Protein AF-F5Y943-F1 (afdb_monomer_lite)

Structure (mmCIF, N/CA/C/O backbone):
data_AF-F5Y943-F1
#
_entry.id   AF-F5Y943-F1
#
loop_
_atom_site.group_PDB
_atom_site.id
_atom_site.type_symbol
_atom_site.label_atom_id
_atom_site.label_alt_id
_atom_site.label_comp_id
_atom_site.label_asym_id
_atom_site.label_entity_id
_atom_site.label_seq_id
_atom_site.pdbx_PDB_ins_code
_atom_site.Cartn_x
_atom_site.Cartn_y
_atom_site.Cartn_z
_atom_site.occupancy
_atom_site.B_iso_or_equiv
_atom_site.auth_seq_id
_atom_site.auth_comp_id
_atom_site.auth_asym_id
_atom_site.auth_atom_id
_atom_site.pdbx_PDB_model_num
ATOM 1 N N . MET A 1 1 ? -18.649 -15.239 0.099 1.00 29.17 1 MET A N 1
ATOM 2 C CA . MET A 1 1 ? -18.707 -14.576 1.428 1.00 29.17 1 MET A CA 1
ATOM 3 C C . MET A 1 1 ? -18.548 -15.539 2.617 1.00 29.17 1 MET A C 1
ATOM 5 O O . MET A 1 1 ? -17.947 -15.122 3.596 1.00 29.17 1 MET A O 1
ATOM 9 N N . GLY A 1 2 ? -18.980 -16.810 2.546 1.00 27.02 2 GLY A N 1
ATOM 10 C CA . GLY A 1 2 ? -18.881 -17.774 3.667 1.00 27.02 2 GLY A CA 1
ATOM 11 C C . GLY A 1 2 ? -17.492 -18.364 3.987 1.00 27.02 2 GLY A C 1
ATOM 12 O O . GLY A 1 2 ? -17.289 -18.863 5.083 1.00 27.02 2 GLY A O 1
ATOM 13 N N . LEU A 1 3 ? -16.507 -18.264 3.085 1.00 25.88 3 LEU A N 1
ATOM 14 C CA . LEU A 1 3 ? -15.134 -18.762 3.313 1.00 25.88 3 LEU A CA 1
ATOM 15 C C . LEU A 1 3 ? -14.258 -17.830 4.175 1.00 25.88 3 LEU A C 1
ATOM 17 O O . LEU A 1 3 ? -13.174 -18.214 4.599 1.00 25.88 3 LEU A O 1
ATOM 21 N N . ILE A 1 4 ? -14.716 -16.604 4.447 1.00 31.97 4 ILE A N 1
ATOM 22 C CA . ILE A 1 4 ? -13.916 -15.537 5.080 1.00 31.97 4 ILE A CA 1
ATOM 23 C C . ILE A 1 4 ? -14.184 -15.441 6.598 1.00 31.97 4 ILE A C 1
ATOM 25 O O . ILE A 1 4 ? -13.473 -14.738 7.312 1.00 31.97 4 ILE A O 1
ATOM 29 N N . SER A 1 5 ? -15.178 -16.166 7.121 1.00 30.28 5 SER A N 1
ATOM 30 C CA . SER A 1 5 ? -15.593 -16.092 8.529 1.00 30.28 5 SER A CA 1
ATOM 31 C C . SER A 1 5 ? -14.891 -17.085 9.463 1.00 30.28 5 SER A C 1
ATOM 33 O O . SER A 1 5 ? -15.075 -16.986 10.673 1.00 30.28 5 SER A O 1
ATOM 35 N N . SER A 1 6 ? -14.066 -18.012 8.953 1.00 31.94 6 SER A N 1
ATOM 36 C CA . SER A 1 6 ? -13.336 -18.973 9.793 1.00 31.94 6 SER A CA 1
ATOM 37 C C . SER A 1 6 ? -11.820 -18.702 9.816 1.00 31.94 6 SER A C 1
ATOM 39 O O . SER A 1 6 ? -11.234 -18.358 8.785 1.00 31.94 6 SER A O 1
ATOM 41 N N . PRO A 1 7 ? -11.135 -18.907 10.960 1.00 41.16 7 PRO A N 1
ATOM 42 C CA . PRO A 1 7 ? -9.675 -18.779 11.066 1.00 41.16 7 PRO A CA 1
ATOM 43 C C . PRO A 1 7 ? -8.911 -19.787 10.186 1.00 41.16 7 PRO A C 1
ATOM 45 O O . PRO A 1 7 ? -7.738 -19.567 9.876 1.00 41.16 7 PRO A O 1
ATOM 48 N N . LYS A 1 8 ? -9.568 -20.872 9.743 1.00 40.97 8 LYS A N 1
ATOM 49 C CA . LYS A 1 8 ? -9.033 -21.777 8.714 1.00 40.97 8 LYS A CA 1
ATOM 50 C C . LYS A 1 8 ? -9.058 -21.120 7.330 1.00 40.97 8 LYS A C 1
ATOM 52 O O . LYS A 1 8 ? -8.059 -21.205 6.628 1.00 40.97 8 LYS A O 1
ATOM 57 N N . GLY A 1 9 ? -10.125 -20.397 6.985 1.00 42.22 9 GLY A N 1
ATOM 58 C CA . GLY A 1 9 ? -10.261 -19.699 5.703 1.00 42.22 9 GLY A CA 1
ATOM 59 C C . GLY A 1 9 ? -9.275 -18.541 5.519 1.00 42.22 9 GLY A C 1
ATOM 60 O O . GLY A 1 9 ? -8.764 -18.336 4.425 1.00 42.22 9 GLY A O 1
ATOM 61 N N . SER A 1 10 ? -8.917 -17.822 6.590 1.00 43.91 10 SER A N 1
ATOM 62 C CA . SER A 1 10 ? -7.944 -16.720 6.507 1.00 43.91 10 SER A CA 1
ATOM 63 C C . SER A 1 10 ? -6.482 -17.186 6.479 1.00 43.91 10 SER A C 1
ATOM 65 O O . SER A 1 10 ? -5.668 -16.586 5.778 1.00 43.91 10 SER A O 1
ATOM 67 N N . ARG A 1 11 ? -6.139 -18.285 7.173 1.00 46.19 11 ARG A N 1
ATOM 68 C CA . ARG A 1 11 ? -4.840 -18.963 6.998 1.00 46.19 11 ARG A CA 1
ATOM 69 C C . ARG A 1 11 ? -4.723 -19.586 5.610 1.00 46.19 11 ARG A C 1
ATOM 71 O O . ARG A 1 11 ? -3.671 -19.456 4.996 1.00 46.19 11 ARG A O 1
ATOM 78 N N . GLN A 1 12 ? -5.795 -20.193 5.102 1.00 46.94 12 GLN A N 1
ATOM 79 C CA . GLN A 1 12 ? -5.858 -20.694 3.730 1.00 46.94 12 GLN A CA 1
ATOM 80 C C . GLN A 1 12 ? -5.760 -19.572 2.700 1.00 46.94 12 GLN A C 1
ATOM 82 O O . GLN A 1 12 ? -5.140 -19.798 1.679 1.00 46.94 12 GLN A O 1
ATOM 87 N N . LEU A 1 13 ? -6.277 -18.367 2.964 1.00 47.16 13 LEU A N 1
ATOM 88 C CA . LEU A 1 13 ? -6.110 -17.220 2.067 1.00 47.16 13 LEU A CA 1
ATOM 89 C C . LEU A 1 13 ? -4.661 -16.718 2.043 1.00 47.16 13 LEU A C 1
ATOM 91 O O . LEU A 1 13 ? -4.139 -16.449 0.973 1.00 47.16 13 LEU A O 1
ATOM 95 N N . CYS A 1 14 ? -3.990 -16.630 3.196 1.00 45.25 14 CYS A N 1
ATOM 96 C CA . CYS A 1 14 ? -2.573 -16.250 3.247 1.00 45.25 14 CYS A CA 1
ATOM 97 C C . CYS A 1 14 ? -1.699 -17.295 2.534 1.00 45.25 14 CYS A C 1
ATOM 99 O O . CYS A 1 14 ? -0.855 -16.943 1.720 1.00 45.25 14 CYS A O 1
ATOM 101 N N . TRP A 1 15 ? -1.966 -18.585 2.768 1.00 49.75 15 TRP A N 1
ATOM 102 C CA . TRP A 1 15 ? -1.325 -19.676 2.035 1.00 49.75 15 TRP A CA 1
ATOM 103 C C . TRP A 1 15 ? -1.690 -19.681 0.553 1.00 49.75 15 TRP A C 1
ATOM 105 O O . TRP A 1 15 ? -0.808 -19.895 -0.257 1.00 49.75 15 TRP A O 1
ATOM 115 N N . ALA A 1 16 ? -2.932 -19.394 0.173 1.00 50.72 16 ALA A N 1
ATOM 116 C CA . ALA A 1 16 ? -3.360 -19.312 -1.220 1.00 50.72 16 ALA A CA 1
ATOM 117 C C . ALA A 1 16 ? -2.745 -18.107 -1.932 1.00 50.72 16 ALA A C 1
ATOM 119 O O . ALA A 1 16 ? -2.427 -18.220 -3.103 1.00 50.72 16 ALA A O 1
ATOM 120 N N . VAL A 1 17 ? -2.521 -16.987 -1.240 1.00 51.75 17 VAL A N 1
ATOM 121 C CA . VAL A 1 17 ? -1.770 -15.842 -1.768 1.00 51.75 17 VAL A CA 1
ATOM 122 C C . VAL A 1 17 ? -0.296 -16.211 -1.911 1.00 51.75 17 VAL A C 1
ATOM 124 O O . VAL A 1 17 ? 0.258 -15.989 -2.976 1.00 51.75 17 VAL A O 1
ATOM 127 N N . CYS A 1 18 ? 0.329 -16.855 -0.921 1.00 51.44 18 CYS A N 1
ATOM 128 C CA . CYS A 1 18 ? 1.705 -17.354 -1.043 1.00 51.44 18 CYS A CA 1
ATOM 129 C C . CYS A 1 18 ? 1.859 -18.414 -2.149 1.00 51.44 18 CYS A C 1
ATOM 131 O O . CYS A 1 18 ? 2.837 -18.390 -2.885 1.00 51.44 18 CYS A O 1
ATOM 133 N N . ILE A 1 19 ? 0.887 -19.315 -2.302 1.00 54.03 19 ILE A N 1
ATOM 134 C CA . ILE A 1 19 ? 0.844 -20.339 -3.353 1.00 54.03 19 ILE A CA 1
ATOM 135 C C . ILE A 1 19 ? 0.552 -19.695 -4.706 1.00 54.03 19 ILE A C 1
ATOM 137 O O . ILE A 1 19 ? 1.149 -20.103 -5.688 1.00 54.03 19 ILE A O 1
ATOM 141 N N . ALA A 1 20 ? -0.299 -18.671 -4.781 1.00 53.81 20 ALA A N 1
ATOM 142 C CA . ALA A 1 20 ? -0.532 -17.913 -6.005 1.00 53.81 20 ALA A CA 1
ATOM 143 C C . ALA A 1 20 ? 0.715 -17.118 -6.408 1.00 53.81 20 ALA A C 1
ATOM 145 O O . ALA A 1 20 ? 1.055 -17.117 -7.580 1.00 53.81 20 ALA A O 1
ATOM 146 N N . ILE A 1 21 ? 1.441 -16.523 -5.453 1.00 54.09 21 ILE A N 1
ATOM 147 C CA . ILE A 1 21 ? 2.755 -15.898 -5.674 1.00 54.09 21 ILE A CA 1
ATOM 148 C C . ILE A 1 21 ? 3.753 -16.937 -6.197 1.00 54.09 21 ILE A C 1
ATOM 150 O O . ILE A 1 21 ? 4.466 -16.673 -7.158 1.00 54.09 21 ILE A O 1
ATOM 154 N N . PHE A 1 22 ? 3.781 -18.131 -5.603 1.00 53.75 22 PHE A N 1
ATOM 155 C CA . PHE A 1 22 ? 4.664 -19.223 -6.013 1.00 53.75 22 PHE A CA 1
ATOM 156 C C . PHE A 1 22 ? 4.273 -19.844 -7.369 1.00 53.75 22 PHE A C 1
ATOM 158 O O . PHE A 1 22 ? 5.131 -20.211 -8.164 1.00 53.75 22 PHE A O 1
ATOM 165 N N . ALA A 1 23 ? 2.983 -19.922 -7.686 1.00 51.12 23 ALA A N 1
ATOM 166 C CA . ALA A 1 23 ? 2.483 -20.388 -8.975 1.00 51.12 23 ALA A CA 1
ATOM 167 C C . ALA A 1 23 ? 2.741 -19.352 -10.076 1.00 51.12 23 ALA A C 1
ATOM 169 O O . ALA A 1 23 ? 3.171 -19.705 -11.166 1.00 51.12 23 ALA A O 1
ATOM 170 N N . LEU A 1 24 ? 2.559 -18.066 -9.773 1.00 50.16 24 LEU A N 1
ATOM 171 C CA . LEU A 1 24 ? 2.921 -16.947 -10.642 1.00 50.16 24 LEU A CA 1
ATOM 172 C C . LEU A 1 24 ? 4.436 -16.912 -10.889 1.00 50.16 24 LEU A C 1
ATOM 174 O O . LEU A 1 24 ? 4.865 -16.670 -12.010 1.00 50.16 24 LEU A O 1
ATOM 178 N N . PHE A 1 25 ? 5.237 -17.240 -9.872 1.00 55.19 25 PHE A N 1
ATOM 179 C CA . PHE A 1 25 ? 6.681 -17.447 -9.981 1.00 55.19 25 PHE A CA 1
ATOM 180 C C . PHE A 1 25 ? 7.032 -18.600 -10.934 1.00 55.19 25 PHE A C 1
ATOM 182 O O . PHE A 1 25 ? 7.876 -18.421 -11.805 1.00 55.19 25 PHE A O 1
ATOM 189 N N . LEU A 1 26 ? 6.359 -19.752 -10.827 1.00 49.47 26 LEU A N 1
ATOM 190 C CA . LEU A 1 26 ? 6.555 -20.883 -11.744 1.00 49.47 26 LEU A CA 1
ATOM 191 C C . LEU A 1 26 ? 6.141 -20.548 -13.183 1.00 49.47 26 LEU A C 1
ATOM 193 O O . LEU A 1 26 ? 6.824 -20.947 -14.121 1.00 49.47 26 LEU A O 1
ATOM 197 N N . VAL A 1 27 ? 5.064 -19.780 -13.361 1.00 49.50 27 VAL A N 1
ATOM 198 C CA . VAL A 1 27 ? 4.620 -19.305 -14.677 1.00 49.50 27 VAL A CA 1
ATOM 199 C C . VAL A 1 27 ? 5.643 -18.334 -15.275 1.00 49.50 27 VAL A C 1
ATOM 201 O O . VAL A 1 27 ? 6.044 -18.512 -16.419 1.00 49.50 27 VAL A O 1
ATOM 204 N N . LEU A 1 28 ? 6.138 -17.360 -14.507 1.00 46.94 28 LEU A N 1
ATOM 205 C CA . LEU A 1 28 ? 7.166 -16.415 -14.965 1.00 46.94 28 LEU A CA 1
ATOM 206 C C . LEU A 1 28 ? 8.510 -17.102 -15.256 1.00 46.94 28 LEU A C 1
ATOM 208 O O . LEU A 1 28 ? 9.172 -16.752 -16.228 1.00 46.94 28 LEU A O 1
ATOM 212 N N . ALA A 1 29 ? 8.889 -18.112 -14.466 1.00 47.97 29 ALA A N 1
ATOM 213 C CA . ALA A 1 29 ? 10.064 -18.941 -14.731 1.00 47.97 29 ALA A CA 1
ATOM 214 C C . ALA A 1 29 ? 9.904 -19.786 -16.009 1.00 47.97 29 ALA A C 1
ATOM 216 O O . ALA A 1 29 ? 10.874 -19.975 -16.738 1.00 47.97 29 ALA A O 1
ATOM 217 N N . ALA A 1 30 ? 8.687 -20.248 -16.317 1.00 42.84 30 ALA A N 1
ATOM 218 C CA . ALA A 1 30 ? 8.380 -20.968 -17.554 1.00 42.84 30 ALA A CA 1
ATOM 219 C C . ALA A 1 30 ? 8.359 -20.057 -18.799 1.00 42.84 30 ALA A C 1
ATOM 221 O O . ALA A 1 30 ? 8.638 -20.528 -19.897 1.00 42.84 30 ALA A O 1
ATOM 222 N N . PHE A 1 31 ? 8.080 -18.758 -18.636 1.00 41.06 31 PHE A N 1
ATOM 223 C CA . PHE A 1 31 ? 8.157 -17.752 -19.706 1.00 41.06 31 PHE A CA 1
ATOM 224 C C . PHE A 1 31 ? 9.573 -17.202 -19.947 1.00 41.06 31 PHE A C 1
ATOM 226 O O . PHE A 1 31 ? 9.738 -16.312 -20.781 1.00 41.06 31 PHE A O 1
ATOM 233 N N . HIS A 1 32 ? 10.602 -17.713 -19.262 1.00 40.06 32 HIS A N 1
ATOM 234 C CA . HIS A 1 32 ? 11.980 -17.269 -19.456 1.00 40.06 32 HIS A CA 1
ATOM 235 C C . HIS A 1 32 ? 12.506 -17.704 -20.834 1.00 40.06 32 HIS A C 1
ATOM 237 O O . HIS A 1 32 ? 13.134 -18.750 -20.974 1.00 40.06 32 HIS A O 1
ATOM 243 N N . VAL A 1 33 ? 12.248 -16.895 -21.863 1.00 38.44 33 VAL A N 1
ATOM 244 C CA . VAL A 1 33 ? 12.831 -17.048 -23.200 1.00 38.44 33 VAL A CA 1
ATOM 245 C C . VAL A 1 33 ? 14.179 -16.311 -23.203 1.00 38.44 33 VAL A C 1
ATOM 247 O O . VAL A 1 33 ? 14.205 -15.084 -23.080 1.00 38.44 33 VAL A O 1
ATOM 250 N N . PRO A 1 34 ? 15.326 -17.011 -23.294 1.00 35.12 34 PRO A N 1
ATOM 251 C CA . PRO A 1 34 ? 16.635 -16.387 -23.093 1.00 35.12 34 PRO A CA 1
ATOM 252 C C . PRO A 1 34 ? 17.104 -15.459 -24.224 1.00 35.12 34 PRO A C 1
ATOM 254 O O . PRO A 1 34 ? 18.104 -14.781 -24.037 1.00 35.12 34 PRO A O 1
ATOM 257 N N . SER A 1 35 ? 16.439 -15.428 -25.383 1.00 34.59 35 SER A N 1
ATOM 258 C CA . SER A 1 35 ? 17.106 -15.117 -26.657 1.00 34.59 35 SER A CA 1
ATOM 259 C C . SER A 1 35 ? 16.835 -13.748 -27.302 1.00 34.59 35 SER A C 1
ATOM 261 O O . SER A 1 35 ? 17.432 -13.469 -28.339 1.00 34.59 35 SER A O 1
ATOM 263 N N . PHE A 1 36 ? 15.971 -12.885 -26.749 1.00 40.84 36 PHE A N 1
ATOM 264 C CA . PHE A 1 36 ? 15.486 -11.690 -27.478 1.00 40.84 36 PHE A CA 1
ATOM 265 C C . PHE A 1 36 ? 15.495 -10.383 -26.661 1.00 40.84 36 PHE A C 1
ATOM 267 O O . PHE A 1 36 ? 14.582 -9.566 -26.742 1.00 40.84 36 PHE A O 1
ATOM 274 N N . ARG A 1 37 ? 16.541 -10.176 -25.852 1.00 42.25 37 ARG A N 1
ATOM 275 C CA . ARG A 1 37 ? 16.596 -9.157 -24.779 1.00 42.25 37 ARG A CA 1
ATOM 276 C C . ARG A 1 37 ? 17.060 -7.744 -25.180 1.00 42.25 37 ARG A C 1
ATOM 278 O O . ARG A 1 37 ? 17.134 -6.880 -24.311 1.00 42.25 37 ARG A O 1
ATOM 285 N N . GLY A 1 38 ? 17.363 -7.485 -26.454 1.00 34.75 38 GLY A N 1
ATOM 286 C CA . GLY A 1 38 ? 17.957 -6.213 -26.903 1.00 34.75 38 GLY A CA 1
ATOM 287 C C . GLY A 1 38 ? 16.982 -5.124 -27.379 1.00 34.75 38 GLY A C 1
ATOM 288 O O . GLY A 1 38 ? 17.395 -3.978 -27.524 1.00 34.75 38 GLY A O 1
ATOM 289 N N . TYR A 1 39 ? 15.709 -5.446 -27.642 1.00 36.25 39 TYR A N 1
ATOM 290 C CA . TYR A 1 39 ? 14.930 -4.654 -28.611 1.00 36.25 39 TYR A CA 1
ATOM 291 C C . TYR A 1 39 ? 14.044 -3.534 -28.101 1.00 36.25 39 TYR A C 1
ATOM 293 O O . TYR A 1 39 ? 13.732 -2.622 -28.861 1.00 36.25 39 TYR A O 1
ATOM 301 N N . THR A 1 40 ? 13.619 -3.582 -26.849 1.00 34.94 40 THR A N 1
ATOM 302 C CA . THR A 1 40 ? 12.491 -2.754 -26.399 1.00 34.94 40 THR A CA 1
ATOM 303 C C . THR A 1 40 ? 12.857 -1.764 -25.302 1.00 34.94 40 THR A C 1
ATOM 305 O O . THR A 1 40 ? 11.998 -1.018 -24.841 1.00 34.94 40 THR A O 1
ATOM 308 N N . TRP A 1 41 ? 14.120 -1.727 -24.869 1.00 32.72 41 TRP A N 1
ATOM 309 C CA . TRP A 1 41 ? 14.466 -1.012 -23.642 1.00 32.72 41 TRP A CA 1
ATOM 310 C C . TRP A 1 41 ? 14.609 0.503 -23.765 1.00 32.72 41 TRP A C 1
ATOM 312 O O . TRP A 1 41 ? 14.616 1.149 -22.724 1.00 32.72 41 TRP A O 1
ATOM 322 N N . ASP A 1 42 ? 14.676 1.100 -24.962 1.00 36.00 42 ASP A N 1
ATOM 323 C CA . ASP A 1 42 ? 14.793 2.567 -25.062 1.00 36.00 42 ASP A CA 1
ATOM 324 C C . ASP A 1 42 ? 14.546 3.135 -26.480 1.00 36.00 42 ASP A C 1
ATOM 326 O O . ASP A 1 42 ? 15.358 3.889 -27.018 1.00 36.00 42 ASP A O 1
ATOM 330 N N . LEU A 1 43 ? 13.409 2.801 -27.106 1.00 30.91 43 LEU A N 1
ATOM 331 C CA . LEU A 1 43 ? 12.888 3.616 -28.222 1.00 30.91 43 LEU A CA 1
ATOM 332 C C . LEU A 1 43 ? 12.132 4.865 -27.737 1.00 30.91 43 LEU A C 1
ATOM 334 O O . LEU A 1 43 ? 11.938 5.806 -28.509 1.00 30.91 43 LEU A O 1
ATOM 338 N N . SER A 1 44 ? 11.817 4.946 -26.440 1.00 30.05 44 SER A N 1
ATOM 339 C CA . SER A 1 44 ? 11.413 6.205 -25.823 1.00 30.05 44 SER A CA 1
ATOM 340 C C . SER A 1 44 ? 12.598 7.178 -25.886 1.00 30.05 44 SER A C 1
ATOM 342 O O . SER A 1 44 ? 13.685 6.826 -25.418 1.00 30.05 44 SER A O 1
ATOM 344 N N . PRO A 1 45 ? 12.423 8.416 -26.385 1.00 28.86 45 PRO A N 1
ATOM 345 C CA . PRO A 1 45 ? 13.455 9.445 -26.364 1.00 28.86 45 PRO A CA 1
ATOM 346 C C . PRO A 1 45 ? 13.710 9.882 -24.914 1.00 28.86 45 PRO A C 1
ATOM 348 O O . PRO A 1 45 ? 13.221 10.897 -24.426 1.00 28.86 45 PRO A O 1
ATOM 351 N N . GLY A 1 46 ? 14.453 9.066 -24.174 1.00 35.28 46 GLY A N 1
ATOM 352 C CA . GLY A 1 46 ? 15.116 9.467 -22.951 1.00 35.28 46 GLY A CA 1
ATOM 353 C C . GLY A 1 46 ? 16.368 10.232 -23.348 1.00 35.28 46 GLY A C 1
ATOM 354 O O . GLY A 1 46 ? 17.258 9.633 -23.954 1.00 35.28 46 GLY A O 1
ATOM 355 N N . TYR A 1 47 ? 16.404 11.508 -22.958 1.00 32.62 47 TYR A N 1
ATOM 356 C CA . TYR A 1 47 ? 17.469 12.506 -23.128 1.00 32.62 47 TYR A CA 1
ATOM 357 C C . TYR A 1 47 ? 17.417 13.320 -24.431 1.00 32.62 47 TYR A C 1
ATOM 359 O O . TYR A 1 47 ? 18.012 12.962 -25.440 1.00 32.62 47 TYR A O 1
ATOM 367 N N . GLY A 1 48 ? 16.759 14.481 -24.367 1.00 34.72 48 GLY A N 1
ATOM 368 C CA . GLY A 1 48 ? 16.844 15.538 -25.382 1.00 34.72 48 GLY A CA 1
ATOM 369 C C . GLY A 1 48 ? 15.481 16.108 -25.780 1.00 34.72 48 GLY A C 1
ATOM 370 O O . GLY A 1 48 ? 14.463 15.507 -25.440 1.00 34.72 48 GLY A O 1
ATOM 371 N N . PRO A 1 49 ? 15.436 17.276 -26.456 1.00 32.81 49 PRO A N 1
ATOM 372 C CA . PRO A 1 49 ? 14.187 17.858 -26.956 1.00 32.81 49 PRO A CA 1
ATOM 373 C C . PRO A 1 49 ? 13.413 16.824 -27.785 1.00 32.81 49 PRO A C 1
ATOM 375 O O . PRO A 1 49 ? 14.017 15.899 -28.320 1.00 32.81 49 PRO A O 1
ATOM 378 N N . GLN A 1 50 ? 12.086 16.968 -27.861 1.00 50.75 50 GLN A N 1
ATOM 379 C CA . GLN A 1 50 ? 11.180 16.090 -28.612 1.00 50.75 50 GLN A CA 1
ATOM 380 C C . GLN A 1 50 ? 11.527 16.083 -30.114 1.00 50.75 50 GLN A C 1
ATOM 382 O O . GLN A 1 50 ? 10.854 16.731 -30.908 1.00 50.75 50 GLN A O 1
ATOM 387 N N . LEU A 1 51 ? 12.589 15.371 -30.500 1.00 53.03 51 LEU A N 1
ATOM 388 C CA . LEU A 1 51 ? 12.948 15.153 -31.893 1.00 53.03 51 LEU A CA 1
ATOM 389 C C . LEU A 1 51 ? 11.841 14.320 -32.528 1.00 53.03 51 LEU A C 1
ATOM 391 O O . LEU A 1 51 ? 11.355 13.348 -31.953 1.00 53.03 51 LEU A O 1
ATOM 395 N N . THR A 1 52 ? 11.424 14.700 -33.719 1.00 58.22 52 THR A N 1
ATOM 396 C CA . THR A 1 52 ? 10.591 13.880 -34.590 1.00 58.22 52 THR A CA 1
ATOM 397 C C . THR A 1 52 ? 11.362 12.624 -35.048 1.00 58.22 52 THR A C 1
ATOM 399 O O . THR A 1 52 ? 12.588 12.633 -35.044 1.00 58.22 52 THR A O 1
ATOM 402 N N . PRO A 1 53 ? 10.689 11.537 -35.477 1.00 58.69 53 PRO A N 1
ATOM 403 C CA . PRO A 1 53 ? 11.315 10.353 -36.066 1.00 58.69 53 PRO A CA 1
ATOM 404 C C . PRO A 1 53 ? 12.295 10.703 -37.177 1.00 58.69 53 PRO A C 1
ATOM 406 O O . PRO A 1 53 ? 13.339 10.077 -37.287 1.00 58.69 53 PRO A O 1
ATOM 409 N N . ALA A 1 54 ? 11.961 11.711 -37.985 1.00 65.25 54 ALA A N 1
ATOM 410 C CA . ALA A 1 54 ? 12.834 12.193 -39.037 1.00 65.25 54 ALA A CA 1
ATOM 411 C C . ALA A 1 54 ? 14.061 12.906 -38.464 1.00 65.25 54 ALA A C 1
ATOM 413 O O . ALA A 1 54 ? 15.172 12.580 -38.845 1.00 65.25 54 ALA A O 1
ATOM 414 N N . GLU A 1 55 ? 13.906 13.816 -37.500 1.00 69.06 55 GLU A N 1
ATOM 415 C CA . GLU A 1 55 ? 15.061 14.452 -36.847 1.00 69.06 55 GLU A CA 1
ATOM 416 C C . GLU A 1 55 ? 15.931 13.435 -36.089 1.00 69.06 55 GLU A C 1
ATOM 418 O O . GLU A 1 55 ? 17.153 13.563 -36.039 1.00 69.06 55 GLU A O 1
ATOM 423 N N . TYR A 1 56 ? 15.316 12.394 -35.528 1.00 68.44 56 TYR A N 1
ATOM 424 C CA . TYR A 1 56 ? 16.002 11.278 -34.891 1.00 68.44 56 TYR A CA 1
ATOM 425 C C . TYR A 1 56 ? 16.769 10.429 -35.913 1.00 68.44 56 TYR A C 1
ATOM 427 O O . TYR A 1 56 ? 17.957 10.175 -35.720 1.00 68.44 56 TYR A O 1
ATOM 435 N N . ALA A 1 57 ? 16.125 10.040 -37.017 1.00 73.00 57 ALA A N 1
ATOM 436 C CA . ALA A 1 57 ? 16.742 9.285 -38.104 1.00 73.00 57 ALA A CA 1
ATOM 437 C C . ALA A 1 57 ? 17.846 10.089 -38.801 1.00 73.00 57 ALA A C 1
ATOM 439 O O . ALA A 1 57 ? 18.890 9.528 -39.098 1.00 73.00 57 ALA A O 1
ATOM 440 N N . GLU A 1 58 ? 17.671 11.396 -38.980 1.00 77.06 58 GLU A N 1
ATOM 441 C CA . GLU A 1 58 ? 18.673 12.295 -39.556 1.00 77.06 58 GLU A CA 1
ATOM 442 C C . GLU A 1 58 ? 19.850 12.525 -38.594 1.00 77.06 58 GLU A C 1
ATOM 444 O O . GLU A 1 58 ? 20.997 12.646 -39.015 1.00 77.06 58 GLU A O 1
ATOM 449 N N . SER A 1 59 ? 19.609 12.531 -37.279 1.00 76.50 59 SER A N 1
ATOM 450 C CA . SER A 1 59 ? 20.682 12.560 -36.275 1.00 76.50 59 SER A CA 1
ATOM 451 C C . SER A 1 59 ? 21.475 11.246 -36.244 1.00 76.50 59 SER A C 1
ATOM 453 O O . SER A 1 59 ? 22.701 11.256 -36.090 1.00 76.50 59 SER A O 1
ATOM 455 N N . ALA A 1 60 ? 20.787 10.111 -36.395 1.00 76.31 60 ALA A N 1
ATOM 456 C CA . ALA A 1 60 ? 21.378 8.776 -36.406 1.00 76.31 60 ALA A CA 1
ATOM 457 C C . ALA A 1 60 ? 22.157 8.506 -37.700 1.00 76.31 60 ALA A C 1
ATOM 459 O O . ALA A 1 60 ? 23.343 8.182 -37.656 1.00 76.31 60 ALA A O 1
ATOM 460 N N . PHE A 1 61 ? 21.501 8.730 -38.836 1.00 84.06 61 PHE A N 1
ATOM 461 C CA . PHE A 1 61 ? 21.949 8.464 -40.198 1.00 84.06 61 PHE A CA 1
ATOM 462 C C . PHE A 1 61 ? 21.825 9.747 -41.040 1.00 84.06 61 PHE A C 1
ATOM 464 O O . PHE A 1 61 ? 20.889 9.895 -41.828 1.00 84.06 61 PHE A O 1
ATOM 471 N N . PRO A 1 62 ? 22.763 10.697 -40.884 1.00 85.25 62 PRO A N 1
ATOM 472 C CA . PRO A 1 62 ? 22.695 11.971 -41.581 1.00 85.25 62 PRO A CA 1
ATOM 473 C C . PRO A 1 62 ? 22.665 11.789 -43.098 1.00 85.25 62 PRO A C 1
ATOM 475 O O . PRO A 1 62 ? 23.557 11.165 -43.669 1.00 85.25 62 PRO A O 1
ATOM 478 N N . GLY A 1 63 ? 21.751 12.480 -43.779 1.00 83.00 63 GLY A N 1
ATOM 479 C CA . GLY A 1 63 ? 21.633 12.521 -45.239 1.00 83.00 63 GLY A CA 1
ATOM 480 C C . GLY A 1 63 ? 20.800 11.379 -45.809 1.00 83.00 63 GLY A C 1
ATOM 481 O O . GLY A 1 63 ? 20.325 11.495 -46.942 1.00 83.00 63 GLY A O 1
ATOM 482 N N . PHE A 1 64 ? 20.548 10.325 -45.022 1.00 84.12 64 PHE A N 1
ATOM 483 C CA . PHE A 1 64 ? 19.788 9.152 -45.446 1.00 84.12 64 PHE A CA 1
ATOM 484 C C . PHE A 1 64 ? 18.357 9.505 -45.857 1.00 84.12 64 PHE A C 1
ATOM 486 O O . PHE A 1 64 ? 17.904 9.060 -46.909 1.00 84.12 64 PHE A O 1
ATOM 493 N N . LEU A 1 65 ? 17.652 10.357 -45.105 1.00 80.00 65 LEU A N 1
ATOM 494 C CA . LEU A 1 65 ? 16.261 10.698 -45.434 1.00 80.00 65 LEU A CA 1
ATOM 495 C C . LEU A 1 65 ? 16.131 11.387 -46.790 1.00 80.00 65 LEU A C 1
ATOM 497 O O . LEU A 1 65 ? 15.145 11.194 -47.494 1.00 80.00 65 LEU A O 1
ATOM 501 N N . SER A 1 66 ? 17.160 12.133 -47.192 1.00 81.56 66 SER A N 1
ATOM 502 C CA . SER A 1 66 ? 17.197 12.797 -48.492 1.00 81.56 66 SER A CA 1
ATOM 503 C C . SER A 1 66 ? 17.288 11.815 -49.672 1.00 81.56 66 SER A C 1
ATOM 505 O O . SER A 1 66 ? 17.008 12.193 -50.808 1.00 81.56 66 SER A O 1
ATOM 507 N N . THR A 1 67 ? 17.665 10.558 -49.418 1.00 82.25 67 THR A N 1
ATOM 508 C CA . THR A 1 67 ? 17.791 9.495 -50.431 1.00 82.25 67 THR A CA 1
ATOM 509 C C . THR A 1 67 ? 16.471 8.783 -50.725 1.00 82.25 67 THR A C 1
ATOM 511 O O . THR A 1 67 ? 16.368 8.086 -51.733 1.00 82.25 67 THR A O 1
ATOM 514 N N . LEU A 1 68 ? 15.452 8.962 -49.882 1.00 79.00 68 LEU A N 1
ATOM 515 C CA . LEU A 1 68 ? 14.146 8.333 -50.053 1.00 79.00 68 LEU A CA 1
ATOM 516 C C . LEU A 1 68 ? 13.349 9.034 -51.164 1.00 79.00 68 LEU A C 1
ATOM 518 O O . LEU A 1 68 ? 13.223 10.258 -51.184 1.00 79.00 68 LEU A O 1
ATOM 522 N N . LYS A 1 69 ? 12.767 8.260 -52.084 1.00 71.38 69 LYS A N 1
ATOM 523 C CA . LYS A 1 69 ? 11.843 8.745 -53.114 1.00 71.38 69 LYS A CA 1
ATOM 524 C C . LYS A 1 69 ? 10.451 8.921 -52.503 1.00 71.38 69 LYS A C 1
ATOM 526 O O . LYS A 1 69 ? 9.738 7.944 -52.288 1.00 71.38 69 LYS A O 1
ATOM 531 N N . GLY A 1 70 ? 10.073 10.163 -52.209 1.00 65.44 70 GLY A N 1
ATOM 532 C CA . GLY A 1 70 ? 8.768 10.529 -51.648 1.00 65.44 70 GLY A CA 1
ATOM 533 C C . GLY A 1 70 ? 8.855 11.750 -50.733 1.00 65.44 70 GLY A C 1
ATOM 534 O O . GLY A 1 70 ? 9.948 12.197 -50.388 1.00 65.44 70 GLY A O 1
ATOM 535 N N . ASP A 1 71 ? 7.703 12.304 -50.353 1.00 54.53 71 ASP A N 1
ATOM 536 C CA . ASP A 1 71 ? 7.631 13.516 -49.530 1.00 54.53 71 ASP A CA 1
ATOM 537 C C . ASP A 1 71 ? 7.736 13.164 -48.034 1.00 54.53 71 ASP A C 1
ATOM 539 O O . ASP A 1 71 ? 6.750 13.106 -47.294 1.00 54.53 71 ASP A O 1
ATOM 543 N N . TYR A 1 72 ? 8.957 12.854 -47.589 1.00 58.12 72 TYR A N 1
ATOM 544 C CA . TYR A 1 72 ? 9.243 12.493 -46.200 1.00 58.12 72 TYR A CA 1
ATOM 545 C C . TYR A 1 72 ? 9.449 13.734 -45.335 1.00 58.12 72 TYR A C 1
ATOM 547 O O . TYR A 1 72 ? 10.533 13.999 -44.817 1.00 58.12 72 TYR A O 1
ATOM 555 N N . SER A 1 73 ? 8.379 14.514 -45.164 1.00 48.91 73 SER A N 1
ATOM 556 C CA . SER A 1 73 ? 8.341 15.552 -44.131 1.00 48.91 73 SER A CA 1
ATOM 557 C C . SER A 1 73 ? 8.505 14.918 -42.744 1.00 48.91 73 SER A C 1
ATOM 559 O O . SER A 1 73 ? 8.183 13.740 -42.542 1.00 48.91 73 SER A O 1
ATOM 561 N N . ALA A 1 74 ? 8.954 15.705 -41.761 1.00 47.41 74 ALA A N 1
ATOM 562 C CA . ALA A 1 74 ? 9.283 15.250 -40.406 1.00 47.41 74 ALA A CA 1
ATOM 563 C C . ALA A 1 74 ? 8.164 14.485 -39.653 1.00 47.41 74 ALA A C 1
ATOM 565 O O . ALA A 1 74 ? 8.392 13.894 -38.595 1.00 47.41 74 ALA A O 1
ATOM 566 N N . GLN A 1 75 ? 6.946 14.482 -40.197 1.00 42.06 75 GLN A N 1
ATOM 567 C CA . GLN A 1 75 ? 5.748 13.872 -39.628 1.00 42.06 75 GLN A CA 1
ATOM 568 C C . GLN A 1 75 ? 5.392 12.495 -40.220 1.00 42.06 75 GLN A C 1
ATOM 570 O O . GLN A 1 75 ? 4.549 11.815 -39.645 1.00 42.06 75 GLN A O 1
ATOM 575 N N . SER A 1 76 ? 6.025 12.069 -41.320 1.00 50.56 76 SER A N 1
ATOM 576 C CA . SER A 1 76 ? 5.608 10.885 -42.098 1.00 50.56 76 SER A CA 1
ATOM 577 C C . SER A 1 76 ? 6.385 9.593 -41.808 1.00 50.56 76 SER A C 1
ATOM 579 O O . SER A 1 76 ? 5.877 8.511 -42.092 1.00 50.56 76 SER A O 1
ATOM 581 N N . LEU A 1 77 ? 7.594 9.674 -41.234 1.00 54.78 77 LEU A N 1
ATOM 582 C CA . LEU A 1 77 ? 8.371 8.485 -40.867 1.00 54.78 77 LEU A CA 1
ATOM 583 C C . LEU A 1 77 ? 7.837 7.875 -39.554 1.00 54.78 77 LEU A C 1
ATOM 585 O O . LEU A 1 77 ? 7.810 8.573 -38.540 1.00 54.78 77 LEU A O 1
ATOM 589 N N . PRO A 1 78 ? 7.489 6.577 -39.512 1.00 55.09 78 PRO A N 1
ATOM 590 C CA . PRO A 1 78 ? 7.332 5.828 -38.266 1.00 55.09 78 PRO A CA 1
ATOM 591 C C . PRO A 1 78 ? 8.579 5.919 -37.378 1.00 55.09 78 PRO A C 1
ATOM 593 O O . PRO A 1 78 ? 9.701 5.898 -37.889 1.00 55.09 78 PRO A O 1
ATOM 596 N N . TRP A 1 79 ? 8.417 5.952 -36.051 1.00 48.41 79 TRP A N 1
ATOM 597 C CA . TRP A 1 79 ? 9.537 5.660 -35.145 1.00 48.41 79 TRP A CA 1
ATOM 598 C C . TRP A 1 79 ? 10.035 4.232 -35.357 1.00 48.41 79 TRP A C 1
ATOM 600 O O . TRP A 1 79 ? 9.229 3.315 -35.491 1.00 48.41 79 TRP A O 1
ATOM 610 N N . GLY A 1 80 ? 11.358 4.048 -35.389 1.00 53.72 80 GLY A N 1
ATOM 611 C CA . GLY A 1 80 ? 11.961 2.733 -35.628 1.00 53.72 80 GLY A CA 1
ATOM 612 C C . GLY A 1 80 ? 11.833 2.238 -37.073 1.00 53.72 80 GLY A C 1
ATOM 613 O O . GLY A 1 80 ? 11.964 1.044 -37.316 1.00 53.72 80 GLY A O 1
ATOM 614 N N . SER A 1 81 ? 11.581 3.133 -38.035 1.00 64.94 81 SER A N 1
ATOM 615 C CA . SER A 1 81 ? 11.571 2.781 -39.457 1.00 64.94 81 SER A CA 1
ATOM 616 C C . SER A 1 81 ? 12.962 2.510 -40.012 1.00 64.94 81 SER A C 1
ATOM 618 O O . SER A 1 81 ? 13.062 1.697 -40.908 1.00 64.94 81 SER A O 1
ATOM 620 N N . VAL A 1 82 ? 14.031 3.125 -39.495 1.00 75.38 82 VAL A N 1
ATOM 621 C CA . VAL A 1 82 ? 15.418 2.835 -39.908 1.00 75.38 82 VAL A CA 1
ATOM 622 C C . VAL A 1 82 ? 16.139 2.138 -38.764 1.00 75.38 82 VAL A C 1
ATOM 624 O O . VAL A 1 82 ? 16.356 2.732 -37.707 1.00 75.38 82 VAL A O 1
ATOM 627 N N . VAL A 1 83 ? 16.481 0.867 -38.957 1.00 78.75 83 VAL A N 1
ATOM 628 C CA . VAL A 1 83 ? 17.028 -0.001 -37.907 1.00 78.75 83 VAL A CA 1
ATOM 629 C C . VAL A 1 83 ? 18.134 -0.898 -38.447 1.00 78.75 83 VAL A C 1
ATOM 631 O O . VAL A 1 83 ? 18.172 -1.225 -39.632 1.00 78.75 83 VAL A O 1
ATOM 634 N N . TYR A 1 84 ? 19.033 -1.321 -37.563 1.00 85.19 84 TYR A N 1
ATOM 635 C CA . TYR A 1 84 ? 19.995 -2.379 -37.865 1.00 85.19 84 TYR A CA 1
ATOM 636 C C . TYR A 1 84 ? 19.269 -3.711 -38.124 1.00 85.19 84 TYR A C 1
ATOM 638 O O . TYR A 1 84 ? 18.175 -3.934 -37.610 1.00 85.19 84 TYR A O 1
ATOM 646 N N . GLU A 1 85 ? 19.858 -4.618 -38.900 1.00 85.00 85 GLU A N 1
ATOM 647 C CA . GLU A 1 85 ? 19.315 -5.961 -39.178 1.00 85.00 85 GLU A CA 1
ATOM 648 C C . GLU A 1 85 ? 19.172 -6.791 -37.904 1.00 85.00 85 GLU A C 1
ATOM 650 O O . GLU A 1 85 ? 18.162 -7.467 -37.695 1.00 85.00 85 GLU A O 1
ATOM 655 N N . THR A 1 86 ? 20.119 -6.602 -36.984 1.00 80.19 86 THR A N 1
ATOM 656 C CA . THR A 1 86 ? 20.074 -7.016 -35.586 1.00 80.19 86 THR A CA 1
ATOM 657 C C . THR A 1 86 ? 19.063 -6.207 -34.803 1.00 80.19 86 THR A C 1
ATOM 659 O O . THR A 1 86 ? 19.300 -5.969 -33.635 1.00 80.19 86 THR A O 1
ATOM 662 N N . ALA A 1 87 ? 18.001 -5.722 -35.440 1.00 75.06 87 ALA A N 1
ATOM 663 C CA . ALA A 1 87 ? 16.770 -5.220 -34.861 1.00 75.06 87 ALA A CA 1
ATOM 664 C C . ALA A 1 87 ? 15.578 -5.466 -35.762 1.00 75.06 87 ALA A C 1
ATOM 666 O O . ALA A 1 87 ? 14.587 -6.042 -35.316 1.00 75.06 87 ALA A O 1
ATOM 667 N N . GLY A 1 88 ? 15.705 -5.146 -37.043 1.00 72.62 88 GLY A N 1
ATOM 668 C CA . GLY A 1 88 ? 14.663 -5.390 -38.028 1.00 72.62 88 GLY A CA 1
ATOM 669 C C . GLY A 1 88 ? 14.265 -6.862 -38.145 1.00 72.62 88 GLY A C 1
ATOM 670 O O . GLY A 1 88 ? 13.072 -7.153 -38.211 1.00 72.62 88 GLY A O 1
ATOM 671 N N . ILE A 1 89 ? 15.219 -7.802 -38.116 1.00 76.25 89 ILE A N 1
ATOM 672 C CA . ILE A 1 89 ? 14.919 -9.230 -38.310 1.00 76.25 89 ILE A CA 1
ATOM 673 C C . ILE A 1 89 ? 14.089 -9.785 -37.138 1.00 76.25 89 ILE A C 1
ATOM 675 O O . ILE A 1 89 ? 13.020 -10.343 -37.395 1.00 76.25 89 ILE A O 1
ATOM 679 N N . PRO A 1 90 ? 14.462 -9.601 -35.856 1.00 69.81 90 PRO A N 1
ATOM 680 C CA . PRO A 1 90 ? 13.606 -10.071 -34.765 1.00 69.81 90 PRO A CA 1
ATOM 681 C C . PRO A 1 90 ? 12.300 -9.296 -34.620 1.00 69.81 90 PRO A C 1
ATOM 683 O O . PRO A 1 90 ? 11.298 -9.878 -34.227 1.00 69.81 90 PRO A O 1
ATOM 686 N N . LEU A 1 91 ? 12.257 -8.013 -34.988 1.00 65.12 91 LEU A N 1
ATOM 687 C CA . LEU A 1 91 ? 10.983 -7.293 -35.069 1.00 65.12 91 LEU A CA 1
ATOM 688 C C . LEU A 1 91 ? 10.063 -7.915 -36.131 1.00 65.12 91 LEU A C 1
ATOM 690 O O . LEU A 1 91 ? 8.860 -8.041 -35.900 1.00 65.12 91 LEU A O 1
ATOM 694 N N . SER A 1 92 ? 10.622 -8.387 -37.251 1.00 64.12 92 SER A N 1
ATOM 695 C CA . SER A 1 92 ? 9.840 -9.011 -38.323 1.00 64.12 92 SER A CA 1
ATOM 696 C C . SER A 1 92 ? 9.195 -10.349 -37.948 1.00 64.12 92 SER A C 1
ATOM 698 O O . SER A 1 92 ? 8.132 -10.693 -38.464 1.00 64.12 92 SER A O 1
ATOM 700 N N . SER A 1 93 ? 9.779 -11.083 -36.994 1.00 62.78 93 SER A N 1
ATOM 701 C CA . SER A 1 93 ? 9.175 -12.310 -36.461 1.00 62.78 93 SER A CA 1
ATOM 702 C C . SER A 1 93 ? 8.067 -12.040 -35.433 1.00 62.78 93 SER A C 1
ATOM 704 O O . SER A 1 93 ? 7.218 -12.905 -35.210 1.00 62.78 93 SER A O 1
ATOM 706 N N . ILE A 1 94 ? 8.042 -10.843 -34.836 1.00 55.00 94 ILE A N 1
ATOM 707 C CA . ILE A 1 94 ? 7.052 -10.420 -33.834 1.00 55.00 94 ILE A CA 1
ATOM 708 C C . ILE A 1 94 ? 5.800 -9.837 -34.506 1.00 55.00 94 ILE A C 1
ATOM 710 O O . ILE A 1 94 ? 4.677 -10.194 -34.141 1.00 55.00 94 ILE A O 1
ATOM 714 N N . TYR A 1 95 ? 5.974 -8.958 -35.495 1.00 57.00 95 TYR A N 1
ATOM 715 C CA . TYR A 1 95 ? 4.866 -8.276 -36.167 1.00 57.00 95 TYR A CA 1
ATOM 716 C C . TYR A 1 95 ? 4.455 -9.027 -37.441 1.00 57.00 95 TYR A C 1
ATOM 718 O O . TYR A 1 95 ? 5.121 -8.950 -38.475 1.00 57.00 95 TYR A O 1
ATOM 726 N N . LYS A 1 96 ? 3.334 -9.761 -37.391 1.00 56.53 96 LYS A N 1
ATOM 727 C CA . LYS A 1 96 ? 2.799 -10.486 -38.559 1.00 56.53 96 LYS A CA 1
ATOM 728 C C . LYS A 1 96 ? 2.526 -9.528 -39.721 1.00 56.53 96 LYS A C 1
ATOM 730 O O . LYS A 1 96 ? 1.727 -8.611 -39.583 1.00 56.53 96 LYS A O 1
ATOM 735 N N . GLY A 1 97 ? 3.146 -9.798 -40.870 1.00 61.78 97 GLY A N 1
ATOM 736 C CA . GLY A 1 97 ? 3.009 -8.980 -42.080 1.00 61.78 97 GLY A CA 1
ATOM 737 C C . GLY A 1 97 ? 4.012 -7.830 -42.183 1.00 61.78 97 GLY A C 1
ATOM 738 O O . GLY A 1 97 ? 4.008 -7.138 -43.195 1.00 61.78 97 GLY A O 1
ATOM 739 N N . SER A 1 98 ? 4.887 -7.649 -41.191 1.00 71.25 98 SER A N 1
ATOM 740 C CA . SER A 1 98 ? 5.976 -6.677 -41.266 1.00 71.25 98 SER A CA 1
ATOM 741 C C . SER A 1 98 ? 7.120 -7.155 -42.164 1.00 71.25 98 SER A C 1
ATOM 743 O O . SER A 1 98 ? 7.305 -8.353 -42.387 1.00 71.25 98 SER A O 1
ATOM 745 N N . VAL A 1 99 ? 7.880 -6.206 -42.712 1.00 75.00 99 VAL A N 1
ATOM 746 C CA . VAL A 1 99 ? 8.993 -6.474 -43.630 1.00 75.00 99 VAL A CA 1
ATOM 747 C C . VAL A 1 99 ? 10.183 -5.602 -43.252 1.00 75.00 99 VAL A C 1
ATOM 749 O O . VAL A 1 99 ? 10.045 -4.389 -43.093 1.00 75.00 99 VAL A O 1
ATOM 752 N N . PHE A 1 100 ? 11.356 -6.225 -43.137 1.00 81.25 100 PHE A N 1
ATOM 753 C CA . PHE A 1 100 ? 12.643 -5.540 -43.063 1.00 81.25 100 PHE A CA 1
ATOM 754 C C . PHE A 1 100 ? 13.319 -5.589 -44.434 1.00 81.25 100 PHE A C 1
ATOM 756 O O . PHE A 1 100 ? 13.479 -6.672 -45.000 1.00 81.25 100 PHE A O 1
ATOM 763 N N . ARG A 1 101 ? 13.719 -4.429 -44.965 1.00 84.75 101 ARG A N 1
ATOM 764 C CA . ARG A 1 101 ? 14.442 -4.317 -46.235 1.00 84.75 101 ARG A CA 1
ATOM 765 C C . ARG A 1 101 ? 15.823 -3.693 -46.002 1.00 84.75 101 ARG A C 1
ATOM 767 O O . ARG A 1 101 ? 15.878 -2.563 -45.523 1.00 84.75 101 ARG A O 1
ATOM 774 N N . PRO A 1 102 ? 16.925 -4.392 -46.319 1.00 87.88 102 PRO A N 1
ATOM 775 C CA . PRO A 1 102 ? 18.273 -3.855 -46.151 1.00 87.88 102 PRO A CA 1
ATOM 776 C C . PRO A 1 102 ? 18.551 -2.738 -47.167 1.00 87.88 102 PRO A C 1
ATOM 778 O O . PRO A 1 102 ? 18.251 -2.903 -48.346 1.00 87.88 102 PRO A O 1
ATOM 781 N N . GLU A 1 103 ? 19.146 -1.627 -46.721 1.00 88.38 103 GLU A N 1
ATOM 782 C CA . GLU A 1 103 ? 19.415 -0.449 -47.567 1.00 88.38 103 GLU A CA 1
ATOM 783 C C . GLU A 1 103 ? 20.891 -0.102 -47.683 1.00 88.38 103 GLU A C 1
ATOM 785 O O . GLU A 1 103 ? 21.351 0.268 -48.759 1.00 88.38 103 GLU A O 1
ATOM 790 N N . PHE A 1 104 ? 21.645 -0.205 -46.590 1.00 91.38 104 PHE A N 1
ATOM 791 C CA . PHE A 1 104 ? 23.071 0.099 -46.585 1.00 91.38 104 PHE A CA 1
ATOM 792 C C . PHE A 1 104 ? 23.814 -0.695 -45.518 1.00 91.38 104 PHE A C 1
ATOM 794 O O . PHE A 1 104 ? 23.222 -1.293 -44.621 1.00 91.38 104 PHE A O 1
ATOM 801 N N . THR A 1 105 ? 25.137 -0.678 -45.603 1.00 92.56 105 THR A N 1
ATOM 802 C CA . THR A 1 105 ? 26.027 -1.250 -44.596 1.00 92.56 105 THR A CA 1
ATOM 803 C C . THR A 1 105 ? 26.729 -0.130 -43.830 1.00 92.56 105 THR A C 1
ATOM 805 O O . THR A 1 105 ? 27.264 0.804 -44.427 1.00 92.56 105 THR A O 1
ATOM 808 N N . ALA A 1 106 ? 26.729 -0.232 -42.502 1.00 92.06 106 ALA A N 1
ATOM 809 C CA . ALA A 1 106 ? 27.481 0.627 -41.597 1.00 92.06 106 ALA A CA 1
ATOM 810 C C . ALA A 1 106 ? 28.600 -0.189 -40.944 1.00 92.06 106 ALA A C 1
ATOM 812 O O . ALA A 1 106 ? 28.337 -1.180 -40.268 1.00 92.06 106 ALA A O 1
ATOM 813 N N . THR A 1 107 ? 29.850 0.224 -41.124 1.00 94.12 107 THR A N 1
ATOM 814 C CA . THR A 1 107 ? 31.020 -0.482 -40.576 1.00 94.12 107 THR A CA 1
ATOM 815 C C . THR A 1 107 ? 31.698 0.374 -39.527 1.00 94.12 107 THR A C 1
ATOM 817 O O . THR A 1 107 ? 31.939 1.557 -39.762 1.00 94.12 107 THR A O 1
ATOM 820 N N . ALA A 1 108 ? 32.012 -0.203 -38.369 1.00 94.38 108 ALA A N 1
ATOM 821 C CA . ALA A 1 108 ? 32.770 0.511 -37.348 1.00 94.38 108 ALA A CA 1
ATOM 822 C C . ALA A 1 108 ? 34.235 0.660 -37.788 1.00 94.38 108 ALA A C 1
ATOM 824 O O . ALA A 1 108 ? 34.891 -0.320 -38.148 1.00 94.38 108 ALA A O 1
ATOM 825 N N . VAL A 1 109 ? 34.745 1.887 -37.766 1.00 95.12 109 VAL A N 1
ATOM 826 C CA . VAL A 1 109 ? 36.078 2.248 -38.264 1.00 95.12 109 VAL A CA 1
ATOM 827 C C . VAL A 1 109 ? 36.727 3.299 -37.371 1.00 95.12 109 VAL A C 1
ATOM 829 O O . VAL A 1 109 ? 36.087 3.897 -36.499 1.00 95.12 109 VAL A O 1
ATOM 832 N N . ILE A 1 110 ? 38.005 3.558 -37.628 1.00 94.50 110 ILE A N 1
ATOM 833 C CA . ILE A 1 110 ? 38.732 4.674 -37.036 1.00 94.50 110 ILE A CA 1
ATOM 834 C C . ILE A 1 110 ? 38.852 5.766 -38.104 1.00 94.50 110 ILE A C 1
ATOM 836 O O . ILE A 1 110 ? 39.490 5.583 -39.139 1.00 94.50 110 ILE A O 1
ATOM 840 N N . ALA A 1 111 ? 38.208 6.905 -37.868 1.00 93.06 111 ALA A N 1
ATOM 841 C CA . ALA A 1 111 ? 38.327 8.091 -38.705 1.00 93.06 111 ALA A CA 1
ATOM 842 C C . ALA A 1 111 ? 39.452 8.980 -38.171 1.00 93.06 111 ALA A C 1
ATOM 844 O O . ALA A 1 111 ? 39.464 9.319 -36.987 1.00 93.06 111 ALA A O 1
ATOM 845 N N . VAL A 1 112 ? 40.379 9.379 -39.039 1.00 92.06 112 VAL A N 1
ATOM 846 C CA . VAL A 1 112 ? 41.551 10.174 -38.661 1.00 92.06 112 VAL A CA 1
ATOM 847 C C . VAL A 1 112 ? 41.590 11.460 -39.473 1.00 92.06 112 VAL A C 1
ATOM 849 O O . VAL A 1 112 ? 41.588 11.422 -40.699 1.00 92.06 112 VAL A O 1
ATOM 852 N N . LYS A 1 113 ? 41.617 12.609 -38.800 1.00 87.38 113 LYS A N 1
ATOM 853 C CA . LYS A 1 113 ? 41.674 13.937 -39.414 1.00 87.38 113 LYS A CA 1
ATOM 854 C C . LYS A 1 113 ? 43.125 14.393 -39.590 1.00 87.38 113 LYS A C 1
ATOM 856 O O . LYS A 1 113 ? 43.936 14.289 -38.672 1.00 87.38 113 LYS A O 1
ATOM 861 N N . GLY A 1 114 ? 43.436 14.973 -40.746 1.00 75.38 114 GLY A N 1
ATOM 862 C CA . GLY A 1 114 ? 44.758 15.516 -41.065 1.00 75.38 114 GLY A CA 1
ATOM 863 C C . GLY A 1 114 ? 45.851 14.444 -41.190 1.00 75.38 114 GLY A C 1
ATOM 864 O O . GLY A 1 114 ? 45.580 13.288 -41.498 1.00 75.38 114 GLY A O 1
ATOM 865 N N . GLY A 1 115 ? 47.109 14.831 -40.953 1.00 65.44 115 GLY A N 1
ATOM 866 C CA . GLY A 1 115 ? 48.285 13.949 -41.048 1.00 65.44 115 GLY A CA 1
ATOM 867 C C . GLY A 1 115 ? 48.478 12.975 -39.877 1.00 65.44 115 GLY A C 1
ATOM 868 O O . GLY A 1 115 ? 49.504 12.306 -39.820 1.00 65.44 115 GLY A O 1
ATOM 869 N N . ALA A 1 116 ? 47.517 12.881 -38.951 1.00 66.06 116 ALA A N 1
ATOM 870 C CA . ALA A 1 116 ? 47.587 12.031 -37.757 1.00 66.06 116 ALA A CA 1
ATOM 871 C C . ALA A 1 116 ? 47.386 10.525 -38.041 1.00 66.06 116 ALA A C 1
ATOM 873 O O . ALA A 1 116 ? 47.348 9.724 -37.113 1.00 66.06 116 ALA A O 1
ATOM 874 N N . ALA A 1 117 ? 47.235 10.130 -39.311 1.00 62.56 117 ALA A N 1
ATOM 875 C CA . ALA A 1 117 ? 47.041 8.736 -39.716 1.00 62.56 117 ALA A CA 1
ATOM 876 C C . ALA A 1 117 ? 48.309 7.875 -39.567 1.00 62.56 117 ALA A C 1
ATOM 878 O O . ALA A 1 117 ? 48.224 6.647 -39.596 1.00 62.56 117 ALA A O 1
ATOM 879 N N . SER A 1 118 ? 49.488 8.489 -39.412 1.00 66.69 118 SER A N 1
ATOM 880 C CA . SER A 1 118 ? 50.749 7.760 -39.284 1.00 66.69 118 SER A CA 1
ATOM 881 C C . SER A 1 118 ? 50.793 6.941 -37.987 1.00 66.69 118 SER A C 1
ATOM 883 O O . SER A 1 118 ? 50.804 7.475 -36.881 1.00 66.69 118 SER A O 1
ATOM 885 N N . GLY A 1 119 ? 50.829 5.613 -38.128 1.00 76.19 119 GLY A N 1
ATOM 886 C CA . GLY A 1 119 ? 50.934 4.671 -37.007 1.00 76.19 119 GLY A CA 1
ATOM 887 C C . GLY A 1 119 ? 49.604 4.176 -36.430 1.00 76.19 119 GLY A C 1
ATOM 888 O O . GLY A 1 119 ? 49.628 3.395 -35.482 1.00 76.19 119 GLY A O 1
ATOM 889 N N . ILE A 1 120 ? 48.457 4.581 -36.992 1.00 88.25 120 ILE A N 1
ATOM 890 C CA . ILE A 1 120 ? 47.139 4.051 -36.611 1.00 88.25 120 ILE A CA 1
ATOM 891 C C . ILE A 1 120 ? 46.754 2.935 -37.583 1.00 88.25 120 ILE A C 1
ATOM 893 O O . ILE A 1 120 ? 46.363 3.209 -38.714 1.00 88.25 120 ILE A O 1
ATOM 897 N N . THR A 1 121 ? 46.860 1.682 -37.143 1.00 89.44 121 THR A N 1
ATOM 898 C CA . THR A 1 121 ? 46.529 0.491 -37.953 1.00 89.44 121 THR A CA 1
ATOM 899 C C . THR A 1 121 ? 45.260 -0.222 -37.483 1.00 89.44 121 THR A C 1
ATOM 901 O O . THR A 1 121 ? 44.639 -0.966 -38.237 1.00 89.44 121 THR A O 1
ATOM 904 N N . GLY A 1 122 ? 44.820 0.030 -36.249 1.00 91.31 122 GLY A N 1
ATOM 905 C CA . GLY A 1 122 ? 43.658 -0.644 -35.683 1.00 91.31 122 GLY A CA 1
ATOM 906 C C . GLY A 1 122 ? 43.417 -0.358 -34.204 1.00 91.31 122 GLY A C 1
ATOM 907 O O . GLY A 1 122 ? 43.937 0.621 -33.659 1.00 91.31 122 GLY A O 1
ATOM 908 N N . TRP A 1 123 ? 42.606 -1.180 -33.540 1.00 93.06 123 TRP A N 1
ATOM 909 C CA . TRP A 1 123 ? 42.109 -0.896 -32.191 1.00 93.06 123 TRP A CA 1
ATOM 910 C C . TRP A 1 123 ? 43.241 -0.767 -31.171 1.00 93.06 123 TRP A C 1
ATOM 912 O O . TRP A 1 123 ? 43.267 0.197 -30.407 1.00 93.06 123 TRP A O 1
ATOM 922 N N . LYS A 1 124 ? 44.214 -1.687 -31.172 1.00 90.69 124 LYS A N 1
ATOM 923 C CA . LYS A 1 124 ? 45.317 -1.689 -30.195 1.00 90.69 124 LYS A CA 1
ATOM 924 C C . LYS A 1 124 ? 46.252 -0.499 -30.389 1.00 90.69 124 LYS A C 1
ATOM 926 O O . LYS A 1 124 ? 46.739 0.053 -29.404 1.00 90.69 124 LYS A O 1
ATOM 931 N N . SER A 1 125 ? 46.447 -0.061 -31.636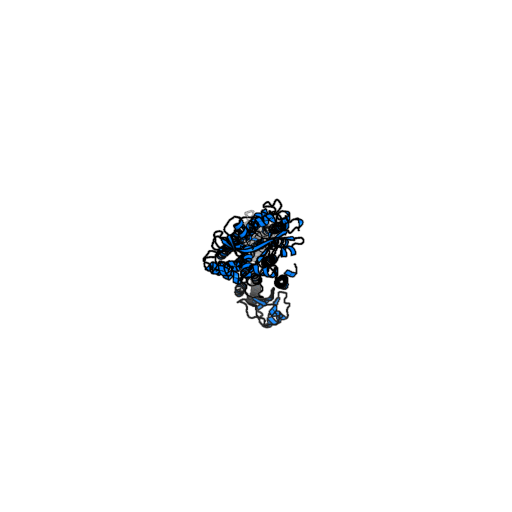 1.00 91.25 125 SER A N 1
ATOM 932 C CA . SER A 1 125 ? 47.299 1.093 -31.969 1.00 91.25 125 SER A CA 1
ATOM 933 C C . SER A 1 125 ? 46.796 2.415 -31.368 1.00 91.25 125 SER A C 1
ATOM 935 O O . SER A 1 125 ? 47.584 3.336 -31.140 1.00 91.25 125 SER A O 1
ATOM 937 N N . LEU A 1 126 ? 45.504 2.493 -31.010 1.00 91.00 126 LEU A N 1
ATOM 938 C CA . LEU A 1 126 ? 44.937 3.651 -30.314 1.00 91.00 126 LEU A CA 1
ATOM 939 C C . LEU A 1 126 ? 45.591 3.881 -28.947 1.00 91.00 126 LEU A C 1
ATOM 941 O O . LEU A 1 126 ? 45.714 5.028 -28.519 1.00 91.00 126 LEU A O 1
ATOM 945 N N . LEU A 1 127 ? 46.052 2.824 -28.269 1.00 89.50 127 LEU A N 1
ATOM 946 C CA . LEU A 1 127 ? 46.690 2.934 -26.954 1.00 89.50 127 LEU A CA 1
ATOM 947 C C . LEU A 1 127 ? 48.090 3.555 -27.028 1.00 89.50 127 LEU A C 1
ATOM 949 O O . LEU A 1 127 ? 48.489 4.228 -26.083 1.00 89.50 127 LEU A O 1
ATOM 953 N N . SER A 1 128 ? 48.812 3.374 -28.138 1.00 84.94 128 SER A N 1
ATOM 954 C CA . SER A 1 128 ? 50.186 3.869 -28.322 1.00 84.94 128 SER A CA 1
ATOM 955 C C . SER A 1 128 ? 50.294 5.316 -28.811 1.00 84.94 128 SER A C 1
ATOM 957 O O . SER A 1 128 ? 51.387 5.873 -28.804 1.00 84.94 128 SER A O 1
ATOM 959 N N . GLY A 1 129 ? 49.196 5.922 -29.265 1.00 81.38 129 GLY A N 1
ATOM 960 C CA . GLY A 1 129 ? 49.196 7.305 -29.750 1.00 81.38 129 GLY A CA 1
ATOM 961 C C . GLY A 1 129 ? 49.297 8.366 -28.647 1.00 81.38 129 GLY A C 1
ATOM 962 O O . GLY A 1 129 ? 48.984 8.092 -27.495 1.00 81.38 129 GLY A O 1
ATOM 963 N N . ASP A 1 130 ? 49.641 9.601 -29.016 1.00 83.62 130 ASP A N 1
ATOM 964 C CA . ASP A 1 130 ? 49.508 10.794 -28.159 1.00 83.62 130 ASP A CA 1
ATOM 965 C C . ASP A 1 130 ? 48.517 11.781 -28.785 1.00 83.62 130 ASP A C 1
ATOM 967 O O . ASP A 1 130 ? 48.836 12.889 -29.210 1.00 83.62 130 ASP A O 1
ATOM 971 N N . TYR A 1 131 ? 47.292 11.303 -28.968 1.00 88.62 131 TYR A N 1
ATOM 972 C CA . TYR A 1 131 ? 46.211 12.081 -29.557 1.00 88.62 131 TYR A CA 1
ATOM 973 C C . TYR A 1 131 ? 44.895 11.832 -28.812 1.00 88.62 131 TYR A C 1
ATOM 975 O O . TYR A 1 131 ? 44.668 10.711 -28.329 1.00 88.62 131 TYR A O 1
ATOM 983 N N . PRO A 1 132 ? 44.008 12.842 -28.724 1.00 90.62 132 PRO A N 1
ATOM 984 C CA . PRO A 1 132 ? 42.643 12.655 -28.255 1.00 90.62 132 PRO A CA 1
ATOM 985 C C . PRO A 1 132 ? 41.859 11.731 -29.191 1.00 90.62 132 PRO A C 1
ATOM 987 O O . PRO A 1 132 ? 41.921 11.864 -30.414 1.00 90.62 132 PRO A O 1
ATOM 990 N N . VAL A 1 133 ? 41.091 10.821 -28.599 1.00 93.44 133 VAL A N 1
ATOM 991 C CA . VAL A 1 133 ? 40.199 9.888 -29.287 1.00 93.44 133 VAL A CA 1
ATOM 992 C C . VAL A 1 133 ? 38.764 10.232 -28.911 1.00 93.44 133 VAL A C 1
ATOM 994 O O . VAL A 1 133 ? 38.411 10.271 -27.728 1.00 93.44 133 VAL A O 1
ATOM 997 N N . SER A 1 134 ? 37.921 10.475 -29.911 1.00 94.12 134 SER A N 1
ATOM 998 C CA . SER A 1 134 ? 36.487 10.617 -29.700 1.00 94.12 134 SER A CA 1
ATOM 999 C C . SER A 1 134 ? 35.746 9.308 -29.945 1.00 94.12 134 SER A C 1
ATOM 1001 O O . SER A 1 134 ? 36.009 8.614 -30.921 1.00 94.12 134 SER A O 1
ATOM 1003 N N . LEU A 1 135 ? 34.795 8.983 -29.075 1.00 93.69 135 LEU A N 1
ATOM 1004 C CA . LEU A 1 135 ? 33.830 7.912 -29.285 1.00 93.69 135 LEU A CA 1
ATOM 1005 C C . LEU A 1 135 ? 32.482 8.520 -29.708 1.00 93.69 135 LEU A C 1
ATOM 1007 O O . LEU A 1 135 ? 31.901 9.324 -28.972 1.00 93.69 135 LEU A O 1
ATOM 1011 N N . ASP A 1 136 ? 31.998 8.162 -30.900 1.00 88.62 136 ASP A N 1
ATOM 1012 C CA . ASP A 1 136 ? 30.772 8.719 -31.488 1.00 88.62 136 ASP A CA 1
ATOM 1013 C C . ASP A 1 136 ? 29.513 7.967 -31.031 1.00 88.62 136 ASP A C 1
ATOM 1015 O O . ASP A 1 136 ? 28.996 7.066 -31.696 1.00 88.62 136 ASP A O 1
ATOM 1019 N N . ILE A 1 137 ? 29.006 8.370 -29.870 1.00 84.56 137 ILE A N 1
ATOM 1020 C CA . ILE A 1 137 ? 27.853 7.771 -29.181 1.00 84.56 137 ILE A CA 1
ATOM 1021 C C . ILE A 1 137 ? 26.630 8.689 -29.174 1.00 84.56 137 ILE A C 1
ATOM 1023 O O . ILE A 1 137 ? 25.755 8.569 -28.318 1.00 84.56 137 ILE A O 1
ATOM 1027 N N . LYS A 1 138 ? 26.564 9.638 -30.116 1.00 75.50 138 LYS A N 1
ATOM 1028 C CA . LYS A 1 138 ? 25.478 10.625 -30.202 1.00 75.50 138 LYS A CA 1
ATOM 1029 C C . LYS A 1 138 ? 24.119 9.952 -30.400 1.00 75.50 138 LYS A C 1
ATOM 1031 O O . LYS A 1 138 ? 23.107 10.430 -29.897 1.00 75.50 138 LYS A O 1
ATOM 1036 N N . PHE A 1 139 ? 24.108 8.836 -31.122 1.00 72.25 139 PHE A N 1
ATOM 1037 C CA . PHE A 1 139 ? 22.945 7.977 -31.288 1.00 72.25 139 PHE A CA 1
ATOM 1038 C C . PHE A 1 139 ? 22.976 6.856 -30.248 1.00 72.25 139 PHE A C 1
ATOM 1040 O O . PHE A 1 139 ? 23.994 6.182 -30.113 1.00 72.25 139 PHE A O 1
ATOM 1047 N N . ARG A 1 140 ? 21.864 6.653 -29.522 1.00 65.56 140 ARG A N 1
ATOM 1048 C CA . ARG A 1 140 ? 21.775 5.727 -28.376 1.00 65.56 140 ARG A CA 1
ATOM 1049 C C . ARG A 1 140 ? 22.462 4.373 -28.639 1.00 65.56 140 ARG A C 1
ATOM 1051 O O . ARG A 1 140 ? 23.393 4.112 -27.891 1.00 65.56 140 ARG A O 1
ATOM 1058 N N . PRO A 1 141 ? 22.129 3.568 -29.668 1.00 73.50 141 PRO A N 1
ATOM 1059 C CA . PRO A 1 141 ? 22.728 2.240 -29.847 1.00 73.50 141 PRO A CA 1
ATOM 1060 C C . PRO A 1 141 ? 24.184 2.256 -30.342 1.00 73.50 141 PRO A C 1
ATOM 1062 O O . PRO A 1 141 ? 24.818 1.205 -30.381 1.00 73.50 141 PRO A O 1
ATOM 1065 N N . ASN A 1 142 ? 24.752 3.407 -30.729 1.00 85.75 142 ASN A N 1
ATOM 1066 C CA . ASN A 1 142 ? 26.124 3.443 -31.246 1.00 85.75 142 ASN A CA 1
ATOM 1067 C C . ASN A 1 142 ? 27.136 2.923 -30.230 1.00 85.75 142 ASN A C 1
ATOM 1069 O O . ASN A 1 142 ? 28.104 2.291 -30.631 1.00 85.75 142 ASN A O 1
ATOM 1073 N N . LEU A 1 143 ? 26.932 3.168 -28.932 1.00 87.62 143 LEU A N 1
ATOM 1074 C CA . LEU A 1 143 ? 27.857 2.682 -27.910 1.00 87.62 143 LEU A CA 1
ATOM 1075 C C . LEU A 1 143 ? 27.946 1.158 -27.951 1.00 87.62 143 LEU A C 1
ATOM 1077 O O . LEU A 1 143 ? 29.035 0.602 -28.034 1.00 87.62 143 LEU A O 1
ATOM 1081 N N . GLU A 1 144 ? 26.796 0.494 -27.917 1.00 86.62 144 GLU A N 1
ATOM 1082 C CA . GLU A 1 144 ? 26.699 -0.954 -27.902 1.00 86.62 144 GLU A CA 1
ATOM 1083 C C . GLU A 1 144 ? 27.304 -1.555 -29.180 1.00 86.62 144 GLU A C 1
ATOM 1085 O O . GLU A 1 144 ? 28.122 -2.468 -29.104 1.00 86.62 144 GLU A O 1
ATOM 1090 N N . TYR A 1 145 ? 26.995 -0.988 -30.347 1.00 89.50 145 TYR A N 1
ATOM 1091 C CA . TYR A 1 145 ? 27.477 -1.489 -31.636 1.00 89.50 145 TYR A CA 1
ATOM 1092 C C . TYR A 1 145 ? 28.973 -1.191 -31.858 1.00 89.50 145 TYR A C 1
ATOM 1094 O O . TYR A 1 145 ? 29.714 -2.043 -32.344 1.00 89.50 145 TYR A O 1
ATOM 1102 N N . LEU A 1 146 ? 29.479 -0.021 -31.463 1.00 92.75 146 LEU A N 1
ATOM 1103 C CA . LEU A 1 146 ? 30.913 0.276 -31.563 1.00 92.75 146 LEU A CA 1
ATOM 1104 C C . LEU A 1 146 ? 31.727 -0.592 -30.596 1.00 92.75 146 LEU A C 1
ATOM 1106 O O . LEU A 1 146 ? 32.761 -1.129 -30.984 1.00 92.75 146 LEU A O 1
ATOM 1110 N N . VAL A 1 147 ? 31.249 -0.801 -29.364 1.00 92.06 147 VAL A N 1
ATOM 1111 C CA . VAL A 1 147 ? 31.914 -1.688 -28.395 1.00 92.06 147 VAL A CA 1
ATOM 1112 C C . VAL A 1 147 ? 31.937 -3.131 -28.890 1.00 92.06 147 VAL A C 1
ATOM 1114 O O . VAL A 1 147 ? 32.970 -3.784 -28.764 1.00 92.06 147 VAL A O 1
ATOM 1117 N N . MET A 1 148 ? 30.848 -3.623 -29.485 1.00 89.44 148 MET A N 1
ATOM 1118 C CA . MET A 1 148 ? 30.823 -4.965 -30.074 1.00 89.44 148 MET A CA 1
ATOM 1119 C C . MET A 1 148 ? 31.788 -5.100 -31.255 1.00 89.44 148 MET A C 1
ATOM 1121 O O . MET A 1 148 ? 32.441 -6.131 -31.383 1.00 89.44 148 MET A O 1
ATOM 1125 N N . ALA A 1 149 ? 31.944 -4.060 -32.078 1.00 91.25 149 ALA A N 1
ATOM 1126 C CA . ALA A 1 149 ? 32.904 -4.081 -33.178 1.00 91.25 149 ALA A CA 1
ATOM 1127 C C . ALA A 1 149 ? 34.361 -4.101 -32.692 1.00 91.25 149 ALA A C 1
ATOM 1129 O O . ALA A 1 149 ? 35.171 -4.868 -33.211 1.00 91.25 149 ALA A O 1
ATOM 1130 N N . ILE A 1 150 ? 34.678 -3.312 -31.659 1.00 92.31 150 ILE A N 1
ATOM 1131 C CA . ILE A 1 150 ? 35.987 -3.354 -30.995 1.00 92.31 150 ILE A CA 1
ATOM 1132 C C . ILE A 1 150 ? 36.208 -4.738 -30.374 1.00 92.31 150 ILE A C 1
ATOM 1134 O O . ILE A 1 150 ? 37.285 -5.310 -30.509 1.00 92.31 150 ILE A O 1
ATOM 1138 N N . ALA A 1 151 ? 35.196 -5.299 -29.707 1.00 89.62 151 ALA A N 1
ATOM 1139 C CA . ALA A 1 151 ? 35.294 -6.611 -29.076 1.00 89.62 151 ALA A CA 1
ATOM 1140 C C . ALA A 1 151 ? 35.570 -7.713 -30.106 1.00 89.62 151 ALA A C 1
ATOM 1142 O O . ALA A 1 151 ? 36.462 -8.526 -29.888 1.00 89.62 151 ALA A O 1
ATOM 1143 N N . ALA A 1 152 ? 34.878 -7.685 -31.248 1.00 86.81 152 ALA A N 1
ATOM 1144 C CA . ALA A 1 152 ? 35.082 -8.636 -32.335 1.00 86.81 152 ALA A CA 1
ATOM 1145 C C . ALA A 1 152 ? 36.495 -8.569 -32.938 1.00 86.81 152 ALA A C 1
ATOM 1147 O O . ALA A 1 152 ? 37.024 -9.603 -33.333 1.00 86.81 152 ALA A O 1
ATOM 1148 N N . GLY A 1 153 ? 37.109 -7.381 -32.998 1.00 86.81 153 GLY A N 1
ATOM 1149 C CA . GLY A 1 153 ? 38.496 -7.223 -33.450 1.00 86.81 153 GLY A CA 1
ATOM 1150 C C . GLY A 1 153 ? 39.546 -7.580 -32.396 1.00 86.81 153 GLY A C 1
ATOM 1151 O O . GLY A 1 153 ? 40.665 -7.956 -32.723 1.00 86.81 153 GLY A O 1
ATOM 1152 N N . LEU A 1 154 ? 39.225 -7.449 -31.108 1.00 85.88 154 LEU A N 1
ATOM 1153 C CA . LEU A 1 154 ? 40.171 -7.734 -30.026 1.00 85.88 154 LEU A CA 1
ATOM 1154 C C . LEU A 1 154 ? 40.143 -9.191 -29.552 1.00 85.88 154 LEU A C 1
ATOM 1156 O O . LEU A 1 154 ? 41.101 -9.611 -28.903 1.00 85.88 154 LEU A O 1
ATOM 1160 N N . ASP A 1 155 ? 39.100 -9.963 -29.868 1.00 72.62 155 ASP A N 1
ATOM 1161 C CA . ASP A 1 155 ? 38.989 -11.357 -29.437 1.00 72.62 155 ASP A CA 1
ATOM 1162 C C . ASP A 1 155 ? 40.056 -12.242 -30.112 1.00 72.62 155 ASP A C 1
ATOM 1164 O O . ASP A 1 155 ? 40.029 -12.510 -31.311 1.00 72.62 155 ASP A O 1
ATOM 1168 N N . THR A 1 156 ? 41.045 -12.677 -29.330 1.00 54.44 156 THR A N 1
ATOM 1169 C CA . THR A 1 156 ? 42.241 -13.387 -29.809 1.00 54.44 156 THR A CA 1
ATOM 1170 C C . THR A 1 156 ? 42.135 -14.912 -29.753 1.00 54.44 156 THR A C 1
ATOM 1172 O O . THR A 1 156 ? 43.129 -15.584 -30.032 1.00 54.44 156 THR A O 1
ATOM 1175 N N . GLN A 1 157 ? 40.979 -15.496 -29.407 1.00 51.06 157 GLN A N 1
ATOM 1176 C CA . GLN A 1 157 ? 40.841 -16.957 -29.343 1.00 51.06 157 GLN A CA 1
ATOM 1177 C C . GLN A 1 157 ? 40.013 -17.541 -30.502 1.00 51.06 157 GLN A C 1
ATOM 1179 O O . GLN A 1 157 ? 38.804 -17.314 -30.568 1.00 51.06 157 GLN A O 1
ATOM 1184 N N . PRO A 1 158 ? 40.610 -18.366 -31.389 1.00 39.69 158 PRO A N 1
ATOM 1185 C CA . PRO A 1 158 ? 39.852 -19.094 -32.402 1.00 39.69 158 PRO A CA 1
ATOM 1186 C C . PRO A 1 158 ? 38.899 -20.086 -31.716 1.00 39.69 158 PRO A C 1
ATOM 1188 O O . PRO A 1 158 ? 39.335 -21.037 -31.072 1.00 39.69 158 PRO A O 1
ATOM 1191 N N . GLY A 1 159 ? 37.590 -19.839 -31.825 1.00 46.78 159 GLY A N 1
ATOM 1192 C CA . GLY A 1 159 ? 36.539 -20.629 -31.169 1.00 46.78 159 GLY A CA 1
ATOM 1193 C C . GLY A 1 159 ? 35.955 -20.011 -29.890 1.00 46.78 159 GLY A C 1
ATOM 1194 O O . GLY A 1 159 ? 35.020 -20.581 -29.324 1.00 46.78 159 GLY A O 1
ATOM 1195 N N . SER A 1 160 ? 36.445 -18.846 -29.451 1.00 45.62 160 SER A N 1
ATOM 1196 C CA . SER A 1 160 ? 35.728 -18.005 -28.487 1.00 45.62 160 SER A CA 1
ATOM 1197 C C . SER A 1 160 ? 34.444 -17.490 -29.137 1.00 45.62 160 SER A C 1
ATOM 1199 O O . SER A 1 160 ? 34.454 -16.971 -30.253 1.00 45.62 160 SER A O 1
ATOM 1201 N N . LYS A 1 161 ? 33.316 -17.709 -28.461 1.00 48.84 161 LYS A N 1
ATOM 1202 C CA . LYS A 1 161 ? 31.998 -17.242 -28.893 1.00 48.84 161 LYS A CA 1
ATOM 1203 C C . LYS A 1 161 ? 31.998 -15.712 -28.836 1.00 48.84 161 LYS A C 1
ATOM 1205 O O . LYS A 1 161 ? 32.007 -15.131 -27.748 1.00 48.84 161 LYS A O 1
ATOM 1210 N N . ALA A 1 162 ? 32.073 -15.089 -30.011 1.00 43.66 162 ALA A N 1
ATOM 1211 C CA . ALA A 1 162 ? 32.385 -13.676 -30.215 1.00 43.66 162 ALA A CA 1
ATOM 1212 C C . ALA A 1 162 ? 31.438 -12.692 -29.499 1.00 43.66 162 ALA A C 1
ATOM 1214 O O . ALA A 1 162 ? 31.772 -11.515 -29.374 1.00 43.66 162 ALA A O 1
ATOM 1215 N N . ALA A 1 163 ? 30.279 -13.128 -28.996 1.00 44.19 163 ALA A N 1
ATOM 1216 C CA . ALA A 1 163 ? 29.363 -12.257 -28.268 1.00 44.19 163 ALA A CA 1
ATOM 1217 C C . ALA A 1 163 ? 29.501 -12.334 -26.734 1.00 44.19 163 ALA A C 1
ATOM 1219 O O . ALA A 1 163 ? 28.773 -11.656 -26.012 1.00 44.19 163 ALA A O 1
ATOM 1220 N N . GLY A 1 164 ? 30.436 -13.123 -26.197 1.00 50.62 164 GLY A N 1
ATOM 1221 C CA . GLY A 1 164 ? 30.521 -13.369 -24.754 1.00 50.62 164 GLY A CA 1
ATOM 1222 C C . GLY A 1 164 ? 31.273 -12.327 -23.916 1.00 50.62 164 GLY A C 1
ATOM 1223 O O . GLY A 1 164 ? 31.002 -12.214 -22.722 1.00 50.62 164 GLY A O 1
ATOM 1224 N N . SER A 1 165 ? 32.232 -11.575 -24.472 1.00 65.31 165 SER A N 1
ATOM 1225 C CA . SER A 1 165 ? 33.125 -10.752 -23.637 1.00 65.31 165 SER A CA 1
ATOM 1226 C C . SER A 1 165 ? 33.536 -9.432 -24.289 1.00 65.31 165 SER A C 1
ATOM 1228 O O . SER A 1 165 ? 34.673 -9.240 -24.714 1.00 65.31 165 SER A O 1
ATOM 1230 N N . TYR A 1 166 ? 32.641 -8.441 -24.232 1.00 83.00 166 TYR A N 1
ATOM 1231 C CA . TYR A 1 166 ? 32.969 -7.026 -24.482 1.00 83.00 166 TYR A CA 1
ATOM 1232 C C . TYR A 1 166 ? 33.994 -6.446 -23.477 1.00 83.00 166 TYR A C 1
ATOM 1234 O O . TYR A 1 166 ? 34.360 -5.273 -23.548 1.00 83.00 166 TYR A O 1
ATOM 1242 N N . THR A 1 167 ? 34.479 -7.254 -22.530 1.00 84.50 167 THR A N 1
ATOM 1243 C CA . THR A 1 167 ? 35.431 -6.887 -21.474 1.00 84.50 167 THR A CA 1
ATOM 1244 C C . THR A 1 167 ? 36.719 -6.284 -22.027 1.00 84.50 167 THR A C 1
ATOM 1246 O O . THR A 1 167 ? 37.212 -5.309 -21.468 1.00 84.50 167 THR A O 1
ATOM 1249 N N . GLN A 1 168 ? 37.256 -6.821 -23.128 1.00 86.75 168 GLN A N 1
ATOM 1250 C CA . GLN A 1 168 ? 38.492 -6.297 -23.723 1.00 86.75 168 GLN A CA 1
ATOM 1251 C C . GLN A 1 168 ? 38.281 -4.919 -24.362 1.00 86.75 168 GLN A C 1
ATOM 1253 O O . GLN A 1 168 ? 39.103 -4.023 -24.176 1.00 86.75 168 GLN A O 1
ATOM 1258 N N . ALA A 1 169 ? 37.147 -4.718 -25.037 1.00 91.31 169 ALA A N 1
ATOM 1259 C CA . ALA A 1 169 ? 36.764 -3.416 -25.574 1.00 91.31 169 ALA A CA 1
ATOM 1260 C C . ALA A 1 169 ? 36.568 -2.382 -24.453 1.00 91.31 169 ALA A C 1
ATOM 1262 O O . ALA A 1 169 ? 37.090 -1.271 -24.531 1.00 91.31 169 ALA A O 1
ATOM 1263 N N . ILE A 1 170 ? 35.890 -2.763 -23.363 1.00 91.56 170 ILE A N 1
ATOM 1264 C CA . ILE A 1 170 ? 35.739 -1.909 -22.176 1.00 91.56 170 ILE A CA 1
ATOM 1265 C C . ILE A 1 170 ? 37.094 -1.601 -21.528 1.00 91.56 170 ILE A C 1
ATOM 1267 O O . ILE A 1 170 ? 37.328 -0.458 -21.144 1.00 91.56 170 ILE A O 1
ATOM 1271 N N . ALA A 1 171 ? 38.004 -2.574 -21.433 1.00 90.56 171 ALA A N 1
ATOM 1272 C CA . ALA A 1 171 ? 39.346 -2.363 -20.894 1.00 90.56 171 ALA A CA 1
ATOM 1273 C C . ALA A 1 171 ? 40.160 -1.377 -21.747 1.00 90.56 171 ALA A C 1
ATOM 1275 O O . ALA A 1 171 ? 40.815 -0.495 -21.192 1.00 90.56 171 ALA A O 1
ATOM 1276 N N . LEU A 1 172 ? 40.064 -1.472 -23.077 1.00 92.81 172 LEU A N 1
ATOM 1277 C CA . LEU A 1 172 ? 40.700 -0.533 -24.000 1.00 92.81 172 LEU A CA 1
ATOM 1278 C C . LEU A 1 172 ? 40.166 0.891 -23.804 1.00 92.81 172 LEU A C 1
ATOM 1280 O O . LEU A 1 172 ? 40.946 1.822 -23.608 1.00 92.81 172 LEU A O 1
ATOM 1284 N N . LEU A 1 173 ? 38.840 1.065 -23.803 1.00 95.00 173 LEU A N 1
ATOM 1285 C CA . LEU A 1 173 ? 38.214 2.375 -23.594 1.00 95.00 173 LEU A CA 1
ATOM 1286 C C . LEU A 1 173 ? 38.548 2.947 -22.209 1.00 95.00 173 LEU A C 1
ATOM 1288 O O . LEU A 1 173 ? 38.814 4.142 -22.075 1.00 95.00 173 LEU A O 1
ATOM 1292 N N . LYS A 1 174 ? 38.594 2.094 -21.181 1.00 93.94 174 LYS A N 1
ATOM 1293 C CA . LYS A 1 174 ? 39.000 2.469 -19.824 1.00 93.94 174 LYS A CA 1
ATOM 1294 C C . LYS A 1 174 ? 40.432 2.988 -19.784 1.00 93.94 174 LYS A C 1
ATOM 1296 O O . LYS A 1 174 ? 40.681 3.999 -19.134 1.00 93.94 174 LYS A O 1
ATOM 1301 N N . GLU A 1 175 ? 41.359 2.331 -20.473 1.00 93.62 175 GLU A N 1
ATOM 1302 C CA . GLU A 1 175 ? 42.753 2.770 -20.513 1.00 93.62 175 GLU A CA 1
ATOM 1303 C C . GLU A 1 175 ? 42.895 4.103 -21.266 1.00 93.62 175 GLU A C 1
ATOM 1305 O O . GLU A 1 175 ? 43.521 5.026 -20.747 1.00 93.62 175 GLU A O 1
ATOM 1310 N N . LEU A 1 176 ? 42.205 4.282 -22.401 1.00 93.38 176 LEU A N 1
ATOM 1311 C CA . LEU A 1 176 ? 42.149 5.578 -23.098 1.00 93.38 176 LEU A CA 1
ATOM 1312 C C . LEU A 1 176 ? 41.578 6.695 -22.210 1.00 93.38 176 LEU A C 1
ATOM 1314 O O . LEU A 1 176 ? 42.058 7.832 -22.240 1.00 93.38 176 LEU A O 1
ATOM 1318 N N . LYS A 1 177 ? 40.556 6.391 -21.400 1.00 94.00 177 LYS A N 1
ATOM 1319 C CA . LYS A 1 177 ? 39.976 7.356 -20.461 1.00 94.00 177 LYS A CA 1
ATOM 1320 C C . LYS A 1 177 ? 40.925 7.683 -19.313 1.00 94.00 177 LYS A C 1
ATOM 1322 O O . LYS A 1 177 ? 41.062 8.854 -18.969 1.00 94.00 177 LYS A O 1
ATOM 1327 N N . LYS A 1 178 ? 41.608 6.680 -18.757 1.00 91.69 178 LYS A N 1
ATOM 1328 C CA . LYS A 1 178 ? 42.619 6.842 -17.701 1.00 91.69 178 LYS A CA 1
ATOM 1329 C C . LYS A 1 178 ? 43.793 7.709 -18.162 1.00 91.69 178 LYS A C 1
ATOM 1331 O O . LYS A 1 178 ? 44.305 8.496 -17.376 1.00 91.69 178 LYS A O 1
ATOM 1336 N N . GLN A 1 179 ? 44.168 7.608 -19.435 1.00 91.69 179 GLN A N 1
ATOM 1337 C CA . GLN A 1 179 ? 45.173 8.467 -20.067 1.00 91.69 179 GLN A CA 1
ATOM 1338 C C . GLN A 1 179 ? 44.664 9.889 -20.373 1.00 91.69 179 GLN A C 1
ATOM 1340 O O . GLN A 1 179 ? 45.412 10.699 -20.906 1.00 91.69 179 GLN A O 1
ATOM 1345 N N . GLY A 1 180 ? 43.398 10.214 -20.077 1.00 90.44 180 GLY A N 1
ATOM 1346 C CA . GLY A 1 180 ? 42.805 11.526 -20.359 1.00 90.44 180 GLY A CA 1
ATOM 1347 C C . GLY A 1 180 ? 42.494 11.777 -21.838 1.00 90.44 180 GLY A C 1
ATOM 1348 O O . GLY A 1 180 ? 42.175 12.901 -22.213 1.00 90.44 180 GLY A O 1
ATOM 1349 N N . ARG A 1 181 ? 42.569 10.742 -22.683 1.00 92.12 181 ARG A N 1
ATOM 1350 C CA . ARG A 1 181 ? 42.481 10.859 -24.146 1.00 92.12 181 ARG A CA 1
ATOM 1351 C C . ARG A 1 181 ? 41.096 10.543 -24.703 1.00 92.12 181 ARG A C 1
ATOM 1353 O O . ARG A 1 181 ? 40.806 10.948 -25.823 1.00 92.12 181 ARG A O 1
ATOM 1360 N N . LEU A 1 182 ? 40.237 9.846 -23.954 1.00 93.81 182 LEU A N 1
ATOM 1361 C CA . LEU A 1 182 ? 38.880 9.506 -24.397 1.00 93.81 182 LEU A CA 1
ATOM 1362 C C . LEU A 1 182 ? 37.868 10.628 -24.112 1.00 93.81 182 LEU A C 1
ATOM 1364 O O . LEU A 1 182 ? 37.647 11.009 -22.956 1.00 93.81 182 LEU A O 1
ATOM 1368 N N . SER A 1 183 ? 37.183 11.076 -25.164 1.00 92.00 183 SER A N 1
ATOM 1369 C CA . SER A 1 183 ? 36.072 12.035 -25.102 1.00 92.00 183 SER A CA 1
ATOM 1370 C C . SER A 1 183 ? 34.848 11.541 -25.878 1.00 92.00 183 SER A C 1
ATOM 1372 O O . SER A 1 183 ? 34.965 10.817 -26.863 1.00 92.00 183 SER A O 1
ATOM 1374 N N . GLU A 1 184 ? 33.653 11.927 -25.447 1.00 90.56 184 GLU A N 1
ATOM 1375 C CA . GLU A 1 184 ? 32.399 11.521 -26.090 1.00 90.56 184 GLU A CA 1
ATOM 1376 C C . GLU A 1 184 ? 31.943 12.601 -27.069 1.00 90.56 184 GLU A C 1
ATOM 1378 O O . GLU A 1 184 ? 31.893 13.773 -26.705 1.00 90.56 184 GLU A O 1
ATOM 1383 N N . ASN A 1 185 ? 31.595 12.213 -28.300 1.00 87.44 185 ASN A N 1
ATOM 1384 C CA . ASN A 1 185 ? 31.005 13.103 -29.313 1.00 87.44 185 ASN A CA 1
ATOM 1385 C C . ASN A 1 185 ? 31.794 14.402 -29.590 1.00 87.44 185 ASN A C 1
ATOM 1387 O O . ASN A 1 185 ? 31.211 15.427 -29.949 1.00 87.44 185 ASN A O 1
ATOM 1391 N N . ASN A 1 186 ? 33.117 14.367 -29.435 1.00 86.38 186 ASN A N 1
ATOM 1392 C CA . ASN A 1 186 ? 33.994 15.503 -29.661 1.00 86.38 186 ASN A CA 1
ATOM 1393 C C . ASN A 1 186 ? 34.404 15.571 -31.136 1.00 86.38 186 ASN A C 1
ATOM 1395 O O . ASN A 1 186 ? 35.311 14.870 -31.585 1.00 86.38 186 ASN A O 1
ATOM 1399 N N . ALA A 1 187 ? 33.749 16.456 -31.886 1.00 80.88 187 ALA A N 1
ATOM 1400 C CA . ALA A 1 187 ? 34.033 16.658 -33.301 1.00 80.88 187 ALA A CA 1
ATOM 1401 C C . ALA A 1 187 ? 35.435 17.236 -33.574 1.00 80.88 187 ALA A C 1
ATOM 1403 O O . ALA A 1 187 ? 35.912 17.116 -34.700 1.00 80.88 187 ALA A O 1
ATOM 1404 N N . GLU A 1 188 ? 36.100 17.850 -32.595 1.00 83.81 188 GLU A N 1
ATOM 1405 C CA . GLU A 1 188 ? 37.432 18.449 -32.763 1.00 83.81 188 GLU A CA 1
ATOM 1406 C C . GLU A 1 188 ? 38.568 17.434 -32.590 1.00 83.81 188 GLU A C 1
ATOM 1408 O O . GLU A 1 188 ? 39.704 17.709 -32.973 1.00 83.81 188 GLU A O 1
ATOM 1413 N N . ALA A 1 189 ? 38.276 16.245 -32.052 1.00 86.81 189 ALA A N 1
ATOM 1414 C CA . ALA A 1 189 ? 39.285 15.214 -31.867 1.00 86.81 189 ALA A CA 1
ATOM 1415 C C . ALA A 1 189 ? 39.886 14.779 -33.223 1.00 86.81 189 ALA A C 1
ATOM 1417 O O . ALA A 1 189 ? 39.141 14.538 -34.182 1.00 86.81 189 ALA A O 1
ATOM 1418 N N . PRO A 1 190 ? 41.223 14.639 -33.317 1.00 89.69 190 PRO A N 1
ATOM 1419 C CA . PRO A 1 190 ? 41.887 14.216 -34.547 1.00 89.69 190 PRO A CA 1
ATOM 1420 C C . PRO A 1 190 ? 41.601 12.751 -34.887 1.00 89.69 190 PRO A C 1
ATOM 1422 O O . PRO A 1 190 ? 41.712 12.371 -36.047 1.00 89.69 190 PRO A O 1
ATOM 1425 N N . VAL A 1 191 ? 41.215 11.930 -33.907 1.00 92.69 191 VAL A N 1
ATOM 1426 C CA . VAL A 1 191 ? 40.867 10.520 -34.099 1.00 92.69 191 VAL A CA 1
ATOM 1427 C C . VAL A 1 191 ? 39.475 10.264 -33.539 1.00 92.69 191 VAL A C 1
ATOM 1429 O O . VAL A 1 191 ? 39.173 10.674 -32.419 1.00 92.69 191 VAL A O 1
ATOM 1432 N N . ALA A 1 192 ? 38.626 9.574 -34.297 1.00 93.06 192 ALA A N 1
ATOM 1433 C CA . ALA A 1 192 ? 37.278 9.213 -33.882 1.00 93.06 192 ALA A CA 1
ATOM 1434 C C . ALA A 1 192 ? 36.968 7.739 -34.174 1.00 93.06 192 ALA A C 1
ATOM 1436 O O . ALA A 1 192 ? 37.136 7.268 -35.296 1.00 93.06 192 ALA A O 1
ATOM 1437 N N . ILE A 1 193 ? 36.462 7.027 -33.170 1.00 95.25 193 ILE A N 1
ATOM 1438 C CA . ILE A 1 193 ? 35.816 5.724 -33.325 1.00 95.25 193 ILE A CA 1
ATOM 1439 C C . ILE A 1 193 ? 34.365 6.001 -33.724 1.00 95.25 193 ILE A C 1
ATOM 1441 O O . ILE A 1 193 ? 33.584 6.532 -32.929 1.00 95.25 193 ILE A O 1
ATOM 1445 N N . THR A 1 194 ? 34.019 5.691 -34.970 1.00 94.00 194 THR A N 1
ATOM 1446 C CA . THR A 1 194 ? 32.718 6.025 -35.566 1.00 94.00 194 THR A CA 1
ATOM 1447 C C . THR A 1 194 ? 32.342 5.007 -36.644 1.00 94.00 194 THR A C 1
ATOM 1449 O O . THR A 1 194 ? 33.067 4.047 -36.899 1.00 94.00 194 THR A O 1
ATOM 1452 N N . PHE A 1 195 ? 31.194 5.208 -37.283 1.00 93.44 195 PHE A N 1
ATOM 1453 C CA . PHE A 1 195 ? 30.800 4.447 -38.457 1.00 93.44 195 PHE A CA 1
ATOM 1454 C C . PHE A 1 195 ? 31.331 5.086 -39.740 1.00 93.44 195 PHE A C 1
ATOM 1456 O O . PHE A 1 195 ? 31.387 6.309 -39.898 1.00 93.44 195 PHE A O 1
ATOM 1463 N N . ASP A 1 196 ? 31.689 4.232 -40.685 1.00 92.31 196 ASP A N 1
ATOM 1464 C CA . ASP A 1 196 ? 32.322 4.573 -41.951 1.00 92.31 196 ASP A CA 1
ATOM 1465 C C . ASP A 1 196 ? 31.537 5.575 -42.805 1.00 92.31 196 ASP A C 1
ATOM 1467 O O . ASP A 1 196 ? 32.153 6.451 -43.411 1.00 92.31 196 ASP A O 1
ATOM 1471 N N . TYR A 1 197 ? 30.203 5.531 -42.798 1.00 90.50 197 TYR A N 1
ATOM 1472 C CA . TYR A 1 197 ? 29.378 6.506 -43.518 1.00 90.50 197 TYR A CA 1
ATOM 1473 C C . TYR A 1 197 ? 29.624 7.953 -43.056 1.00 90.50 197 TYR A C 1
ATOM 1475 O O . TYR A 1 197 ? 29.661 8.865 -43.881 1.00 90.50 197 TYR A O 1
ATOM 1483 N N . ARG A 1 198 ? 29.886 8.192 -41.761 1.00 89.19 198 ARG A N 1
ATOM 1484 C CA . ARG A 1 198 ? 30.206 9.541 -41.253 1.00 89.19 198 ARG A CA 1
ATOM 1485 C C . ARG A 1 198 ? 31.576 10.005 -41.721 1.00 89.19 198 ARG A C 1
ATOM 1487 O O . ARG A 1 198 ? 31.737 11.162 -42.106 1.00 89.19 198 ARG A O 1
ATOM 1494 N N . ALA A 1 199 ? 32.547 9.097 -41.722 1.00 89.00 199 ALA A N 1
ATOM 1495 C CA . ALA A 1 199 ? 33.899 9.387 -42.175 1.00 89.00 199 ALA A CA 1
ATOM 1496 C C . ALA A 1 199 ? 33.950 9.636 -43.694 1.00 89.00 199 ALA A C 1
ATOM 1498 O O . ALA A 1 199 ? 34.577 10.598 -44.135 1.00 89.00 199 ALA A O 1
ATOM 1499 N N . ARG A 1 200 ? 33.223 8.842 -44.495 1.00 90.06 200 ARG A N 1
ATOM 1500 C CA . ARG A 1 200 ? 33.094 9.050 -45.949 1.00 90.06 200 ARG A CA 1
ATOM 1501 C C . ARG A 1 200 ? 32.375 10.345 -46.278 1.00 90.06 200 ARG A C 1
ATOM 1503 O O . ARG A 1 200 ? 32.807 11.050 -47.181 1.00 90.06 200 ARG A O 1
ATOM 1510 N N . ARG A 1 201 ? 31.330 10.698 -45.528 1.00 87.19 201 ARG A N 1
ATOM 1511 C CA . ARG A 1 201 ? 30.637 11.976 -45.710 1.00 87.19 201 ARG A CA 1
ATOM 1512 C C . ARG A 1 201 ? 31.536 13.172 -45.390 1.00 87.19 201 ARG A C 1
ATOM 1514 O O . ARG A 1 201 ? 31.529 14.152 -46.130 1.00 87.19 201 ARG A O 1
ATOM 1521 N N . ALA A 1 202 ? 32.344 13.083 -44.334 1.00 85.12 202 ALA A N 1
ATOM 1522 C CA . ALA A 1 202 ? 33.353 14.094 -44.020 1.00 85.12 202 ALA A CA 1
ATOM 1523 C C . ALA A 1 202 ? 34.392 14.232 -45.150 1.00 85.12 202 ALA A C 1
ATOM 1525 O O . ALA A 1 202 ? 34.665 15.345 -45.601 1.00 85.12 202 ALA A O 1
ATOM 1526 N N . ALA A 1 203 ? 34.901 13.111 -45.670 1.00 84.31 203 ALA A N 1
ATOM 1527 C CA . ALA A 1 203 ? 35.816 13.101 -46.812 1.00 84.31 203 ALA A CA 1
ATOM 1528 C C . ALA A 1 203 ? 35.174 13.681 -48.092 1.00 84.31 203 ALA A C 1
ATOM 1530 O O . ALA A 1 203 ? 35.800 14.473 -48.795 1.00 84.31 203 ALA A O 1
ATOM 1531 N N . ALA A 1 204 ? 33.905 13.357 -48.367 1.00 83.38 204 ALA A N 1
ATOM 1532 C CA . ALA A 1 204 ? 33.143 13.896 -49.498 1.00 83.38 204 ALA A CA 1
ATOM 1533 C C . ALA A 1 204 ? 32.910 15.414 -49.387 1.00 83.38 204 ALA A C 1
ATOM 1535 O O . ALA A 1 204 ? 32.873 16.111 -50.399 1.00 83.38 204 ALA A O 1
ATOM 1536 N N . ALA A 1 205 ? 32.832 15.944 -48.164 1.00 82.19 205 ALA A N 1
ATOM 1537 C CA . ALA A 1 205 ? 32.802 17.378 -47.878 1.00 82.19 205 ALA A CA 1
ATOM 1538 C C . ALA A 1 205 ? 34.193 18.052 -47.953 1.00 82.19 205 ALA A C 1
ATOM 1540 O O . ALA A 1 205 ? 34.376 19.135 -47.401 1.00 82.19 205 ALA A O 1
ATOM 1541 N N . GLN A 1 206 ? 35.171 17.415 -48.613 1.00 79.31 206 GLN A N 1
ATOM 1542 C CA . GLN A 1 206 ? 36.558 17.876 -48.773 1.00 79.31 206 GLN A CA 1
ATOM 1543 C C . GLN A 1 206 ? 37.319 18.071 -47.451 1.00 79.31 206 GLN A C 1
ATOM 1545 O O . GLN A 1 206 ? 38.328 18.777 -47.403 1.00 79.31 206 GLN A O 1
ATOM 1550 N N . GLN A 1 207 ? 36.876 17.433 -46.365 1.00 80.94 207 GLN A N 1
ATOM 1551 C CA . GLN A 1 207 ? 37.660 17.387 -45.136 1.00 80.94 207 GLN A CA 1
ATOM 1552 C C . GLN A 1 207 ? 38.777 16.351 -45.296 1.00 80.94 207 GLN A C 1
ATOM 1554 O O . GLN A 1 207 ? 38.553 15.260 -45.820 1.00 80.94 207 GLN A O 1
ATOM 1559 N N . ALA A 1 208 ? 39.983 16.668 -44.820 1.00 83.88 208 ALA A N 1
ATOM 1560 C CA . ALA A 1 208 ? 41.113 15.742 -44.830 1.00 83.88 208 ALA A CA 1
ATOM 1561 C C . ALA A 1 208 ? 40.899 14.629 -43.789 1.00 83.88 208 ALA A C 1
ATOM 1563 O O . ALA A 1 208 ? 41.422 14.711 -42.680 1.00 83.88 208 ALA A O 1
ATOM 1564 N N . VAL A 1 209 ? 40.084 13.625 -44.121 1.00 87.44 209 VAL A N 1
ATOM 1565 C CA . VAL A 1 209 ? 39.754 12.489 -43.251 1.00 87.44 209 VAL A CA 1
ATOM 1566 C C . VAL A 1 209 ? 40.175 11.187 -43.920 1.00 87.44 209 VAL A C 1
ATOM 1568 O O . VAL A 1 209 ? 39.675 10.841 -44.987 1.00 87.44 209 VAL A O 1
ATOM 1571 N N . ALA A 1 210 ? 41.079 10.455 -43.276 1.00 89.06 210 ALA A N 1
ATOM 1572 C CA . ALA A 1 210 ? 41.441 9.094 -43.637 1.00 89.06 210 ALA A CA 1
ATOM 1573 C C . ALA A 1 210 ? 40.561 8.094 -42.872 1.00 89.06 210 ALA A C 1
ATOM 1575 O O . ALA A 1 210 ? 40.249 8.293 -41.696 1.00 89.06 210 ALA A O 1
ATOM 1576 N N . ILE A 1 211 ? 40.166 7.013 -43.543 1.00 91.00 211 ILE A N 1
ATOM 1577 C CA . ILE A 1 211 ? 39.386 5.922 -42.952 1.00 91.00 211 ILE A CA 1
ATOM 1578 C C . ILE A 1 211 ? 40.320 4.736 -42.754 1.00 91.00 211 ILE A C 1
ATOM 1580 O O . ILE A 1 211 ? 40.832 4.191 -43.729 1.00 91.00 211 ILE A O 1
ATOM 1584 N N . VAL A 1 212 ? 40.519 4.334 -41.503 1.00 92.25 212 VAL A N 1
ATOM 1585 C CA . VAL A 1 212 ? 41.298 3.152 -41.137 1.00 92.25 212 VAL A CA 1
ATOM 1586 C C . VAL A 1 212 ? 40.325 2.042 -40.751 1.00 92.25 212 VAL A C 1
ATOM 1588 O O . VAL A 1 212 ? 39.583 2.159 -39.770 1.00 92.25 212 VAL A O 1
ATOM 1591 N N . VAL A 1 213 ? 40.314 0.968 -41.543 1.00 92.75 213 VAL A N 1
ATOM 1592 C CA . VAL A 1 213 ? 39.649 -0.289 -41.179 1.00 92.75 213 VAL A CA 1
ATOM 1593 C C . VAL A 1 213 ? 40.631 -1.080 -40.307 1.00 92.75 213 VAL A C 1
ATOM 1595 O O . VAL A 1 213 ? 41.729 -1.356 -40.783 1.00 92.75 213 VAL A O 1
ATOM 1598 N N . PRO A 1 214 ? 40.287 -1.411 -39.051 1.00 93.44 214 PRO A N 1
ATOM 1599 C CA . PRO A 1 214 ? 41.220 -2.047 -38.122 1.00 93.44 214 PRO A CA 1
ATOM 1600 C C . PRO A 1 214 ? 41.727 -3.407 -38.606 1.00 93.44 214 PRO A C 1
ATOM 1602 O O . PRO A 1 214 ? 40.926 -4.288 -38.918 1.00 93.44 214 PRO A O 1
ATOM 1605 N N . GLU A 1 215 ? 43.050 -3.589 -38.616 1.00 90.25 215 GLU A N 1
ATOM 1606 C CA . GLU A 1 215 ? 43.702 -4.838 -39.039 1.00 90.25 215 GLU A CA 1
ATOM 1607 C C . GLU A 1 215 ? 43.344 -6.036 -38.153 1.00 90.25 215 GLU A C 1
ATOM 1609 O O . GLU A 1 215 ? 43.317 -7.169 -38.631 1.00 90.25 215 GLU A O 1
ATOM 1614 N N . GLU A 1 216 ? 43.038 -5.807 -36.870 1.00 87.44 216 GLU A N 1
ATOM 1615 C CA . GLU A 1 216 ? 42.627 -6.886 -35.967 1.00 87.44 216 GLU A CA 1
ATOM 1616 C C . GLU A 1 216 ? 41.203 -7.399 -36.261 1.00 87.44 216 GLU A C 1
ATOM 1618 O O . GLU A 1 216 ? 40.819 -8.463 -35.783 1.00 87.44 216 GLU A O 1
ATOM 1623 N N . GLY A 1 217 ? 40.429 -6.671 -37.074 1.00 88.56 217 GLY A N 1
ATOM 1624 C CA . GLY A 1 217 ? 39.053 -6.994 -37.444 1.00 88.56 217 GLY A CA 1
ATOM 1625 C C . GLY A 1 217 ? 38.031 -5.996 -36.894 1.00 88.56 217 GLY A C 1
ATOM 1626 O O . GLY A 1 217 ? 38.270 -5.272 -35.930 1.00 88.56 217 GLY A O 1
ATOM 1627 N N . THR A 1 218 ? 36.858 -5.939 -37.522 1.00 91.88 218 THR A N 1
ATOM 1628 C CA . THR A 1 218 ? 35.727 -5.083 -37.119 1.00 91.88 218 THR A CA 1
ATOM 1629 C C . THR A 1 218 ? 34.401 -5.723 -37.539 1.00 91.88 218 THR A C 1
ATOM 1631 O O . THR A 1 218 ? 34.403 -6.737 -38.241 1.00 91.88 218 THR A O 1
ATOM 1634 N N . LEU A 1 219 ? 33.271 -5.136 -37.137 1.00 90.94 219 LEU A N 1
ATOM 1635 C CA . LEU A 1 219 ? 31.932 -5.557 -37.554 1.00 90.94 219 LEU A CA 1
ATOM 1636 C C . LEU A 1 219 ? 31.323 -4.594 -38.576 1.00 90.94 219 LEU A C 1
ATOM 1638 O O . LEU A 1 219 ? 31.400 -3.366 -38.438 1.00 90.94 219 LEU A O 1
ATOM 1642 N N . SER A 1 220 ? 30.679 -5.186 -39.579 1.00 92.31 220 SER A N 1
ATOM 1643 C CA . SER A 1 220 ? 29.790 -4.514 -40.522 1.00 92.31 220 SER A CA 1
ATOM 1644 C C . SER A 1 220 ? 28.347 -4.876 -40.186 1.00 92.31 220 SER A C 1
ATOM 1646 O O . SER A 1 220 ? 28.007 -6.047 -40.053 1.00 92.31 220 SER A O 1
ATOM 1648 N N . TYR A 1 221 ? 27.502 -3.859 -40.067 1.00 90.81 221 TYR A N 1
ATOM 1649 C CA . TYR A 1 221 ? 26.094 -3.990 -39.723 1.00 90.81 221 TYR A CA 1
ATOM 1650 C C . TYR A 1 221 ? 25.238 -3.612 -40.922 1.00 90.81 221 TYR A C 1
ATOM 1652 O O . TYR A 1 221 ? 25.392 -2.513 -41.465 1.00 90.81 221 TYR A O 1
ATOM 1660 N N . THR A 1 222 ? 24.301 -4.467 -41.321 1.00 90.50 222 THR A N 1
ATOM 1661 C CA . THR A 1 222 ? 23.299 -4.048 -42.305 1.00 90.50 222 THR A CA 1
ATOM 1662 C C . THR A 1 222 ? 22.265 -3.157 -41.623 1.00 90.50 222 THR A C 1
ATOM 1664 O O . THR A 1 222 ? 21.739 -3.495 -40.565 1.00 90.50 222 THR A O 1
ATOM 1667 N N . VAL A 1 223 ? 21.959 -2.014 -42.227 1.00 88.69 223 VAL A N 1
ATOM 1668 C CA . VAL A 1 223 ? 20.905 -1.090 -41.804 1.00 88.69 223 VAL A CA 1
ATOM 1669 C C . VAL A 1 223 ? 19.853 -1.047 -42.896 1.00 88.69 223 VAL A C 1
ATOM 1671 O O . VAL A 1 223 ? 20.163 -1.059 -44.089 1.00 88.69 223 VAL A O 1
ATOM 1674 N N . GLY A 1 224 ? 18.593 -1.031 -42.493 1.00 85.94 224 GLY A N 1
ATOM 1675 C CA . GLY A 1 224 ? 17.483 -1.115 -43.420 1.00 85.94 224 GLY A CA 1
ATOM 1676 C C . GLY A 1 224 ? 16.238 -0.415 -42.924 1.00 85.94 224 GLY A C 1
ATOM 1677 O O . GLY A 1 224 ? 16.186 0.080 -41.794 1.00 85.94 224 GLY A O 1
ATOM 1678 N N . ILE A 1 225 ? 15.227 -0.401 -43.789 1.00 79.81 225 ILE A N 1
ATOM 1679 C CA . ILE A 1 225 ? 13.912 0.124 -43.455 1.00 79.81 225 ILE A CA 1
ATOM 1680 C C . ILE A 1 225 ? 13.025 -1.019 -42.955 1.00 79.81 225 ILE A C 1
ATOM 1682 O O . ILE A 1 225 ? 12.848 -2.034 -43.630 1.00 79.81 225 ILE A O 1
ATOM 1686 N N . PHE A 1 226 ? 12.457 -0.852 -41.766 1.00 76.06 226 PHE A N 1
ATOM 1687 C CA . PHE A 1 226 ? 11.447 -1.723 -41.184 1.00 76.06 226 PHE A CA 1
ATOM 1688 C C . PHE A 1 226 ? 10.053 -1.111 -41.367 1.00 76.06 226 PHE A C 1
ATOM 1690 O O . PHE A 1 226 ? 9.802 0.026 -40.966 1.00 76.06 226 PHE A O 1
ATOM 1697 N N . SER A 1 227 ? 9.136 -1.878 -41.959 1.00 71.56 227 SER A N 1
ATOM 1698 C CA . SER A 1 227 ? 7.723 -1.514 -42.100 1.00 71.56 227 SER A CA 1
ATOM 1699 C C . SER A 1 227 ? 6.844 -2.506 -41.337 1.00 71.56 227 SER A C 1
ATOM 1701 O O . SER A 1 227 ? 6.826 -3.685 -41.703 1.00 71.56 227 SER A O 1
ATOM 1703 N N . PRO A 1 228 ? 6.067 -2.062 -40.330 1.00 62.09 228 PRO A N 1
ATOM 1704 C CA . PRO A 1 228 ? 5.109 -2.922 -39.639 1.00 62.09 228 PRO A CA 1
ATOM 1705 C C . PRO A 1 228 ? 3.908 -3.304 -40.525 1.00 62.09 228 PRO A C 1
ATOM 1707 O O . PRO A 1 228 ? 3.296 -4.343 -40.303 1.00 62.09 228 PRO A O 1
ATOM 1710 N N . SER A 1 229 ? 3.607 -2.501 -41.553 1.00 60.84 229 SER A N 1
ATOM 1711 C CA . SER A 1 229 ? 2.413 -2.612 -42.411 1.00 60.84 229 SER A CA 1
ATOM 1712 C C . SER A 1 229 ? 2.656 -3.371 -43.726 1.00 60.84 229 SER A C 1
ATOM 1714 O O . SER A 1 229 ? 1.795 -3.379 -44.606 1.00 60.84 229 SER A O 1
ATOM 1716 N N . GLY A 1 230 ? 3.835 -3.980 -43.885 1.00 63.09 230 GLY A N 1
ATOM 1717 C CA . GLY A 1 230 ? 4.228 -4.751 -45.069 1.00 63.09 230 GLY A CA 1
ATOM 1718 C C . GLY A 1 230 ? 5.008 -3.971 -46.129 1.00 63.09 230 GLY A C 1
ATOM 1719 O O . GLY A 1 230 ? 5.264 -2.771 -46.000 1.00 63.09 230 GLY A O 1
ATOM 1720 N N . ALA A 1 231 ? 5.425 -4.683 -47.184 1.00 58.56 231 ALA A N 1
ATOM 1721 C CA . ALA A 1 231 ? 6.368 -4.189 -48.195 1.00 58.56 231 ALA A CA 1
ATOM 1722 C C . ALA A 1 231 ? 5.844 -3.007 -49.031 1.00 58.56 231 ALA A C 1
ATOM 1724 O O . ALA A 1 231 ? 6.632 -2.168 -49.454 1.00 58.56 231 ALA A O 1
ATOM 1725 N N . ALA A 1 232 ? 4.527 -2.914 -49.245 1.00 52.53 232 ALA A N 1
ATOM 1726 C CA . ALA A 1 232 ? 3.910 -1.867 -50.067 1.00 52.53 232 ALA A CA 1
ATOM 1727 C C . ALA A 1 232 ? 4.023 -0.452 -49.463 1.00 52.53 232 ALA A C 1
ATOM 1729 O O . ALA A 1 232 ? 3.835 0.530 -50.172 1.00 52.53 232 ALA A O 1
ATOM 1730 N N . ALA A 1 233 ? 4.337 -0.344 -48.167 1.00 57.59 233 ALA A N 1
ATOM 1731 C CA . ALA A 1 233 ? 4.523 0.928 -47.470 1.00 57.59 233 ALA A CA 1
ATOM 1732 C C . ALA A 1 233 ? 5.986 1.422 -47.467 1.00 57.59 233 ALA A C 1
ATOM 1734 O O . ALA A 1 233 ? 6.265 2.493 -46.929 1.00 57.59 233 ALA A O 1
ATOM 1735 N N . LEU A 1 234 ? 6.928 0.656 -48.036 1.00 64.62 234 LEU A N 1
ATOM 1736 C CA . LEU A 1 234 ? 8.347 1.013 -48.053 1.00 64.62 234 LEU A CA 1
ATOM 1737 C C . LEU A 1 234 ? 8.668 1.951 -49.222 1.00 64.62 234 LEU A C 1
ATOM 1739 O O . LEU A 1 234 ? 8.596 1.562 -50.386 1.00 64.62 234 LEU A O 1
ATOM 1743 N N . SER A 1 235 ? 9.107 3.163 -48.897 1.00 66.88 235 SER A N 1
ATOM 1744 C CA . SER A 1 235 ? 9.697 4.152 -49.810 1.00 66.88 235 SER A CA 1
ATOM 1745 C C . SER A 1 235 ? 10.782 3.536 -50.680 1.00 66.88 235 SER A C 1
ATOM 1747 O O . SER A 1 235 ? 11.600 2.793 -50.155 1.00 66.88 235 SER A O 1
ATOM 1749 N N . GLU A 1 236 ? 10.891 3.854 -51.966 1.00 74.38 236 GLU A N 1
ATOM 1750 C CA . GLU A 1 236 ? 12.105 3.481 -52.709 1.00 74.38 236 GLU A CA 1
ATOM 1751 C C . GLU A 1 236 ? 13.300 4.336 -52.259 1.00 74.38 236 GLU A C 1
ATOM 1753 O O . GLU A 1 236 ? 13.144 5.531 -52.029 1.00 74.38 236 GLU A O 1
ATOM 1758 N N . VAL A 1 237 ? 14.497 3.752 -52.167 1.00 80.69 237 VAL A N 1
ATOM 1759 C CA . VAL A 1 237 ? 15.750 4.484 -51.908 1.00 80.69 237 VAL A CA 1
ATOM 1760 C C . VAL A 1 237 ? 16.492 4.702 -53.227 1.00 80.69 237 VAL A C 1
ATOM 1762 O O . VAL A 1 237 ? 16.675 3.774 -54.016 1.00 80.69 237 VAL A O 1
ATOM 1765 N N . ASP A 1 238 ? 16.939 5.931 -53.484 1.00 85.19 238 ASP A N 1
ATOM 1766 C CA . ASP A 1 238 ? 17.856 6.237 -54.578 1.00 85.19 238 ASP A CA 1
ATOM 1767 C C . ASP A 1 238 ? 19.279 5.799 -54.203 1.00 85.19 238 ASP A C 1
ATOM 1769 O O . ASP A 1 238 ? 20.013 6.508 -53.510 1.00 85.19 238 ASP A O 1
ATOM 1773 N N . GLN A 1 239 ? 19.674 4.623 -54.696 1.00 84.31 239 GLN A N 1
ATOM 1774 C CA . GLN A 1 239 ? 20.997 4.042 -54.457 1.00 84.31 239 GLN A CA 1
ATOM 1775 C C . GLN A 1 239 ? 22.148 4.950 -54.920 1.00 84.31 239 GLN A C 1
ATOM 1777 O O . GLN A 1 239 ? 23.206 4.965 -54.294 1.00 84.31 239 GLN A O 1
ATOM 1782 N N . SER A 1 240 ? 21.959 5.740 -55.983 1.00 85.25 240 SER A N 1
ATOM 1783 C CA . SER A 1 240 ? 23.001 6.644 -56.486 1.00 85.25 240 SER A CA 1
ATOM 1784 C C . SER A 1 240 ? 23.242 7.809 -55.525 1.00 85.25 240 SER A C 1
ATOM 1786 O O . SER A 1 240 ? 24.385 8.177 -55.239 1.00 85.25 240 SER A O 1
ATOM 1788 N N . ARG A 1 241 ? 22.158 8.341 -54.949 1.00 85.25 241 ARG A N 1
ATOM 1789 C CA . ARG A 1 241 ? 22.211 9.388 -53.928 1.00 85.25 241 ARG A CA 1
ATOM 1790 C C . ARG A 1 241 ? 22.723 8.852 -52.594 1.00 85.25 241 ARG A C 1
ATOM 1792 O O . ARG A 1 241 ? 23.487 9.540 -51.927 1.00 85.25 241 ARG A O 1
ATOM 1799 N N . LEU A 1 242 ? 22.368 7.619 -52.246 1.00 86.94 242 LEU A N 1
ATOM 1800 C CA . LEU A 1 242 ? 22.847 6.925 -51.051 1.00 86.94 242 LEU A CA 1
ATOM 1801 C C . LEU A 1 242 ? 24.378 6.795 -51.043 1.00 86.94 242 LEU A C 1
ATOM 1803 O O . LEU A 1 242 ? 25.026 7.183 -50.071 1.00 86.94 242 LEU A O 1
ATOM 1807 N N . VAL A 1 243 ? 24.969 6.356 -52.159 1.00 87.81 243 VAL A N 1
ATOM 1808 C CA . VAL A 1 243 ? 26.433 6.293 -52.316 1.00 87.81 243 VAL A CA 1
ATOM 1809 C C . VAL A 1 243 ? 27.059 7.691 -52.259 1.00 87.81 243 VAL A C 1
ATOM 1811 O O . VAL A 1 243 ? 28.100 7.873 -51.626 1.00 87.81 243 VAL A O 1
ATOM 1814 N N . LYS A 1 244 ? 26.414 8.705 -52.854 1.00 86.38 244 LYS A N 1
ATOM 1815 C CA . LYS A 1 244 ? 26.880 10.102 -52.804 1.00 86.38 244 LYS A CA 1
ATOM 1816 C C . LYS A 1 244 ? 26.917 10.672 -51.379 1.00 86.38 244 LYS A C 1
ATOM 1818 O O . LYS A 1 244 ? 27.814 11.450 -51.068 1.00 86.38 244 LYS A O 1
ATOM 1823 N N . GLU A 1 245 ? 25.987 10.269 -50.515 1.00 86.50 245 GLU A N 1
ATOM 1824 C CA . GLU A 1 245 ? 25.963 10.644 -49.092 1.00 86.50 245 GLU A CA 1
ATOM 1825 C C . GLU A 1 245 ? 26.984 9.860 -48.235 1.00 86.50 245 GLU A C 1
ATOM 1827 O O . GLU A 1 245 ? 27.125 10.130 -47.043 1.00 86.50 245 GLU A O 1
ATOM 1832 N N . GLY A 1 246 ? 27.747 8.931 -48.831 1.00 86.38 246 GLY A N 1
ATOM 1833 C CA . GLY A 1 246 ? 28.858 8.222 -48.182 1.00 86.38 246 GLY A CA 1
ATOM 1834 C C . GLY A 1 246 ? 28.521 6.828 -47.642 1.00 86.38 246 GLY A C 1
ATOM 1835 O O . GLY A 1 246 ? 29.354 6.223 -46.960 1.00 86.38 246 GLY A O 1
ATOM 1836 N N . TYR A 1 247 ? 27.335 6.299 -47.939 1.00 90.81 247 TYR A N 1
ATOM 1837 C CA . TYR A 1 247 ? 26.902 4.968 -47.508 1.00 90.81 247 TYR A CA 1
ATOM 1838 C C . TYR A 1 247 ? 27.398 3.858 -48.445 1.00 90.81 247 TYR A C 1
ATOM 1840 O O . TYR A 1 247 ? 27.519 4.056 -49.654 1.00 90.81 247 TYR A O 1
ATOM 1848 N N . LEU A 1 248 ? 27.657 2.671 -47.887 1.00 90.31 248 LEU A N 1
ATOM 1849 C CA . LEU A 1 248 ? 27.946 1.463 -48.665 1.00 90.31 248 LEU A CA 1
ATOM 1850 C C . LEU A 1 248 ? 26.666 0.697 -48.975 1.00 90.31 248 LEU A C 1
ATOM 1852 O O . LEU A 1 248 ? 25.778 0.607 -48.129 1.00 90.31 248 LEU A O 1
ATOM 1856 N N . LEU A 1 249 ? 26.597 0.105 -50.166 1.00 89.00 249 LEU A N 1
ATOM 1857 C CA . LEU A 1 249 ? 25.461 -0.731 -50.546 1.00 89.00 249 LEU A CA 1
ATOM 1858 C C . LEU A 1 249 ? 25.472 -2.059 -49.769 1.00 89.00 249 LEU A C 1
ATOM 1860 O O . LEU A 1 249 ? 26.548 -2.534 -49.388 1.00 89.00 249 LEU A O 1
ATOM 1864 N N . PRO A 1 250 ? 24.305 -2.697 -49.562 1.00 82.88 250 PRO A N 1
ATOM 1865 C CA . PRO A 1 250 ? 24.226 -3.982 -48.879 1.00 82.88 250 PRO A CA 1
ATOM 1866 C C . PRO A 1 250 ? 25.151 -5.016 -49.533 1.00 82.88 250 PRO A C 1
ATOM 1868 O O . PRO A 1 250 ? 25.181 -5.154 -50.756 1.00 82.88 250 PRO A O 1
ATOM 1871 N N . GLY A 1 251 ? 25.921 -5.734 -48.713 1.00 77.94 251 GLY A N 1
ATOM 1872 C CA . GLY A 1 251 ? 26.902 -6.730 -49.165 1.00 77.94 251 GLY A CA 1
ATOM 1873 C C . GLY A 1 251 ? 28.319 -6.185 -49.378 1.00 77.94 251 GLY A C 1
ATOM 1874 O O . GLY A 1 251 ? 29.263 -6.968 -49.449 1.00 77.94 251 GLY A O 1
ATOM 1875 N N . GLN A 1 252 ? 28.512 -4.862 -49.399 1.00 85.88 252 GLN A N 1
ATOM 1876 C CA . GLN A 1 252 ? 29.840 -4.254 -49.286 1.00 85.88 252 GLN A CA 1
ATOM 1877 C C . GLN A 1 252 ? 30.213 -4.156 -47.802 1.00 85.88 252 GLN A C 1
ATOM 1879 O O . GLN A 1 252 ? 29.956 -3.146 -47.151 1.00 85.88 252 GLN A O 1
ATOM 1884 N N . MET A 1 253 ? 30.793 -5.229 -47.259 1.00 81.00 253 MET A N 1
ATOM 1885 C CA . MET A 1 253 ? 31.134 -5.359 -45.838 1.00 81.00 253 MET A CA 1
ATOM 1886 C C . MET A 1 253 ? 32.659 -5.398 -45.641 1.00 81.00 253 MET A C 1
ATOM 1888 O O . MET A 1 253 ? 33.262 -6.462 -45.759 1.00 81.00 253 MET A O 1
ATOM 1892 N N . PRO A 1 254 ? 33.314 -4.251 -45.365 1.00 83.62 254 PRO A N 1
ATOM 1893 C CA . PRO A 1 254 ? 34.733 -4.216 -45.002 1.00 83.62 254 PRO A CA 1
ATOM 1894 C C . PRO A 1 254 ? 35.060 -4.959 -43.696 1.00 83.62 254 PRO A C 1
ATOM 1896 O O . PRO A 1 254 ? 36.213 -5.311 -43.472 1.00 83.62 254 PRO A O 1
ATOM 1899 N N . GLY A 1 255 ? 34.067 -5.155 -42.824 1.00 83.56 255 GLY A N 1
ATOM 1900 C CA . GLY A 1 255 ? 34.156 -5.931 -41.591 1.00 83.56 255 GLY A CA 1
ATOM 1901 C C . GLY A 1 255 ? 33.392 -7.253 -41.668 1.00 83.56 255 GLY A C 1
ATOM 1902 O O . GLY A 1 255 ? 32.748 -7.577 -42.665 1.00 83.56 255 GLY A O 1
ATOM 1903 N N . LYS A 1 256 ? 33.439 -8.022 -40.579 1.00 86.75 256 LYS A N 1
ATOM 1904 C CA . LYS A 1 256 ? 32.715 -9.288 -40.450 1.00 86.75 256 LYS A CA 1
ATOM 1905 C C . LYS A 1 256 ? 31.213 -9.029 -40.264 1.00 86.75 256 LYS A C 1
ATOM 1907 O O . LYS A 1 256 ? 30.829 -8.138 -39.505 1.00 86.75 256 LYS A O 1
ATOM 1912 N N . ALA A 1 257 ? 30.381 -9.819 -40.939 1.00 85.25 257 ALA A N 1
ATOM 1913 C CA . ALA A 1 257 ? 28.939 -9.847 -40.715 1.00 85.25 257 ALA A CA 1
ATOM 1914 C C . ALA A 1 257 ? 28.592 -10.510 -39.370 1.00 85.25 257 ALA A C 1
ATOM 1916 O O . ALA A 1 257 ? 29.426 -11.159 -38.732 1.00 85.25 257 ALA A O 1
ATOM 1917 N N . ILE A 1 258 ? 27.343 -10.364 -38.939 1.00 84.12 258 ILE A N 1
ATOM 1918 C CA . ILE A 1 258 ? 26.863 -10.964 -37.694 1.00 84.12 258 ILE A CA 1
ATOM 1919 C C . ILE A 1 258 ? 26.327 -12.362 -37.982 1.00 84.12 258 ILE A C 1
ATOM 1921 O O . ILE A 1 258 ? 25.260 -12.514 -38.570 1.00 84.12 258 ILE A O 1
ATOM 1925 N N . ASP A 1 259 ? 27.074 -13.374 -37.537 1.00 76.69 259 ASP A N 1
ATOM 1926 C CA . ASP A 1 259 ? 26.734 -14.783 -37.764 1.00 76.69 259 ASP A CA 1
ATOM 1927 C C . ASP A 1 259 ? 25.526 -15.234 -36.918 1.00 76.69 259 ASP A C 1
ATOM 1929 O O . ASP A 1 259 ? 24.643 -15.934 -37.412 1.00 76.69 259 ASP A O 1
ATOM 1933 N N . ASP A 1 260 ? 25.469 -14.819 -35.644 1.00 80.81 260 ASP A N 1
ATOM 1934 C CA . ASP A 1 260 ? 24.394 -15.160 -34.703 1.00 80.81 260 ASP A CA 1
ATOM 1935 C C . ASP A 1 260 ? 23.801 -13.895 -34.063 1.00 80.81 260 ASP A C 1
ATOM 1937 O O . ASP A 1 260 ? 24.353 -13.288 -33.138 1.00 80.81 260 ASP A O 1
ATOM 1941 N N . ILE A 1 261 ? 22.624 -13.507 -34.560 1.00 78.50 261 ILE A N 1
ATOM 1942 C CA . ILE A 1 261 ? 21.862 -12.357 -34.063 1.00 78.50 261 ILE A CA 1
ATOM 1943 C C . ILE A 1 261 ? 21.422 -12.568 -32.605 1.00 78.50 261 ILE A C 1
ATOM 1945 O O . ILE A 1 261 ? 21.346 -11.599 -31.848 1.00 78.50 261 ILE A O 1
ATOM 1949 N N . SER A 1 262 ? 21.111 -13.796 -32.179 1.00 71.38 262 SER A N 1
ATOM 1950 C CA . SER A 1 262 ? 20.692 -14.052 -30.797 1.00 71.38 262 SER A CA 1
ATOM 1951 C C . SER A 1 262 ? 21.855 -13.856 -29.832 1.00 71.38 262 SER A C 1
ATOM 1953 O O . SER A 1 262 ? 21.688 -13.192 -28.807 1.00 71.38 262 SER A O 1
ATOM 1955 N N . GLU A 1 263 ? 23.034 -14.373 -30.176 1.00 73.75 263 GLU A N 1
ATOM 1956 C CA . GLU A 1 263 ? 24.248 -14.195 -29.378 1.00 73.75 263 GLU A CA 1
ATOM 1957 C C . GLU A 1 263 ? 24.605 -12.709 -29.252 1.00 73.75 263 GLU A C 1
ATOM 1959 O O . GLU A 1 263 ? 24.773 -12.207 -28.139 1.00 73.75 263 GLU A O 1
ATOM 1964 N N . PHE A 1 264 ? 24.611 -11.983 -30.378 1.00 77.81 264 PHE A N 1
ATOM 1965 C CA . PHE A 1 264 ? 24.870 -10.543 -30.416 1.00 77.81 264 PHE A CA 1
ATOM 1966 C C . PHE A 1 264 ? 23.927 -9.766 -29.488 1.00 77.81 264 PHE A C 1
ATOM 1968 O O . PHE A 1 264 ? 24.372 -8.979 -28.654 1.00 77.81 264 PHE A O 1
ATOM 1975 N N . ASN A 1 265 ? 22.620 -10.029 -29.570 1.00 74.06 265 ASN A N 1
ATOM 1976 C CA . ASN A 1 265 ? 21.626 -9.331 -28.752 1.00 74.06 265 ASN A CA 1
ATOM 1977 C C . ASN A 1 265 ? 21.697 -9.667 -27.264 1.00 74.06 265 ASN A C 1
ATOM 1979 O O . ASN A 1 265 ? 21.328 -8.833 -26.436 1.00 74.06 265 ASN A O 1
ATOM 1983 N N . ASN A 1 266 ? 22.171 -10.860 -26.906 1.00 70.94 266 ASN A N 1
ATOM 1984 C CA . ASN A 1 266 ? 22.372 -11.234 -25.509 1.00 70.94 266 ASN A CA 1
ATOM 1985 C C . ASN A 1 266 ? 23.527 -10.453 -24.859 1.00 70.94 266 ASN A C 1
ATOM 1987 O O . ASN A 1 266 ? 23.524 -10.277 -23.640 1.00 70.94 266 ASN A O 1
ATOM 1991 N N . ALA A 1 267 ? 24.471 -9.946 -25.657 1.00 73.00 267 ALA A N 1
ATOM 1992 C CA . ALA A 1 267 ? 25.627 -9.187 -25.188 1.00 73.00 267 ALA A CA 1
ATOM 1993 C C . ALA A 1 267 ? 25.321 -7.703 -24.899 1.00 73.00 267 ALA A C 1
ATOM 1995 O O . ALA A 1 267 ? 25.893 -7.122 -23.974 1.00 73.00 267 ALA A O 1
ATOM 1996 N N . LEU A 1 268 ? 24.405 -7.083 -25.658 1.00 75.62 268 LEU A N 1
ATOM 1997 C CA . LEU A 1 268 ? 24.167 -5.629 -25.629 1.00 75.62 268 LEU A CA 1
ATOM 1998 C C . LEU A 1 268 ? 23.771 -5.056 -24.250 1.00 75.62 268 LEU A C 1
ATOM 2000 O O . LEU A 1 268 ? 24.344 -4.032 -23.864 1.00 75.62 268 LEU A O 1
ATOM 2004 N N . PRO A 1 269 ? 22.851 -5.667 -23.465 1.00 68.56 269 PRO A N 1
ATOM 2005 C CA . PRO A 1 269 ? 22.323 -5.045 -22.243 1.00 68.56 269 PRO A CA 1
ATOM 2006 C C . PRO A 1 269 ? 23.376 -4.740 -21.164 1.00 68.56 269 PRO A C 1
ATOM 2008 O O . PRO A 1 269 ? 23.152 -3.886 -20.308 1.00 68.56 269 PRO A O 1
ATOM 2011 N N . GLY A 1 270 ? 24.521 -5.434 -21.177 1.00 71.00 270 GLY A N 1
ATOM 2012 C CA . GLY A 1 270 ? 25.594 -5.250 -20.196 1.00 71.00 270 GLY A CA 1
ATOM 2013 C C . GLY A 1 270 ? 26.607 -4.151 -20.545 1.00 71.00 270 GLY A C 1
ATOM 2014 O O . GLY A 1 270 ? 27.308 -3.660 -19.656 1.00 71.00 270 GLY A O 1
ATOM 2015 N N . ILE A 1 271 ? 26.673 -3.732 -21.814 1.00 79.06 271 ILE A N 1
ATOM 2016 C CA . ILE A 1 271 ? 27.735 -2.855 -22.329 1.00 79.06 271 ILE A CA 1
ATOM 2017 C C . ILE A 1 271 ? 27.655 -1.458 -21.725 1.00 79.06 271 ILE A C 1
ATOM 2019 O O . ILE A 1 271 ? 28.645 -0.960 -21.191 1.00 79.06 271 ILE A O 1
ATOM 2023 N N . ARG A 1 272 ? 26.479 -0.824 -21.769 1.00 81.00 272 ARG A N 1
ATOM 2024 C CA . ARG A 1 272 ? 26.304 0.552 -21.283 1.00 81.00 272 ARG A CA 1
ATOM 2025 C C . ARG A 1 272 ? 26.613 0.679 -19.795 1.00 81.00 272 ARG A C 1
ATOM 2027 O O . ARG A 1 272 ? 27.334 1.587 -19.392 1.00 81.00 272 ARG A O 1
ATOM 2034 N N . GLY A 1 273 ? 26.133 -0.270 -18.990 1.00 72.56 273 GLY A N 1
ATOM 2035 C CA . GLY A 1 273 ? 26.439 -0.323 -17.560 1.00 72.56 273 GLY A CA 1
ATOM 2036 C C . GLY A 1 273 ? 27.935 -0.511 -17.291 1.00 72.56 273 GLY A C 1
ATOM 2037 O O . GLY A 1 273 ? 28.488 0.153 -16.414 1.00 72.56 273 GLY A O 1
ATOM 2038 N N . ALA A 1 274 ? 28.607 -1.372 -18.062 1.00 80.06 274 ALA A N 1
ATOM 2039 C CA . ALA A 1 274 ? 30.051 -1.560 -17.960 1.00 80.06 274 ALA A CA 1
ATOM 2040 C C . ALA A 1 274 ? 30.831 -0.307 -18.384 1.00 80.06 274 ALA A C 1
ATOM 2042 O O . ALA A 1 274 ? 31.770 0.076 -17.694 1.00 80.06 274 ALA A O 1
ATOM 2043 N N . TYR A 1 275 ? 30.418 0.367 -19.455 1.00 85.38 275 TYR A N 1
ATOM 2044 C CA . TYR A 1 275 ? 31.034 1.603 -19.922 1.00 85.38 275 TYR A CA 1
ATOM 2045 C C . TYR A 1 275 ? 30.900 2.733 -18.886 1.00 85.38 275 TYR A C 1
ATOM 2047 O O . TYR A 1 275 ? 31.916 3.253 -18.427 1.00 85.38 275 TYR A O 1
ATOM 2055 N N . SER A 1 276 ? 29.689 3.043 -18.408 1.00 82.25 276 SER A N 1
ATOM 2056 C CA . SER A 1 276 ? 29.493 4.084 -17.384 1.00 82.25 276 SER A CA 1
ATOM 2057 C C . SER A 1 276 ? 30.270 3.789 -16.094 1.00 82.25 276 SER A C 1
ATOM 2059 O O . SER A 1 276 ? 30.994 4.651 -15.598 1.00 82.25 276 SER A O 1
ATOM 2061 N N . ARG A 1 277 ? 30.197 2.554 -15.569 1.00 79.12 277 ARG A N 1
ATOM 2062 C CA . ARG A 1 277 ? 30.841 2.192 -14.291 1.00 79.12 277 ARG A CA 1
ATOM 2063 C C . ARG A 1 277 ? 32.362 2.056 -14.404 1.00 79.12 277 ARG A C 1
ATOM 2065 O O . ARG A 1 277 ? 33.078 2.483 -13.503 1.00 79.12 277 ARG A O 1
ATOM 2072 N N . GLN A 1 278 ? 32.865 1.415 -15.462 1.00 86.19 278 GLN A N 1
ATOM 2073 C CA . GLN A 1 278 ? 34.282 1.047 -15.568 1.00 86.19 278 GLN A CA 1
ATOM 2074 C C . GLN A 1 278 ? 35.119 2.056 -16.354 1.00 86.19 278 GLN A C 1
ATOM 2076 O O . GLN A 1 278 ? 36.293 2.213 -16.021 1.00 86.19 278 GLN A O 1
ATOM 2081 N N . VAL A 1 279 ? 34.547 2.703 -17.377 1.00 88.06 279 VAL A N 1
ATOM 2082 C CA . VAL A 1 279 ? 35.246 3.688 -18.219 1.00 88.06 279 VAL A CA 1
ATOM 2083 C C . VAL A 1 279 ? 35.058 5.087 -17.647 1.00 88.06 279 VAL A C 1
ATOM 2085 O O . VAL A 1 279 ? 36.046 5.730 -17.312 1.00 88.06 279 VAL A O 1
ATOM 2088 N N . LEU A 1 280 ? 33.812 5.548 -17.488 1.00 85.75 280 LEU A N 1
ATOM 2089 C CA . LEU A 1 280 ? 33.539 6.911 -17.010 1.00 85.75 280 LEU A CA 1
ATOM 2090 C C . LEU A 1 280 ? 33.701 7.069 -15.490 1.00 85.75 280 LEU A C 1
ATOM 2092 O O . LEU A 1 280 ? 33.934 8.177 -15.015 1.00 85.75 280 LEU A O 1
ATOM 2096 N N . GLY A 1 281 ? 33.599 5.974 -14.731 1.00 79.50 281 GLY A N 1
ATOM 2097 C CA . GLY A 1 281 ? 33.621 6.008 -13.266 1.00 79.50 281 GLY A CA 1
ATOM 2098 C C . GLY A 1 281 ? 32.327 6.551 -12.650 1.00 79.50 281 GLY A C 1
ATOM 2099 O O . GLY A 1 281 ? 32.312 6.936 -11.481 1.00 79.50 281 GLY A O 1
ATOM 2100 N N . GLU A 1 282 ? 31.236 6.587 -13.415 1.00 74.50 282 GLU A N 1
ATOM 2101 C CA . GLU A 1 282 ? 29.933 7.056 -12.955 1.00 74.50 282 GLU A CA 1
ATOM 2102 C C . GLU A 1 282 ? 29.255 5.990 -12.084 1.00 74.50 282 GLU A C 1
ATOM 2104 O O . GLU A 1 282 ? 29.021 4.853 -12.508 1.00 74.50 282 GLU A O 1
ATOM 2109 N N . GLN A 1 283 ? 28.896 6.358 -10.852 1.00 57.38 283 GLN A N 1
ATOM 2110 C CA . GLN A 1 283 ? 28.059 5.522 -9.996 1.00 57.38 283 GLN A CA 1
ATOM 2111 C C . GLN A 1 283 ? 26.583 5.818 -10.271 1.00 57.38 283 GLN A C 1
ATOM 2113 O O . GLN A 1 283 ? 26.031 6.815 -9.809 1.00 57.38 283 GLN A O 1
ATOM 2118 N N . LEU A 1 284 ? 25.928 4.937 -11.026 1.00 54.78 284 LEU A N 1
ATOM 2119 C CA . LEU A 1 284 ? 24.473 4.962 -11.174 1.00 54.78 284 LEU A CA 1
ATOM 2120 C C . LEU A 1 284 ? 23.827 4.437 -9.881 1.00 54.78 284 LEU A C 1
ATOM 2122 O O . LEU A 1 284 ? 24.096 3.315 -9.461 1.00 54.78 284 LEU A O 1
ATOM 2126 N N . PHE A 1 285 ? 22.963 5.247 -9.262 1.00 50.19 285 PHE A N 1
ATOM 2127 C CA . PHE A 1 285 ? 22.242 4.910 -8.023 1.00 50.19 285 PHE A CA 1
ATOM 2128 C C . PHE A 1 285 ? 21.040 3.963 -8.232 1.00 50.19 285 PHE A C 1
ATOM 2130 O O . PHE A 1 285 ? 20.338 3.648 -7.271 1.00 50.19 285 PHE A O 1
ATOM 2137 N N . SER A 1 286 ? 20.776 3.514 -9.463 1.00 53.03 286 SER A N 1
ATOM 2138 C CA . SER A 1 286 ? 19.703 2.565 -9.785 1.00 53.03 286 SER A CA 1
ATOM 2139 C C . SER A 1 286 ? 20.244 1.234 -10.289 1.00 53.03 286 SER A C 1
ATOM 2141 O O . SER A 1 286 ? 21.385 1.119 -10.741 1.00 53.03 286 SER A O 1
ATOM 2143 N N . THR A 1 287 ? 19.362 0.236 -10.282 1.00 54.16 287 THR A N 1
ATOM 2144 C CA . THR A 1 287 ? 19.506 -0.949 -11.125 1.00 54.16 287 THR A CA 1
ATOM 2145 C C . THR A 1 287 ? 19.666 -0.485 -12.574 1.00 54.16 287 THR A C 1
ATOM 2147 O O . THR A 1 287 ? 18.846 0.289 -13.064 1.00 54.16 287 THR A O 1
ATOM 2150 N N . ALA A 1 288 ? 20.759 -0.872 -13.220 1.00 49.53 288 ALA A N 1
ATOM 2151 C CA . ALA A 1 288 ? 21.091 -0.478 -14.589 1.00 49.53 288 ALA A CA 1
ATOM 2152 C C . ALA A 1 288 ? 20.961 -1.656 -15.560 1.00 49.53 288 ALA A C 1
ATOM 2154 O O . ALA A 1 288 ? 20.811 -1.456 -16.761 1.00 49.53 288 ALA A O 1
ATOM 2155 N N . THR A 1 289 ? 21.019 -2.888 -15.045 1.00 56.66 289 THR A N 1
ATOM 2156 C CA . THR A 1 289 ? 20.858 -4.100 -15.848 1.00 56.66 289 THR A CA 1
ATOM 2157 C C . THR A 1 289 ? 19.513 -4.764 -15.574 1.00 56.66 289 THR A C 1
ATOM 2159 O O . THR A 1 289 ? 18.988 -4.741 -14.461 1.00 56.66 289 THR A O 1
ATOM 2162 N N . TYR A 1 290 ? 18.957 -5.416 -16.592 1.00 61.28 290 TYR A N 1
ATOM 2163 C CA . TYR A 1 290 ? 17.714 -6.188 -16.493 1.00 61.28 290 TYR A CA 1
ATOM 2164 C C . TYR A 1 290 ? 17.711 -7.185 -15.312 1.00 61.28 290 TYR A C 1
ATOM 2166 O O . TYR A 1 290 ? 16.719 -7.301 -14.590 1.00 61.28 290 TYR A O 1
ATOM 2174 N N . GLN A 1 291 ? 18.845 -7.850 -15.054 1.00 62.38 291 GLN A N 1
ATOM 2175 C CA . GLN A 1 291 ? 18.993 -8.778 -13.927 1.00 62.38 291 GLN A CA 1
ATOM 2176 C C . GLN A 1 291 ? 18.884 -8.066 -12.572 1.00 62.38 291 GLN A C 1
ATOM 2178 O O . GLN A 1 291 ? 18.221 -8.570 -11.665 1.00 62.38 291 GLN A O 1
ATOM 2183 N N . GLU A 1 292 ? 19.484 -6.879 -12.440 1.00 67.50 292 GLU A N 1
ATOM 2184 C CA . GLU A 1 292 ? 19.394 -6.059 -11.228 1.00 67.50 292 GLU A CA 1
ATOM 2185 C C . GLU A 1 292 ? 17.938 -5.620 -10.958 1.00 67.50 292 GLU A C 1
ATOM 2187 O O . GLU A 1 292 ? 17.489 -5.653 -9.806 1.00 67.50 292 GLU A O 1
ATOM 2192 N N . HIS A 1 293 ? 17.173 -5.281 -12.007 1.00 71.19 293 HIS A N 1
ATOM 2193 C CA . HIS A 1 293 ? 15.748 -4.935 -11.896 1.00 71.19 293 HIS A CA 1
ATOM 2194 C C . HIS A 1 293 ? 14.915 -6.119 -11.393 1.00 71.19 293 HIS A C 1
ATOM 2196 O O . HIS A 1 293 ? 14.185 -5.983 -10.409 1.00 71.19 293 HIS A O 1
ATOM 2202 N N . LEU A 1 294 ? 15.058 -7.296 -12.013 1.00 74.06 294 LEU A N 1
ATOM 2203 C CA . LEU A 1 294 ? 14.352 -8.504 -11.578 1.00 74.06 294 LEU A CA 1
ATOM 2204 C C . LEU A 1 294 ? 14.704 -8.887 -10.141 1.00 74.06 294 LEU A C 1
ATOM 2206 O O . LEU A 1 294 ? 13.801 -9.144 -9.345 1.00 74.06 294 LEU A O 1
ATOM 2210 N N . PHE A 1 295 ? 15.992 -8.877 -9.786 1.00 78.56 295 PHE A N 1
ATOM 2211 C CA . PHE A 1 295 ? 16.427 -9.157 -8.419 1.00 78.56 295 PHE A CA 1
ATOM 2212 C C . PHE A 1 295 ? 15.783 -8.195 -7.415 1.00 78.56 295 PHE A C 1
ATOM 2214 O O . PHE A 1 295 ? 15.288 -8.629 -6.375 1.00 78.56 295 PHE A O 1
ATOM 2221 N N . SER A 1 296 ? 15.715 -6.903 -7.743 1.00 82.00 296 SER A N 1
ATOM 2222 C CA . SER A 1 296 ? 15.082 -5.899 -6.883 1.00 82.00 296 SER A CA 1
ATOM 2223 C C . SER A 1 296 ? 13.585 -6.147 -6.698 1.00 82.00 296 SER A C 1
ATOM 2225 O O . SER A 1 296 ? 13.083 -6.037 -5.577 1.00 82.00 296 SER A O 1
ATOM 2227 N N . TYR A 1 297 ? 12.866 -6.552 -7.751 1.00 84.44 297 TYR A N 1
ATOM 2228 C CA . TYR A 1 297 ? 11.458 -6.935 -7.626 1.00 84.44 297 TYR A CA 1
ATOM 2229 C C . TYR A 1 297 ? 11.277 -8.209 -6.793 1.00 84.44 297 TYR A C 1
ATOM 2231 O O . TYR A 1 297 ? 10.394 -8.248 -5.937 1.00 84.44 297 TYR A O 1
ATOM 2239 N N . PHE A 1 298 ? 12.131 -9.223 -6.969 1.00 83.31 298 PHE A N 1
ATOM 2240 C CA . PHE A 1 298 ? 12.092 -10.441 -6.153 1.00 83.31 298 PHE A CA 1
ATOM 2241 C C . PHE A 1 298 ? 12.365 -10.157 -4.676 1.00 83.31 298 PHE A C 1
ATOM 2243 O O . PHE A 1 298 ? 11.607 -10.601 -3.809 1.00 83.31 298 PHE A O 1
ATOM 2250 N N . ALA A 1 299 ? 13.406 -9.376 -4.382 1.00 86.88 299 ALA A N 1
ATOM 2251 C CA . ALA A 1 299 ? 13.728 -8.948 -3.028 1.00 86.88 299 ALA A CA 1
ATOM 2252 C C . ALA A 1 299 ? 12.553 -8.178 -2.404 1.00 86.88 299 ALA A C 1
ATOM 2254 O O . ALA A 1 299 ? 12.166 -8.445 -1.262 1.00 86.88 299 ALA A O 1
ATOM 2255 N N . PHE A 1 300 ? 11.926 -7.282 -3.173 1.00 89.75 300 PHE A N 1
ATOM 2256 C CA . PHE A 1 300 ? 10.745 -6.552 -2.731 1.00 89.75 300 PHE A CA 1
ATOM 2257 C C . PHE A 1 300 ? 9.555 -7.477 -2.441 1.00 89.75 300 PHE A C 1
ATOM 2259 O O . PHE A 1 300 ? 8.912 -7.315 -1.408 1.00 89.75 300 PHE A O 1
ATOM 2266 N N . ILE A 1 301 ? 9.267 -8.469 -3.291 1.00 87.25 301 ILE A N 1
ATOM 2267 C CA . ILE A 1 301 ? 8.174 -9.434 -3.074 1.00 87.25 301 ILE A CA 1
ATOM 2268 C C . ILE A 1 301 ? 8.407 -10.257 -1.801 1.00 87.25 301 ILE A C 1
ATOM 2270 O O . ILE A 1 301 ? 7.478 -10.439 -1.007 1.00 87.25 301 ILE A O 1
ATOM 2274 N N . LEU A 1 302 ? 9.637 -10.724 -1.565 1.00 86.38 302 LEU A N 1
ATOM 2275 C CA . LEU A 1 302 ? 9.988 -11.467 -0.352 1.00 86.38 302 LEU A CA 1
ATOM 2276 C C . LEU A 1 302 ? 9.803 -10.598 0.900 1.00 86.38 302 LEU A C 1
ATOM 2278 O O . LEU A 1 302 ? 9.152 -11.016 1.862 1.00 86.38 302 LEU A O 1
ATOM 2282 N N . MET A 1 303 ? 10.294 -9.358 0.854 1.00 91.62 303 MET A N 1
ATOM 2283 C CA . MET A 1 303 ? 10.101 -8.379 1.921 1.00 91.62 303 MET A CA 1
ATOM 2284 C C . MET A 1 303 ? 8.613 -8.073 2.151 1.00 91.62 303 MET A C 1
ATOM 2286 O O . MET A 1 303 ? 8.156 -8.105 3.292 1.00 91.62 303 MET A O 1
ATOM 2290 N N . LEU A 1 304 ? 7.836 -7.819 1.093 1.00 90.38 304 LEU A N 1
ATOM 2291 C CA . LEU A 1 304 ? 6.399 -7.535 1.158 1.00 90.38 304 LEU A CA 1
ATOM 2292 C C . LEU A 1 304 ? 5.625 -8.709 1.765 1.00 90.38 304 LEU A C 1
ATOM 2294 O O . LEU A 1 304 ? 4.699 -8.500 2.552 1.00 90.38 304 LEU A O 1
ATOM 2298 N N . THR A 1 305 ? 6.011 -9.941 1.436 1.00 84.81 305 THR A N 1
ATOM 2299 C CA . THR A 1 305 ? 5.399 -11.159 1.979 1.00 84.81 305 THR A CA 1
ATOM 2300 C C . THR A 1 305 ? 5.693 -11.292 3.471 1.00 84.81 305 THR A C 1
ATOM 2302 O O . THR A 1 305 ? 4.769 -11.454 4.272 1.00 84.81 305 THR A O 1
ATOM 2305 N N . ALA A 1 306 ? 6.958 -11.140 3.876 1.00 84.81 306 ALA A N 1
ATOM 2306 C CA . ALA A 1 306 ? 7.353 -11.149 5.283 1.00 84.81 306 ALA A CA 1
ATOM 2307 C C . ALA A 1 306 ? 6.650 -10.035 6.077 1.00 84.81 306 ALA A C 1
ATOM 2309 O O . ALA A 1 306 ? 6.109 -10.274 7.163 1.00 84.81 306 ALA A O 1
ATOM 2310 N N . TRP A 1 307 ? 6.585 -8.831 5.504 1.00 89.94 307 TRP A N 1
ATOM 2311 C CA . TRP A 1 307 ? 5.893 -7.687 6.082 1.00 89.94 307 TRP A CA 1
ATOM 2312 C C . TRP A 1 307 ? 4.388 -7.945 6.227 1.00 89.94 307 TRP A C 1
ATOM 2314 O O . TRP A 1 307 ? 3.841 -7.707 7.303 1.00 89.94 307 TRP A O 1
ATOM 2324 N N . SER A 1 308 ? 3.733 -8.515 5.211 1.00 86.81 308 SER A N 1
ATOM 2325 C CA . SER A 1 308 ? 2.297 -8.838 5.230 1.00 86.81 308 SER A CA 1
ATOM 2326 C C . SER A 1 308 ? 1.960 -9.921 6.261 1.00 86.81 308 SER A C 1
ATOM 2328 O O . SER A 1 308 ? 0.966 -9.807 6.980 1.00 86.81 308 SER A O 1
ATOM 2330 N N . CYS A 1 309 ? 2.814 -10.938 6.405 1.00 82.12 309 CYS A N 1
ATOM 2331 C CA . CYS A 1 309 ? 2.695 -11.949 7.458 1.00 82.12 309 CYS A CA 1
ATOM 2332 C C . CYS A 1 309 ? 2.845 -11.327 8.850 1.00 82.12 309 CYS A C 1
ATOM 2334 O O . CYS A 1 309 ? 1.990 -11.525 9.713 1.00 82.12 309 CYS A O 1
ATOM 2336 N N . SER A 1 310 ? 3.897 -10.532 9.064 1.00 83.69 310 SER A N 1
ATOM 2337 C CA . SER A 1 310 ? 4.107 -9.794 10.315 1.00 83.69 310 SER A CA 1
ATOM 2338 C C . SER A 1 310 ? 2.904 -8.906 10.641 1.00 83.69 310 SER A C 1
ATOM 2340 O O . SER A 1 310 ? 2.399 -8.893 11.762 1.00 83.69 310 SER A O 1
ATOM 2342 N N . PHE A 1 311 ? 2.389 -8.193 9.644 1.00 82.38 311 PHE A N 1
ATOM 2343 C CA . PHE A 1 311 ? 1.224 -7.333 9.762 1.00 82.38 311 PHE A CA 1
ATOM 2344 C C . PHE A 1 311 ? -0.038 -8.095 10.193 1.00 82.38 311 PHE A C 1
ATOM 2346 O O . PHE A 1 311 ? -0.741 -7.667 11.110 1.00 82.38 311 PHE A O 1
ATOM 2353 N N . TYR A 1 312 ? -0.300 -9.251 9.575 1.00 81.19 312 TYR A N 1
ATOM 2354 C CA . TYR A 1 312 ? -1.467 -10.085 9.866 1.00 81.19 312 TYR A CA 1
ATOM 2355 C C . TYR A 1 312 ? -1.563 -10.475 11.349 1.00 81.19 312 TYR A C 1
ATOM 2357 O O . TYR A 1 312 ? -2.664 -10.527 11.898 1.00 81.19 312 TYR A O 1
ATOM 2365 N N . TYR A 1 313 ? -0.424 -10.712 12.007 1.00 74.75 313 TYR A N 1
ATOM 2366 C CA . TYR A 1 313 ? -0.371 -11.019 13.439 1.00 74.75 313 TYR A CA 1
ATOM 2367 C C . TYR A 1 313 ? -0.410 -9.773 14.334 1.00 74.75 313 TYR A C 1
ATOM 2369 O O . TYR A 1 313 ? -0.843 -9.853 15.485 1.00 74.75 313 TYR A O 1
ATOM 2377 N N . ARG A 1 314 ? 0.022 -8.612 13.825 1.00 78.94 314 ARG A N 1
ATOM 2378 C CA . ARG A 1 314 ? 0.048 -7.351 14.579 1.00 78.94 314 ARG A CA 1
ATOM 2379 C C . ARG A 1 314 ? -1.337 -6.714 14.738 1.00 78.94 314 ARG A C 1
ATOM 2381 O O . ARG A 1 314 ? -1.538 -6.023 15.736 1.00 78.94 314 ARG A O 1
ATOM 2388 N N . ILE A 1 315 ? -2.284 -6.951 13.826 1.00 75.69 315 ILE A N 1
ATOM 2389 C CA . ILE A 1 315 ? -3.639 -6.369 13.880 1.00 75.69 315 ILE A CA 1
ATOM 2390 C C . ILE A 1 315 ? -4.710 -7.404 14.225 1.00 75.69 315 ILE A C 1
ATOM 2392 O O . ILE A 1 315 ? -4.911 -8.379 13.503 1.00 75.69 315 ILE A O 1
ATOM 2396 N N . GLY A 1 316 ? -5.463 -7.134 15.296 1.00 65.38 316 GLY A N 1
ATOM 2397 C CA . GLY A 1 316 ? -6.608 -7.955 15.707 1.00 65.38 316 GLY A CA 1
ATOM 2398 C C . GLY A 1 316 ? -7.915 -7.648 14.969 1.00 65.38 316 GLY A C 1
ATOM 2399 O O . GLY A 1 316 ? -8.731 -8.545 14.775 1.00 65.38 316 GLY A O 1
ATOM 2400 N N . GLU A 1 317 ? -8.126 -6.403 14.538 1.00 72.31 317 GLU A N 1
ATOM 2401 C CA . GLU A 1 317 ? -9.384 -5.981 13.919 1.00 72.31 317 GLU A CA 1
ATOM 2402 C C . GLU A 1 317 ? -9.551 -6.536 12.495 1.00 72.31 317 GLU A C 1
ATOM 2404 O O . GLU A 1 317 ? -8.752 -6.274 11.591 1.00 72.31 317 GLU A O 1
ATOM 2409 N N . GLY A 1 318 ? -10.630 -7.292 12.275 1.00 74.12 318 GLY A N 1
ATOM 2410 C CA . GLY A 1 318 ? -10.857 -8.010 11.022 1.00 74.12 318 GLY A CA 1
ATOM 2411 C C . GLY A 1 318 ? -11.093 -7.120 9.796 1.00 74.12 318 GLY A C 1
ATOM 2412 O O . GLY A 1 318 ? -10.713 -7.507 8.691 1.00 74.12 318 GLY A O 1
ATOM 2413 N N . GLU A 1 319 ? -11.716 -5.945 9.942 1.00 76.88 319 GLU A N 1
ATOM 2414 C CA . GLU A 1 319 ? -11.954 -5.039 8.808 1.00 76.88 319 GLU A CA 1
ATOM 2415 C C . GLU A 1 319 ? -10.668 -4.358 8.344 1.00 76.88 319 GLU A C 1
ATOM 2417 O O . GLU A 1 319 ? -10.298 -4.509 7.178 1.00 76.88 319 GLU A O 1
ATOM 2422 N N . THR A 1 320 ? -9.963 -3.703 9.261 1.00 78.69 320 THR A N 1
ATOM 2423 C CA . THR A 1 320 ? -8.660 -3.075 9.028 1.00 78.69 320 THR A CA 1
ATOM 2424 C C . THR A 1 320 ? -7.690 -4.079 8.404 1.00 78.69 320 THR A C 1
ATOM 2426 O O . THR A 1 320 ? -7.151 -3.841 7.324 1.00 78.69 320 THR A O 1
ATOM 2429 N N . ARG A 1 321 ? -7.583 -5.289 8.971 1.00 82.44 321 ARG A N 1
ATOM 2430 C CA . ARG A 1 321 ? -6.747 -6.368 8.421 1.00 82.44 321 ARG A CA 1
ATOM 2431 C C . ARG A 1 321 ? -7.078 -6.726 6.965 1.00 82.44 321 ARG A C 1
ATOM 2433 O O . ARG A 1 321 ? -6.160 -6.949 6.181 1.00 82.44 321 ARG A O 1
ATOM 2440 N N . ARG A 1 322 ? -8.359 -6.773 6.575 1.00 82.81 322 ARG A N 1
ATOM 2441 C CA . ARG A 1 322 ? -8.761 -7.052 5.179 1.00 82.81 322 ARG A CA 1
ATOM 2442 C C . ARG A 1 322 ? -8.329 -5.945 4.220 1.00 82.81 322 ARG A C 1
ATOM 2444 O O . ARG A 1 322 ? -7.894 -6.254 3.116 1.00 82.81 322 ARG A O 1
ATOM 2451 N N . GLN A 1 323 ? -8.439 -4.683 4.629 1.00 84.88 323 GLN A N 1
ATOM 2452 C CA . GLN A 1 323 ? -8.029 -3.544 3.801 1.00 84.88 323 GLN A CA 1
ATOM 2453 C C . GLN A 1 323 ? -6.518 -3.566 3.546 1.00 84.88 323 GLN A C 1
ATOM 2455 O O . GLN A 1 323 ? -6.083 -3.369 2.417 1.00 84.88 323 GLN A O 1
ATOM 2460 N N . PHE A 1 324 ? -5.724 -3.901 4.561 1.00 84.75 324 PHE A N 1
ATOM 2461 C CA . PHE A 1 324 ? -4.280 -4.049 4.405 1.00 84.75 324 PHE A CA 1
ATOM 2462 C C . PHE A 1 324 ? -3.874 -5.215 3.518 1.00 84.75 324 PHE A C 1
ATOM 2464 O O . PHE A 1 324 ? -3.016 -5.045 2.660 1.00 84.75 324 PHE A O 1
ATOM 2471 N N . LEU A 1 325 ? -4.523 -6.373 3.662 1.00 86.12 325 LEU A N 1
ATOM 2472 C CA . LEU A 1 325 ? -4.303 -7.487 2.739 1.00 86.12 325 LEU A CA 1
ATOM 2473 C C . LEU A 1 325 ? -4.651 -7.099 1.294 1.00 86.12 325 LEU A C 1
ATOM 2475 O O . LEU A 1 325 ? -3.952 -7.518 0.377 1.00 86.12 325 LEU A O 1
ATOM 2479 N N . ALA A 1 326 ? -5.677 -6.266 1.086 1.00 88.69 326 ALA A N 1
ATOM 2480 C CA . ALA A 1 326 ? -5.989 -5.722 -0.234 1.00 88.69 326 ALA A CA 1
ATOM 2481 C C . ALA A 1 326 ? -4.888 -4.774 -0.750 1.00 88.69 326 ALA A C 1
ATOM 2483 O O . ALA A 1 326 ? -4.522 -4.870 -1.917 1.00 88.69 326 ALA A O 1
ATOM 2484 N N . VAL A 1 327 ? -4.307 -3.918 0.102 1.00 91.56 327 VAL A N 1
ATOM 2485 C CA . VAL A 1 327 ? -3.144 -3.088 -0.271 1.00 91.56 327 VAL A CA 1
ATOM 2486 C C . VAL A 1 327 ? -1.943 -3.963 -0.637 1.00 91.56 327 VAL A C 1
ATOM 2488 O O . VAL A 1 327 ? -1.356 -3.759 -1.696 1.00 91.56 327 VAL A O 1
ATOM 2491 N N . SER A 1 328 ? -1.607 -4.973 0.172 1.00 90.12 328 SER A N 1
ATOM 2492 C CA . SER A 1 328 ? -0.520 -5.914 -0.135 1.00 90.12 328 SER A CA 1
ATOM 2493 C C . SER A 1 328 ? -0.751 -6.649 -1.457 1.00 90.12 328 SER A C 1
ATOM 2495 O O . SER A 1 328 ? 0.176 -6.783 -2.251 1.00 90.12 328 SER A O 1
ATOM 2497 N N . ALA A 1 329 ? -1.986 -7.090 -1.722 1.00 87.94 329 ALA A N 1
ATOM 2498 C CA . ALA A 1 329 ? -2.345 -7.736 -2.981 1.00 87.94 329 ALA A CA 1
ATOM 2499 C C . ALA A 1 329 ? -2.197 -6.787 -4.181 1.00 87.94 329 ALA A C 1
ATOM 2501 O O . ALA A 1 329 ? -1.682 -7.204 -5.213 1.00 87.94 329 ALA A O 1
ATOM 2502 N N . LEU A 1 330 ? -2.587 -5.514 -4.045 1.00 92.81 330 LEU A N 1
ATOM 2503 C CA . LEU A 1 330 ? -2.407 -4.505 -5.094 1.00 92.81 330 LEU A CA 1
ATOM 2504 C C . LEU A 1 330 ? -0.929 -4.190 -5.355 1.00 92.81 330 LEU A C 1
ATOM 2506 O O . LEU A 1 330 ? -0.539 -4.070 -6.512 1.00 92.81 330 LEU A O 1
ATOM 2510 N N . LEU A 1 331 ? -0.104 -4.082 -4.309 1.00 92.25 331 LEU A N 1
ATOM 2511 C CA . LEU A 1 331 ? 1.342 -3.871 -4.445 1.00 92.25 331 LEU A CA 1
ATOM 2512 C C . LEU A 1 331 ? 2.015 -5.049 -5.155 1.00 92.25 331 LEU A C 1
ATOM 2514 O O . LEU A 1 331 ? 2.784 -4.853 -6.092 1.00 92.25 331 LEU A O 1
ATOM 2518 N N . LEU A 1 332 ? 1.681 -6.274 -4.747 1.00 90.12 332 LEU A N 1
ATOM 2519 C CA . LEU A 1 332 ? 2.163 -7.490 -5.395 1.00 90.12 332 LEU A CA 1
ATOM 2520 C C . LEU A 1 332 ? 1.727 -7.553 -6.863 1.00 90.12 332 LEU A C 1
ATOM 2522 O O . LEU A 1 332 ? 2.546 -7.831 -7.738 1.00 90.12 332 LEU A O 1
ATOM 2526 N N . PHE A 1 333 ? 0.447 -7.288 -7.129 1.00 87.69 333 PHE A N 1
ATOM 2527 C CA . PHE A 1 333 ? -0.098 -7.230 -8.479 1.00 87.69 333 PHE A CA 1
ATOM 2528 C C . PHE A 1 333 ? 0.678 -6.226 -9.331 1.00 87.69 333 PHE A C 1
ATOM 2530 O O . PHE A 1 333 ? 1.111 -6.564 -10.427 1.00 87.69 333 PHE A O 1
ATOM 2537 N N . TRP A 1 334 ? 0.942 -5.028 -8.806 1.00 92.12 334 TRP A N 1
ATOM 2538 C CA . TRP A 1 334 ? 1.678 -4.000 -9.533 1.00 92.12 334 TRP A CA 1
ATOM 2539 C C . TRP A 1 334 ? 3.107 -4.422 -9.877 1.00 92.12 334 TRP A C 1
ATOM 2541 O O . TRP A 1 334 ? 3.516 -4.327 -11.033 1.00 92.12 334 TRP A O 1
ATOM 2551 N N . VAL A 1 335 ? 3.856 -4.925 -8.894 1.00 88.31 335 VAL A N 1
ATOM 2552 C CA . VAL A 1 335 ? 5.233 -5.388 -9.111 1.00 88.31 335 VAL A CA 1
ATOM 2553 C C . VAL A 1 335 ? 5.259 -6.545 -10.108 1.00 88.31 335 VAL A C 1
ATOM 2555 O O . VAL A 1 335 ? 6.108 -6.564 -10.995 1.00 88.31 335 VAL A O 1
ATOM 2558 N N . THR A 1 336 ? 4.277 -7.447 -10.049 1.00 83.94 336 THR A N 1
ATOM 2559 C CA . THR A 1 336 ? 4.135 -8.525 -11.036 1.00 83.94 336 THR A CA 1
ATOM 2560 C C . THR A 1 336 ? 3.880 -7.970 -12.435 1.00 83.94 336 THR A C 1
ATOM 2562 O O . THR A 1 336 ? 4.571 -8.353 -13.372 1.00 83.94 336 THR A O 1
ATOM 2565 N N . LEU A 1 337 ? 2.922 -7.051 -12.604 1.00 85.44 337 LEU A N 1
ATOM 2566 C CA . LEU A 1 337 ? 2.666 -6.437 -13.908 1.00 85.44 337 LEU A CA 1
ATOM 2567 C C . LEU A 1 337 ? 3.912 -5.737 -14.448 1.00 85.44 337 LEU A C 1
ATOM 2569 O O . LEU A 1 337 ? 4.149 -5.754 -15.653 1.00 85.44 337 LEU A O 1
ATOM 2573 N N . ARG A 1 338 ? 4.714 -5.121 -13.571 1.00 84.38 338 ARG A N 1
ATOM 2574 C CA . ARG A 1 338 ? 5.976 -4.497 -13.961 1.00 84.38 338 ARG A CA 1
ATOM 2575 C C . ARG A 1 338 ? 6.975 -5.538 -14.454 1.00 84.38 338 ARG A C 1
ATOM 2577 O O . ARG A 1 338 ? 7.542 -5.321 -15.517 1.00 84.38 338 ARG A O 1
ATOM 2584 N N . MET A 1 339 ? 7.125 -6.663 -13.757 1.00 78.75 339 MET A N 1
ATOM 2585 C CA . MET A 1 339 ? 7.946 -7.785 -14.223 1.00 78.75 339 MET A CA 1
ATOM 2586 C C . MET A 1 339 ? 7.455 -8.329 -15.571 1.00 78.75 339 MET A C 1
ATOM 2588 O O . MET A 1 339 ? 8.255 -8.490 -16.479 1.00 78.75 339 MET A O 1
ATOM 2592 N N . ILE A 1 340 ? 6.144 -8.522 -15.754 1.00 78.50 340 ILE A N 1
ATOM 2593 C CA . ILE A 1 340 ? 5.580 -8.984 -17.035 1.00 78.50 340 ILE A CA 1
ATOM 2594 C C . ILE A 1 340 ? 5.830 -7.958 -18.146 1.00 78.50 340 ILE A C 1
ATOM 2596 O O . ILE A 1 340 ? 6.197 -8.336 -19.249 1.00 78.50 340 ILE A O 1
ATOM 2600 N N . LYS A 1 341 ? 5.665 -6.656 -17.871 1.00 75.44 341 LYS A N 1
ATOM 2601 C CA . LYS A 1 341 ? 5.905 -5.583 -18.852 1.00 75.44 341 LYS A CA 1
ATOM 2602 C C . LYS A 1 341 ? 7.358 -5.556 -19.325 1.00 75.44 341 LYS A C 1
ATOM 2604 O O . LYS A 1 341 ? 7.603 -5.240 -20.479 1.00 75.44 341 LYS A O 1
ATOM 2609 N N . ILE A 1 342 ? 8.292 -5.868 -18.434 1.00 69.88 342 ILE A N 1
ATOM 2610 C CA . ILE A 1 342 ? 9.728 -5.963 -18.725 1.00 69.88 342 ILE A CA 1
ATOM 2611 C C . ILE A 1 342 ? 10.019 -7.127 -19.686 1.00 69.88 342 ILE A C 1
ATOM 2613 O O . ILE A 1 342 ? 10.897 -6.998 -20.531 1.00 69.88 342 ILE A O 1
ATOM 2617 N N . GLU A 1 343 ? 9.250 -8.214 -19.603 1.00 62.09 343 GLU A N 1
ATOM 2618 C CA . GLU A 1 343 ? 9.320 -9.356 -20.530 1.00 62.09 343 GLU A CA 1
ATOM 2619 C C . GLU A 1 343 ? 8.432 -9.200 -21.778 1.00 62.09 343 GLU A C 1
ATOM 2621 O O . GLU A 1 343 ? 8.446 -10.055 -22.658 1.00 62.09 343 GLU A O 1
ATOM 2626 N N . ALA A 1 344 ? 7.584 -8.172 -21.857 1.00 61.22 344 ALA A N 1
ATOM 2627 C CA . ALA A 1 344 ? 6.580 -8.077 -22.911 1.00 61.22 344 ALA A CA 1
ATOM 2628 C C . ALA A 1 344 ? 7.194 -7.572 -24.228 1.00 61.22 344 ALA A C 1
ATOM 2630 O O . ALA A 1 344 ? 7.784 -6.496 -24.285 1.00 61.22 344 ALA A O 1
ATOM 2631 N N . PHE A 1 345 ? 6.991 -8.336 -25.306 1.00 51.72 345 PHE A N 1
ATOM 2632 C CA . PHE A 1 345 ? 7.534 -8.045 -26.644 1.00 51.72 345 PHE A CA 1
ATOM 2633 C C . PHE A 1 345 ? 6.535 -7.365 -27.593 1.00 51.72 345 PHE A C 1
ATOM 2635 O O . PHE A 1 345 ? 6.923 -6.832 -28.627 1.00 51.72 345 PHE A O 1
ATOM 2642 N N . ASN A 1 346 ? 5.242 -7.396 -27.261 1.00 56.19 346 ASN A N 1
ATOM 2643 C CA . ASN A 1 346 ? 4.174 -6.819 -28.076 1.00 56.19 346 ASN A CA 1
ATOM 2644 C C . ASN A 1 346 ? 3.833 -5.405 -27.569 1.00 56.19 346 ASN A C 1
ATOM 2646 O O . ASN A 1 346 ? 3.479 -5.247 -26.399 1.00 56.19 346 ASN A O 1
ATOM 2650 N N . GLY A 1 347 ? 3.902 -4.398 -28.447 1.00 59.81 347 GLY A N 1
ATOM 2651 C CA . GLY A 1 347 ? 3.612 -2.999 -28.112 1.00 59.81 347 GLY A CA 1
ATOM 2652 C C . GLY A 1 347 ? 2.218 -2.769 -27.515 1.00 59.81 347 GLY A C 1
ATOM 2653 O O . GLY A 1 347 ? 2.088 -2.059 -26.517 1.00 59.81 347 GLY A O 1
ATOM 2654 N N . ASP A 1 348 ? 1.186 -3.440 -28.029 1.00 69.12 348 ASP A N 1
ATOM 2655 C CA . ASP A 1 348 ? -0.173 -3.365 -27.479 1.00 69.12 348 ASP A CA 1
ATOM 2656 C C . ASP A 1 348 ? -0.242 -3.972 -26.077 1.00 69.12 348 ASP A C 1
ATOM 2658 O O . ASP A 1 348 ? -0.842 -3.399 -25.167 1.00 69.12 348 ASP A O 1
ATOM 2662 N N . LEU A 1 349 ? 0.429 -5.109 -25.864 1.00 72.31 349 LEU A N 1
ATOM 2663 C CA . LEU A 1 349 ? 0.517 -5.726 -24.542 1.00 72.31 349 LEU A CA 1
ATOM 2664 C C . LEU A 1 349 ? 1.237 -4.798 -23.553 1.00 72.31 349 LEU A C 1
ATOM 2666 O O . LEU A 1 349 ? 0.768 -4.620 -22.431 1.00 72.31 349 LEU A O 1
ATOM 2670 N N . VAL A 1 350 ? 2.338 -4.165 -23.964 1.00 72.38 350 VAL A N 1
ATOM 2671 C CA . VAL A 1 350 ? 3.079 -3.182 -23.156 1.00 72.38 350 VAL A CA 1
ATOM 2672 C C . VAL A 1 350 ? 2.192 -1.983 -22.794 1.00 72.38 350 VAL A C 1
ATOM 2674 O O . VAL A 1 350 ? 2.215 -1.539 -21.637 1.00 72.38 350 VAL A O 1
ATOM 2677 N N . ARG A 1 351 ? 1.384 -1.487 -23.742 1.00 80.06 351 ARG A N 1
ATOM 2678 C CA . ARG A 1 351 ? 0.416 -0.396 -23.540 1.00 80.06 351 ARG A CA 1
ATOM 2679 C C . ARG A 1 351 ? -0.693 -0.793 -22.563 1.00 80.06 351 ARG A C 1
ATOM 2681 O O . ARG A 1 351 ? -0.924 -0.082 -21.586 1.00 80.06 351 ARG A O 1
ATOM 2688 N N . TYR A 1 352 ? -1.324 -1.954 -22.737 1.00 85.50 352 TYR A N 1
ATOM 2689 C CA . TYR A 1 352 ? -2.374 -2.416 -21.822 1.00 85.50 352 TYR A CA 1
ATOM 2690 C C . TYR A 1 352 ? -1.840 -2.748 -20.424 1.00 85.50 352 TYR A C 1
ATOM 2692 O O . TYR A 1 352 ? -2.471 -2.397 -19.426 1.00 85.50 352 TYR A O 1
ATOM 2700 N N . LEU A 1 353 ? -0.643 -3.335 -20.313 1.00 84.12 353 LEU A N 1
ATOM 2701 C CA . LEU A 1 353 ? 0.033 -3.522 -19.024 1.00 84.12 353 LEU A CA 1
ATOM 2702 C C . LEU A 1 353 ? 0.303 -2.182 -18.332 1.00 84.12 353 LEU A C 1
ATOM 2704 O O . LEU A 1 353 ? 0.151 -2.077 -17.116 1.00 84.12 353 LEU A O 1
ATOM 2708 N N . TRP A 1 354 ? 0.658 -1.143 -19.092 1.00 86.44 354 TRP A N 1
ATOM 2709 C CA . TRP A 1 354 ? 0.810 0.205 -18.551 1.00 86.44 354 TRP A CA 1
ATOM 2710 C C . TRP A 1 354 ? -0.513 0.781 -18.032 1.00 86.44 354 TRP A C 1
ATOM 2712 O O . TRP A 1 354 ? -0.526 1.349 -16.941 1.00 86.44 354 TRP A O 1
ATOM 2722 N N . TYR A 1 355 ? -1.634 0.577 -18.727 1.00 92.75 355 TYR A N 1
ATOM 2723 C CA . TYR A 1 355 ? -2.955 0.976 -18.224 1.00 92.75 355 TYR A CA 1
ATOM 2724 C C . TYR A 1 355 ? -3.328 0.246 -16.934 1.00 92.75 355 TYR A C 1
ATOM 2726 O O . TYR A 1 355 ? -3.844 0.858 -15.998 1.00 92.75 355 TYR A O 1
ATOM 2734 N N . LEU A 1 356 ? -2.995 -1.041 -16.827 1.00 92.69 356 LEU A N 1
ATOM 2735 C CA . LEU A 1 356 ? -3.229 -1.821 -15.613 1.00 92.69 356 LEU A CA 1
ATOM 2736 C C . LEU A 1 356 ? -2.458 -1.289 -14.390 1.00 92.69 356 LEU A C 1
ATOM 2738 O O . LEU A 1 356 ? -2.909 -1.505 -13.263 1.00 92.69 356 LEU A O 1
ATOM 2742 N N . PHE A 1 357 ? -1.362 -0.535 -14.569 1.00 91.88 357 PHE A N 1
ATOM 2743 C CA . PHE A 1 357 ? -0.661 0.131 -13.457 1.00 91.88 357 PHE A CA 1
ATOM 2744 C C . PHE A 1 357 ? -1.543 1.166 -12.742 1.00 91.88 357 PHE A C 1
ATOM 2746 O O . PHE A 1 357 ? -1.300 1.477 -11.576 1.00 91.88 357 PHE A O 1
ATOM 2753 N N . TYR A 1 358 ? -2.600 1.666 -13.387 1.00 93.25 358 TYR A N 1
ATOM 2754 C CA . TYR A 1 358 ? -3.518 2.614 -12.761 1.00 93.25 358 TYR A CA 1
ATOM 2755 C C . TYR A 1 358 ? -4.458 1.965 -11.743 1.00 93.25 358 TYR A C 1
ATOM 2757 O O . TYR A 1 358 ? -4.939 2.667 -10.856 1.00 93.25 358 TYR A O 1
ATOM 2765 N N . ILE A 1 359 ? -4.664 0.640 -11.783 1.00 95.44 359 ILE A N 1
ATOM 2766 C CA . ILE A 1 359 ? -5.410 -0.075 -10.733 1.00 95.44 359 ILE A CA 1
ATOM 2767 C C . ILE A 1 359 ? -4.763 0.189 -9.356 1.00 95.44 359 ILE A C 1
ATOM 2769 O O . ILE A 1 359 ? -5.411 0.791 -8.495 1.00 95.44 359 ILE A O 1
ATOM 2773 N N . PRO A 1 360 ? -3.501 -0.207 -9.102 1.00 94.31 360 PRO A N 1
ATOM 2774 C CA . PRO A 1 360 ? -2.871 0.021 -7.808 1.00 94.31 360 PRO A CA 1
ATOM 2775 C C . PRO A 1 360 ? -2.659 1.513 -7.513 1.00 94.31 360 PRO A C 1
ATOM 2777 O O . PRO A 1 360 ? -2.920 1.923 -6.382 1.00 94.31 360 PRO A O 1
ATOM 2780 N N . MET A 1 361 ? -2.283 2.343 -8.498 1.00 91.62 361 MET A N 1
ATOM 2781 C CA . MET A 1 361 ? -2.098 3.790 -8.283 1.00 91.62 361 MET A CA 1
ATOM 2782 C C . MET A 1 361 ? -3.370 4.495 -7.790 1.00 91.62 361 MET A C 1
ATOM 2784 O O . MET A 1 361 ? -3.280 5.412 -6.977 1.00 91.62 361 MET A O 1
ATOM 2788 N N . ILE A 1 362 ? -4.552 4.078 -8.258 1.00 94.12 362 ILE A N 1
ATOM 2789 C CA . ILE A 1 362 ? -5.837 4.665 -7.859 1.00 94.12 362 ILE A CA 1
ATOM 2790 C C . ILE A 1 362 ? -6.344 4.044 -6.548 1.00 94.12 362 ILE A C 1
ATOM 2792 O O . ILE A 1 362 ? -6.781 4.759 -5.641 1.00 94.12 362 ILE A O 1
ATOM 2796 N N . PHE A 1 363 ? -6.304 2.712 -6.424 1.00 95.31 363 PHE A N 1
ATOM 2797 C CA . PHE A 1 363 ? -6.955 2.017 -5.311 1.00 95.31 363 PHE A CA 1
ATOM 2798 C C . PHE A 1 363 ? -6.122 1.960 -4.025 1.00 95.31 363 PHE A C 1
ATOM 2800 O O . PHE A 1 363 ? -6.720 1.925 -2.949 1.00 95.31 363 PHE A O 1
ATOM 2807 N N . ILE A 1 364 ? -4.783 1.995 -4.080 1.00 93.81 364 ILE A N 1
ATOM 2808 C CA . ILE A 1 364 ? -3.950 2.003 -2.862 1.00 93.81 364 ILE A CA 1
ATOM 2809 C C . ILE A 1 364 ? -4.215 3.264 -2.017 1.00 93.81 364 ILE A C 1
ATOM 2811 O O . ILE A 1 364 ? -4.571 3.106 -0.846 1.00 93.81 364 ILE A O 1
ATOM 2815 N N . PRO A 1 365 ? -4.146 4.501 -2.557 1.00 92.50 365 PRO A N 1
ATOM 2816 C CA . PRO A 1 365 ? -4.475 5.709 -1.794 1.00 92.50 365 PRO A CA 1
ATOM 2817 C C . PRO A 1 365 ? -5.908 5.714 -1.263 1.00 92.50 365 PRO A C 1
ATOM 2819 O O . PRO A 1 365 ? -6.142 6.113 -0.124 1.00 92.50 365 PRO A O 1
ATOM 2822 N N . LEU A 1 366 ? -6.873 5.223 -2.048 1.00 94.00 366 LEU A N 1
ATOM 2823 C CA . LEU A 1 366 ? -8.268 5.117 -1.616 1.00 94.00 366 LEU A CA 1
ATOM 2824 C C . LEU A 1 366 ? -8.434 4.151 -0.427 1.00 94.00 366 LEU A C 1
ATOM 2826 O O . LEU A 1 366 ? -9.213 4.421 0.491 1.00 94.00 366 LEU A O 1
ATOM 2830 N N . LEU A 1 367 ? -7.714 3.025 -0.427 1.00 92.12 367 LEU A N 1
ATOM 2831 C CA . LEU A 1 367 ? -7.693 2.089 0.699 1.00 92.12 367 LEU A CA 1
ATOM 2832 C C . LEU A 1 367 ? -6.996 2.696 1.919 1.00 92.12 367 LEU A C 1
ATOM 2834 O O . LEU A 1 367 ? -7.524 2.565 3.020 1.00 92.12 367 LEU A O 1
ATOM 2838 N N . LEU A 1 368 ? -5.880 3.411 1.739 1.00 88.69 368 LEU A N 1
ATOM 2839 C CA . LEU A 1 368 ? -5.220 4.151 2.821 1.00 88.69 368 LEU A CA 1
ATOM 2840 C C . LEU A 1 368 ? -6.160 5.189 3.442 1.00 88.69 368 LEU A C 1
ATOM 2842 O O . LEU A 1 368 ? -6.282 5.256 4.662 1.00 88.69 368 LEU A O 1
ATOM 2846 N N . PHE A 1 369 ? -6.906 5.935 2.627 1.00 88.81 369 PHE A N 1
ATOM 2847 C CA . PHE A 1 369 ? -7.930 6.858 3.112 1.00 88.81 369 PHE A CA 1
ATOM 2848 C C . PHE A 1 369 ? -9.009 6.143 3.943 1.00 88.81 369 PHE A C 1
ATOM 2850 O O . PHE A 1 369 ? -9.357 6.604 5.031 1.00 88.81 369 PHE A O 1
ATOM 2857 N N . ARG A 1 370 ? -9.500 4.980 3.488 1.00 87.81 370 ARG A N 1
ATOM 2858 C CA . ARG A 1 370 ? -10.467 4.167 4.248 1.00 87.81 370 ARG A CA 1
ATOM 2859 C C . ARG A 1 370 ? -9.903 3.680 5.582 1.00 87.81 370 ARG A C 1
ATOM 2861 O O . ARG A 1 370 ? -10.612 3.727 6.585 1.00 87.81 370 ARG A O 1
ATOM 2868 N N . ILE A 1 371 ? -8.643 3.249 5.591 1.00 83.69 371 ILE A N 1
ATOM 2869 C CA . ILE A 1 371 ? -7.920 2.867 6.807 1.00 83.69 371 ILE A CA 1
ATOM 2870 C C . ILE A 1 371 ? -7.865 4.068 7.762 1.00 83.69 371 ILE A C 1
ATOM 2872 O O . ILE A 1 371 ? -8.224 3.933 8.929 1.00 83.69 371 ILE A O 1
ATOM 2876 N N . GLY A 1 372 ? -7.515 5.259 7.266 1.00 81.88 372 GLY A N 1
ATOM 2877 C CA . GLY A 1 372 ? -7.551 6.502 8.041 1.00 81.88 372 GLY A CA 1
ATOM 2878 C C . GLY A 1 372 ? -8.911 6.746 8.701 1.00 81.88 372 GLY A C 1
ATOM 2879 O O . GLY A 1 372 ? -8.977 6.968 9.908 1.00 81.88 372 GLY A O 1
ATOM 2880 N N . LEU A 1 373 ? -10.004 6.618 7.941 1.00 80.38 373 LEU A N 1
ATOM 2881 C CA . LEU A 1 373 ? -11.369 6.762 8.465 1.00 80.38 373 LEU A CA 1
ATOM 2882 C C . LEU A 1 373 ? -11.730 5.721 9.535 1.00 80.38 373 LEU A C 1
ATOM 2884 O O . LEU A 1 373 ? -12.532 6.025 10.410 1.00 80.38 373 LEU A O 1
ATOM 2888 N N . SER A 1 374 ? -11.180 4.504 9.467 1.00 74.06 374 SER A N 1
ATOM 2889 C CA . SER A 1 374 ? -11.395 3.477 10.501 1.00 74.06 374 SER A CA 1
ATOM 2890 C C . SER A 1 374 ? -10.642 3.758 11.805 1.00 74.06 374 SER A C 1
ATOM 2892 O O . SER A 1 374 ? -11.097 3.350 12.868 1.00 74.06 374 SER A O 1
ATOM 2894 N N . ILE A 1 375 ? -9.518 4.477 11.719 1.00 68.00 375 ILE A N 1
ATOM 2895 C CA . I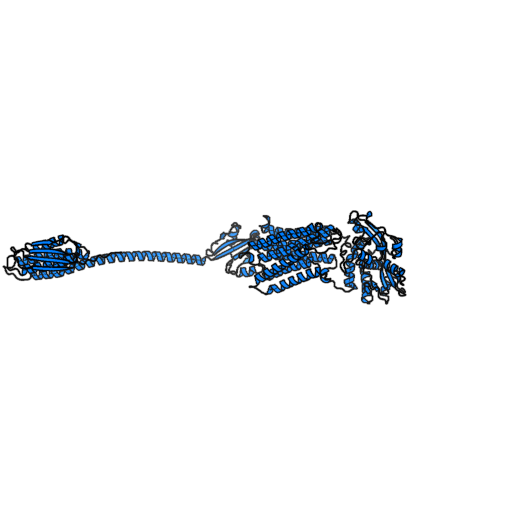LE A 1 375 ? -8.645 4.815 12.848 1.00 68.00 375 ILE A CA 1
ATOM 2896 C C . ILE A 1 375 ? -9.152 6.035 13.614 1.00 68.00 375 ILE A C 1
ATOM 2898 O O . ILE A 1 375 ? -9.188 6.027 14.842 1.00 68.00 375 ILE A O 1
ATOM 2902 N N . GLY A 1 376 ? -9.478 7.113 12.899 1.00 62.62 376 GLY A N 1
ATOM 2903 C CA . GLY A 1 376 ? -10.008 8.310 13.530 1.00 62.62 376 GLY A CA 1
ATOM 2904 C C . GLY A 1 376 ? -11.432 8.042 13.984 1.00 62.62 376 GLY A C 1
ATOM 2905 O O . GLY A 1 376 ? -12.252 7.608 13.183 1.00 62.62 376 GLY A O 1
ATOM 2906 N N . ASP A 1 377 ? -11.763 8.348 15.236 1.00 57.81 377 ASP A N 1
ATOM 2907 C CA . ASP A 1 377 ? -13.095 8.200 15.854 1.00 57.81 377 ASP A CA 1
ATOM 2908 C C . ASP A 1 377 ? -14.284 8.845 15.078 1.00 57.81 377 ASP A C 1
ATOM 2910 O O . ASP A 1 377 ? -15.433 8.785 15.522 1.00 57.81 377 ASP A O 1
ATOM 2914 N N . LEU A 1 378 ? -14.048 9.415 13.889 1.00 49.53 378 LEU A N 1
ATOM 2915 C CA . LEU A 1 378 ? -15.011 9.893 12.889 1.00 49.53 378 LEU A CA 1
ATOM 2916 C C . LEU A 1 378 ? -16.173 8.918 12.609 1.00 49.53 378 LEU A C 1
ATOM 2918 O O . LEU A 1 378 ? -17.274 9.359 12.273 1.00 49.53 378 LEU A O 1
ATOM 2922 N N . LEU A 1 379 ? -15.948 7.603 12.727 1.00 46.66 379 LEU A N 1
ATOM 2923 C CA . LEU A 1 379 ? -16.980 6.577 12.523 1.00 46.66 379 LEU A CA 1
ATOM 2924 C C . LEU A 1 379 ? -17.712 6.157 13.812 1.00 46.66 379 LEU A C 1
ATOM 2926 O O . LEU A 1 379 ? -18.769 5.536 13.708 1.00 46.66 379 LEU A O 1
ATOM 2930 N N . ASN A 1 380 ? -17.208 6.493 15.002 1.00 51.12 380 ASN A N 1
ATOM 2931 C CA . ASN A 1 380 ? -17.836 6.124 16.280 1.00 51.12 380 ASN A CA 1
ATOM 2932 C C . ASN A 1 380 ? -18.670 7.260 16.898 1.00 51.12 380 ASN A C 1
ATOM 2934 O O . ASN A 1 380 ? -19.563 6.989 17.695 1.00 51.12 380 ASN A O 1
ATOM 2938 N N . GLY A 1 381 ? -18.466 8.517 16.487 1.00 55.06 381 GLY A N 1
ATOM 2939 C CA . GLY A 1 381 ? -19.241 9.665 16.965 1.00 55.06 381 GLY A CA 1
ATOM 2940 C C . GLY A 1 381 ? -19.993 10.389 15.846 1.00 55.06 381 GLY A C 1
ATOM 2941 O O . GLY A 1 381 ? -19.418 11.187 15.117 1.00 55.06 381 GLY A O 1
ATOM 2942 N N . LYS A 1 382 ? -21.306 10.161 15.739 1.00 55.44 382 LYS A N 1
ATOM 2943 C CA . LYS A 1 382 ? -22.301 10.983 15.008 1.00 55.44 382 LYS A CA 1
ATOM 2944 C C . LYS A 1 382 ? -22.282 10.994 13.459 1.00 55.44 382 LYS A C 1
ATOM 2946 O O . LYS A 1 382 ? -23.368 10.999 12.893 1.00 55.44 382 LYS A O 1
ATOM 2951 N N . ASN A 1 383 ? -2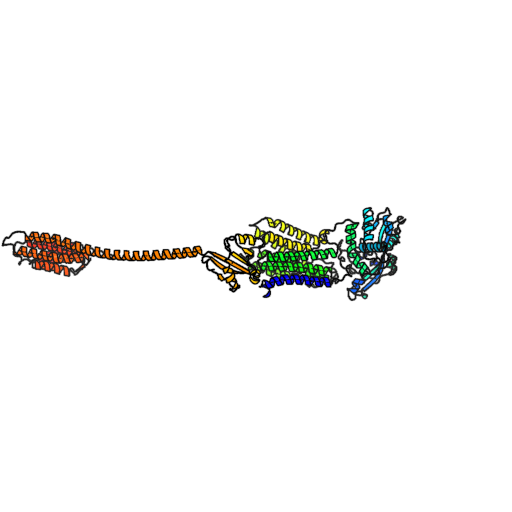1.145 10.884 12.753 1.00 67.62 383 ASN A N 1
ATOM 2952 C CA . ASN A 1 383 ? -21.081 11.087 11.279 1.00 67.62 383 ASN A CA 1
ATOM 2953 C C . ASN A 1 383 ? -20.706 9.854 10.423 1.00 67.62 383 ASN A C 1
ATOM 2955 O O . ASN A 1 383 ? -20.359 9.983 9.244 1.00 67.62 383 ASN A O 1
ATOM 2959 N N . LYS A 1 384 ? -20.828 8.638 10.972 1.00 73.19 384 LYS A N 1
ATOM 2960 C CA . LYS A 1 384 ? -20.450 7.376 10.302 1.00 73.19 384 LYS A CA 1
ATOM 2961 C C . LYS A 1 384 ? -21.049 7.203 8.901 1.00 73.19 384 LYS A C 1
ATOM 2963 O O . LYS A 1 384 ? -20.347 6.824 7.965 1.00 73.19 384 LYS A O 1
ATOM 2968 N N . LYS A 1 385 ? -22.352 7.476 8.754 1.00 78.88 385 LYS A N 1
ATOM 2969 C CA . LYS A 1 385 ? -23.089 7.291 7.491 1.00 78.88 385 LYS A CA 1
ATOM 2970 C C . LYS A 1 385 ? -22.590 8.232 6.392 1.00 78.88 385 LYS A C 1
ATOM 2972 O O . LYS A 1 385 ? -22.412 7.788 5.261 1.00 78.88 385 LYS A O 1
ATOM 2977 N N . THR A 1 386 ? -22.302 9.489 6.729 1.00 82.62 386 THR A N 1
ATOM 2978 C CA . THR A 1 386 ? -21.798 10.496 5.785 1.00 82.62 386 THR A CA 1
ATOM 2979 C C . THR A 1 386 ? -20.439 10.094 5.228 1.00 82.62 386 THR A C 1
ATOM 2981 O O . THR A 1 386 ? -20.271 10.023 4.016 1.00 82.62 386 THR A O 1
ATOM 2984 N N . TRP A 1 387 ? -19.489 9.731 6.094 1.00 83.00 387 TRP A N 1
ATOM 2985 C CA . TRP A 1 387 ? -18.146 9.326 5.663 1.00 83.00 387 TRP A CA 1
ATOM 2986 C C . TRP A 1 387 ? -18.135 8.006 4.887 1.00 83.00 387 TRP A C 1
ATOM 2988 O O . TRP A 1 387 ? -17.380 7.862 3.926 1.00 83.00 387 TRP A O 1
ATOM 2998 N N . GLN A 1 388 ? -19.025 7.066 5.225 1.00 83.81 388 GLN A N 1
ATOM 2999 C CA . GLN A 1 388 ? -19.253 5.882 4.392 1.00 83.81 388 GLN A CA 1
ATOM 3000 C C . GLN A 1 388 ? -19.821 6.247 3.013 1.00 83.81 388 GLN A C 1
ATOM 3002 O O . GLN A 1 388 ? -19.413 5.648 2.019 1.00 83.81 388 GLN A O 1
ATOM 3007 N N . GLY A 1 389 ? -20.720 7.232 2.933 1.00 87.38 389 GLY A N 1
ATOM 3008 C CA . GLY A 1 389 ? -21.217 7.790 1.674 1.00 87.38 389 GLY A CA 1
ATOM 3009 C C . GLY A 1 389 ? -20.104 8.419 0.833 1.00 87.38 389 GLY A C 1
ATOM 3010 O O . GLY A 1 389 ? -19.956 8.063 -0.333 1.00 87.38 389 GLY A O 1
ATOM 3011 N N . VAL A 1 390 ? -19.259 9.261 1.441 1.00 89.62 390 VAL A N 1
ATOM 3012 C CA . VAL A 1 390 ? -18.091 9.889 0.791 1.00 89.62 390 VAL A CA 1
ATOM 3013 C C . VAL A 1 390 ? -17.124 8.839 0.250 1.00 89.62 390 VAL A C 1
ATOM 3015 O O . VAL A 1 390 ? -16.666 8.951 -0.889 1.00 89.62 390 VAL A O 1
ATOM 3018 N N . TYR A 1 391 ? -16.836 7.793 1.031 1.00 90.81 391 TYR A N 1
ATOM 3019 C CA . TYR A 1 391 ? -15.997 6.688 0.575 1.00 90.81 391 TYR A CA 1
ATOM 3020 C C . TYR A 1 391 ? -16.638 5.927 -0.592 1.00 90.81 391 TYR A C 1
ATOM 3022 O O . TYR A 1 391 ? -15.965 5.678 -1.586 1.00 90.81 391 TYR A O 1
ATOM 3030 N N . ARG A 1 392 ? -17.932 5.580 -0.512 1.00 91.94 392 ARG A N 1
ATOM 3031 C CA . ARG A 1 392 ? -18.644 4.871 -1.594 1.00 91.94 392 ARG A CA 1
ATOM 3032 C C . ARG A 1 392 ? -18.671 5.684 -2.884 1.00 91.94 392 ARG A C 1
ATOM 3034 O O . ARG A 1 392 ? -18.366 5.143 -3.940 1.00 91.94 392 ARG A O 1
ATOM 3041 N N . PHE A 1 393 ? -18.985 6.974 -2.793 1.00 94.62 393 PHE A N 1
ATOM 3042 C CA . PHE A 1 393 ? -18.916 7.894 -3.925 1.00 94.62 393 PHE A CA 1
ATOM 3043 C C . PHE A 1 393 ? -17.500 7.937 -4.508 1.00 94.62 393 PHE A C 1
ATOM 3045 O O . PHE A 1 393 ? -17.305 7.752 -5.705 1.00 94.62 393 PHE A O 1
ATOM 3052 N N . SER A 1 394 ? -16.495 8.091 -3.643 1.00 94.50 394 SER A N 1
ATOM 3053 C CA . SER A 1 394 ? -15.090 8.106 -4.047 1.00 94.50 394 SER A CA 1
ATOM 3054 C C . SER A 1 394 ? -14.638 6.803 -4.699 1.00 94.50 394 SER A C 1
ATOM 3056 O O . SER A 1 394 ? -13.836 6.850 -5.629 1.00 94.50 394 SER A O 1
ATOM 3058 N N . PHE A 1 395 ? -15.147 5.659 -4.244 1.00 95.31 395 PHE A N 1
ATOM 3059 C CA . PHE A 1 395 ? -14.891 4.351 -4.834 1.00 95.31 395 PHE A CA 1
ATOM 3060 C C . PHE A 1 395 ? -15.469 4.259 -6.244 1.00 95.31 395 PHE A C 1
ATOM 3062 O O . PHE A 1 395 ? -14.727 3.960 -7.174 1.00 95.31 395 PHE A O 1
ATOM 3069 N N . TRP A 1 396 ? -16.746 4.596 -6.433 1.00 96.81 396 TRP A N 1
ATOM 3070 C CA . TRP A 1 396 ? -17.372 4.564 -7.758 1.00 96.81 396 TRP A CA 1
ATOM 3071 C C . TRP A 1 396 ? -16.749 5.560 -8.733 1.00 96.81 396 TRP A C 1
ATOM 3073 O O . TRP A 1 396 ? -16.515 5.218 -9.887 1.00 96.81 396 TRP A O 1
ATOM 3083 N N . LEU A 1 397 ? -16.384 6.752 -8.263 1.00 96.50 397 LEU A N 1
ATOM 3084 C CA . LEU A 1 397 ? -15.641 7.712 -9.074 1.00 96.50 397 LEU A CA 1
ATOM 3085 C C . LEU A 1 397 ? -14.247 7.187 -9.456 1.00 96.50 397 LEU A C 1
ATOM 3087 O O . LEU A 1 397 ? -13.778 7.431 -10.560 1.00 96.50 397 LEU A O 1
ATOM 3091 N N . SER A 1 398 ? -13.592 6.432 -8.573 1.00 95.94 398 SER A N 1
ATOM 3092 C CA . SER A 1 398 ? -12.307 5.786 -8.877 1.00 95.94 398 SER A CA 1
ATOM 3093 C C . SER A 1 398 ? -12.458 4.671 -9.915 1.00 95.94 398 SER A C 1
ATOM 3095 O O . SER A 1 398 ? -11.616 4.551 -10.798 1.00 95.94 398 SER A O 1
ATOM 3097 N N . VAL A 1 399 ? -13.553 3.903 -9.856 1.00 97.00 399 VAL A N 1
ATOM 3098 C CA . VAL A 1 399 ? -13.912 2.919 -10.891 1.00 97.00 399 VAL A CA 1
ATOM 3099 C C . VAL A 1 399 ? -14.150 3.614 -12.233 1.00 97.00 399 VAL A C 1
ATOM 3101 O O . VAL A 1 399 ? -13.602 3.176 -13.237 1.00 97.00 399 VAL A O 1
ATOM 3104 N N . LEU A 1 400 ? -14.896 4.723 -12.256 1.00 96.81 400 LEU A N 1
ATOM 3105 C CA . LEU A 1 400 ? -15.131 5.502 -13.475 1.00 96.81 400 LEU A CA 1
ATOM 3106 C C . LEU A 1 400 ? -13.823 6.035 -14.077 1.00 96.81 400 LEU A C 1
ATOM 3108 O O . LEU A 1 400 ? -13.607 5.911 -15.277 1.00 96.81 400 LEU A O 1
ATOM 3112 N N . LEU A 1 401 ? -12.935 6.597 -13.252 1.00 96.19 401 LEU A N 1
ATOM 3113 C CA . LEU A 1 401 ? -11.634 7.085 -13.716 1.00 96.19 401 LEU A CA 1
ATOM 3114 C C . LEU A 1 401 ? -10.754 5.950 -14.242 1.00 96.19 401 LEU A C 1
ATOM 3116 O O . LEU A 1 401 ? -10.091 6.133 -15.254 1.00 96.19 401 LEU A O 1
ATOM 3120 N N . LEU A 1 402 ? -10.771 4.775 -13.607 1.00 97.19 402 LEU A N 1
ATOM 3121 C CA . LEU A 1 402 ? -10.062 3.608 -14.129 1.00 97.19 402 LEU A CA 1
ATOM 3122 C C . LEU A 1 402 ? -10.625 3.164 -15.486 1.00 97.19 402 LEU A C 1
ATOM 3124 O O . LEU A 1 402 ? -9.851 2.851 -16.385 1.00 97.19 402 LEU A O 1
ATOM 3128 N N . LEU A 1 403 ? -11.951 3.170 -15.653 1.00 96.62 403 LEU A N 1
ATOM 3129 C CA . LEU A 1 403 ? -12.573 2.873 -16.944 1.00 96.62 403 LEU A CA 1
ATOM 3130 C C . LEU A 1 403 ? -12.109 3.864 -18.015 1.00 96.62 403 LEU A C 1
ATOM 3132 O O . LEU A 1 403 ? -11.732 3.414 -19.086 1.00 96.62 403 LEU A O 1
ATOM 3136 N N . MET A 1 404 ? -12.017 5.162 -17.697 1.00 96.00 404 MET A N 1
ATOM 3137 C CA . MET A 1 404 ? -11.447 6.171 -18.606 1.00 96.00 404 MET A CA 1
ATOM 3138 C C . MET A 1 404 ? -9.984 5.883 -18.978 1.00 96.00 404 MET A C 1
ATOM 3140 O O . MET A 1 404 ? -9.563 6.185 -20.087 1.00 96.00 404 MET A O 1
ATOM 3144 N N . VAL A 1 405 ? -9.187 5.284 -18.085 1.00 96.38 405 VAL A N 1
ATOM 3145 C CA . VAL A 1 405 ? -7.829 4.833 -18.441 1.00 96.38 405 VAL A CA 1
ATOM 3146 C C . VAL A 1 405 ? -7.895 3.669 -19.431 1.00 96.38 405 VAL A C 1
ATOM 3148 O O . VAL A 1 405 ? -7.189 3.679 -20.433 1.00 96.38 405 VAL A O 1
ATOM 3151 N N . PHE A 1 406 ? -8.750 2.675 -19.183 1.00 95.00 406 PHE A N 1
ATOM 3152 C CA . PHE A 1 406 ? -8.868 1.494 -20.047 1.00 95.00 406 PHE A CA 1
ATOM 3153 C C . PHE A 1 406 ? -9.472 1.802 -21.414 1.00 95.00 406 PHE A C 1
ATOM 3155 O O . PHE A 1 406 ? -9.104 1.169 -22.398 1.00 95.00 406 PHE A O 1
ATOM 3162 N N . THR A 1 407 ? -10.363 2.787 -21.492 1.00 94.94 407 THR A N 1
ATOM 3163 C CA . THR A 1 407 ? -10.959 3.252 -22.746 1.00 94.94 407 THR A CA 1
ATOM 3164 C C . THR A 1 407 ? -10.156 4.363 -23.410 1.00 94.94 407 THR A C 1
ATOM 3166 O O . THR A 1 407 ? -10.652 4.967 -24.359 1.00 94.94 407 THR A O 1
ATOM 3169 N N . ASN A 1 408 ? -8.937 4.659 -22.940 1.00 93.38 408 ASN A N 1
ATOM 3170 C CA . ASN A 1 408 ? -8.186 5.813 -23.423 1.00 93.38 408 ASN A CA 1
ATOM 3171 C C . ASN A 1 408 ? -7.927 5.776 -24.935 1.00 93.38 408 ASN A C 1
ATOM 3173 O O . ASN A 1 408 ? -7.944 6.834 -25.555 1.00 93.38 408 ASN A O 1
ATOM 3177 N N . ASP A 1 409 ? -7.779 4.599 -25.546 1.00 89.50 409 ASP A N 1
ATOM 3178 C CA . ASP A 1 409 ? -7.622 4.461 -27.003 1.00 89.50 409 ASP A CA 1
ATOM 3179 C C . ASP A 1 409 ? -8.807 5.075 -27.788 1.00 89.50 409 ASP A C 1
ATOM 3181 O O . ASP A 1 409 ? -8.624 5.523 -28.917 1.00 89.50 409 ASP A O 1
ATOM 3185 N N . LEU A 1 410 ? -10.004 5.170 -27.184 1.00 88.94 410 LEU A N 1
ATOM 3186 C CA . LEU A 1 410 ? -11.208 5.734 -27.812 1.00 88.94 410 LEU A CA 1
ATOM 3187 C C . LEU A 1 410 ? -11.276 7.266 -27.763 1.00 88.94 410 LEU A C 1
ATOM 3189 O O . LEU A 1 410 ? -11.855 7.875 -28.656 1.00 88.94 410 LEU A O 1
ATOM 3193 N N . HIS A 1 411 ? -10.756 7.891 -26.703 1.00 91.56 411 HIS A N 1
ATOM 3194 C CA . HIS A 1 411 ? -10.985 9.321 -26.439 1.00 91.56 411 HIS A CA 1
ATOM 3195 C C . HIS A 1 411 ? -9.708 10.138 -26.207 1.00 91.56 411 HIS A C 1
ATOM 3197 O O . HIS A 1 411 ? -9.742 11.356 -26.336 1.00 91.56 411 HIS A O 1
ATOM 3203 N N . GLN A 1 412 ? -8.596 9.500 -25.834 1.00 89.19 412 GLN A N 1
ATOM 3204 C CA . GLN A 1 412 ? -7.278 10.113 -25.621 1.00 89.19 412 GLN A CA 1
ATOM 3205 C C . GLN A 1 412 ? -7.255 11.294 -24.626 1.00 89.19 412 GLN A C 1
ATOM 3207 O O . GLN A 1 412 ? -6.445 12.215 -24.713 1.00 89.19 412 GLN A O 1
ATOM 3212 N N . LEU A 1 413 ? -8.155 11.263 -23.637 1.00 90.00 413 LEU A N 1
ATOM 3213 C CA . LEU A 1 413 ? -8.314 12.319 -22.618 1.00 90.00 413 LEU A CA 1
ATOM 3214 C C . LEU A 1 413 ? -7.525 12.037 -21.328 1.00 90.00 413 LEU A C 1
ATOM 3216 O O . LEU A 1 413 ? -7.404 12.927 -20.480 1.00 90.00 413 LEU A O 1
ATOM 3220 N N . VAL A 1 414 ? -7.010 10.814 -21.152 1.00 89.12 414 VAL A N 1
ATOM 3221 C CA . VAL A 1 414 ? -6.040 10.481 -20.094 1.00 89.12 414 VAL A CA 1
ATOM 3222 C C . VAL A 1 414 ? -4.626 10.622 -20.652 1.00 89.12 414 VAL A C 1
ATOM 3224 O O . VAL A 1 414 ? -3.818 11.349 -20.076 1.00 89.12 414 VAL A O 1
ATOM 3227 N N . PHE A 1 415 ? -4.354 9.996 -21.799 1.00 85.75 415 PHE A N 1
ATOM 3228 C CA . PHE A 1 415 ? -3.117 10.151 -22.560 1.00 85.75 415 PHE A CA 1
ATOM 3229 C C . PHE A 1 415 ? -3.436 10.545 -23.991 1.00 85.75 415 PHE A C 1
ATOM 3231 O O . PHE A 1 415 ? -4.201 9.851 -24.662 1.00 85.75 415 PHE A O 1
ATOM 3238 N N . SER A 1 416 ? -2.813 11.631 -24.440 1.00 78.12 416 SER A N 1
ATOM 3239 C CA . SER A 1 416 ? -2.895 12.093 -25.822 1.00 78.12 416 SER A CA 1
ATOM 3240 C C . SER A 1 416 ? -1.786 11.447 -26.639 1.00 78.12 416 SER A C 1
ATOM 3242 O O . SER A 1 416 ? -0.607 11.660 -26.341 1.00 78.12 416 SER A O 1
ATOM 3244 N N . PHE A 1 417 ? -2.149 10.668 -27.656 1.00 73.94 417 PHE A N 1
ATOM 3245 C CA . PHE A 1 417 ? -1.199 10.024 -28.556 1.00 73.94 417 PHE A CA 1
ATOM 3246 C C . PHE A 1 417 ? -1.039 10.874 -29.812 1.00 73.94 417 PHE A C 1
ATOM 3248 O O . PHE A 1 417 ? -1.699 10.648 -30.823 1.00 73.94 417 PHE A O 1
ATOM 3255 N N . HIS A 1 418 ? -0.134 11.853 -29.753 1.00 59.75 418 HIS A N 1
ATOM 3256 C CA . HIS A 1 418 ? 0.081 12.848 -30.815 1.00 59.75 418 HIS A CA 1
ATOM 3257 C C . HIS A 1 418 ? 0.366 12.247 -32.201 1.00 59.75 418 HIS A C 1
ATOM 3259 O O . HIS A 1 418 ? 0.224 12.940 -33.203 1.00 59.75 418 HIS A O 1
ATOM 3265 N N . LYS A 1 419 ? 0.795 10.980 -32.260 1.00 51.16 419 LYS A N 1
ATOM 3266 C CA . LYS A 1 419 ? 1.125 10.260 -33.497 1.00 51.16 419 LYS A CA 1
ATOM 3267 C C . LYS A 1 419 ? 0.254 9.027 -33.747 1.00 51.16 419 LYS A C 1
ATOM 3269 O O . LYS A 1 419 ? 0.557 8.252 -34.642 1.00 51.16 419 LYS A O 1
ATOM 3274 N N . GLY A 1 420 ? -0.827 8.854 -32.988 1.00 57.44 420 GLY A N 1
ATOM 3275 C CA . GLY A 1 420 ? -1.680 7.667 -33.043 1.00 57.44 420 GLY A CA 1
ATOM 3276 C C . GLY A 1 420 ? -1.269 6.576 -32.049 1.00 57.44 420 GLY A C 1
ATOM 3277 O O . GLY A 1 420 ? -0.189 6.611 -31.460 1.00 57.44 420 GLY A O 1
ATOM 3278 N N . VAL A 1 421 ? -2.175 5.617 -31.844 1.00 62.59 421 VAL A N 1
ATOM 3279 C CA . VAL A 1 421 ? -2.099 4.578 -30.796 1.00 62.59 421 VAL A CA 1
ATOM 3280 C C . VAL A 1 421 ? -0.891 3.644 -30.972 1.00 62.59 421 VAL A C 1
ATOM 3282 O O . VAL A 1 421 ? -0.326 3.173 -29.982 1.00 62.59 421 VAL A O 1
ATOM 3285 N N . ASP A 1 422 ? -0.440 3.449 -32.211 1.00 52.12 422 ASP A N 1
ATOM 3286 C CA . ASP A 1 422 ? 0.727 2.622 -32.541 1.00 52.12 422 ASP A CA 1
ATOM 3287 C C . ASP A 1 422 ? 2.049 3.226 -32.028 1.00 52.12 422 ASP A C 1
ATOM 3289 O O . ASP A 1 422 ? 3.015 2.504 -31.800 1.00 52.12 422 ASP A O 1
ATOM 3293 N N . TYR A 1 423 ? 2.082 4.537 -31.754 1.00 53.50 423 TYR A N 1
ATOM 3294 C CA . TYR A 1 423 ? 3.246 5.261 -31.220 1.00 53.50 423 TYR A CA 1
ATOM 3295 C C . TYR A 1 423 ? 2.998 5.757 -29.791 1.00 53.50 423 TYR A C 1
ATOM 3297 O O . TYR A 1 423 ? 3.345 6.886 -29.431 1.00 53.50 423 TYR A O 1
ATOM 3305 N N . PHE A 1 424 ? 2.386 4.905 -28.966 1.00 60.34 424 PHE A N 1
ATOM 3306 C CA . PHE A 1 424 ? 1.962 5.237 -27.602 1.00 60.34 424 PHE A CA 1
ATOM 3307 C C . PHE A 1 424 ? 3.090 5.712 -26.672 1.00 60.34 424 PHE A C 1
ATOM 3309 O O . PHE A 1 424 ? 2.808 6.335 -25.650 1.00 60.34 424 PHE A O 1
ATOM 3316 N N . GLU A 1 425 ? 4.354 5.425 -26.993 1.00 55.62 425 GLU A N 1
ATOM 3317 C CA . GLU A 1 425 ? 5.518 5.877 -26.218 1.00 55.62 425 GLU A CA 1
ATOM 3318 C C . GLU A 1 425 ? 5.667 7.404 -26.216 1.00 55.62 425 GLU A C 1
ATOM 3320 O O . GLU A 1 425 ? 6.232 7.973 -25.281 1.00 55.62 425 GLU A O 1
ATOM 3325 N N . ILE A 1 426 ? 5.103 8.082 -27.220 1.00 57.56 426 ILE A N 1
ATOM 3326 C CA . ILE A 1 426 ? 5.126 9.539 -27.344 1.00 57.56 426 ILE A CA 1
ATOM 3327 C C . ILE A 1 426 ? 3.740 10.066 -27.037 1.00 57.56 426 ILE A C 1
ATOM 3329 O O . ILE A 1 426 ? 2.876 10.230 -27.902 1.00 57.56 426 ILE A O 1
ATOM 3333 N N . TYR A 1 427 ? 3.547 10.339 -25.755 1.00 69.62 427 TYR A N 1
ATOM 3334 C CA . TYR A 1 427 ? 2.269 10.753 -25.217 1.00 69.62 427 TYR A CA 1
ATOM 3335 C C . TYR A 1 427 ? 2.368 12.081 -24.470 1.00 69.62 427 TYR A C 1
ATOM 3337 O O . TYR A 1 427 ? 3.399 12.447 -23.906 1.00 69.62 427 TYR A O 1
ATOM 3345 N N . GLY A 1 428 ? 1.253 12.803 -24.465 1.00 70.31 428 GLY A N 1
ATOM 3346 C CA . GLY A 1 428 ? 0.995 13.901 -23.541 1.00 70.31 428 GLY A CA 1
ATOM 3347 C C . GLY A 1 428 ? 0.064 13.460 -22.422 1.00 70.31 428 GLY A C 1
ATOM 3348 O O . GLY A 1 428 ? -0.685 12.491 -22.560 1.00 70.31 428 GLY A O 1
ATOM 3349 N N . TYR A 1 429 ? 0.074 14.202 -21.320 1.00 82.06 429 TYR A N 1
ATOM 3350 C CA . TYR A 1 429 ? -0.873 14.006 -20.229 1.00 82.06 429 TYR A CA 1
ATOM 3351 C C . TYR A 1 429 ? -2.151 14.811 -20.487 1.00 82.06 429 TYR A C 1
ATOM 3353 O O . TYR A 1 429 ? -2.098 16.027 -20.665 1.00 82.06 429 TYR A O 1
ATOM 3361 N N . GLY A 1 430 ? -3.298 14.132 -20.516 1.00 84.19 430 GLY A N 1
ATOM 3362 C CA . GLY A 1 430 ? -4.613 14.750 -20.680 1.00 84.19 430 GLY A CA 1
ATOM 3363 C C . GLY A 1 430 ? -5.255 15.170 -19.353 1.00 84.19 430 GLY A C 1
ATOM 3364 O O . GLY A 1 430 ? -4.728 14.924 -18.266 1.00 84.19 430 GLY A O 1
ATOM 3365 N N . VAL A 1 431 ? -6.438 15.790 -19.419 1.00 89.50 431 VAL A N 1
ATOM 3366 C CA . VAL A 1 431 ? -7.135 16.336 -18.238 1.00 89.50 431 VAL A CA 1
ATOM 3367 C C . VAL A 1 431 ? -7.436 15.273 -17.175 1.00 89.50 431 VAL A C 1
ATOM 3369 O O . VAL A 1 431 ? -7.234 15.515 -15.983 1.00 89.50 431 VAL A O 1
ATOM 3372 N N . PHE A 1 432 ? -7.861 14.069 -17.576 1.00 90.56 432 PHE A N 1
ATOM 3373 C CA . PHE A 1 432 ? -8.211 13.018 -16.616 1.00 90.56 432 PHE A CA 1
ATOM 3374 C C . PHE A 1 432 ? -6.988 12.454 -15.892 1.00 90.56 432 PHE A C 1
ATOM 3376 O O . PHE A 1 432 ? -7.119 12.044 -14.739 1.00 90.56 432 PHE A O 1
ATOM 3383 N N . TYR A 1 433 ? -5.796 12.502 -16.498 1.00 89.38 433 TYR A N 1
ATOM 3384 C CA . TYR A 1 433 ? -4.557 12.162 -15.798 1.00 89.38 433 TYR A CA 1
ATOM 3385 C C . TYR A 1 433 ? -4.313 13.111 -14.619 1.00 89.38 433 TYR A C 1
ATOM 3387 O O . TYR A 1 433 ? -4.065 12.658 -13.502 1.00 89.38 433 TYR A O 1
ATOM 3395 N N . TYR A 1 434 ? -4.459 14.423 -14.829 1.00 88.00 434 TYR A N 1
ATOM 3396 C CA . TYR A 1 434 ? -4.292 15.405 -13.754 1.00 88.00 434 TYR A CA 1
ATOM 3397 C C . TYR A 1 434 ? -5.357 15.256 -12.662 1.00 88.00 434 TYR A C 1
ATOM 3399 O O . TYR A 1 434 ? -5.036 15.390 -11.482 1.00 88.00 434 TYR A O 1
ATOM 3407 N N . ILE A 1 435 ? -6.596 14.900 -13.022 1.00 92.12 435 ILE A N 1
ATOM 3408 C CA . ILE A 1 435 ? -7.650 14.574 -12.047 1.00 92.12 435 ILE A CA 1
ATOM 3409 C C . ILE A 1 435 ? -7.253 13.353 -11.204 1.00 92.12 435 ILE A C 1
ATOM 3411 O O . ILE A 1 435 ? -7.408 13.380 -9.980 1.00 92.12 435 ILE A O 1
ATOM 3415 N N . ILE A 1 436 ? -6.724 12.293 -11.826 1.00 91.62 436 ILE A N 1
ATOM 3416 C CA . ILE A 1 436 ? -6.231 11.103 -11.118 1.00 91.62 436 ILE A CA 1
ATOM 3417 C C . ILE A 1 436 ? -5.093 11.490 -10.167 1.00 91.62 436 ILE A C 1
ATOM 3419 O O . ILE A 1 436 ? -5.173 11.190 -8.975 1.00 91.62 436 ILE A O 1
ATOM 3423 N N . ALA A 1 437 ? -4.075 12.196 -10.664 1.00 87.62 437 ALA A N 1
ATOM 3424 C CA . ALA A 1 437 ? -2.925 12.623 -9.872 1.00 87.62 437 ALA A CA 1
ATOM 3425 C C . ALA A 1 437 ? -3.355 13.478 -8.669 1.00 87.62 437 ALA A C 1
ATOM 3427 O O . ALA A 1 437 ? -2.989 13.181 -7.531 1.00 87.62 437 ALA A O 1
ATOM 3428 N N . PHE A 1 438 ? -4.204 14.484 -8.895 1.00 89.75 438 PHE A N 1
ATOM 3429 C CA . PHE A 1 438 ? -4.753 15.333 -7.838 1.00 89.75 438 PHE A CA 1
ATOM 3430 C C . PHE A 1 438 ? -5.473 14.510 -6.763 1.00 89.75 438 PHE A C 1
ATOM 3432 O O . PHE A 1 438 ? -5.211 14.679 -5.573 1.00 89.75 438 PHE A O 1
ATOM 3439 N N . ARG A 1 439 ? -6.322 13.553 -7.160 1.00 91.12 439 ARG A N 1
ATOM 3440 C CA . ARG A 1 439 ? -7.041 12.684 -6.214 1.00 91.12 439 ARG A CA 1
ATOM 3441 C C . ARG A 1 439 ? -6.112 11.801 -5.391 1.00 91.12 439 ARG A C 1
ATOM 3443 O O . ARG A 1 439 ? -6.352 11.643 -4.194 1.00 91.12 439 ARG A O 1
ATOM 3450 N N . VAL A 1 440 ? -5.073 11.236 -6.005 1.00 89.06 440 VAL A N 1
ATOM 3451 C CA . VAL A 1 440 ? -4.053 10.452 -5.293 1.00 89.06 440 VAL A CA 1
ATOM 3452 C C . VAL A 1 440 ? -3.437 11.298 -4.179 1.00 89.06 440 VAL A C 1
ATOM 3454 O O . VAL A 1 440 ? -3.427 10.863 -3.026 1.00 89.06 440 VAL A O 1
ATOM 3457 N N . PHE A 1 441 ? -3.026 12.534 -4.480 1.00 87.44 441 PHE A N 1
ATOM 3458 C CA . PHE A 1 441 ? -2.506 13.450 -3.463 1.00 87.44 441 PHE A CA 1
ATOM 3459 C C . PHE A 1 441 ? -3.550 13.787 -2.396 1.00 87.44 441 PHE A C 1
ATOM 3461 O O . PHE A 1 441 ? -3.236 13.706 -1.210 1.00 87.44 441 PHE A O 1
ATOM 3468 N N . CYS A 1 442 ? -4.800 14.082 -2.771 1.00 90.06 442 CYS A N 1
ATOM 3469 C CA . CYS A 1 442 ? -5.869 14.354 -1.808 1.00 90.06 442 CYS A CA 1
ATOM 3470 C C . CYS A 1 442 ? -6.094 13.198 -0.828 1.00 90.06 442 CYS A C 1
ATOM 3472 O O . CYS A 1 442 ? -6.268 13.449 0.361 1.00 90.06 442 CYS A O 1
ATOM 3474 N N . PHE A 1 443 ? -6.081 11.942 -1.286 1.00 90.94 443 PHE A N 1
ATOM 3475 C CA . PHE A 1 443 ? -6.272 10.794 -0.396 1.00 90.94 443 PHE A CA 1
ATOM 3476 C C . PHE A 1 443 ? -5.103 10.587 0.560 1.00 90.94 443 PHE A C 1
ATOM 3478 O O . PHE A 1 443 ? -5.333 10.307 1.737 1.00 90.94 443 PHE A O 1
ATOM 3485 N N . VAL A 1 444 ? -3.867 10.761 0.088 1.00 83.31 444 VAL A N 1
ATOM 3486 C CA . VAL A 1 444 ? -2.687 10.670 0.955 1.00 83.31 444 VAL A CA 1
ATOM 3487 C C . VAL A 1 444 ? -2.690 11.811 1.979 1.00 83.31 444 VAL A C 1
ATOM 3489 O O . VAL A 1 444 ? -2.502 11.558 3.166 1.00 83.31 444 VAL A O 1
ATOM 3492 N N . ILE A 1 445 ? -3.001 13.044 1.564 1.00 84.44 445 ILE A N 1
ATOM 3493 C CA . ILE A 1 445 ? -3.154 14.193 2.471 1.00 84.44 445 ILE A CA 1
ATOM 3494 C C . ILE A 1 445 ? -4.260 13.926 3.492 1.00 84.44 445 ILE A C 1
ATOM 3496 O O . ILE A 1 445 ? -4.047 14.115 4.685 1.00 84.44 445 ILE A O 1
ATOM 3500 N N . ALA A 1 446 ? -5.428 13.457 3.053 1.00 85.75 446 ALA A N 1
ATOM 3501 C CA . ALA A 1 446 ? -6.541 13.153 3.943 1.00 85.75 446 ALA A CA 1
ATOM 3502 C C . ALA A 1 446 ? -6.161 12.074 4.964 1.00 85.75 446 ALA A C 1
ATOM 3504 O O . ALA A 1 446 ? -6.456 12.228 6.146 1.00 85.75 446 ALA A O 1
ATOM 3505 N N . PHE A 1 447 ? -5.456 11.022 4.539 1.00 82.06 447 PHE A N 1
ATOM 3506 C CA . PHE A 1 447 ? -4.914 10.011 5.444 1.00 82.06 447 PHE A CA 1
ATOM 3507 C C . PHE A 1 447 ? -3.975 10.630 6.490 1.00 82.06 447 PHE A C 1
ATOM 3509 O O . PHE A 1 447 ? -4.156 10.391 7.684 1.00 82.06 447 PHE A O 1
ATOM 3516 N N . VAL A 1 448 ? -3.031 11.477 6.061 1.00 77.69 448 VAL A N 1
ATOM 3517 C CA . VAL A 1 448 ? -2.099 12.178 6.957 1.00 77.69 448 VAL A CA 1
ATOM 3518 C C . VAL A 1 448 ? -2.849 13.084 7.936 1.00 77.69 448 VAL A C 1
ATOM 3520 O O . VAL A 1 448 ? -2.599 13.001 9.135 1.00 77.69 448 VAL A O 1
ATOM 3523 N N . ILE A 1 449 ? -3.802 13.899 7.471 1.00 79.12 449 ILE A N 1
ATOM 3524 C CA . ILE A 1 449 ? -4.605 14.800 8.314 1.00 79.12 449 ILE A CA 1
ATOM 3525 C C . ILE A 1 449 ? -5.417 14.011 9.338 1.00 79.12 449 ILE A C 1
ATOM 3527 O O . ILE A 1 449 ? -5.382 14.338 10.523 1.00 79.12 449 ILE A O 1
ATOM 3531 N N . ILE A 1 450 ? -6.134 12.968 8.910 1.00 77.38 450 ILE A N 1
ATOM 3532 C CA . ILE A 1 450 ? -6.928 12.135 9.821 1.00 77.38 450 ILE A CA 1
ATOM 3533 C C . ILE A 1 450 ? -6.016 11.522 10.883 1.00 77.38 450 ILE A C 1
ATOM 3535 O O . ILE A 1 450 ? -6.355 11.533 12.068 1.00 77.38 450 ILE A O 1
ATOM 3539 N N . ALA A 1 451 ? -4.832 11.058 10.488 1.00 70.88 451 ALA A N 1
ATOM 3540 C CA . ALA A 1 451 ? -3.841 10.554 11.419 1.00 70.88 451 ALA A CA 1
ATOM 3541 C C . ALA A 1 451 ? -3.366 11.636 12.416 1.00 70.88 451 ALA A C 1
ATOM 3543 O O . ALA A 1 451 ? -3.349 11.382 13.623 1.00 70.88 451 ALA A O 1
ATOM 3544 N N . VAL A 1 452 ? -3.066 12.857 11.954 1.00 69.88 452 VAL A N 1
ATOM 3545 C CA . VAL A 1 452 ? -2.683 13.996 12.815 1.00 69.88 452 VAL A CA 1
ATOM 3546 C C . VAL A 1 452 ? -3.775 14.308 13.835 1.00 69.88 452 VAL A C 1
ATOM 3548 O O . VAL A 1 452 ? -3.523 14.329 15.039 1.00 69.88 452 VAL A O 1
ATOM 3551 N N . VAL A 1 453 ? -5.003 14.527 13.363 1.00 71.38 453 VAL A N 1
ATOM 3552 C CA . VAL A 1 453 ? -6.137 14.938 14.200 1.00 71.38 453 VAL A CA 1
ATOM 3553 C C . VAL A 1 453 ? -6.443 13.876 15.256 1.00 71.38 453 VAL A C 1
ATOM 3555 O O . VAL A 1 453 ? -6.687 14.210 16.415 1.00 71.38 453 VAL A O 1
ATOM 3558 N N . SER A 1 454 ? -6.337 12.595 14.894 1.00 65.81 454 SER A N 1
ATOM 3559 C CA . SER A 1 454 ? -6.589 11.468 15.803 1.00 65.81 454 SER A CA 1
ATOM 3560 C C . SER A 1 454 ? -5.534 11.324 16.908 1.00 65.81 454 SER A C 1
ATOM 3562 O O . SER A 1 454 ? -5.802 10.720 17.945 1.00 65.81 454 SER A O 1
ATOM 3564 N N . THR A 1 455 ? -4.337 11.895 16.729 1.00 61.25 455 THR A N 1
ATOM 3565 C CA . THR A 1 455 ? -3.227 11.811 17.700 1.00 61.25 455 THR A CA 1
ATOM 3566 C C . THR A 1 455 ? -2.900 13.118 18.403 1.00 61.25 455 THR A C 1
ATOM 3568 O O . THR A 1 455 ? -2.105 13.112 19.349 1.00 61.25 455 THR A O 1
ATOM 3571 N N . TRP A 1 456 ? -3.556 14.220 18.031 1.00 57.12 456 TRP A N 1
ATOM 3572 C CA . TRP A 1 456 ? -3.164 15.567 18.450 1.00 57.12 456 TRP A CA 1
ATOM 3573 C C . TRP A 1 456 ? -3.189 15.783 19.971 1.00 57.12 456 TRP A C 1
ATOM 3575 O O . TRP A 1 456 ? -2.427 16.589 20.499 1.00 57.12 456 TRP A O 1
ATOM 3585 N N . LYS A 1 457 ? -4.014 15.009 20.691 1.00 55.69 457 LYS A N 1
ATOM 3586 C CA . LYS A 1 457 ? -4.105 15.037 22.161 1.00 55.69 457 LYS A CA 1
ATOM 3587 C C . LYS A 1 457 ? -3.232 14.001 22.880 1.00 55.69 457 LYS A C 1
ATOM 3589 O O . LYS A 1 457 ? -3.171 14.045 24.104 1.00 55.69 457 LYS A O 1
ATOM 3594 N N . LYS A 1 458 ? -2.604 13.046 22.175 1.00 56.53 458 LYS A N 1
ATOM 3595 C CA . LYS A 1 458 ? -1.997 11.859 22.809 1.00 56.53 458 LYS A CA 1
ATOM 3596 C C . LYS A 1 458 ? -0.500 11.638 22.560 1.00 56.53 458 LYS A C 1
ATOM 3598 O O . LYS A 1 458 ? 0.097 11.106 23.480 1.00 56.53 458 LYS A O 1
ATOM 3603 N N . ILE A 1 459 ? 0.128 12.046 21.443 1.00 53.09 459 ILE A N 1
ATOM 3604 C CA . ILE A 1 459 ? 1.603 11.996 21.215 1.00 53.09 459 ILE A CA 1
ATOM 3605 C C . ILE A 1 459 ? 1.971 12.868 19.978 1.00 53.09 459 ILE A C 1
ATOM 3607 O O . ILE A 1 459 ? 1.385 12.677 18.919 1.00 53.09 459 ILE A O 1
ATOM 3611 N N . ARG A 1 460 ? 2.972 13.775 20.062 1.00 53.03 460 ARG A N 1
ATOM 3612 C CA . ARG A 1 460 ? 3.428 14.653 18.939 1.00 53.03 460 ARG A CA 1
ATOM 3613 C C . ARG A 1 460 ? 4.490 14.047 17.994 1.00 53.03 460 ARG A C 1
ATOM 3615 O O . ARG A 1 460 ? 4.702 14.561 16.902 1.00 53.03 460 ARG A O 1
ATOM 3622 N N . VAL A 1 461 ? 5.167 12.973 18.402 1.00 56.88 461 VAL A N 1
ATOM 3623 C CA . VAL A 1 461 ? 6.386 12.439 17.750 1.00 56.88 461 VAL A CA 1
ATOM 3624 C C . VAL A 1 461 ? 6.202 11.794 16.350 1.00 56.88 461 VAL A C 1
ATOM 3626 O O . VAL A 1 461 ? 7.129 11.889 15.550 1.00 56.88 461 VAL A O 1
ATOM 3629 N N . PRO A 1 462 ? 5.064 11.178 15.967 1.00 64.38 462 PRO A N 1
ATOM 3630 C CA . PRO A 1 462 ? 4.988 10.426 14.710 1.00 64.38 462 PRO A CA 1
ATOM 3631 C C . PRO A 1 462 ? 4.711 11.250 13.448 1.00 64.38 462 PRO A C 1
ATOM 3633 O O . PRO A 1 462 ? 4.743 10.709 12.343 1.00 64.38 462 PRO A O 1
ATOM 3636 N N . LEU A 1 463 ? 4.436 12.550 13.583 1.00 70.25 463 LEU A N 1
ATOM 3637 C CA . LEU A 1 463 ? 4.053 13.387 12.447 1.00 70.25 463 LEU A CA 1
ATOM 3638 C C . LEU A 1 463 ? 5.233 13.713 11.525 1.00 70.25 463 LEU A C 1
ATOM 3640 O O . LEU A 1 463 ? 5.078 13.724 10.308 1.00 70.25 463 LEU A O 1
ATOM 3644 N N . ILE A 1 464 ? 6.414 13.939 12.102 1.00 78.38 464 ILE A N 1
ATOM 3645 C CA . ILE A 1 464 ? 7.632 14.283 11.359 1.00 78.38 464 ILE A CA 1
ATOM 3646 C C . ILE A 1 464 ? 8.011 13.186 10.351 1.00 78.38 464 ILE A C 1
ATOM 3648 O O . ILE A 1 464 ? 8.106 13.506 9.168 1.00 78.38 464 ILE A O 1
ATOM 3652 N N . PRO A 1 465 ? 8.170 11.899 10.733 1.00 84.62 465 PRO A N 1
ATOM 3653 C CA . PRO A 1 465 ? 8.532 10.866 9.762 1.00 84.62 465 PRO A CA 1
ATOM 3654 C C . PRO A 1 465 ? 7.458 10.678 8.684 1.00 84.62 465 PRO A C 1
ATOM 3656 O O . PRO A 1 465 ? 7.788 10.449 7.525 1.00 84.62 465 PRO A O 1
ATOM 3659 N N . MET A 1 466 ? 6.177 10.835 9.026 1.00 81.38 466 MET A N 1
ATOM 3660 C CA . MET A 1 466 ? 5.089 10.720 8.055 1.00 81.38 466 MET A CA 1
ATOM 3661 C C . MET A 1 466 ? 5.079 11.883 7.050 1.00 81.38 466 MET A C 1
ATOM 3663 O O . MET A 1 466 ? 4.889 11.661 5.855 1.00 81.38 466 MET A O 1
ATOM 3667 N N . ALA A 1 467 ? 5.343 13.108 7.513 1.00 82.69 467 ALA A N 1
ATOM 3668 C CA . ALA A 1 467 ? 5.508 14.276 6.654 1.00 82.69 467 ALA A CA 1
ATOM 3669 C C . ALA A 1 467 ? 6.750 14.153 5.757 1.00 82.69 467 ALA A C 1
ATOM 3671 O O . ALA A 1 467 ? 6.673 14.482 4.579 1.00 82.69 467 ALA A O 1
ATOM 3672 N N . LEU A 1 468 ? 7.865 13.617 6.268 1.00 88.06 468 LEU A N 1
ATOM 3673 C CA . LEU A 1 468 ? 9.070 13.368 5.468 1.00 88.06 468 LEU A CA 1
ATOM 3674 C C . LEU A 1 468 ? 8.808 12.372 4.333 1.00 88.06 468 LEU A C 1
ATOM 3676 O O . LEU A 1 468 ? 9.160 12.654 3.189 1.00 88.06 468 LEU A O 1
ATOM 3680 N N . VAL A 1 469 ? 8.136 11.249 4.617 1.00 90.12 469 VAL A N 1
ATOM 3681 C CA . VAL A 1 469 ? 7.749 10.277 3.578 1.00 90.12 469 VAL A CA 1
ATOM 3682 C C . VAL A 1 469 ? 6.790 10.908 2.565 1.00 90.12 469 VAL A C 1
ATOM 3684 O O . VAL A 1 469 ? 6.912 10.650 1.370 1.00 90.12 469 VAL A O 1
ATOM 3687 N N . PHE A 1 470 ? 5.874 11.773 3.008 1.00 86.19 470 PHE A N 1
ATOM 3688 C CA . PHE A 1 470 ? 4.969 12.499 2.117 1.00 86.19 470 PHE A CA 1
ATOM 3689 C C . PHE A 1 470 ? 5.688 13.490 1.198 1.00 86.19 470 PHE A C 1
ATOM 3691 O O . PHE A 1 470 ? 5.461 13.477 -0.011 1.00 86.19 470 PHE A O 1
ATOM 3698 N N . CYS A 1 471 ? 6.587 14.310 1.744 1.00 89.00 471 CYS A N 1
ATOM 3699 C CA . CYS A 1 471 ? 7.399 15.236 0.960 1.00 89.00 471 CYS A CA 1
ATOM 3700 C C . CYS A 1 471 ? 8.282 14.485 -0.040 1.00 89.00 471 CYS A C 1
ATOM 3702 O O . CYS A 1 471 ? 8.357 14.885 -1.198 1.00 89.00 471 CYS A O 1
ATOM 3704 N N . PHE A 1 472 ? 8.887 13.369 0.376 1.00 90.00 472 PHE A N 1
ATOM 3705 C CA . PHE A 1 472 ? 9.653 12.499 -0.514 1.00 90.00 472 PHE A CA 1
ATOM 3706 C C . PHE A 1 472 ? 8.780 11.930 -1.642 1.00 90.00 472 PHE A C 1
ATOM 3708 O O . PHE A 1 472 ? 9.152 12.002 -2.810 1.00 90.00 472 PHE A O 1
ATOM 3715 N N . PHE A 1 473 ? 7.580 11.443 -1.318 1.00 88.06 473 PHE A N 1
ATOM 3716 C CA . PHE A 1 473 ? 6.626 10.944 -2.307 1.00 88.06 473 PHE A CA 1
ATOM 3717 C C . PHE A 1 473 ? 6.234 12.020 -3.334 1.00 88.06 473 PHE A C 1
ATOM 3719 O O . PHE A 1 473 ? 6.234 11.745 -4.536 1.00 88.06 473 PHE A O 1
ATOM 3726 N N . ILE A 1 474 ? 5.944 13.252 -2.894 1.00 86.50 474 ILE A N 1
ATOM 3727 C CA . ILE A 1 474 ? 5.675 14.382 -3.799 1.00 86.50 474 ILE A CA 1
ATOM 3728 C C . ILE A 1 474 ? 6.898 14.676 -4.661 1.00 86.50 474 ILE A C 1
ATOM 3730 O O . ILE A 1 474 ? 6.767 14.771 -5.879 1.00 86.50 474 ILE A O 1
ATOM 3734 N N . PHE A 1 475 ? 8.075 14.797 -4.046 1.00 87.69 475 PHE A N 1
ATOM 3735 C CA . PHE A 1 475 ? 9.320 15.116 -4.736 1.00 87.69 475 PHE A CA 1
ATOM 3736 C C . PHE A 1 475 ? 9.609 14.121 -5.866 1.00 87.69 475 PHE A C 1
ATOM 3738 O O . PHE A 1 475 ? 9.872 14.535 -6.994 1.00 87.69 475 PHE A O 1
ATOM 3745 N N . CYS A 1 476 ? 9.459 12.818 -5.607 1.00 85.25 476 CYS A N 1
ATOM 3746 C CA . CYS A 1 476 ? 9.624 11.786 -6.626 1.00 85.25 476 CYS A CA 1
ATOM 3747 C C . CYS A 1 476 ? 8.582 11.890 -7.750 1.00 85.25 476 CYS A C 1
ATOM 3749 O O . CYS A 1 476 ? 8.948 11.800 -8.916 1.00 85.25 476 CYS A O 1
ATOM 3751 N N . ASN A 1 477 ? 7.297 12.106 -7.447 1.00 81.56 477 ASN A N 1
ATOM 3752 C CA . ASN A 1 477 ? 6.261 12.189 -8.487 1.00 81.56 477 ASN A CA 1
ATOM 3753 C C . ASN A 1 477 ? 6.387 13.464 -9.338 1.00 81.56 477 ASN A C 1
ATOM 3755 O O . ASN A 1 477 ? 6.316 13.398 -10.564 1.00 81.56 477 ASN A O 1
ATOM 3759 N N . VAL A 1 478 ? 6.612 14.621 -8.709 1.00 82.38 478 VAL A N 1
ATOM 3760 C CA . VAL A 1 478 ? 6.805 15.898 -9.413 1.00 82.38 478 VAL A CA 1
ATOM 3761 C C . VAL A 1 478 ? 8.085 15.856 -10.243 1.00 82.38 478 VAL A C 1
ATOM 3763 O O . VAL A 1 478 ? 8.062 16.203 -11.420 1.00 82.38 478 VAL A O 1
ATOM 3766 N N . GLY A 1 479 ? 9.186 15.363 -9.674 1.00 78.00 479 GLY A N 1
ATOM 3767 C CA . GLY A 1 479 ? 10.448 15.227 -10.395 1.00 78.00 479 GLY A CA 1
ATOM 3768 C C . GLY A 1 479 ? 10.384 14.249 -11.569 1.00 78.00 479 GLY A C 1
ATOM 3769 O O . GLY A 1 479 ? 11.040 14.475 -12.585 1.00 78.00 479 GLY A O 1
ATOM 3770 N N . TYR A 1 480 ? 9.545 13.211 -11.478 1.00 75.31 480 TYR A N 1
ATOM 3771 C CA . TYR A 1 480 ? 9.284 12.291 -12.588 1.00 75.31 480 TYR A CA 1
ATOM 3772 C C . TYR A 1 480 ? 8.569 12.989 -13.757 1.00 75.31 480 TYR A C 1
ATOM 3774 O O . TYR A 1 480 ? 8.934 12.777 -14.915 1.00 75.31 480 TYR A O 1
ATOM 3782 N N . VAL A 1 481 ? 7.590 13.856 -13.461 1.00 73.19 481 VAL A N 1
ATOM 3783 C CA . VAL A 1 481 ? 6.858 14.660 -14.462 1.00 73.19 481 VAL A CA 1
ATOM 3784 C C . VAL A 1 481 ? 7.733 15.767 -15.060 1.00 73.19 481 VAL A C 1
ATOM 3786 O O . VAL A 1 481 ? 7.646 16.021 -16.256 1.00 73.19 481 VAL A O 1
ATOM 3789 N N . LEU A 1 482 ? 8.602 16.394 -14.260 1.00 72.88 482 LEU A N 1
ATOM 3790 C CA . LEU A 1 482 ? 9.538 17.441 -14.697 1.00 72.88 482 LEU A CA 1
ATOM 3791 C C . LEU A 1 482 ? 10.795 16.904 -15.406 1.00 72.88 482 LEU A C 1
ATOM 3793 O O . LEU A 1 482 ? 11.701 17.678 -15.699 1.00 72.88 482 LEU A O 1
ATOM 3797 N N . TYR A 1 483 ? 10.867 15.600 -15.686 1.00 66.75 483 TYR A N 1
ATOM 3798 C CA . TYR A 1 483 ? 11.999 14.963 -16.371 1.00 66.75 483 TYR A CA 1
ATOM 3799 C C . TYR A 1 483 ? 13.355 15.141 -15.660 1.00 66.75 483 TYR A C 1
ATOM 3801 O O . TYR A 1 483 ? 14.398 15.200 -16.308 1.00 66.75 483 TYR A O 1
ATOM 3809 N N . ILE A 1 484 ? 13.372 15.173 -14.321 1.00 69.56 484 ILE A N 1
ATOM 3810 C CA . ILE A 1 484 ? 14.626 15.235 -13.553 1.00 69.56 484 ILE A CA 1
ATOM 3811 C C . ILE A 1 484 ? 15.407 13.918 -13.754 1.00 69.56 484 ILE A C 1
ATOM 3813 O O . ILE A 1 484 ? 14.885 12.860 -13.378 1.00 69.56 484 ILE A O 1
ATOM 3817 N N . PRO A 1 485 ? 16.654 13.946 -14.279 1.00 60.81 485 PRO A N 1
ATOM 3818 C CA . PRO A 1 485 ? 17.382 12.741 -14.694 1.00 60.81 485 PRO A CA 1
ATOM 3819 C C . PRO A 1 485 ? 17.497 11.664 -13.608 1.00 60.81 485 PRO A C 1
ATOM 3821 O O . PRO A 1 485 ? 17.132 10.516 -13.837 1.00 60.81 485 PRO A O 1
ATOM 3824 N N . VAL A 1 486 ? 17.911 12.039 -12.392 1.00 65.50 486 VAL A N 1
ATOM 3825 C CA . VAL A 1 486 ? 18.106 11.098 -11.269 1.00 65.50 486 VAL A CA 1
ATOM 3826 C C . VAL A 1 486 ? 16.805 10.381 -10.877 1.00 65.50 486 VAL A C 1
ATOM 3828 O O . VAL A 1 486 ? 16.815 9.200 -10.541 1.00 65.50 486 VAL A O 1
ATOM 3831 N N . ILE A 1 487 ? 15.666 11.074 -10.947 1.00 69.94 487 ILE A N 1
ATOM 3832 C CA . ILE A 1 487 ? 14.360 10.526 -10.556 1.00 69.94 487 ILE A CA 1
ATOM 3833 C C . ILE A 1 487 ? 13.780 9.653 -11.671 1.00 69.94 487 ILE A C 1
ATOM 3835 O O . ILE A 1 487 ? 13.154 8.635 -11.386 1.00 69.94 487 ILE A O 1
ATOM 3839 N N . ARG A 1 488 ? 14.012 10.004 -12.938 1.00 65.06 488 ARG A N 1
ATOM 3840 C CA . ARG A 1 488 ? 13.579 9.192 -14.084 1.00 65.06 488 ARG A CA 1
ATOM 3841 C C . ARG A 1 488 ? 14.319 7.863 -14.192 1.00 65.06 488 ARG A C 1
ATOM 3843 O O . ARG A 1 488 ? 13.711 6.889 -14.622 1.00 65.06 488 ARG A O 1
ATOM 3850 N N . ILE A 1 489 ? 15.579 7.835 -13.764 1.00 61.97 489 ILE A N 1
ATOM 3851 C CA . ILE A 1 489 ? 16.380 6.613 -13.642 1.00 61.97 489 ILE A CA 1
ATOM 3852 C C . ILE A 1 489 ? 15.861 5.718 -12.492 1.00 61.97 489 ILE A C 1
ATOM 3854 O O . ILE A 1 489 ? 16.048 4.503 -12.504 1.00 61.97 489 ILE A O 1
ATOM 3858 N N . SER A 1 490 ? 15.177 6.292 -11.495 1.00 67.25 490 SER A N 1
ATOM 3859 C CA . SER A 1 490 ? 14.625 5.521 -10.377 1.00 67.25 490 SER A CA 1
ATOM 3860 C C . SER A 1 490 ? 13.401 4.687 -10.777 1.00 67.25 490 SER A C 1
ATOM 3862 O O . SER A 1 490 ? 12.543 5.107 -11.558 1.00 67.25 490 SER A O 1
ATOM 3864 N N . GLU A 1 491 ? 13.275 3.502 -10.178 1.00 75.94 491 GLU A N 1
ATOM 3865 C CA . GLU A 1 491 ? 12.126 2.622 -10.388 1.00 75.94 491 GLU A CA 1
ATOM 3866 C C . GLU A 1 491 ? 10.890 3.122 -9.629 1.00 75.94 491 GLU A C 1
ATOM 3868 O O . GLU A 1 491 ? 10.644 2.767 -8.473 1.00 75.94 491 GLU A O 1
ATOM 3873 N N . ILE A 1 492 ? 10.074 3.934 -10.309 1.00 78.06 492 ILE A N 1
ATOM 3874 C CA . ILE A 1 492 ? 8.899 4.604 -9.730 1.00 78.06 492 ILE A CA 1
ATOM 3875 C C . ILE A 1 492 ? 7.907 3.635 -9.064 1.00 78.06 492 ILE A C 1
ATOM 3877 O O . ILE A 1 492 ? 7.313 3.976 -8.041 1.00 78.06 492 ILE A O 1
ATOM 3881 N N . THR A 1 493 ? 7.771 2.408 -9.586 1.00 85.69 493 THR A N 1
ATOM 3882 C CA . THR A 1 493 ? 6.912 1.355 -9.008 1.00 85.69 493 THR A CA 1
ATOM 3883 C C . THR A 1 493 ? 7.383 0.968 -7.606 1.00 85.69 493 THR A C 1
ATOM 3885 O O . THR A 1 493 ? 6.575 0.875 -6.679 1.00 85.69 493 THR A O 1
ATOM 3888 N N . LEU A 1 494 ? 8.694 0.774 -7.430 1.00 87.50 494 LEU A N 1
ATOM 3889 C CA . LEU A 1 494 ? 9.282 0.451 -6.132 1.00 87.50 494 LEU A CA 1
ATOM 3890 C C . LEU A 1 494 ? 9.210 1.657 -5.202 1.00 87.50 494 LEU A C 1
ATOM 3892 O O . LEU A 1 494 ? 8.769 1.500 -4.068 1.00 87.50 494 LEU A O 1
ATOM 3896 N N . THR A 1 495 ? 9.546 2.856 -5.683 1.00 86.00 495 THR A N 1
ATOM 3897 C CA . THR A 1 495 ? 9.451 4.098 -4.899 1.00 86.00 495 THR A CA 1
ATOM 3898 C C . THR A 1 495 ? 8.050 4.283 -4.317 1.00 86.00 495 THR A C 1
ATOM 3900 O O . THR A 1 495 ? 7.902 4.450 -3.107 1.00 86.00 495 THR A O 1
ATOM 3903 N N . TYR A 1 496 ? 7.007 4.157 -5.144 1.00 87.88 496 TYR A N 1
ATOM 3904 C CA . TYR A 1 496 ? 5.615 4.251 -4.701 1.00 87.88 496 TYR A CA 1
ATOM 3905 C C . TYR A 1 496 ? 5.280 3.176 -3.659 1.00 87.88 496 TYR A C 1
ATOM 3907 O O . TYR A 1 496 ? 4.679 3.460 -2.620 1.00 87.88 496 TYR A O 1
ATOM 3915 N N . SER A 1 497 ? 5.696 1.938 -3.924 1.00 90.56 497 SER A N 1
ATOM 3916 C CA . SER A 1 497 ? 5.418 0.790 -3.062 1.00 90.56 497 SER A CA 1
ATOM 3917 C C . SER A 1 497 ? 6.091 0.918 -1.691 1.00 90.56 497 SER A C 1
ATOM 3919 O O . SER A 1 497 ? 5.452 0.687 -0.664 1.00 90.56 497 SER A O 1
ATOM 3921 N N . PHE A 1 498 ? 7.352 1.355 -1.653 1.00 91.31 498 PHE A N 1
ATOM 3922 C CA . PHE A 1 498 ? 8.081 1.640 -0.420 1.00 91.31 498 PHE A CA 1
ATOM 3923 C C . PHE A 1 498 ? 7.464 2.804 0.352 1.00 91.31 498 PHE A C 1
ATOM 3925 O O . PHE A 1 498 ? 7.293 2.685 1.563 1.00 91.31 498 PHE A O 1
ATOM 3932 N N . SER A 1 499 ? 7.076 3.896 -0.318 1.00 89.75 499 SER A N 1
ATOM 3933 C CA . SER A 1 499 ? 6.376 5.002 0.345 1.00 89.75 499 SER A CA 1
ATOM 3934 C C . SER A 1 499 ? 5.071 4.529 0.985 1.00 89.75 499 SER A C 1
ATOM 3936 O O . SER A 1 499 ? 4.821 4.842 2.147 1.00 89.75 499 SER A O 1
ATOM 3938 N N . ALA A 1 500 ? 4.267 3.724 0.280 1.00 88.44 500 ALA A N 1
ATOM 3939 C CA . ALA A 1 500 ? 3.028 3.168 0.820 1.00 88.44 500 ALA A CA 1
ATOM 3940 C C . ALA A 1 500 ? 3.279 2.284 2.056 1.00 88.44 500 ALA A C 1
ATOM 3942 O O . ALA A 1 500 ? 2.625 2.468 3.082 1.00 88.44 500 ALA A O 1
ATOM 3943 N N . LEU A 1 501 ? 4.256 1.371 2.000 1.00 91.69 501 LEU A N 1
ATOM 3944 C CA . LEU A 1 501 ? 4.637 0.543 3.152 1.00 91.69 501 LEU A CA 1
ATOM 3945 C C . LEU A 1 501 ? 5.149 1.385 4.326 1.00 91.69 501 LEU A C 1
ATOM 3947 O O . LEU A 1 501 ? 4.766 1.131 5.467 1.00 91.69 501 LEU A O 1
ATOM 3951 N N . ALA A 1 502 ? 5.964 2.406 4.055 1.00 89.69 502 ALA A N 1
ATOM 3952 C CA . ALA A 1 502 ? 6.489 3.310 5.070 1.00 89.69 502 ALA A CA 1
ATOM 3953 C C . ALA A 1 502 ? 5.365 4.091 5.763 1.00 89.69 502 ALA A C 1
ATOM 3955 O O . ALA A 1 502 ? 5.335 4.128 6.990 1.00 89.69 502 ALA A O 1
ATOM 3956 N N . PHE A 1 503 ? 4.398 4.638 5.015 1.00 86.06 503 PHE A N 1
ATOM 3957 C CA . PHE A 1 503 ? 3.217 5.293 5.593 1.00 86.06 503 PHE A CA 1
ATOM 3958 C C . PHE A 1 503 ? 2.483 4.386 6.580 1.00 86.06 503 PHE A C 1
ATOM 3960 O O . PHE A 1 503 ? 2.140 4.807 7.686 1.00 86.06 503 PHE A O 1
ATOM 3967 N N . ILE A 1 504 ? 2.265 3.129 6.196 1.00 85.19 504 ILE A N 1
ATOM 3968 C CA . ILE A 1 504 ? 1.556 2.158 7.027 1.00 85.19 504 ILE A CA 1
ATOM 3969 C C . ILE A 1 504 ? 2.383 1.776 8.256 1.00 85.19 504 ILE A C 1
ATOM 3971 O O . ILE A 1 504 ? 1.860 1.751 9.369 1.00 85.19 504 ILE A O 1
ATOM 3975 N N . GLU A 1 505 ? 3.662 1.458 8.074 1.00 88.69 505 GLU A N 1
ATOM 3976 C CA . GLU A 1 505 ? 4.535 1.018 9.161 1.00 88.69 505 GLU A CA 1
ATOM 3977 C C . GLU A 1 505 ? 4.755 2.142 10.178 1.00 88.69 505 GLU A C 1
ATOM 3979 O O . GLU A 1 505 ? 4.640 1.906 11.382 1.00 88.69 505 GLU A O 1
ATOM 3984 N N . ILE A 1 506 ? 4.951 3.379 9.708 1.00 84.75 506 ILE A N 1
ATOM 3985 C CA . ILE A 1 506 ? 4.966 4.562 10.569 1.00 84.75 506 ILE A CA 1
ATOM 3986 C C . ILE A 1 506 ? 3.635 4.641 11.316 1.00 84.75 506 ILE A C 1
ATOM 3988 O O . ILE A 1 506 ? 3.652 4.724 12.541 1.00 84.75 506 ILE A O 1
ATOM 3992 N N . ALA A 1 507 ? 2.483 4.521 10.648 1.00 79.44 507 ALA A N 1
ATOM 3993 C CA . ALA A 1 507 ? 1.185 4.554 11.321 1.00 79.44 507 ALA A CA 1
ATOM 3994 C C . ALA A 1 507 ? 1.021 3.459 12.402 1.00 79.44 507 ALA A C 1
ATOM 3996 O O . ALA A 1 507 ? 0.483 3.729 13.481 1.00 79.44 507 ALA A O 1
ATOM 3997 N N . LEU A 1 508 ? 1.538 2.245 12.185 1.00 78.94 508 LEU A N 1
ATOM 3998 C CA . LEU A 1 508 ? 1.531 1.173 13.190 1.00 78.94 508 LEU A CA 1
ATOM 3999 C C . LEU A 1 508 ? 2.422 1.493 14.390 1.00 78.94 508 LEU A C 1
ATOM 4001 O O . LEU A 1 508 ? 1.986 1.352 15.533 1.00 78.94 508 LEU A O 1
ATOM 4005 N N . GLN A 1 509 ? 3.673 1.893 14.153 1.00 79.25 509 GLN A N 1
ATOM 4006 C CA . GLN A 1 509 ? 4.645 2.161 15.222 1.00 79.25 509 GLN A CA 1
ATOM 4007 C C . GLN A 1 509 ? 4.226 3.358 16.076 1.00 79.25 509 GLN A C 1
ATOM 4009 O O . GLN A 1 509 ? 4.376 3.358 17.300 1.00 79.25 509 GLN A O 1
ATOM 4014 N N . SER A 1 510 ? 3.594 4.325 15.421 1.00 72.44 510 SER A N 1
ATOM 4015 C CA . SER A 1 510 ? 3.014 5.529 16.008 1.00 72.44 510 SER A CA 1
ATOM 4016 C C . SER A 1 510 ? 1.757 5.269 16.837 1.00 72.44 510 SER A C 1
ATOM 4018 O O . SER A 1 510 ? 1.260 6.184 17.489 1.00 72.44 510 SER A O 1
ATOM 4020 N N . ARG A 1 511 ? 1.241 4.029 16.829 1.00 70.75 511 ARG A N 1
ATOM 4021 C CA . ARG A 1 511 ? -0.034 3.618 17.442 1.00 70.75 511 ARG A CA 1
ATOM 4022 C C . ARG A 1 511 ? -1.246 4.389 16.918 1.00 70.75 511 ARG A C 1
ATOM 4024 O O . ARG A 1 511 ? -2.253 4.469 17.616 1.00 70.75 511 ARG A O 1
ATOM 4031 N N . LEU A 1 512 ? -1.151 4.927 15.700 1.00 69.38 512 LEU A N 1
ATOM 4032 C CA . LEU A 1 512 ? -2.318 5.421 14.974 1.00 69.38 512 LEU A CA 1
ATOM 4033 C C . LEU A 1 512 ? -3.240 4.241 14.703 1.00 69.38 512 LEU A C 1
ATOM 4035 O O . LEU A 1 512 ? -4.402 4.252 15.075 1.00 69.38 512 LEU A O 1
ATOM 4039 N N . ILE A 1 513 ? -2.672 3.170 14.158 1.00 71.06 513 ILE A N 1
ATOM 4040 C CA . ILE A 1 513 ? -3.359 1.892 14.051 1.00 71.06 513 ILE A CA 1
ATOM 4041 C C . ILE A 1 513 ? -3.109 1.108 15.345 1.00 71.06 513 ILE A C 1
ATOM 4043 O O . ILE A 1 513 ? -1.943 0.839 15.668 1.00 71.06 513 ILE A O 1
ATOM 4047 N N . PRO A 1 514 ? -4.157 0.715 16.092 1.00 66.06 514 PRO A N 1
ATOM 4048 C CA . PRO A 1 514 ? -3.997 -0.152 17.250 1.00 66.06 514 PRO A CA 1
ATOM 4049 C C . PRO A 1 514 ? -3.279 -1.445 16.850 1.00 66.06 514 PRO A C 1
ATOM 4051 O O . PRO A 1 514 ? -3.716 -2.162 15.950 1.00 66.06 514 PRO A O 1
ATOM 4054 N N . ASN A 1 515 ? -2.166 -1.747 17.519 1.00 68.62 515 ASN A N 1
ATOM 4055 C CA . ASN A 1 515 ? -1.409 -2.974 17.297 1.00 68.62 515 ASN A CA 1
ATOM 4056 C C . ASN A 1 515 ? -1.334 -3.817 18.579 1.00 68.62 515 ASN A C 1
ATOM 4058 O O . ASN A 1 515 ? -1.307 -3.302 19.699 1.00 68.62 515 ASN A O 1
ATOM 4062 N N . ASN A 1 516 ? -1.284 -5.136 18.413 1.00 66.38 516 ASN A N 1
ATOM 4063 C CA . ASN A 1 516 ? -1.318 -6.102 19.511 1.00 66.38 516 ASN A CA 1
ATOM 4064 C C . ASN A 1 516 ? 0.067 -6.393 20.118 1.00 66.38 516 ASN A C 1
ATOM 4066 O O . ASN A 1 516 ? 0.189 -7.241 20.999 1.00 66.38 516 ASN A O 1
ATOM 4070 N N . ILE A 1 517 ? 1.120 -5.673 19.710 1.00 65.38 517 ILE A N 1
ATOM 4071 C CA . ILE A 1 517 ? 2.516 -5.984 20.075 1.00 65.38 517 ILE A CA 1
ATOM 4072 C C . ILE A 1 517 ? 2.744 -5.925 21.596 1.00 65.38 517 ILE A C 1
ATOM 4074 O O . ILE A 1 517 ? 3.512 -6.707 22.153 1.00 65.38 517 ILE A O 1
ATOM 4078 N N . LYS A 1 518 ? 2.072 -5.003 22.298 1.00 64.25 518 LYS A N 1
ATOM 4079 C CA . LYS A 1 518 ? 2.215 -4.827 23.758 1.00 64.25 518 LYS A CA 1
ATOM 4080 C C . LYS A 1 518 ? 1.031 -5.357 24.567 1.00 64.25 518 LYS A C 1
ATOM 4082 O O . LYS A 1 518 ? 1.073 -5.273 25.795 1.00 64.25 518 LYS A O 1
ATOM 4087 N N . TYR A 1 519 ? 0.024 -5.947 23.920 1.00 70.44 519 TYR A N 1
ATOM 4088 C CA . TYR A 1 519 ? -1.178 -6.429 24.605 1.00 70.44 519 TYR A CA 1
ATOM 4089 C C . TYR A 1 519 ? -0.857 -7.497 25.651 1.00 70.44 519 TYR A C 1
ATOM 4091 O O . TYR A 1 519 ? -1.426 -7.469 26.731 1.00 70.44 519 TYR A O 1
ATOM 4099 N N . GLY A 1 520 ? 0.136 -8.359 25.408 1.00 73.00 520 GLY A N 1
ATOM 4100 C CA . GLY A 1 520 ? 0.568 -9.348 26.401 1.00 73.00 520 GLY A CA 1
ATOM 4101 C C . GLY A 1 520 ? 1.104 -8.734 27.704 1.00 73.00 520 GLY A C 1
ATOM 4102 O O . GLY A 1 520 ? 0.923 -9.314 28.770 1.00 73.00 520 GLY A O 1
ATOM 4103 N N . ARG A 1 521 ? 1.734 -7.546 27.656 1.00 77.69 521 ARG A N 1
ATOM 4104 C CA . ARG A 1 521 ? 2.157 -6.824 28.873 1.00 77.69 521 ARG A CA 1
ATOM 4105 C C . ARG A 1 521 ? 0.960 -6.241 29.619 1.00 77.69 521 ARG A C 1
ATOM 4107 O O . ARG A 1 521 ? 0.879 -6.430 30.825 1.00 77.69 521 ARG A O 1
ATOM 4114 N N . LEU A 1 522 ? 0.038 -5.603 28.898 1.00 78.50 522 LEU A N 1
ATOM 4115 C CA . LEU A 1 522 ? -1.194 -5.057 29.473 1.00 78.50 522 LEU A CA 1
ATOM 4116 C C . LEU A 1 522 ? -2.064 -6.161 30.097 1.00 78.50 522 LEU A C 1
ATOM 4118 O O . LEU A 1 522 ? -2.542 -6.017 31.218 1.00 78.50 522 LEU A O 1
ATOM 4122 N N . PHE A 1 523 ? -2.212 -7.283 29.391 1.00 84.38 523 PHE A N 1
ATOM 4123 C CA . PHE A 1 523 ? -2.948 -8.454 29.853 1.00 84.38 523 PHE A CA 1
ATOM 4124 C C . PHE A 1 523 ? -2.323 -9.030 31.125 1.00 84.38 523 PHE A C 1
ATOM 4126 O O . PHE A 1 523 ? -3.031 -9.270 32.094 1.00 84.38 523 PHE A O 1
ATOM 4133 N N . ARG A 1 524 ? -0.988 -9.157 31.185 1.00 86.25 524 ARG A N 1
ATOM 4134 C CA . ARG A 1 524 ? -0.289 -9.592 32.407 1.00 86.25 524 ARG A CA 1
ATOM 4135 C C . ARG A 1 524 ? -0.598 -8.718 33.626 1.00 86.25 524 ARG A C 1
ATOM 4137 O O . ARG A 1 524 ? -0.723 -9.261 34.715 1.00 86.25 524 ARG A O 1
ATOM 4144 N N . SER A 1 525 ? -0.742 -7.405 33.450 1.00 85.56 525 SER A N 1
ATOM 4145 C CA . SER A 1 525 ? -1.060 -6.461 34.533 1.00 85.56 525 SER A CA 1
ATOM 4146 C C . SER A 1 525 ? -2.551 -6.344 34.875 1.00 85.56 525 SER A C 1
ATOM 4148 O O . SER A 1 525 ? -2.898 -5.572 35.765 1.00 85.56 525 SER A O 1
ATOM 4150 N N . ALA A 1 526 ? -3.445 -7.045 34.172 1.00 85.50 526 ALA A N 1
ATOM 4151 C CA . ALA A 1 526 ? -4.876 -6.931 34.429 1.00 85.50 526 ALA A CA 1
ATOM 4152 C C . ALA A 1 526 ? -5.230 -7.458 35.840 1.00 85.50 526 ALA A C 1
ATOM 4154 O O . ALA A 1 526 ? -4.736 -8.522 36.223 1.00 85.50 526 ALA A O 1
ATOM 4155 N N . PRO A 1 527 ? -6.109 -6.771 36.601 1.00 84.50 527 PRO A N 1
ATOM 4156 C CA . PRO A 1 527 ? -6.466 -7.142 37.977 1.00 84.50 527 PRO A CA 1
ATOM 4157 C C . PRO A 1 527 ? -7.420 -8.350 38.064 1.00 84.50 527 PRO A C 1
ATOM 4159 O O . PRO A 1 527 ? -8.033 -8.588 39.099 1.00 84.50 527 PRO A O 1
ATOM 4162 N N . CYS A 1 528 ? -7.583 -9.107 36.979 1.00 85.94 528 CYS A N 1
ATOM 4163 C CA . CYS A 1 528 ? -8.448 -10.279 36.898 1.00 85.94 528 CYS A CA 1
ATOM 4164 C C . CYS A 1 528 ? -7.616 -11.557 36.773 1.00 85.94 528 CYS A C 1
ATOM 4166 O O . CYS A 1 528 ? -6.540 -11.547 36.182 1.00 85.94 528 CYS A O 1
ATOM 4168 N N . SER A 1 529 ? -8.108 -12.675 37.305 1.00 89.38 529 SER A N 1
ATOM 4169 C CA . SER A 1 529 ? -7.483 -13.995 37.152 1.00 89.38 529 SER A CA 1
ATOM 4170 C C . SER A 1 529 ? -7.939 -14.612 35.830 1.00 89.38 529 SER A C 1
ATOM 4172 O O . SER A 1 529 ? -9.037 -15.156 35.756 1.00 89.38 529 SER A O 1
ATOM 4174 N N . VAL A 1 530 ? -7.132 -14.490 34.768 1.00 90.38 530 VAL A N 1
ATOM 4175 C CA . VAL A 1 530 ? -7.445 -15.048 33.442 1.00 90.38 530 VAL A CA 1
ATOM 4176 C C . VAL A 1 530 ? -6.234 -15.779 32.861 1.00 90.38 530 VAL A C 1
ATOM 4178 O O . VAL A 1 530 ? -5.099 -15.299 32.915 1.00 90.38 530 VAL A O 1
ATOM 4181 N N . GLN A 1 531 ? -6.474 -16.953 32.284 1.00 90.12 531 GLN A N 1
ATOM 4182 C CA . GLN A 1 531 ? -5.476 -17.774 31.597 1.00 90.12 531 GLN A CA 1
ATOM 4183 C C . GLN A 1 531 ? -5.990 -18.173 30.218 1.00 90.12 531 GLN A C 1
ATOM 4185 O O . GLN A 1 531 ? -7.148 -18.544 30.076 1.00 90.12 531 GLN A O 1
ATOM 4190 N N . ILE A 1 532 ? -5.141 -18.092 29.198 1.00 88.12 532 ILE A N 1
ATOM 4191 C CA . ILE A 1 532 ? -5.494 -18.423 27.816 1.00 88.12 532 ILE A CA 1
ATOM 4192 C C . ILE A 1 532 ? -4.701 -19.648 27.380 1.00 88.12 532 ILE A C 1
ATOM 4194 O O . ILE A 1 532 ? -3.470 -19.667 27.454 1.00 88.12 532 ILE A O 1
ATOM 4198 N N . PHE A 1 533 ? -5.419 -20.648 26.884 1.00 85.12 533 PHE A N 1
ATOM 4199 C CA . PHE A 1 533 ? -4.877 -21.906 26.391 1.00 85.12 533 PHE A CA 1
ATOM 4200 C C . PHE A 1 533 ? -5.110 -22.026 24.894 1.00 85.12 533 PHE A C 1
ATOM 4202 O O . PHE A 1 533 ? -6.203 -21.746 24.405 1.00 85.12 533 PHE A O 1
ATOM 4209 N N . SER A 1 534 ? -4.094 -22.489 24.171 1.00 79.38 534 SER A N 1
ATOM 4210 C CA . SER A 1 534 ? -4.206 -22.763 22.742 1.00 79.38 534 SER A CA 1
ATOM 4211 C C . SER A 1 534 ? -5.011 -24.029 22.480 1.00 79.38 534 SER A C 1
ATOM 4213 O O . SER A 1 534 ? -4.757 -25.087 23.060 1.00 79.38 534 SER A O 1
ATOM 4215 N N . GLY A 1 535 ? -5.952 -23.938 21.541 1.00 70.06 535 GLY A N 1
ATOM 4216 C CA . GLY A 1 535 ? -6.772 -25.063 21.096 1.00 70.06 535 GLY A CA 1
ATOM 4217 C C . GLY A 1 535 ? -5.943 -26.174 20.451 1.00 70.06 535 GLY A C 1
ATOM 4218 O O . GLY A 1 535 ? -6.346 -27.331 20.466 1.00 70.06 535 GLY A O 1
ATOM 4219 N N . PHE A 1 536 ? -4.752 -25.851 19.936 1.00 57.44 536 PHE A N 1
ATOM 4220 C CA . PHE A 1 536 ? -3.834 -26.841 19.375 1.00 57.44 536 PHE A CA 1
ATOM 4221 C C . PHE A 1 536 ? -3.149 -27.674 20.466 1.00 57.44 536 PHE A C 1
ATOM 4223 O O . PHE A 1 536 ? -3.014 -28.887 20.324 1.00 57.44 536 PHE A O 1
ATOM 4230 N N . ALA A 1 537 ? -2.762 -27.038 21.577 1.00 62.56 537 ALA A N 1
ATOM 4231 C CA . ALA A 1 537 ? -2.186 -27.729 22.730 1.00 62.56 537 ALA A CA 1
ATOM 4232 C C . ALA A 1 537 ? -3.218 -28.642 23.413 1.00 62.56 537 ALA A C 1
ATOM 4234 O O . ALA A 1 537 ? -2.887 -29.771 23.774 1.00 62.56 537 ALA A O 1
ATOM 4235 N N . LEU A 1 538 ? -4.473 -28.181 23.505 1.00 65.00 538 LEU A N 1
ATOM 4236 C CA . LEU A 1 538 ? -5.609 -28.963 24.006 1.00 65.00 538 LEU A CA 1
ATOM 4237 C C . LEU A 1 538 ? -5.917 -30.181 23.115 1.00 65.00 538 LEU A C 1
ATOM 4239 O O . LEU A 1 538 ? -6.104 -31.277 23.634 1.00 65.00 538 LEU A O 1
ATOM 4243 N N . ALA A 1 539 ? -5.907 -30.017 21.787 1.00 59.44 539 ALA A N 1
ATOM 4244 C CA . ALA A 1 539 ? -6.219 -31.091 20.838 1.00 59.44 539 ALA A CA 1
ATOM 4245 C C . ALA A 1 539 ? -5.133 -32.181 20.728 1.00 59.44 539 ALA A C 1
ATOM 4247 O O . ALA A 1 539 ? -5.445 -33.313 20.377 1.00 59.44 539 ALA A O 1
ATOM 4248 N N . GLN A 1 540 ? -3.865 -31.860 21.009 1.00 57.31 540 GLN A N 1
ATOM 4249 C CA . GLN A 1 540 ? -2.743 -32.804 20.886 1.00 57.31 540 GLN A CA 1
ATOM 4250 C C . GLN A 1 540 ? -2.367 -33.522 22.192 1.00 57.31 540 GLN A C 1
ATOM 4252 O O . GLN A 1 540 ? -1.374 -34.245 22.215 1.00 57.31 540 GLN A O 1
ATOM 4257 N N . GLY A 1 541 ? -3.097 -33.303 23.293 1.00 56.34 541 GLY A N 1
ATOM 4258 C CA . GLY A 1 541 ? -2.791 -33.940 24.583 1.00 56.34 541 GLY A CA 1
ATOM 4259 C C . GLY A 1 541 ? -1.416 -33.574 25.164 1.00 56.34 541 GLY A C 1
ATOM 4260 O O . GLY A 1 541 ? -0.912 -34.277 26.037 1.00 56.34 541 GLY A O 1
ATOM 4261 N N . ARG A 1 542 ? -0.793 -32.486 24.687 1.00 57.56 542 ARG A N 1
ATOM 4262 C CA . ARG A 1 542 ? 0.482 -31.977 25.215 1.00 57.56 542 ARG A CA 1
ATOM 4263 C C . ARG A 1 542 ? 0.280 -31.370 26.604 1.00 57.56 542 ARG A C 1
ATOM 4265 O O . ARG A 1 542 ? -0.837 -31.014 26.972 1.00 57.56 542 ARG A O 1
ATOM 4272 N N . ALA A 1 543 ? 1.372 -31.210 27.358 1.00 57.97 543 ALA A N 1
ATOM 4273 C CA . ALA A 1 543 ? 1.358 -30.527 28.652 1.00 57.97 543 ALA A CA 1
ATOM 4274 C C . ALA A 1 543 ? 0.632 -29.174 28.534 1.00 57.97 543 ALA A C 1
ATOM 4276 O O . ALA A 1 543 ? 1.092 -28.273 27.828 1.00 57.97 543 ALA A O 1
ATOM 4277 N N . ILE A 1 544 ? -0.524 -29.063 29.194 1.00 68.44 544 ILE A N 1
ATOM 4278 C CA . ILE A 1 544 ? -1.436 -27.927 29.065 1.00 68.44 544 ILE A CA 1
ATOM 4279 C C . ILE A 1 544 ? -0.833 -26.748 29.832 1.00 68.44 544 ILE A C 1
ATOM 4281 O O . ILE A 1 544 ? -1.046 -26.582 31.031 1.00 68.44 544 ILE A O 1
ATOM 4285 N N . LYS A 1 545 ? -0.021 -25.947 29.142 1.00 75.06 545 LYS A N 1
ATOM 4286 C CA . LYS A 1 545 ? 0.536 -24.699 29.672 1.00 75.06 545 LYS A CA 1
ATOM 4287 C C . LYS A 1 545 ? -0.229 -23.503 29.097 1.00 75.06 545 LYS A C 1
ATOM 4289 O O . LYS A 1 545 ? -0.554 -23.519 27.908 1.00 75.06 545 LYS A O 1
ATOM 4294 N N . PRO A 1 546 ? -0.515 -22.471 29.909 1.00 80.62 546 PRO A N 1
ATOM 4295 C CA . PRO A 1 546 ? -1.136 -21.253 29.408 1.00 80.62 546 PRO A CA 1
ATOM 4296 C C . PRO A 1 546 ? -0.158 -20.505 28.490 1.00 80.62 546 PRO A C 1
ATOM 4298 O O . PRO A 1 546 ? 1.000 -20.304 28.856 1.00 80.62 546 PRO A O 1
ATOM 4301 N N . GLU A 1 547 ? -0.619 -20.073 27.313 1.00 81.50 547 GLU A N 1
ATOM 4302 C CA . GLU A 1 547 ? 0.162 -19.196 26.422 1.00 81.50 547 GLU A CA 1
ATOM 4303 C C . GLU A 1 547 ? 0.207 -17.765 26.970 1.00 81.50 547 GLU A C 1
ATOM 4305 O O . GLU A 1 547 ? 1.239 -17.095 26.915 1.00 81.50 547 GLU A O 1
ATOM 4310 N N . TYR A 1 548 ? -0.907 -17.314 27.553 1.00 84.06 548 TYR A N 1
ATOM 4311 C CA . TYR A 1 548 ? -1.001 -16.036 28.249 1.00 84.06 548 TYR A CA 1
ATOM 4312 C C . TYR A 1 548 ? -1.663 -16.217 29.611 1.00 84.06 548 TYR A C 1
ATOM 4314 O O . TYR A 1 548 ? -2.618 -16.976 29.762 1.00 84.06 548 TYR A O 1
ATOM 4322 N N . LYS A 1 549 ? -1.161 -15.488 30.606 1.00 88.38 549 LYS A N 1
ATOM 4323 C CA . LYS A 1 549 ? -1.621 -15.541 31.992 1.00 88.38 549 LYS A CA 1
ATOM 4324 C C . LYS A 1 549 ? -1.544 -14.146 32.613 1.00 88.38 549 LYS A C 1
ATOM 4326 O O . LYS A 1 549 ? -0.562 -13.438 32.385 1.00 88.38 549 LYS A O 1
ATOM 4331 N N . THR A 1 550 ? -2.559 -13.754 33.377 1.00 90.00 550 THR A N 1
ATOM 4332 C CA . THR A 1 550 ? -2.520 -12.536 34.200 1.00 90.00 550 THR A CA 1
ATOM 4333 C C . THR A 1 550 ? -1.719 -12.764 35.487 1.00 90.00 550 THR A C 1
ATOM 4335 O O . THR A 1 550 ? -1.617 -13.891 35.971 1.00 90.00 550 THR A O 1
ATOM 4338 N N . ALA A 1 551 ? -1.143 -11.711 36.071 1.00 87.19 551 ALA A N 1
ATOM 4339 C CA . ALA A 1 551 ? -0.399 -11.822 37.329 1.00 87.19 551 ALA A CA 1
ATOM 4340 C C . ALA A 1 551 ? -1.287 -12.295 38.494 1.00 87.19 551 ALA A C 1
ATOM 4342 O O . ALA A 1 551 ? -0.826 -13.038 39.353 1.00 87.19 551 ALA A O 1
ATOM 4343 N N . ALA A 1 552 ? -2.571 -11.921 38.478 1.00 83.56 552 ALA A N 1
ATOM 4344 C CA . ALA A 1 552 ? -3.559 -12.338 39.471 1.00 83.56 552 ALA A CA 1
ATOM 4345 C C . ALA A 1 552 ? -4.039 -13.793 39.299 1.00 83.56 552 ALA A C 1
ATOM 4347 O O . ALA A 1 552 ? -4.781 -14.297 40.140 1.00 83.56 552 ALA A O 1
ATOM 4348 N N . ALA A 1 553 ? -3.664 -14.480 38.215 1.00 84.88 553 ALA A N 1
ATOM 4349 C CA . ALA A 1 553 ? -4.097 -15.851 37.997 1.00 84.88 553 ALA A CA 1
ATOM 4350 C C . ALA A 1 553 ? -3.297 -16.858 38.840 1.00 84.88 553 ALA A C 1
ATOM 4352 O O . ALA A 1 553 ? -2.065 -16.885 38.827 1.00 84.88 553 ALA A O 1
ATOM 4353 N N . GLY A 1 554 ? -4.007 -17.747 39.533 1.00 79.69 554 GLY A N 1
ATOM 4354 C CA . GLY A 1 554 ? -3.420 -18.854 40.292 1.00 79.69 554 GLY A CA 1
ATOM 4355 C C . GLY A 1 554 ? -2.923 -20.009 39.413 1.00 79.69 554 GLY A C 1
ATOM 4356 O O . GLY A 1 554 ? -2.900 -19.929 38.181 1.00 79.69 554 GLY A O 1
ATOM 4357 N N . ILE A 1 555 ? -2.495 -21.097 40.048 1.00 81.25 555 ILE A N 1
ATOM 4358 C CA . ILE A 1 555 ? -2.270 -22.386 39.376 1.00 81.25 555 ILE A CA 1
ATOM 4359 C C . ILE A 1 555 ? -3.634 -23.074 39.247 1.00 81.25 555 ILE A C 1
ATOM 4361 O O . ILE A 1 555 ? -4.410 -23.070 40.200 1.00 81.25 555 ILE A O 1
ATOM 4365 N N . LEU A 1 556 ? -3.950 -23.621 38.070 1.00 83.25 556 LEU A N 1
ATOM 4366 C CA . LEU A 1 556 ? -5.187 -24.384 37.885 1.00 83.25 556 LEU A CA 1
ATOM 4367 C C . LEU A 1 556 ? -5.025 -25.800 38.465 1.00 83.25 556 LEU A C 1
ATOM 4369 O O . LEU A 1 556 ? -4.005 -26.436 38.182 1.00 83.25 556 LEU A O 1
ATOM 4373 N N . PRO A 1 557 ? -6.006 -26.312 39.233 1.00 82.44 557 PRO A N 1
ATOM 4374 C CA . PRO A 1 557 ? -5.980 -27.681 39.747 1.00 82.44 557 PRO A CA 1
ATOM 4375 C C . PRO A 1 557 ? -5.947 -28.729 38.626 1.00 82.44 557 PRO A C 1
ATOM 4377 O O . PRO A 1 557 ? -6.551 -28.537 37.573 1.00 82.44 557 PRO A O 1
ATOM 4380 N N . ALA A 1 558 ? -5.316 -29.885 38.852 1.00 80.06 558 ALA A N 1
ATOM 4381 C CA . ALA A 1 558 ? -5.273 -30.963 37.854 1.00 80.06 558 ALA A CA 1
ATOM 4382 C C . ALA A 1 558 ? -6.680 -31.470 37.468 1.00 80.06 558 ALA A C 1
ATOM 4384 O O . ALA A 1 558 ? -6.962 -31.682 36.288 1.00 80.06 558 ALA A O 1
ATOM 4385 N N . ALA A 1 559 ? -7.587 -31.557 38.448 1.00 79.25 559 ALA A N 1
ATOM 4386 C CA . ALA A 1 559 ? -8.978 -31.968 38.252 1.00 79.25 559 ALA A CA 1
ATOM 4387 C C . ALA A 1 559 ? -9.775 -31.025 37.325 1.00 79.25 559 ALA A C 1
ATOM 4389 O O . ALA A 1 559 ? -10.685 -31.480 36.631 1.00 79.25 559 ALA A O 1
ATOM 4390 N N . PHE A 1 560 ? -9.397 -29.741 37.231 1.00 83.56 560 PHE A N 1
ATOM 4391 C CA . PHE A 1 560 ? -9.986 -28.813 36.259 1.00 83.56 560 PHE A CA 1
ATOM 4392 C C . PHE A 1 560 ? -9.755 -29.301 34.824 1.00 83.56 560 PHE A C 1
ATOM 4394 O O . PHE A 1 560 ? -10.676 -29.319 34.011 1.00 83.56 560 PHE A O 1
ATOM 4401 N N . PHE A 1 561 ? -8.533 -29.741 34.507 1.00 79.62 561 PHE A N 1
ATOM 4402 C CA . PHE A 1 561 ? -8.195 -30.213 33.164 1.00 79.62 561 PHE A CA 1
ATOM 4403 C C . PHE A 1 561 ? -8.873 -31.542 32.818 1.00 79.62 561 PHE A C 1
ATOM 4405 O O . PHE A 1 561 ? -9.161 -31.787 31.646 1.00 79.62 561 PHE A O 1
ATOM 4412 N N . GLU A 1 562 ? -9.160 -32.392 33.807 1.00 78.00 562 GLU A N 1
ATOM 4413 C CA . GLU A 1 562 ? -9.949 -33.608 33.585 1.00 78.00 562 GLU A CA 1
ATOM 4414 C C . GLU A 1 562 ? -11.407 -33.300 33.245 1.00 78.00 562 GLU A C 1
ATOM 4416 O O . GLU A 1 562 ? -11.965 -33.905 32.330 1.00 78.00 562 GLU A O 1
ATOM 4421 N N . GLN A 1 563 ? -12.014 -32.340 33.944 1.00 78.12 563 GLN A N 1
ATOM 4422 C CA . GLN A 1 563 ? -13.371 -31.881 33.648 1.00 78.12 563 GLN A CA 1
ATOM 4423 C C . GLN A 1 563 ? -13.439 -31.161 32.296 1.00 78.12 563 GLN A C 1
ATOM 4425 O O . GLN A 1 563 ? -14.341 -31.437 31.509 1.00 78.12 563 GLN A O 1
ATOM 4430 N N . LEU A 1 564 ? -12.433 -30.345 31.965 1.00 79.38 564 LEU A N 1
ATOM 4431 C CA . LEU A 1 564 ? -12.329 -29.659 30.674 1.00 79.38 564 LEU A CA 1
ATOM 4432 C C . LEU A 1 564 ? -12.293 -30.639 29.486 1.00 79.38 564 LEU A C 1
ATOM 4434 O O . LEU A 1 564 ? -12.886 -30.362 28.449 1.00 79.38 564 LEU A O 1
ATOM 4438 N N . LYS A 1 565 ? -11.634 -31.802 29.628 1.00 76.56 565 LYS A N 1
ATOM 4439 C CA . LYS A 1 565 ? -11.597 -32.850 28.585 1.00 76.56 565 LYS A CA 1
ATOM 4440 C C . LYS A 1 565 ? -12.951 -33.525 28.346 1.00 76.56 565 LYS A C 1
ATOM 4442 O O . LYS A 1 565 ? -13.162 -34.070 27.267 1.00 76.56 565 LYS A O 1
ATOM 4447 N N . LYS A 1 566 ? -13.833 -33.535 29.348 1.00 72.00 566 LYS A N 1
ATOM 4448 C CA . LYS A 1 566 ? -15.152 -34.189 29.296 1.00 72.00 566 LYS A CA 1
ATOM 4449 C C . LYS A 1 566 ? -16.260 -33.261 28.781 1.00 72.00 566 LYS A C 1
ATOM 4451 O O . LYS A 1 566 ? -17.377 -33.725 28.581 1.00 72.00 566 LYS A O 1
ATOM 4456 N N . MET A 1 567 ? -15.972 -31.975 28.586 1.00 67.31 567 MET A N 1
ATOM 4457 C CA . MET A 1 567 ? -16.959 -30.948 28.238 1.00 67.31 567 MET A CA 1
ATOM 4458 C C . MET A 1 567 ? -16.894 -30.533 26.765 1.00 67.31 567 MET A C 1
ATOM 4460 O O . MET A 1 567 ? -15.860 -30.646 26.104 1.00 67.31 567 MET A O 1
ATOM 4464 N N . ASP A 1 568 ? -18.012 -30.008 26.255 1.00 64.75 568 ASP A N 1
ATOM 4465 C CA . ASP A 1 568 ? -18.077 -29.432 24.912 1.00 64.75 568 ASP A CA 1
ATOM 4466 C C . ASP A 1 568 ? -17.373 -28.065 24.876 1.00 64.75 568 ASP A C 1
ATOM 4468 O O . ASP A 1 568 ? -17.793 -27.091 25.499 1.00 64.75 568 ASP A O 1
ATOM 4472 N N . SER A 1 569 ? -16.298 -27.985 24.092 1.00 65.50 569 SER A N 1
ATOM 4473 C CA . SER A 1 569 ? -15.424 -26.814 23.967 1.00 65.50 569 SER A CA 1
ATOM 4474 C C . SER A 1 569 ? -16.072 -25.608 23.257 1.00 65.50 569 SER A C 1
ATOM 4476 O O . SER A 1 569 ? -15.379 -24.619 23.005 1.00 65.50 569 SER A O 1
ATOM 4478 N N . LYS A 1 570 ? -17.351 -25.670 22.865 1.00 67.44 570 LYS A N 1
ATOM 4479 C CA . LYS A 1 570 ? -18.004 -24.647 22.026 1.00 67.44 570 LYS A CA 1
ATOM 4480 C C . LYS A 1 570 ? -18.867 -23.632 22.773 1.00 67.44 570 LYS A C 1
ATOM 4482 O O . LYS A 1 570 ? -19.176 -22.593 22.192 1.00 67.44 570 LYS A O 1
ATOM 4487 N N . SER A 1 571 ? -19.233 -23.891 24.025 1.00 72.69 571 SER A N 1
ATOM 4488 C CA . SER A 1 571 ? -20.080 -22.997 24.830 1.00 72.69 571 SER A CA 1
ATOM 4489 C C . SER A 1 571 ? -19.340 -22.470 26.060 1.00 72.69 571 SER A C 1
ATOM 4491 O O . SER A 1 571 ? -18.517 -23.203 26.606 1.00 72.69 571 SER A O 1
ATOM 4493 N N . PRO A 1 572 ? -19.641 -21.248 26.536 1.00 81.62 572 PRO A N 1
ATOM 4494 C CA . PRO A 1 572 ? -19.158 -20.790 27.832 1.00 81.62 572 PRO A CA 1
ATOM 4495 C C . PRO A 1 572 ? -19.711 -21.675 28.955 1.00 81.62 572 PRO A C 1
ATOM 4497 O O . PRO A 1 572 ? -20.912 -21.945 28.970 1.00 81.62 572 PRO A O 1
ATOM 4500 N N . GLN A 1 573 ? -18.863 -22.121 29.882 1.00 80.50 573 GLN A N 1
ATOM 4501 C CA . GLN A 1 573 ? -19.277 -22.993 30.990 1.00 80.50 573 GLN A CA 1
ATOM 4502 C C . GLN A 1 573 ? -18.524 -22.681 32.282 1.00 80.50 573 GLN A C 1
ATOM 4504 O O . GLN A 1 573 ? -17.341 -22.343 32.246 1.00 80.50 573 GLN A O 1
ATOM 4509 N N . SER A 1 574 ? -19.202 -22.844 33.417 1.00 83.38 574 SER A N 1
ATOM 4510 C CA . SER A 1 574 ? -18.643 -22.662 34.758 1.00 83.38 574 SER A CA 1
ATOM 4511 C C . SER A 1 574 ? -18.285 -24.004 35.388 1.00 83.38 574 SER A C 1
ATOM 4513 O O . SER A 1 574 ? -19.110 -24.913 35.440 1.00 83.38 574 SER A O 1
ATOM 4515 N N . ILE A 1 575 ? -17.066 -24.106 35.906 1.00 82.62 575 ILE A N 1
ATOM 4516 C CA . ILE A 1 575 ? -16.512 -25.308 36.520 1.00 82.62 575 ILE A CA 1
ATOM 4517 C C . ILE A 1 575 ? -16.170 -24.996 37.978 1.00 82.62 575 ILE A C 1
ATOM 4519 O O . ILE A 1 575 ? -15.374 -24.098 38.259 1.00 82.62 575 ILE A O 1
ATOM 4523 N N . VAL A 1 576 ? -16.758 -25.748 38.908 1.00 80.00 576 VAL A N 1
ATOM 4524 C CA . VAL A 1 576 ? -16.375 -25.743 40.326 1.00 80.00 576 VAL A CA 1
ATOM 4525 C C . VAL A 1 576 ? -15.678 -27.066 40.609 1.00 80.00 576 VAL A C 1
ATOM 4527 O O . VAL A 1 576 ? -16.244 -28.137 40.387 1.00 80.00 576 VAL A O 1
ATOM 4530 N N . VAL A 1 577 ? -14.424 -26.990 41.046 1.00 80.62 577 VAL A N 1
ATOM 4531 C CA . VAL A 1 577 ? -13.605 -28.173 41.320 1.00 80.62 577 VAL A CA 1
ATOM 4532 C C . VAL A 1 577 ? -13.750 -28.550 42.801 1.00 80.62 577 VAL A C 1
ATOM 4534 O O . VAL A 1 577 ? -13.634 -27.664 43.654 1.00 80.62 577 VAL A O 1
ATOM 4537 N N . PRO A 1 578 ? -13.971 -29.837 43.134 1.00 69.44 578 PRO A N 1
ATOM 4538 C CA . PRO A 1 578 ? -13.997 -30.300 44.522 1.00 69.44 578 PRO A CA 1
ATOM 4539 C C . PRO A 1 578 ? -12.699 -29.938 45.260 1.00 69.44 578 PRO A C 1
ATOM 4541 O O . PRO A 1 578 ? -11.607 -30.160 44.739 1.00 69.44 578 PRO A O 1
ATOM 4544 N N . GLY A 1 579 ? -12.812 -29.364 46.462 1.00 66.31 579 GLY A N 1
ATOM 4545 C CA . GLY A 1 579 ? -11.672 -28.881 47.257 1.00 66.31 579 GLY A CA 1
ATOM 4546 C C . GLY A 1 579 ? -11.287 -27.412 47.023 1.00 66.31 579 GLY A C 1
ATOM 4547 O O . GLY A 1 579 ? -10.499 -26.865 47.789 1.00 66.31 579 GLY A O 1
ATOM 4548 N N . THR A 1 580 ? -11.869 -26.742 46.022 1.00 67.62 580 THR A N 1
ATOM 4549 C CA . THR A 1 580 ? -11.747 -25.286 45.817 1.00 67.62 580 THR A CA 1
ATOM 4550 C C . THR A 1 580 ? -13.123 -24.648 45.630 1.00 67.62 580 THR A C 1
ATOM 4552 O O . THR A 1 580 ? -13.352 -23.930 44.660 1.00 67.62 580 THR A O 1
ATOM 4555 N N . GLU A 1 581 ? -14.060 -24.914 46.542 1.00 72.12 581 GLU A N 1
ATOM 4556 C CA . GLU A 1 581 ? -15.451 -24.429 46.440 1.00 72.12 581 GLU A CA 1
ATOM 4557 C C . GLU A 1 581 ? -15.552 -22.895 46.405 1.00 72.12 581 GLU A C 1
ATOM 4559 O O . GLU A 1 581 ? -16.462 -22.332 45.799 1.00 72.12 581 GLU A O 1
ATOM 4564 N N . ASN A 1 582 ? -14.550 -22.208 46.956 1.00 77.75 582 ASN A N 1
ATOM 4565 C CA . ASN A 1 582 ? -14.466 -20.751 46.967 1.00 77.75 582 ASN A CA 1
ATOM 4566 C C . ASN A 1 582 ? -14.003 -20.142 45.631 1.00 77.75 582 ASN A C 1
ATOM 4568 O O . ASN A 1 582 ? -13.958 -18.918 45.505 1.00 77.75 582 ASN A O 1
ATOM 4572 N N . ILE A 1 583 ? -13.627 -20.948 44.631 1.00 83.44 583 ILE A N 1
ATOM 4573 C CA . ILE A 1 583 ? -13.188 -20.455 43.319 1.00 83.44 583 ILE A CA 1
ATOM 4574 C C . ILE A 1 583 ? -13.988 -21.141 42.214 1.00 83.44 583 ILE A C 1
ATOM 4576 O O . ILE A 1 583 ? -13.917 -22.354 42.025 1.00 83.44 583 ILE A O 1
ATOM 4580 N N . ARG A 1 584 ? -14.694 -20.336 41.418 1.00 87.00 584 ARG A N 1
ATOM 4581 C CA . ARG A 1 584 ? -15.374 -20.788 40.202 1.00 87.00 584 ARG A CA 1
ATOM 4582 C C . ARG A 1 584 ? -14.523 -20.474 38.980 1.00 87.00 584 ARG A C 1
ATOM 4584 O O . ARG A 1 584 ? -14.099 -19.334 38.802 1.00 87.00 584 ARG A O 1
ATOM 4591 N N . TYR A 1 585 ? -14.292 -21.461 38.123 1.00 88.62 585 TYR A N 1
ATOM 4592 C CA . TYR A 1 585 ? -13.562 -21.285 36.872 1.00 88.62 585 TYR A CA 1
ATOM 4593 C C 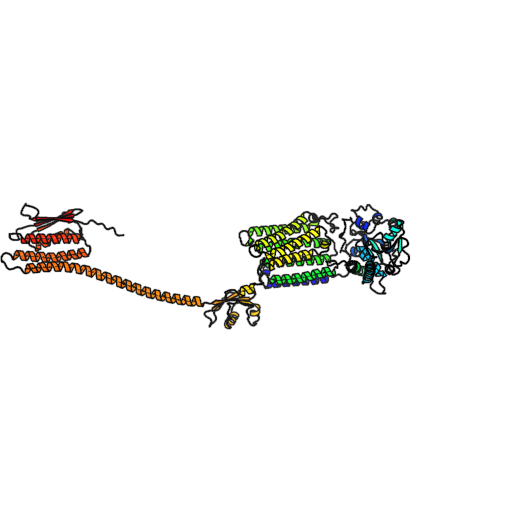. TYR A 1 585 ? -14.532 -21.206 35.696 1.00 88.62 585 TYR A C 1
ATOM 4595 O O . TYR A 1 585 ? -15.114 -22.209 35.294 1.00 88.62 585 TYR A O 1
ATOM 4603 N N . ASP A 1 586 ? -14.681 -20.022 35.118 1.00 88.56 586 ASP A N 1
ATOM 4604 C CA . ASP A 1 586 ? -15.506 -19.810 33.934 1.00 88.56 586 ASP A CA 1
ATOM 4605 C C . ASP A 1 586 ? -14.649 -19.967 32.674 1.00 88.56 586 ASP A C 1
ATOM 4607 O O . ASP A 1 586 ? -13.607 -19.329 32.517 1.00 88.56 586 ASP A O 1
ATOM 4611 N N . THR A 1 587 ? -15.080 -20.829 31.765 1.00 87.94 587 THR A N 1
ATOM 4612 C CA . THR A 1 587 ? -14.421 -21.101 30.489 1.00 87.94 587 THR A CA 1
ATOM 4613 C C . THR A 1 587 ? -15.138 -20.359 29.372 1.00 87.94 587 THR A C 1
ATOM 4615 O O . THR A 1 587 ? -16.363 -20.369 29.284 1.00 87.94 587 THR A O 1
ATOM 4618 N N . TYR A 1 588 ? -14.367 -19.705 28.510 1.00 88.06 588 TYR A N 1
ATOM 4619 C CA . TYR A 1 588 ? -14.852 -18.932 27.377 1.00 88.06 588 TYR A CA 1
ATOM 4620 C C . TYR A 1 588 ? -14.145 -19.415 26.109 1.00 88.06 588 TYR A C 1
ATOM 4622 O O . TYR A 1 588 ? -12.919 -19.277 26.005 1.00 88.06 588 TYR A O 1
ATOM 4630 N N . PRO A 1 589 ? -14.869 -19.974 25.128 1.00 82.69 589 PRO A N 1
ATOM 4631 C CA . PRO A 1 589 ? -14.270 -20.343 23.856 1.00 82.69 589 PRO A CA 1
ATOM 4632 C C . PRO A 1 589 ? -13.830 -19.084 23.105 1.00 82.69 589 PRO A C 1
ATOM 4634 O O . PRO A 1 589 ? -14.597 -18.134 22.943 1.00 82.69 589 PRO A O 1
ATOM 4637 N N . ILE A 1 590 ? -12.586 -19.073 22.629 1.00 81.12 590 ILE A N 1
ATOM 4638 C CA . ILE A 1 590 ? -12.029 -17.972 21.838 1.00 81.12 590 ILE A CA 1
ATOM 4639 C C . ILE A 1 590 ? -11.497 -18.484 20.501 1.00 81.12 590 ILE A C 1
ATOM 4641 O O . ILE A 1 590 ? -11.221 -19.669 20.308 1.00 81.12 590 ILE A O 1
ATOM 4645 N N . THR A 1 591 ? -11.312 -17.569 19.550 1.00 67.88 591 THR A N 1
ATOM 4646 C CA . THR A 1 591 ? -10.749 -17.917 18.240 1.00 67.88 591 THR A CA 1
ATOM 4647 C C . THR A 1 591 ? -9.311 -18.416 18.413 1.00 67.88 591 THR A C 1
ATOM 4649 O O . THR A 1 591 ? -8.393 -17.619 18.581 1.00 67.88 591 THR A O 1
ATOM 4652 N N . GLY A 1 592 ? -9.119 -19.737 18.360 1.00 70.19 592 GLY A N 1
ATOM 4653 C CA . GLY A 1 592 ? -7.812 -20.383 18.518 1.00 70.19 592 GLY A CA 1
ATOM 4654 C C . GLY A 1 592 ? -7.573 -21.062 19.868 1.00 70.19 592 GLY A C 1
ATOM 4655 O O . GLY A 1 592 ? -6.482 -21.593 20.058 1.00 70.19 592 GLY A O 1
ATOM 4656 N N . GLY A 1 593 ? -8.554 -21.102 20.777 1.00 82.88 593 GLY A N 1
ATOM 4657 C CA . GLY A 1 593 ? -8.383 -21.749 22.077 1.00 82.88 593 GLY A CA 1
ATOM 4658 C C . GLY A 1 593 ? -9.498 -21.479 23.084 1.00 82.88 593 GLY A C 1
ATOM 4659 O O . GLY A 1 593 ? -10.645 -21.261 22.705 1.00 82.88 593 GLY A O 1
ATOM 4660 N N . ILE A 1 594 ? -9.152 -21.490 24.371 1.00 86.31 594 ILE A N 1
ATOM 4661 C CA . ILE A 1 594 ? -10.080 -21.253 25.486 1.00 86.31 594 ILE A CA 1
ATOM 4662 C C . ILE A 1 594 ? -9.448 -20.241 26.446 1.00 86.31 594 ILE A C 1
ATOM 4664 O O . ILE A 1 594 ? -8.266 -20.347 26.777 1.00 86.31 594 ILE A O 1
ATOM 4668 N N . ALA A 1 595 ? -10.233 -19.267 26.900 1.00 89.00 595 ALA A N 1
ATOM 4669 C CA . ALA A 1 595 ? -9.892 -18.402 28.022 1.00 89.00 595 ALA A CA 1
ATOM 4670 C C . ALA A 1 595 ? -10.579 -18.916 29.294 1.00 89.00 595 ALA A C 1
ATOM 4672 O O . ALA A 1 595 ? -11.759 -19.242 29.276 1.00 89.00 595 ALA A O 1
ATOM 4673 N N . VAL A 1 596 ? -9.846 -18.990 30.398 1.00 89.75 596 VAL A N 1
ATOM 4674 C CA . VAL A 1 596 ? -10.320 -19.472 31.698 1.00 89.75 596 VAL A CA 1
ATOM 4675 C C . VAL A 1 596 ? -10.213 -18.329 32.694 1.00 89.75 596 VAL A C 1
ATOM 4677 O O . VAL A 1 596 ? -9.110 -17.838 32.936 1.00 89.75 596 VAL A O 1
ATOM 4680 N N . ALA A 1 597 ? -11.337 -17.904 33.260 1.00 91.06 597 ALA A N 1
ATOM 4681 C CA . ALA A 1 597 ? -11.417 -16.869 34.279 1.00 91.06 597 ALA A CA 1
ATOM 4682 C C . ALA A 1 597 ? -11.677 -17.498 35.653 1.00 91.06 597 ALA A C 1
ATOM 4684 O O . ALA A 1 597 ? -12.670 -18.192 35.837 1.00 91.06 597 ALA A O 1
ATOM 4685 N N . GLY A 1 598 ? -10.792 -17.261 36.622 1.00 89.50 598 GLY A N 1
ATOM 4686 C CA . GLY A 1 598 ? -10.996 -17.681 38.009 1.00 89.50 598 GLY A CA 1
ATOM 4687 C C . GLY A 1 598 ? -11.703 -16.588 38.805 1.00 89.50 598 GLY A C 1
ATOM 4688 O O . GLY A 1 598 ? -11.147 -15.507 38.988 1.00 89.50 598 GLY A O 1
ATOM 4689 N N . ILE A 1 599 ? -12.905 -16.868 39.295 1.00 87.75 599 ILE A N 1
ATOM 4690 C CA . ILE A 1 599 ? -13.702 -15.957 40.117 1.00 87.75 599 ILE A CA 1
ATOM 4691 C C . ILE A 1 599 ? -13.642 -16.442 41.560 1.00 87.75 599 ILE A C 1
ATOM 4693 O O . ILE A 1 599 ? -14.082 -17.546 41.867 1.00 87.75 599 ILE A O 1
ATOM 4697 N N . ASN A 1 600 ? -13.103 -15.605 42.442 1.00 84.25 600 ASN A N 1
ATOM 4698 C CA . ASN A 1 600 ? -13.127 -15.853 43.877 1.00 84.25 600 ASN A CA 1
ATOM 4699 C C . ASN A 1 600 ? -14.519 -15.487 44.436 1.00 84.25 600 ASN A C 1
ATOM 4701 O O . ASN A 1 600 ? -15.000 -14.369 44.235 1.00 84.25 600 ASN A O 1
ATOM 4705 N N . LEU A 1 601 ? -15.150 -16.444 45.114 1.00 84.88 601 LEU A N 1
ATOM 4706 C CA . LEU A 1 601 ? -16.482 -16.353 45.707 1.00 84.88 601 LEU A CA 1
ATOM 4707 C C . LEU A 1 601 ? -16.456 -16.067 47.218 1.00 84.88 601 LEU A C 1
ATOM 4709 O O . LEU A 1 601 ? -17.530 -15.925 47.797 1.00 84.88 601 LEU A O 1
ATOM 4713 N N . ASP A 1 602 ? -15.287 -15.916 47.855 1.00 85.12 602 ASP A N 1
ATOM 4714 C CA . ASP A 1 602 ? -15.147 -15.723 49.310 1.00 85.12 602 ASP A CA 1
ATOM 4715 C C . ASP A 1 602 ? -16.045 -14.590 49.814 1.00 85.12 602 ASP A C 1
ATOM 4717 O O . ASP A 1 602 ? -16.793 -14.759 50.770 1.00 85.12 602 ASP A O 1
ATOM 4721 N N . LYS A 1 603 ? -16.031 -13.442 49.125 1.00 83.94 603 LYS A N 1
ATOM 4722 C CA . LYS A 1 603 ? -16.855 -12.276 49.488 1.00 83.94 603 LYS A CA 1
ATOM 4723 C C . LYS A 1 603 ? -18.356 -12.538 49.383 1.00 83.94 603 LYS A C 1
ATOM 4725 O O . LYS A 1 603 ? -19.132 -11.952 50.127 1.00 83.94 603 LYS A O 1
ATOM 4730 N N . ILE A 1 604 ? -18.769 -13.367 48.427 1.00 84.31 604 ILE A N 1
ATOM 4731 C CA . ILE A 1 604 ? -20.181 -13.706 48.224 1.00 84.31 604 ILE A CA 1
ATOM 4732 C C . ILE A 1 604 ? -20.620 -14.682 49.313 1.00 84.31 604 ILE A C 1
ATOM 4734 O O . ILE A 1 604 ? -21.679 -14.495 49.909 1.00 84.31 604 ILE A O 1
ATOM 4738 N N . VAL A 1 605 ? -19.793 -15.686 49.607 1.00 84.94 605 VAL A N 1
ATOM 4739 C CA . VAL A 1 605 ? -20.048 -16.665 50.668 1.00 84.94 605 VAL A CA 1
ATOM 4740 C C . VAL A 1 605 ? -20.140 -15.970 52.028 1.00 84.94 605 VAL A C 1
ATOM 4742 O O . VAL A 1 605 ? -21.120 -16.176 52.744 1.00 84.94 605 VAL A O 1
ATOM 4745 N N . THR A 1 606 ? -19.190 -15.090 52.365 1.00 87.19 606 THR A N 1
ATOM 4746 C CA . THR A 1 606 ? -19.218 -14.344 53.634 1.00 87.19 606 THR A CA 1
ATOM 4747 C C . THR A 1 606 ? -20.427 -13.423 53.729 1.00 87.19 606 THR A C 1
ATOM 4749 O O . THR A 1 606 ? -21.130 -13.464 54.732 1.00 87.19 606 THR A O 1
ATOM 4752 N N . LEU A 1 607 ? -20.735 -12.658 52.677 1.00 89.75 607 LEU A N 1
ATOM 4753 C CA . LEU A 1 607 ? -21.904 -11.777 52.665 1.00 89.75 607 LEU A CA 1
ATOM 4754 C C . LEU A 1 607 ? -23.213 -12.558 52.834 1.00 89.75 607 LEU A C 1
ATOM 4756 O O . LEU A 1 607 ? -24.090 -12.135 53.581 1.00 89.75 607 LEU A O 1
ATOM 4760 N N . THR A 1 608 ? -23.336 -13.712 52.176 1.00 89.25 608 THR A N 1
ATOM 4761 C CA . THR A 1 608 ? -24.519 -14.577 52.302 1.00 89.25 608 THR A CA 1
ATOM 4762 C C . THR A 1 608 ? -24.665 -15.098 53.733 1.00 89.25 608 THR A C 1
ATOM 4764 O O . THR A 1 608 ? -25.773 -15.114 54.270 1.00 89.25 608 THR A O 1
ATOM 4767 N N . ALA A 1 609 ? -23.556 -15.468 54.381 1.00 88.75 609 ALA A N 1
ATOM 4768 C CA . ALA A 1 609 ? -23.558 -15.867 55.785 1.00 88.75 609 ALA A CA 1
ATOM 4769 C C . ALA A 1 609 ? -23.965 -14.707 56.712 1.00 88.75 609 ALA A C 1
ATOM 4771 O O . ALA A 1 609 ? -24.816 -14.891 57.579 1.00 88.75 609 ALA A O 1
ATOM 4772 N N . THR A 1 610 ? -23.433 -13.500 56.492 1.00 92.50 610 THR A N 1
ATOM 4773 C CA . THR A 1 610 ? -23.791 -12.302 57.269 1.00 92.50 610 THR A CA 1
ATOM 4774 C C . THR A 1 610 ? -25.264 -11.926 57.108 1.00 92.50 610 THR A C 1
ATOM 4776 O O . THR A 1 610 ? -25.929 -11.627 58.095 1.00 92.50 610 THR A O 1
ATOM 4779 N N . LEU A 1 611 ? -25.807 -11.979 55.888 1.00 93.00 611 LEU A N 1
ATOM 4780 C CA . LEU A 1 611 ? -27.228 -11.714 55.640 1.00 93.00 611 LEU A CA 1
ATOM 4781 C C . LEU A 1 611 ? -28.129 -12.720 56.357 1.00 93.00 611 LEU A C 1
ATOM 4783 O O . LEU A 1 611 ? -29.156 -12.341 56.915 1.00 93.00 611 LEU A O 1
ATOM 4787 N N . LYS A 1 612 ? -27.737 -13.998 56.374 1.00 93.75 612 LYS A N 1
ATOM 4788 C CA . LYS A 1 612 ? -28.476 -15.039 57.092 1.00 93.75 612 LYS A CA 1
ATOM 4789 C C . LYS A 1 612 ? -28.504 -14.774 58.599 1.00 93.75 612 LYS A C 1
ATOM 4791 O O . LYS A 1 612 ? -29.551 -14.940 59.218 1.00 93.75 612 LYS A O 1
ATOM 4796 N N . GLU A 1 613 ? -27.384 -14.330 59.164 1.00 94.38 613 GLU A N 1
ATOM 4797 C CA . GLU A 1 613 ? -27.291 -13.962 60.578 1.00 94.38 613 GLU A CA 1
ATOM 4798 C C . GLU A 1 613 ? -28.154 -12.735 60.910 1.00 94.38 613 GLU A C 1
ATOM 4800 O O . GLU A 1 613 ? -28.933 -12.769 61.860 1.00 94.38 613 GLU A O 1
ATOM 4805 N N . TYR A 1 614 ? -28.107 -11.677 60.092 1.00 92.56 614 TYR A N 1
ATOM 4806 C CA . TYR A 1 614 ? -28.954 -10.500 60.311 1.00 92.56 614 TYR A CA 1
ATOM 4807 C C . TYR A 1 614 ? -30.447 -10.801 60.197 1.00 92.56 614 TYR A C 1
ATOM 4809 O O . TYR A 1 614 ? -31.224 -10.308 61.011 1.00 92.56 614 TYR A O 1
ATOM 4817 N N . ASN A 1 615 ? -30.855 -11.634 59.236 1.00 93.12 615 ASN A N 1
ATOM 4818 C CA . ASN A 1 615 ? -32.253 -12.049 59.123 1.00 93.12 615 ASN A CA 1
ATOM 4819 C C . ASN A 1 615 ? -32.727 -12.776 60.386 1.00 93.12 615 ASN A C 1
ATOM 4821 O O . ASN A 1 615 ? -33.815 -12.489 60.878 1.00 93.12 615 ASN A O 1
ATOM 4825 N N . LYS A 1 616 ? -31.889 -13.651 60.954 1.00 94.19 616 LYS A N 1
ATOM 4826 C CA . LYS A 1 616 ? -32.197 -14.340 62.210 1.00 94.19 616 LYS A CA 1
ATOM 4827 C C . LYS A 1 616 ? -32.349 -13.357 63.379 1.00 94.19 616 LYS A C 1
ATOM 4829 O O . LYS A 1 616 ? -33.303 -13.450 64.144 1.00 94.19 616 LYS A O 1
ATOM 4834 N N . GLN A 1 617 ? -31.449 -12.380 63.494 1.00 92.62 617 GLN A N 1
ATOM 4835 C CA . GLN A 1 617 ? -31.522 -11.361 64.548 1.00 92.62 617 GLN A CA 1
ATOM 4836 C C . GLN A 1 617 ? -32.770 -10.477 64.427 1.00 92.62 617 GLN A C 1
ATOM 4838 O O . GLN A 1 617 ? -33.391 -10.151 65.440 1.00 92.62 617 GLN A O 1
ATOM 4843 N N . LEU A 1 618 ? -33.156 -10.104 63.203 1.00 92.62 618 LEU A N 1
ATOM 4844 C CA . LEU A 1 618 ? -34.383 -9.346 62.942 1.00 92.62 618 LEU A CA 1
ATOM 4845 C C . LEU A 1 618 ? -35.631 -10.132 63.351 1.00 92.62 618 LEU A C 1
ATOM 4847 O O . LEU A 1 618 ? -36.530 -9.568 63.971 1.00 92.62 618 LEU A O 1
ATOM 4851 N N . GLU A 1 619 ? -35.673 -11.431 63.058 1.00 93.69 619 GLU A N 1
ATOM 4852 C CA . GLU A 1 619 ? -36.781 -12.305 63.450 1.00 93.69 619 GLU A CA 1
ATOM 4853 C C . GLU A 1 619 ? -36.918 -12.385 64.983 1.00 93.69 619 GLU A C 1
ATOM 4855 O O . GLU A 1 619 ? -38.003 -12.169 65.528 1.00 93.69 619 GLU A O 1
ATOM 4860 N N . GLU A 1 620 ? -35.805 -12.556 65.703 1.00 93.12 620 GLU A N 1
ATOM 4861 C CA . GLU A 1 620 ? -35.774 -12.540 67.174 1.00 93.12 620 GLU A CA 1
ATOM 4862 C C . GLU A 1 620 ? -36.166 -11.177 67.778 1.00 93.12 620 GLU A C 1
ATOM 4864 O O . GLU A 1 620 ? -36.755 -11.107 68.862 1.00 93.12 620 GLU A O 1
ATOM 4869 N N . GLN A 1 621 ? -35.817 -10.066 67.124 1.00 90.38 621 GLN A N 1
ATOM 4870 C CA . GLN A 1 621 ? -36.242 -8.730 67.551 1.00 90.38 621 GLN A CA 1
ATOM 4871 C C . GLN A 1 621 ? -37.740 -8.520 67.339 1.00 90.38 621 GLN A C 1
ATOM 4873 O O . GLN A 1 621 ? -38.402 -7.981 68.226 1.00 90.38 621 GLN A O 1
ATOM 4878 N N . ASN A 1 622 ? -38.282 -8.983 66.214 1.00 90.12 622 ASN A N 1
ATOM 4879 C CA . ASN A 1 622 ? -39.696 -8.825 65.903 1.00 90.12 622 ASN A CA 1
ATOM 4880 C C . ASN A 1 622 ? -40.581 -9.590 66.903 1.00 90.12 622 ASN A C 1
ATOM 4882 O O . ASN A 1 622 ? -41.554 -9.046 67.422 1.00 90.12 622 ASN A O 1
ATOM 4886 N N . ILE A 1 623 ? -40.182 -10.813 67.278 1.00 93.56 623 ILE A N 1
ATOM 4887 C CA . ILE A 1 623 ? -40.860 -11.598 68.325 1.00 93.56 623 ILE A CA 1
ATOM 4888 C C . ILE A 1 623 ? -40.878 -10.838 69.662 1.00 93.56 623 ILE A C 1
ATOM 4890 O O . ILE A 1 623 ? -41.921 -10.738 70.311 1.00 93.56 623 ILE A O 1
ATOM 4894 N N . ARG A 1 624 ? -39.739 -10.264 70.074 1.00 91.25 624 ARG A N 1
ATOM 4895 C CA . ARG A 1 624 ? -39.647 -9.480 71.319 1.00 91.25 624 ARG A CA 1
ATOM 4896 C C . ARG A 1 624 ? -40.514 -8.224 71.284 1.00 91.25 624 ARG A C 1
ATOM 4898 O O . ARG A 1 624 ? -41.130 -7.889 72.293 1.00 91.25 624 ARG A O 1
ATOM 4905 N N . LEU A 1 625 ? -40.568 -7.545 70.141 1.00 90.81 625 LEU A N 1
ATOM 4906 C CA . LEU A 1 625 ? -41.364 -6.335 69.967 1.00 90.81 625 LEU A CA 1
ATOM 4907 C C . LEU A 1 625 ? -42.865 -6.629 70.083 1.00 90.81 625 LEU A C 1
ATOM 4909 O O . LEU A 1 625 ? -43.557 -5.936 70.826 1.00 90.81 625 LEU A O 1
ATOM 4913 N N . HIS A 1 626 ? -43.344 -7.702 69.449 1.00 87.75 626 HIS A N 1
ATOM 4914 C CA . HIS A 1 626 ? -44.735 -8.140 69.586 1.00 87.75 626 HIS A CA 1
ATOM 4915 C C . HIS A 1 626 ? -45.097 -8.518 71.030 1.00 87.75 626 HIS A C 1
ATOM 4917 O O . HIS A 1 626 ? -46.163 -8.139 71.516 1.00 87.75 626 HIS A O 1
ATOM 4923 N N . ALA A 1 627 ? -44.201 -9.199 71.753 1.00 87.50 627 ALA A N 1
ATOM 4924 C CA . ALA A 1 627 ? -44.421 -9.517 73.165 1.00 87.50 627 ALA A CA 1
ATOM 4925 C C . ALA A 1 627 ? -44.503 -8.252 74.044 1.00 87.50 627 ALA A C 1
ATOM 4927 O O . ALA A 1 627 ? -45.377 -8.145 74.904 1.00 87.50 627 ALA A O 1
ATOM 4928 N N . ALA A 1 628 ? -43.626 -7.270 73.810 1.00 87.31 628 ALA A N 1
ATOM 4929 C CA . ALA A 1 628 ? -43.636 -6.005 74.544 1.00 87.31 628 ALA A CA 1
ATOM 4930 C C . ALA A 1 628 ? -44.905 -5.177 74.271 1.00 87.31 628 ALA A C 1
ATOM 4932 O O . ALA A 1 628 ? -45.456 -4.572 75.193 1.00 87.31 628 ALA A O 1
ATOM 4933 N N . GLU A 1 629 ? -45.390 -5.164 73.026 1.00 88.38 629 GLU A N 1
ATOM 4934 C CA . GLU A 1 629 ? -46.639 -4.489 72.664 1.00 88.38 629 GLU A CA 1
ATOM 4935 C C . GLU A 1 629 ? -47.844 -5.099 73.397 1.00 88.38 629 GLU A C 1
ATOM 4937 O O . GLU A 1 629 ? -48.659 -4.362 73.956 1.00 88.38 629 GLU A O 1
ATOM 4942 N N . HIS A 1 630 ? -47.925 -6.431 73.453 1.00 87.12 630 HIS A N 1
ATOM 4943 C CA . HIS A 1 630 ? -49.002 -7.143 74.142 1.00 87.12 630 HIS A CA 1
ATOM 4944 C C . HIS A 1 630 ? -49.078 -6.772 75.630 1.00 87.12 630 HIS A C 1
ATOM 4946 O O . HIS A 1 630 ? -50.126 -6.351 76.119 1.00 87.12 630 HIS A O 1
ATOM 4952 N N . ILE A 1 631 ? -47.942 -6.832 76.335 1.00 85.56 631 ILE A N 1
ATOM 4953 C CA . ILE A 1 631 ? -47.853 -6.480 77.763 1.00 85.56 631 ILE A CA 1
ATOM 4954 C C . ILE A 1 631 ? -48.271 -5.019 77.999 1.00 85.56 631 ILE A C 1
ATOM 4956 O O . ILE A 1 631 ? -48.947 -4.692 78.981 1.00 85.56 631 ILE A O 1
ATOM 4960 N N . LYS A 1 632 ? -47.898 -4.109 77.091 1.00 85.69 632 LYS A N 1
ATOM 4961 C CA . LYS A 1 632 ? -48.263 -2.692 77.199 1.00 85.69 632 LYS A CA 1
ATOM 4962 C C . LYS A 1 632 ? -49.777 -2.471 77.099 1.00 85.69 632 LYS A C 1
ATOM 4964 O O . LYS A 1 632 ? -50.295 -1.598 77.791 1.00 85.69 632 LYS A O 1
ATOM 4969 N N . ARG A 1 633 ? -50.489 -3.245 76.272 1.00 79.44 633 ARG A N 1
ATOM 4970 C CA . ARG A 1 633 ? -51.954 -3.140 76.144 1.00 79.44 633 ARG A CA 1
ATOM 4971 C C . ARG A 1 633 ? -52.670 -3.611 77.409 1.00 79.44 633 ARG A C 1
ATOM 4973 O O . ARG A 1 633 ? -53.485 -2.865 77.941 1.00 79.44 633 ARG A O 1
ATOM 4980 N N . GLU A 1 634 ? -52.309 -4.780 77.937 1.00 82.56 634 GLU A N 1
ATOM 4981 C CA . GLU A 1 634 ? -52.940 -5.320 79.154 1.00 82.56 634 GLU A CA 1
ATOM 4982 C C . GLU A 1 634 ? -52.746 -4.400 80.368 1.00 82.56 634 GLU A C 1
ATOM 4984 O O . GLU A 1 634 ? -53.682 -4.121 81.118 1.00 82.56 634 GLU A O 1
ATOM 4989 N N . THR A 1 635 ? -51.536 -3.864 80.547 1.00 79.69 635 THR A N 1
ATOM 4990 C CA . THR A 1 635 ? -51.242 -2.963 81.675 1.00 79.69 635 THR A CA 1
ATOM 4991 C C . THR A 1 635 ? -52.009 -1.641 81.609 1.00 79.69 635 THR A C 1
ATOM 4993 O O . THR A 1 635 ? -52.341 -1.079 82.656 1.00 79.69 635 THR A O 1
ATOM 4996 N N . ALA A 1 636 ? -52.313 -1.138 80.410 1.00 77.44 636 ALA A N 1
ATOM 4997 C CA . ALA A 1 636 ? -53.129 0.060 80.237 1.00 77.44 636 ALA A CA 1
ATOM 4998 C C . ALA A 1 636 ? -54.596 -0.185 80.634 1.00 77.44 636 ALA A C 1
ATOM 5000 O O . ALA A 1 636 ? -55.186 0.644 81.327 1.00 77.44 636 ALA A O 1
ATOM 5001 N N . GLU A 1 637 ? -55.158 -1.340 80.269 1.00 78.62 637 GLU A N 1
ATOM 5002 C CA . GLU A 1 637 ? -56.547 -1.695 80.588 1.00 78.62 637 GLU A CA 1
ATOM 5003 C C . GLU A 1 637 ? -56.771 -1.837 82.104 1.00 78.62 637 GLU A C 1
ATOM 5005 O O . GLU A 1 637 ? -57.741 -1.314 82.659 1.00 78.62 637 GLU A O 1
ATOM 5010 N N . VAL A 1 638 ? -55.831 -2.483 82.802 1.00 77.38 638 VAL A N 1
ATOM 5011 C CA . VAL A 1 638 ? -55.895 -2.666 84.261 1.00 77.38 638 VAL A CA 1
ATOM 5012 C C . VAL A 1 638 ? -55.819 -1.327 85.003 1.00 77.38 638 VAL A C 1
ATOM 5014 O O . VAL A 1 638 ? -56.567 -1.107 85.958 1.00 77.38 638 VAL A O 1
ATOM 5017 N N . LYS A 1 639 ? -54.955 -0.403 84.559 1.00 76.12 639 LYS A N 1
ATOM 5018 C CA . LYS A 1 639 ? -54.838 0.933 85.170 1.00 76.12 639 LYS A CA 1
ATOM 5019 C C . LYS A 1 639 ? -56.132 1.739 85.067 1.00 76.12 639 LYS A C 1
ATOM 5021 O O . LYS A 1 639 ? -56.477 2.433 86.020 1.00 76.12 639 LYS A O 1
ATOM 5026 N N . HIS A 1 640 ? -56.845 1.633 83.948 1.00 73.06 640 HIS A N 1
ATOM 5027 C CA . HIS A 1 640 ? -58.096 2.359 83.743 1.00 73.06 640 HIS A CA 1
ATOM 5028 C C . HIS A 1 640 ? -59.194 1.887 84.710 1.00 73.06 640 HIS A C 1
ATOM 5030 O O . HIS A 1 640 ? -59.788 2.707 85.407 1.00 73.06 640 HIS A O 1
ATOM 5036 N N . LYS A 1 641 ? -59.383 0.567 84.858 1.00 73.62 641 LYS A N 1
ATOM 5037 C CA . LYS A 1 641 ? -60.356 -0.007 85.810 1.00 73.62 641 LYS A CA 1
ATOM 5038 C C . LYS A 1 641 ? -60.069 0.414 87.256 1.00 73.62 641 LYS A C 1
ATOM 5040 O O . LYS A 1 641 ? -60.989 0.773 87.985 1.00 73.62 641 LYS A O 1
ATOM 5045 N N . HIS A 1 642 ? -58.799 0.423 87.666 1.00 74.00 642 HIS A N 1
ATOM 5046 C CA . HIS A 1 642 ? -58.416 0.832 89.021 1.00 74.00 642 HIS A CA 1
ATOM 5047 C C . HIS A 1 642 ? -58.719 2.304 89.337 1.00 74.00 642 HIS A C 1
ATOM 5049 O O . HIS A 1 642 ? -59.100 2.606 90.467 1.00 74.00 642 HIS A O 1
ATOM 5055 N N . ALA A 1 643 ? -58.570 3.212 88.368 1.00 71.19 643 ALA A N 1
ATOM 5056 C CA . ALA A 1 643 ? -58.855 4.633 88.573 1.00 71.19 643 ALA A CA 1
ATOM 5057 C C . ALA A 1 643 ? -60.348 4.892 88.848 1.00 71.19 643 ALA A C 1
ATOM 5059 O O . ALA A 1 643 ? -60.681 5.673 89.737 1.00 71.19 643 ALA A O 1
ATOM 5060 N N . VAL A 1 644 ? -61.237 4.183 88.142 1.00 68.94 644 VAL A N 1
ATOM 5061 C CA . VAL A 1 644 ? -62.697 4.299 88.309 1.00 68.94 644 VAL A CA 1
ATOM 5062 C C . VAL A 1 644 ? -63.145 3.824 89.694 1.00 68.94 644 VAL A C 1
ATOM 5064 O O . VAL A 1 644 ? -63.896 4.522 90.373 1.00 68.94 644 VAL A O 1
ATOM 5067 N N . TYR A 1 645 ? -62.645 2.675 90.160 1.00 70.06 645 TYR A N 1
ATOM 5068 C CA . TYR A 1 645 ? -62.999 2.155 91.487 1.00 70.06 645 TYR A CA 1
ATOM 5069 C C . TYR A 1 645 ? -62.532 3.063 92.634 1.00 70.06 645 TYR A C 1
ATOM 5071 O O . TYR A 1 645 ? -63.261 3.237 93.609 1.00 70.06 645 TYR A O 1
ATOM 5079 N N . ALA A 1 646 ? -61.358 3.691 92.510 1.00 71.12 646 ALA A N 1
ATOM 5080 C CA . ALA A 1 646 ? -60.830 4.579 93.546 1.00 71.12 646 ALA A CA 1
ATOM 5081 C C . ALA A 1 646 ? -61.694 5.840 93.762 1.00 71.12 646 ALA A C 1
ATOM 5083 O O . ALA A 1 646 ? -61.842 6.293 94.897 1.00 71.12 646 ALA A O 1
ATOM 5084 N N . ALA A 1 647 ? -62.296 6.386 92.698 1.00 66.75 647 ALA A N 1
ATOM 5085 C CA . ALA A 1 647 ? -63.172 7.557 92.787 1.00 66.75 647 ALA A CA 1
ATOM 5086 C C . ALA A 1 647 ? -64.486 7.256 93.537 1.00 66.75 647 ALA A C 1
ATOM 5088 O O . ALA A 1 647 ? -64.959 8.080 94.320 1.00 66.75 647 ALA A O 1
ATOM 5089 N N . ILE A 1 648 ? -65.048 6.056 93.348 1.00 68.94 648 ILE A N 1
ATOM 5090 C CA . ILE A 1 648 ? -66.282 5.608 94.020 1.00 68.94 648 ILE A CA 1
ATOM 5091 C C . ILE A 1 648 ? -66.056 5.441 95.530 1.00 68.94 648 ILE A C 1
ATOM 5093 O O . ILE A 1 648 ? -66.874 5.897 96.334 1.00 68.94 648 ILE A O 1
ATOM 5097 N N . ASP A 1 649 ? -64.932 4.834 95.922 1.00 69.69 649 ASP A N 1
ATOM 5098 C CA . ASP A 1 649 ? -64.593 4.593 97.330 1.00 69.69 649 ASP A CA 1
ATOM 5099 C C . ASP A 1 649 ? -64.443 5.894 98.129 1.00 69.69 649 ASP A C 1
ATOM 5101 O O . ASP A 1 649 ? -64.843 5.964 99.295 1.00 69.69 649 ASP A O 1
ATOM 5105 N N . GLN A 1 650 ? -63.894 6.946 97.516 1.00 70.12 650 GLN A N 1
ATOM 5106 C CA . GLN A 1 650 ? -63.692 8.228 98.187 1.00 70.12 650 GLN A CA 1
ATOM 5107 C C . GLN A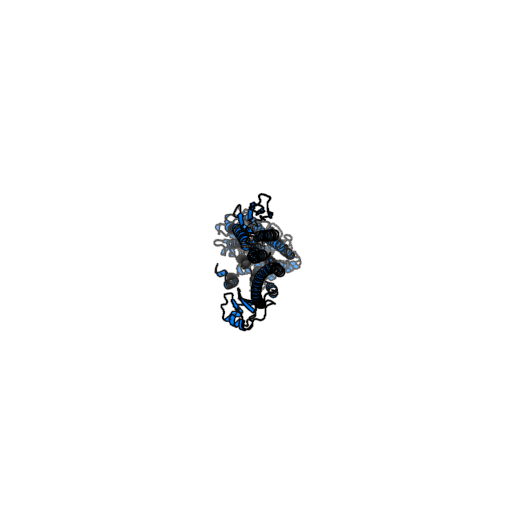 1 650 ? -65.024 8.917 98.531 1.00 70.12 650 GLN A C 1
ATOM 5109 O O . GLN A 1 650 ? -65.193 9.374 99.662 1.00 70.12 650 GLN A O 1
ATOM 5114 N N . ILE A 1 651 ? -65.990 8.901 97.604 1.00 66.19 651 ILE A N 1
ATOM 5115 C CA . ILE A 1 651 ? -67.332 9.484 97.789 1.00 66.19 651 ILE A CA 1
ATOM 5116 C C . ILE A 1 651 ? -68.107 8.744 98.893 1.00 66.19 651 ILE A C 1
ATOM 5118 O O . ILE A 1 651 ? -68.738 9.366 99.750 1.00 66.19 651 ILE A O 1
ATOM 5122 N N . LEU A 1 652 ? -68.028 7.409 98.922 1.00 67.38 652 LEU A N 1
ATOM 5123 C CA . LEU A 1 652 ? -68.705 6.587 99.935 1.00 67.38 652 LEU A CA 1
ATOM 5124 C C . LEU A 1 652 ? -68.135 6.798 101.346 1.00 67.38 652 LEU A C 1
ATOM 5126 O O . LEU A 1 652 ? -68.878 6.801 102.333 1.00 67.38 652 LEU A O 1
ATOM 5130 N N . LYS A 1 653 ? -66.818 6.994 101.460 1.00 72.44 653 LYS A N 1
ATOM 5131 C CA . LYS A 1 653 ? -66.134 7.122 102.752 1.00 72.44 653 LYS A CA 1
ATOM 5132 C C . LYS A 1 653 ? -66.518 8.407 103.486 1.00 72.44 653 LYS A C 1
ATOM 5134 O O . LYS A 1 653 ? -66.796 8.353 104.685 1.00 72.44 653 LYS A O 1
ATOM 5139 N N . GLU A 1 654 ? -66.588 9.525 102.767 1.00 68.00 654 GLU A N 1
ATOM 5140 C CA . GLU A 1 654 ? -66.878 10.857 103.317 1.00 68.00 654 GLU A CA 1
ATOM 5141 C C . GLU A 1 654 ? -68.290 10.931 103.929 1.00 68.00 654 GLU A C 1
ATOM 5143 O O . GLU A 1 654 ? -68.480 11.441 105.035 1.00 68.00 654 GLU A O 1
ATOM 5148 N N . LYS A 1 655 ? -69.273 10.299 103.277 1.00 64.75 655 LYS A N 1
ATOM 5149 C CA . LYS A 1 655 ? -70.682 10.315 103.703 1.00 64.75 655 LYS A CA 1
ATOM 5150 C C . LYS A 1 655 ? -71.033 9.240 104.730 1.00 64.75 655 LYS A C 1
ATOM 5152 O O . LYS A 1 655 ? -71.894 9.478 105.576 1.00 64.75 655 LYS A O 1
ATOM 5157 N N . SER A 1 656 ? -70.319 8.108 104.749 1.00 65.25 656 SER A N 1
ATOM 5158 C CA . SER A 1 656 ? -70.456 7.119 105.834 1.00 65.25 656 SER A CA 1
ATOM 5159 C C . SER A 1 656 ? -70.073 7.700 107.203 1.00 65.25 656 SER A C 1
ATOM 5161 O O . SER A 1 656 ? -70.715 7.394 108.209 1.00 65.25 656 SER A O 1
ATOM 5163 N N . HIS A 1 657 ? -69.083 8.602 107.234 1.00 67.38 657 HIS A N 1
ATOM 5164 C CA . HIS A 1 657 ? -68.636 9.264 108.457 1.00 67.38 657 HIS A CA 1
ATOM 5165 C C . HIS A 1 657 ? -69.678 10.266 108.987 1.00 67.38 657 HIS A C 1
ATOM 5167 O O . HIS A 1 657 ? -69.896 10.354 110.195 1.00 67.38 657 HIS A O 1
ATOM 5173 N N . GLU A 1 658 ? -70.387 10.972 108.097 1.00 64.75 658 GLU A N 1
ATOM 5174 C CA . GLU A 1 658 ? -71.534 11.816 108.472 1.00 64.75 658 GLU A CA 1
ATOM 5175 C C . GLU A 1 658 ? -72.710 10.993 109.027 1.00 64.75 658 GLU A C 1
ATOM 5177 O O . GLU A 1 658 ? -73.381 11.440 109.958 1.00 64.75 658 GLU A O 1
ATOM 5182 N N . LEU A 1 659 ? -72.934 9.789 108.488 1.00 64.94 659 LEU A N 1
ATOM 5183 C CA . LEU A 1 659 ? -74.026 8.888 108.878 1.00 64.94 659 LEU A CA 1
ATOM 5184 C C . LEU A 1 659 ? -73.806 8.345 110.299 1.00 64.94 659 LEU A C 1
ATOM 5186 O O . LEU A 1 659 ? -74.726 8.352 111.114 1.00 64.94 659 LEU A O 1
ATOM 5190 N N . GLN A 1 660 ? -72.563 7.972 110.628 1.00 62.84 660 GLN A N 1
ATOM 5191 C CA . GLN A 1 660 ? -72.158 7.612 111.994 1.00 62.84 660 GLN A CA 1
ATOM 5192 C C . GLN A 1 660 ? -72.365 8.763 112.986 1.00 62.84 660 GLN A C 1
ATOM 5194 O O . GLN A 1 660 ? -72.917 8.560 114.061 1.00 62.84 660 GLN A O 1
ATOM 5199 N N . LYS A 1 661 ? -72.020 9.996 112.602 1.00 66.44 661 LYS A N 1
ATOM 5200 C CA . LYS A 1 661 ? -72.181 11.182 113.461 1.00 66.44 661 LYS A CA 1
ATOM 5201 C C . LYS A 1 661 ? -73.642 11.492 113.816 1.00 66.44 661 LYS A C 1
ATOM 5203 O O . LYS A 1 661 ? -73.911 12.047 114.878 1.00 66.44 661 LYS A O 1
ATOM 5208 N N . LEU A 1 662 ? -74.576 11.156 112.926 1.00 62.91 662 LEU A N 1
ATOM 5209 C CA . LEU A 1 662 ? -76.023 11.307 113.123 1.00 62.91 662 LEU A CA 1
ATOM 5210 C C . LEU A 1 662 ? -76.621 10.208 114.016 1.00 62.91 662 LEU A C 1
ATOM 5212 O O . LEU A 1 662 ? -77.620 10.457 114.691 1.00 62.91 662 LEU A O 1
ATOM 5216 N N . LEU A 1 663 ? -76.005 9.023 114.040 1.00 61.59 663 LEU A N 1
ATOM 5217 C CA . LEU A 1 663 ? -76.390 7.903 114.905 1.00 61.59 663 LEU A CA 1
ATOM 5218 C C . LEU A 1 663 ? -75.969 8.115 116.375 1.00 61.59 663 LEU A C 1
ATOM 5220 O O . LEU A 1 663 ? -76.635 7.589 117.262 1.00 61.59 663 LEU A O 1
ATOM 5224 N N . ASP A 1 664 ? -74.937 8.927 116.639 1.00 62.50 664 ASP A N 1
ATOM 5225 C CA . ASP A 1 664 ? -74.338 9.104 117.977 1.00 62.50 664 ASP A CA 1
ATOM 5226 C C . ASP A 1 664 ? -74.953 10.236 118.850 1.00 62.50 664 ASP A C 1
ATOM 5228 O O . ASP A 1 664 ? -74.539 10.424 119.995 1.00 62.50 664 ASP A O 1
ATOM 5232 N N . LEU A 1 665 ? -75.948 11.006 118.374 1.00 55.22 665 LEU A N 1
ATOM 5233 C CA . LEU A 1 665 ? -76.596 12.095 119.147 1.00 55.22 665 LEU A CA 1
ATOM 5234 C C . LEU A 1 665 ? -77.867 11.625 119.900 1.00 55.22 665 LEU A C 1
ATOM 5236 O O . LEU A 1 665 ? -78.750 10.996 119.317 1.00 55.22 665 LEU A O 1
ATOM 5240 N N . SER A 1 666 ? -77.974 11.991 121.187 1.00 48.50 666 SER A N 1
ATOM 5241 C CA . SER A 1 666 ? -78.808 11.409 122.267 1.00 48.50 666 SER A CA 1
ATOM 5242 C C . SER A 1 666 ? -80.344 11.414 122.118 1.00 48.50 666 SER A C 1
ATOM 5244 O O . SER A 1 666 ? -80.923 12.181 121.346 1.00 48.50 666 SER A O 1
ATOM 5246 N N . GLU A 1 667 ? -80.982 10.537 122.909 1.00 55.22 667 GLU A N 1
ATOM 5247 C CA . GLU A 1 667 ? -82.420 10.247 123.033 1.00 55.22 667 GLU A CA 1
ATOM 5248 C C . GLU A 1 667 ? -83.219 11.401 123.674 1.00 55.22 667 GLU A C 1
ATOM 5250 O O . GLU A 1 667 ? -83.185 11.598 124.886 1.00 55.22 667 GLU A O 1
ATOM 5255 N N . ASP A 1 668 ? -83.980 12.132 122.856 1.00 51.06 668 ASP A N 1
ATOM 5256 C CA . ASP A 1 668 ? -85.098 12.972 123.300 1.00 51.06 668 ASP A CA 1
ATOM 5257 C C . ASP A 1 668 ? -86.377 12.436 122.614 1.00 51.06 668 ASP A C 1
ATOM 5259 O O . ASP A 1 668 ? -86.418 12.357 121.378 1.00 51.06 668 ASP A O 1
ATOM 5263 N N . PRO A 1 669 ? -87.407 11.982 123.355 1.00 49.28 669 PRO A N 1
ATOM 5264 C CA . PRO A 1 669 ? -88.556 11.244 122.808 1.00 49.28 669 PRO A CA 1
ATOM 5265 C C . PRO A 1 669 ? -89.445 12.022 121.815 1.00 49.28 669 PRO A C 1
ATOM 5267 O O . PRO A 1 669 ? -90.340 11.429 121.215 1.00 49.28 669 PRO A O 1
ATOM 5270 N N . GLY A 1 670 ? -89.201 13.317 121.591 1.00 52.03 670 GLY A N 1
ATOM 5271 C CA . GLY A 1 670 ? -89.891 14.123 120.575 1.00 52.03 670 GLY A CA 1
ATOM 5272 C C . GLY A 1 670 ? -89.300 14.072 119.153 1.00 52.03 670 GLY A C 1
ATOM 5273 O O . GLY A 1 670 ? -89.938 14.587 118.237 1.00 52.03 670 GLY A O 1
ATOM 5274 N N . ASP A 1 671 ? -88.116 13.472 118.948 1.00 55.38 671 ASP A N 1
ATOM 5275 C CA . ASP A 1 671 ? -87.285 13.676 117.736 1.00 55.38 671 ASP A CA 1
ATOM 5276 C C . ASP A 1 671 ? -87.007 12.398 116.896 1.00 55.38 671 ASP A C 1
ATOM 5278 O O . ASP A 1 671 ? -86.290 12.420 115.893 1.00 55.38 671 ASP A O 1
ATOM 5282 N N . GLY A 1 672 ? -87.589 11.251 117.270 1.00 62.72 672 GLY A N 1
ATOM 5283 C CA . GLY A 1 672 ? -87.311 9.950 116.631 1.00 62.72 672 GLY A CA 1
ATOM 5284 C C . GLY A 1 672 ? -87.739 9.840 115.158 1.00 62.72 672 GLY A C 1
ATOM 5285 O O . GLY A 1 672 ? -87.047 9.220 114.347 1.00 62.72 672 GLY A O 1
ATOM 5286 N N . GLU A 1 673 ? -88.848 10.478 114.780 1.00 66.06 673 GLU A N 1
ATOM 5287 C CA . GLU A 1 673 ? -89.372 10.440 113.406 1.00 66.06 673 GLU A CA 1
ATOM 5288 C C . GLU A 1 673 ? -88.492 11.251 112.435 1.00 66.06 673 GLU A C 1
ATOM 5290 O O . GLU A 1 673 ? -88.233 10.817 111.310 1.00 66.06 673 GLU A O 1
ATOM 5295 N N . LYS A 1 674 ? -87.926 12.371 112.907 1.00 67.62 674 LYS A N 1
ATOM 5296 C CA . LYS A 1 674 ? -87.004 13.221 112.140 1.00 67.62 674 LYS A CA 1
ATOM 5297 C C . LYS A 1 674 ? -85.652 12.551 111.897 1.00 67.62 674 LYS A C 1
ATOM 5299 O O . LYS A 1 674 ? -85.167 12.549 110.767 1.00 67.62 674 LYS A O 1
ATOM 5304 N N . LYS A 1 675 ? -85.061 11.918 112.917 1.00 70.88 675 LYS A N 1
ATOM 5305 C CA . LYS A 1 675 ? -83.803 11.159 112.757 1.00 70.88 675 LYS A CA 1
ATOM 5306 C C . LYS A 1 675 ? -83.955 9.997 111.775 1.00 70.88 675 LYS A C 1
ATOM 5308 O O . LYS A 1 675 ? -83.085 9.775 110.936 1.00 70.88 675 LYS A O 1
ATOM 5313 N N . SER A 1 676 ? -85.081 9.287 111.840 1.00 71.94 676 SER A N 1
ATOM 5314 C CA . SER A 1 676 ? -85.385 8.181 110.928 1.00 71.94 676 SER A CA 1
ATOM 5315 C C . SER A 1 676 ? -85.477 8.638 109.463 1.00 71.94 676 SER A C 1
ATOM 5317 O O . SER A 1 676 ? -84.939 7.973 108.577 1.00 71.94 676 SER A O 1
ATOM 5319 N N . ALA A 1 677 ? -86.094 9.798 109.212 1.00 71.88 677 ALA A N 1
ATOM 5320 C CA . ALA A 1 677 ? -86.150 10.418 107.888 1.00 71.88 677 ALA A CA 1
ATOM 5321 C C . ALA A 1 677 ? -84.760 10.815 107.356 1.00 71.88 677 ALA A C 1
ATOM 5323 O O . ALA A 1 677 ? -84.444 10.535 106.200 1.00 71.88 677 ALA A O 1
ATOM 5324 N N . LEU A 1 678 ? -83.905 11.397 108.204 1.00 74.62 678 LEU A N 1
ATOM 5325 C CA . LEU A 1 678 ? -82.537 11.778 107.833 1.00 74.62 678 LEU A CA 1
ATOM 5326 C C . LEU A 1 678 ? -81.663 10.566 107.478 1.00 74.62 678 LEU A C 1
ATOM 5328 O O . LEU A 1 678 ? -80.933 10.605 106.491 1.00 74.62 678 LEU A O 1
ATOM 5332 N N . ILE A 1 679 ? -81.766 9.468 108.234 1.00 75.62 679 ILE A N 1
ATOM 5333 C CA . ILE A 1 679 ? -81.016 8.234 107.945 1.00 75.62 679 ILE A CA 1
ATOM 5334 C C . ILE A 1 679 ? -81.449 7.632 106.601 1.00 75.62 679 ILE A C 1
ATOM 5336 O O . ILE A 1 679 ? -80.591 7.257 105.799 1.00 75.62 679 ILE A O 1
ATOM 5340 N N . ARG A 1 680 ? -82.760 7.564 106.321 1.00 78.38 680 ARG A N 1
ATOM 5341 C CA . ARG A 1 680 ? -83.269 7.058 105.032 1.00 78.38 680 ARG A CA 1
ATOM 5342 C C . ARG A 1 680 ? -82.795 7.905 103.855 1.00 78.38 680 ARG A C 1
ATOM 5344 O O . ARG A 1 680 ? -82.324 7.346 102.865 1.00 78.38 680 ARG A O 1
ATOM 5351 N N . LEU A 1 681 ? -82.841 9.231 103.993 1.00 80.00 681 LEU A N 1
ATOM 5352 C CA . LEU A 1 681 ? -82.345 10.157 102.976 1.00 80.00 681 LEU A CA 1
ATOM 5353 C C . LEU A 1 681 ? -80.852 9.933 102.685 1.00 80.00 681 LEU A C 1
ATOM 5355 O O . LEU A 1 681 ? -80.468 9.828 101.525 1.00 80.00 681 LEU A O 1
ATOM 5359 N N . MET A 1 682 ? -80.020 9.766 103.717 1.00 75.94 682 MET A N 1
ATOM 5360 C CA . MET A 1 682 ? -78.583 9.528 103.538 1.00 75.94 682 MET A CA 1
ATOM 5361 C C . MET A 1 682 ? -78.262 8.183 102.874 1.00 75.94 682 MET A C 1
ATOM 5363 O O . MET A 1 682 ? -77.362 8.103 102.038 1.00 75.94 682 MET A O 1
ATOM 5367 N N . VAL A 1 683 ? -78.988 7.114 103.219 1.00 79.12 683 VAL A N 1
ATOM 5368 C CA . VAL A 1 683 ? -78.812 5.803 102.570 1.00 79.12 683 VAL A CA 1
ATOM 5369 C C . VAL A 1 683 ? -79.221 5.872 101.096 1.00 79.12 683 VAL A C 1
ATOM 5371 O O . VAL A 1 683 ? -78.508 5.347 100.236 1.00 79.12 683 VAL A O 1
ATOM 5374 N N . ASN A 1 684 ? -80.333 6.549 100.792 1.00 83.25 684 ASN A N 1
ATOM 5375 C CA . ASN A 1 684 ? -80.771 6.784 99.418 1.00 83.25 684 ASN A CA 1
ATOM 5376 C C . ASN A 1 684 ? -79.729 7.598 98.634 1.00 83.25 684 ASN A C 1
ATOM 5378 O O . ASN A 1 684 ? -79.335 7.197 97.535 1.00 83.25 684 ASN A O 1
ATOM 5382 N N . TYR A 1 685 ? -79.201 8.654 99.255 1.00 83.69 685 TYR A N 1
ATOM 5383 C CA . TYR A 1 685 ? -78.157 9.495 98.690 1.00 83.69 685 TYR A CA 1
ATOM 5384 C C . TYR A 1 685 ? -76.905 8.699 98.317 1.00 83.69 685 TYR A C 1
ATOM 5386 O O . TYR A 1 685 ? -76.489 8.739 97.162 1.00 83.69 685 TYR A O 1
ATOM 5394 N N . CYS A 1 686 ? -76.347 7.901 99.235 1.00 78.88 686 CYS A N 1
ATOM 5395 C CA . CYS A 1 686 ? -75.177 7.067 98.939 1.00 78.88 686 CYS A CA 1
ATOM 5396 C C . CYS A 1 686 ? -75.433 6.130 97.749 1.00 78.88 686 CYS A C 1
ATOM 5398 O O . CYS A 1 686 ? -74.602 6.020 96.850 1.00 78.88 686 CYS A O 1
ATOM 5400 N N . LYS A 1 687 ? -76.608 5.493 97.696 1.00 80.94 687 LYS A N 1
ATOM 5401 C CA . LYS A 1 687 ? -76.968 4.573 96.611 1.00 80.94 687 LYS A CA 1
ATOM 5402 C C . LYS A 1 687 ? -77.048 5.281 95.256 1.00 80.94 687 LYS A C 1
ATOM 5404 O O . LYS A 1 687 ? -76.483 4.798 94.274 1.00 80.94 687 LYS A O 1
ATOM 5409 N N . ARG A 1 688 ? -77.760 6.408 95.180 1.00 85.19 688 ARG A N 1
ATOM 5410 C CA . ARG A 1 688 ? -78.006 7.116 93.915 1.00 85.19 688 ARG A CA 1
ATOM 5411 C C . ARG A 1 688 ? -76.798 7.925 93.460 1.00 85.19 688 ARG A C 1
ATOM 5413 O O . ARG A 1 688 ? -76.474 7.905 92.274 1.00 85.19 688 ARG A O 1
ATOM 5420 N N . ARG A 1 689 ? -76.049 8.516 94.390 1.00 83.50 689 ARG A N 1
ATOM 5421 C CA . ARG A 1 689 ? -74.818 9.248 94.086 1.00 83.50 689 ARG A CA 1
ATOM 5422 C C . ARG A 1 689 ? -73.684 8.344 93.597 1.00 83.50 689 ARG A C 1
ATOM 5424 O O . ARG A 1 689 ? -72.961 8.757 92.693 1.00 83.50 689 ARG A O 1
ATOM 5431 N N . SER A 1 690 ? -73.556 7.112 94.110 1.00 78.56 690 SER A N 1
ATOM 5432 C CA . SER A 1 690 ? -72.613 6.116 93.566 1.00 78.56 690 SER A CA 1
ATOM 5433 C C . SER A 1 690 ? -72.976 5.680 92.147 1.00 78.56 690 SER A C 1
ATOM 5435 O O . SER A 1 690 ? -72.084 5.521 91.319 1.00 78.56 690 SER A O 1
ATOM 5437 N N . GLY A 1 691 ? -74.272 5.539 91.843 1.00 80.62 691 GLY A N 1
ATOM 5438 C CA . GLY A 1 691 ? -74.737 5.295 90.475 1.00 80.62 691 GLY A CA 1
ATOM 5439 C C . GLY A 1 691 ? -74.354 6.435 89.527 1.00 80.62 691 GLY A C 1
ATOM 5440 O O . GLY A 1 691 ? -73.778 6.187 88.472 1.00 80.62 691 GLY A O 1
ATOM 5441 N N . LEU A 1 692 ? -74.579 7.685 89.945 1.00 81.50 692 LEU A N 1
ATOM 5442 C CA . LEU A 1 692 ? -74.180 8.866 89.173 1.00 81.50 692 LEU A CA 1
ATOM 5443 C C . LEU A 1 692 ? -72.651 8.981 89.025 1.00 81.50 692 LEU A C 1
ATOM 5445 O O . LEU A 1 692 ? -72.182 9.353 87.960 1.00 81.50 692 LEU A O 1
ATOM 5449 N N . ALA A 1 693 ? -71.857 8.597 90.031 1.00 78.12 693 ALA A N 1
ATOM 5450 C CA . ALA A 1 693 ? -70.391 8.604 89.944 1.00 78.12 693 ALA A CA 1
ATOM 5451 C C . ALA A 1 693 ? -69.831 7.589 88.927 1.00 78.12 693 ALA A C 1
ATOM 5453 O O . ALA A 1 693 ? -68.840 7.879 88.257 1.00 78.12 693 ALA A O 1
ATOM 5454 N N . ILE A 1 694 ? -70.467 6.419 88.784 1.00 78.50 694 ILE A N 1
ATOM 5455 C CA . ILE A 1 694 ? -70.121 5.442 87.737 1.00 78.50 694 ILE A CA 1
ATOM 5456 C C . ILE A 1 694 ? -70.426 6.028 86.356 1.00 78.50 694 ILE A C 1
ATOM 5458 O O . ILE A 1 694 ? -69.581 5.948 85.467 1.00 78.50 694 ILE A O 1
ATOM 5462 N N . ALA A 1 695 ? -71.585 6.673 86.206 1.00 78.31 695 ALA A N 1
ATOM 5463 C CA . ALA A 1 695 ? -71.952 7.363 84.974 1.00 78.31 695 ALA A CA 1
ATOM 5464 C C . ALA A 1 695 ? -70.964 8.504 84.640 1.00 78.31 695 ALA A C 1
ATOM 5466 O O . ALA A 1 695 ? -70.535 8.608 83.493 1.00 78.31 695 ALA A O 1
ATOM 5467 N N . CYS A 1 696 ? -70.500 9.288 85.629 1.00 76.75 696 CYS A N 1
ATOM 5468 C CA . CYS A 1 696 ? -69.435 10.288 85.430 1.00 76.75 696 CYS A CA 1
ATOM 5469 C C . CYS A 1 696 ? -68.143 9.645 84.910 1.00 76.75 696 CYS A C 1
ATOM 5471 O O . CYS A 1 696 ? -67.554 10.122 83.946 1.00 76.75 696 CYS A O 1
ATOM 5473 N N . ALA A 1 697 ? -67.711 8.537 85.519 1.00 70.25 697 ALA A N 1
ATOM 5474 C CA . ALA A 1 697 ? -66.490 7.842 85.116 1.00 70.25 697 ALA A CA 1
ATOM 5475 C C . ALA A 1 697 ? -66.587 7.205 83.716 1.00 70.25 697 ALA A C 1
ATOM 5477 O O . ALA A 1 697 ? -65.568 7.056 83.042 1.00 70.25 697 ALA A O 1
ATOM 5478 N N . GLY A 1 698 ? -67.797 6.839 83.285 1.00 68.06 698 GLY A N 1
ATOM 5479 C CA . GLY A 1 698 ? -68.094 6.366 81.933 1.00 68.06 698 GLY A CA 1
ATOM 5480 C C . GLY A 1 698 ? -68.283 7.478 80.894 1.00 68.06 698 GLY A C 1
ATOM 5481 O O . GLY A 1 698 ? -68.450 7.161 79.718 1.00 68.06 698 GLY A O 1
ATOM 5482 N N . GLY A 1 699 ? -68.266 8.759 81.295 1.00 71.69 699 GLY A N 1
ATOM 5483 C CA . GLY A 1 699 ? -68.611 9.887 80.418 1.00 71.69 699 GLY A CA 1
ATOM 5484 C C . GLY A 1 699 ? -70.064 9.839 79.929 1.00 71.69 699 GLY A C 1
ATOM 5485 O O . GLY A 1 699 ? -70.380 10.329 78.846 1.00 71.69 699 GLY A O 1
ATOM 5486 N N . GLU A 1 700 ? -70.937 9.179 80.687 1.00 78.12 700 GLU A N 1
ATOM 5487 C CA . GLU A 1 700 ? -72.327 8.959 80.315 1.00 78.12 700 GLU A CA 1
ATOM 5488 C C . GLU A 1 700 ? -73.171 10.214 80.565 1.00 78.12 700 GLU A C 1
ATOM 5490 O O . GLU A 1 700 ? -72.882 11.041 81.438 1.00 78.12 700 GLU A O 1
ATOM 5495 N N . LYS A 1 701 ? -74.261 10.338 79.805 1.00 81.69 701 LYS A N 1
ATOM 5496 C CA . LYS A 1 701 ? -75.244 11.409 79.968 1.00 81.69 701 LYS A CA 1
ATOM 5497 C C . LYS A 1 701 ? -76.519 10.863 80.608 1.00 81.69 701 LYS A C 1
ATOM 5499 O O . LYS A 1 701 ? -77.013 9.812 80.211 1.00 81.69 701 LYS A O 1
ATOM 5504 N N . VAL A 1 702 ? -77.056 11.586 81.584 1.00 81.94 702 VAL A N 1
ATOM 5505 C CA . VAL A 1 702 ? -78.229 11.227 82.387 1.00 81.94 702 VAL A CA 1
ATOM 5506 C C . VAL A 1 702 ? -79.442 12.002 81.889 1.00 81.94 702 VAL A C 1
ATOM 5508 O O . VAL A 1 702 ? -79.392 13.225 81.757 1.00 81.94 702 VAL A O 1
ATOM 5511 N N . HIS A 1 703 ? -80.554 11.317 81.629 1.00 84.38 703 HIS A N 1
ATOM 5512 C CA . HIS A 1 703 ? -81.801 11.993 81.277 1.00 84.38 703 HIS A CA 1
ATOM 5513 C C . HIS A 1 703 ? -82.352 12.778 82.474 1.00 84.38 703 HIS A C 1
ATOM 5515 O O . HIS A 1 703 ? -82.425 12.263 83.591 1.00 84.38 703 HIS A O 1
ATOM 5521 N N . ILE A 1 704 ? -82.812 14.012 82.244 1.00 82.56 704 ILE A N 1
ATOM 5522 C CA . ILE A 1 704 ? -83.469 14.827 83.281 1.00 82.56 704 ILE A CA 1
ATOM 5523 C C . ILE A 1 704 ? -84.708 14.118 83.855 1.00 82.56 704 ILE A C 1
ATOM 5525 O O . ILE A 1 704 ? -85.021 14.283 85.034 1.00 82.56 704 ILE A O 1
ATOM 5529 N N . ALA A 1 705 ? -85.382 13.285 83.052 1.00 82.69 705 ALA A N 1
ATOM 5530 C CA . ALA A 1 705 ? -86.477 12.434 83.505 1.00 82.69 705 ALA A CA 1
ATOM 5531 C C . ALA A 1 705 ? -86.012 11.425 84.572 1.00 82.69 705 ALA A C 1
ATOM 5533 O O . ALA A 1 705 ? -86.642 11.321 85.623 1.00 82.69 705 ALA A O 1
ATOM 5534 N N . ASP A 1 706 ? -84.872 10.763 84.370 1.00 84.38 706 ASP A N 1
ATOM 5535 C CA . ASP A 1 706 ? -84.303 9.833 85.352 1.00 84.38 706 ASP A CA 1
ATOM 5536 C C . ASP A 1 706 ? -83.838 10.568 86.612 1.00 84.38 706 ASP A C 1
ATOM 5538 O O . ASP A 1 706 ? -84.085 10.109 87.729 1.00 84.38 706 ASP A O 1
ATOM 5542 N N . LEU A 1 707 ? -83.240 11.756 86.456 1.00 85.19 707 LEU A N 1
ATOM 5543 C CA . 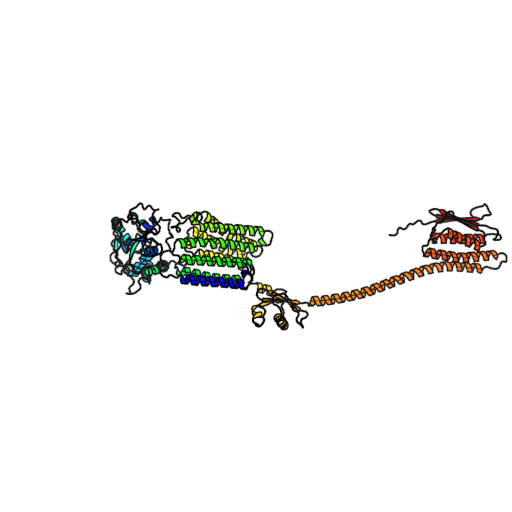LEU A 1 707 ? -82.891 12.608 87.593 1.00 85.19 707 LEU A CA 1
ATOM 5544 C C . LEU A 1 707 ? -84.143 13.021 88.380 1.00 85.19 707 LEU A C 1
ATOM 5546 O O . LEU A 1 707 ? -84.126 12.993 89.606 1.00 85.19 707 LEU A O 1
ATOM 5550 N N . SER A 1 708 ? -85.253 13.336 87.707 1.00 83.62 708 SER A N 1
ATOM 5551 C CA . SER A 1 708 ? -86.516 13.667 88.377 1.00 83.62 708 SER A CA 1
ATOM 5552 C C . SER A 1 708 ? -87.054 12.504 89.212 1.00 83.62 708 SER A C 1
ATOM 5554 O O . SER A 1 708 ? -87.478 12.725 90.343 1.00 83.62 708 SER A O 1
ATOM 5556 N N . ILE A 1 709 ? -86.927 11.267 88.720 1.00 84.88 709 ILE A N 1
ATOM 5557 C CA . ILE A 1 709 ? -87.300 10.055 89.460 1.00 84.88 709 ILE A CA 1
ATOM 5558 C C . ILE A 1 709 ? -86.400 9.882 90.688 1.00 84.88 709 ILE A C 1
ATOM 5560 O O . ILE A 1 709 ? -86.893 9.588 91.774 1.00 84.88 709 ILE A O 1
ATOM 5564 N N . ILE A 1 710 ? -85.089 10.099 90.542 1.00 87.00 710 ILE A N 1
ATOM 5565 C CA . ILE A 1 710 ? -84.127 10.025 91.651 1.00 87.00 710 ILE A CA 1
ATOM 5566 C C . ILE A 1 710 ? -84.458 11.060 92.745 1.00 87.00 710 ILE A C 1
ATOM 5568 O O . ILE A 1 710 ? -84.383 10.751 93.935 1.00 87.00 710 ILE A O 1
ATOM 5572 N N . LEU A 1 711 ? -84.846 12.279 92.359 1.00 86.00 711 LEU A N 1
ATOM 5573 C CA . LEU A 1 711 ? -85.244 13.336 93.294 1.00 86.00 711 LEU A CA 1
ATOM 5574 C C . LEU A 1 711 ? -86.580 13.017 93.984 1.00 86.00 711 LEU A C 1
ATOM 5576 O O . LEU A 1 711 ? -86.705 13.215 95.191 1.00 86.00 711 LEU A O 1
ATOM 5580 N N . GLU A 1 712 ? -87.562 12.489 93.248 1.00 84.25 712 GLU A N 1
ATOM 5581 C CA . GLU A 1 712 ? -88.844 12.036 93.807 1.00 84.25 712 GLU A CA 1
ATOM 5582 C C . GLU A 1 712 ? -88.668 10.872 94.789 1.00 84.25 712 GLU A C 1
ATOM 5584 O O . GLU A 1 712 ? -89.292 10.860 95.850 1.00 84.25 712 GLU A O 1
ATOM 5589 N N . GLU A 1 713 ? -87.774 9.928 94.490 1.00 84.06 713 GLU A N 1
ATOM 5590 C CA . GLU A 1 713 ? -87.427 8.833 95.398 1.00 84.06 713 GLU A CA 1
ATOM 5591 C C . GLU A 1 713 ? -86.813 9.367 96.701 1.00 84.06 713 GLU A C 1
ATOM 5593 O O . GLU A 1 713 ? -87.194 8.932 97.787 1.00 84.06 713 GLU A O 1
ATOM 5598 N N . ALA A 1 714 ? -85.919 10.357 96.618 1.00 84.38 714 ALA A N 1
ATOM 5599 C CA . ALA A 1 714 ? -85.339 11.003 97.794 1.00 84.38 714 ALA A CA 1
ATOM 5600 C C . ALA A 1 714 ? -86.387 11.772 98.630 1.00 84.38 714 ALA A C 1
ATOM 5602 O O . ALA A 1 714 ? -86.357 11.694 99.861 1.00 84.38 714 ALA A O 1
ATOM 5603 N N . LEU A 1 715 ? -87.356 12.450 97.995 1.00 81.75 715 LEU A N 1
ATOM 5604 C CA . LEU A 1 715 ? -88.500 13.064 98.692 1.00 81.75 715 LEU A CA 1
ATOM 5605 C C . LEU A 1 715 ? -89.319 12.007 99.438 1.00 81.75 715 LEU A C 1
ATOM 5607 O O . LEU A 1 715 ? -89.552 12.144 100.641 1.00 81.75 715 LEU A O 1
ATOM 5611 N N . HIS A 1 716 ? -89.671 10.920 98.752 1.00 81.31 716 HIS A N 1
ATOM 5612 C CA . HIS A 1 716 ? -90.453 9.823 99.312 1.00 81.31 716 HIS A CA 1
ATOM 5613 C C . HIS A 1 716 ? -89.762 9.162 100.518 1.00 81.31 716 HIS A C 1
ATOM 5615 O O . HIS A 1 716 ? -90.371 9.022 101.578 1.00 81.31 716 HIS A O 1
ATOM 5621 N N . GLU A 1 717 ? -88.478 8.806 100.403 1.00 79.81 717 GLU A N 1
ATOM 5622 C CA . GLU A 1 717 ? -87.703 8.175 101.488 1.00 79.81 717 GLU A CA 1
ATOM 5623 C C . GLU A 1 717 ? -87.547 9.086 102.717 1.00 79.81 717 GLU A C 1
ATOM 5625 O O . GLU A 1 717 ? -87.555 8.625 103.868 1.00 79.81 717 GLU A O 1
ATOM 5630 N N . SER A 1 718 ? -87.464 10.398 102.484 1.00 72.81 718 SER A N 1
ATOM 5631 C CA . SER A 1 718 ? -87.411 11.403 103.547 1.00 72.81 718 SER A CA 1
ATOM 5632 C C . SER A 1 718 ? -88.757 11.631 104.256 1.00 72.81 718 SER A C 1
ATOM 5634 O O . SER A 1 718 ? -88.800 12.278 105.301 1.00 72.81 718 SER A O 1
ATOM 5636 N N . GLY A 1 719 ? -89.861 11.082 103.734 1.00 70.38 719 GLY A N 1
ATOM 5637 C CA . GLY A 1 719 ? -91.209 11.266 104.279 1.00 70.38 719 GLY A CA 1
ATOM 5638 C C . GLY A 1 719 ? -91.839 12.628 103.964 1.00 70.38 719 GLY A C 1
ATOM 5639 O O . GLY A 1 719 ? -92.877 12.958 104.535 1.00 70.38 719 GLY A O 1
ATOM 5640 N N . VAL A 1 720 ? -91.231 13.415 103.070 1.00 74.56 720 VAL A N 1
ATOM 5641 C CA . VAL A 1 720 ? -91.765 14.693 102.582 1.00 74.56 720 VAL A CA 1
ATOM 5642 C C . VAL A 1 720 ? -92.593 14.426 101.328 1.00 74.56 720 VAL A C 1
ATOM 5644 O O . VAL A 1 720 ? -92.088 13.900 100.338 1.00 74.56 720 VAL A O 1
ATOM 5647 N N . SER A 1 721 ? -93.872 14.808 101.340 1.00 74.25 721 SER A N 1
ATOM 5648 C CA . SER A 1 721 ? -94.723 14.664 100.156 1.00 74.25 721 SER A CA 1
ATOM 5649 C C . SER A 1 721 ? -94.308 15.685 99.102 1.00 74.25 721 SER A C 1
ATOM 5651 O O . SER A 1 721 ? -94.485 16.886 99.290 1.00 74.25 721 SER A O 1
ATOM 5653 N N . GLY A 1 722 ? -93.786 15.244 97.967 1.00 74.44 722 GLY A N 1
ATOM 5654 C CA . GLY A 1 722 ? -93.358 16.171 96.934 1.00 74.44 722 GLY A CA 1
ATOM 5655 C C . GLY A 1 722 ? -93.207 15.531 95.571 1.00 74.44 722 GLY A C 1
ATOM 5656 O O . GLY A 1 722 ? -93.242 14.312 95.432 1.00 74.44 722 GLY A O 1
ATOM 5657 N N . VAL A 1 723 ? -93.097 16.384 94.561 1.00 81.31 723 VAL A N 1
ATOM 5658 C CA . VAL A 1 723 ? -93.058 15.980 93.155 1.00 81.31 723 VAL A CA 1
ATOM 5659 C C . VAL A 1 723 ? -91.986 16.795 92.446 1.00 81.31 723 VAL A C 1
ATOM 5661 O O . VAL A 1 723 ? -91.884 18.007 92.667 1.00 81.31 723 VAL A O 1
ATOM 5664 N N . ALA A 1 724 ? -91.212 16.146 91.579 1.00 81.38 724 ALA A N 1
ATOM 5665 C CA . ALA A 1 724 ? -90.252 16.817 90.720 1.00 81.38 724 ALA A CA 1
ATOM 5666 C C . ALA A 1 724 ? -90.855 16.987 89.321 1.00 81.38 724 ALA A C 1
ATOM 5668 O O . ALA A 1 724 ? -91.440 16.078 88.726 1.00 81.38 724 ALA A O 1
ATOM 5669 N N . ARG A 1 725 ? -90.757 18.196 88.780 1.00 82.12 725 ARG A N 1
ATOM 5670 C CA . ARG A 1 725 ? -91.241 18.527 87.442 1.00 82.12 725 ARG A CA 1
ATOM 5671 C C . ARG A 1 725 ? -90.145 19.215 86.663 1.00 82.12 725 ARG A C 1
ATOM 5673 O O . ARG A 1 725 ? -89.387 20.016 87.204 1.00 82.12 725 ARG A O 1
ATOM 5680 N N . PHE A 1 726 ? -90.086 18.901 85.379 1.00 81.19 726 PHE A N 1
ATOM 5681 C CA . PHE A 1 726 ? -89.136 19.497 84.458 1.00 81.19 726 PHE A CA 1
ATOM 5682 C C . PHE A 1 726 ? -89.861 20.109 83.261 1.00 81.19 726 PHE A C 1
ATOM 5684 O O . PHE A 1 726 ? -90.917 19.629 82.850 1.00 81.19 726 PHE A O 1
ATOM 5691 N N . SER A 1 727 ? -89.316 21.201 82.721 1.00 75.44 727 SER A N 1
ATOM 5692 C CA . SER A 1 727 ? -89.942 21.937 81.612 1.00 75.44 727 SER A CA 1
ATOM 5693 C C . SER A 1 727 ? -89.812 21.229 80.261 1.00 75.44 727 SER A C 1
ATOM 5695 O O . SER A 1 727 ? -90.699 21.345 79.417 1.00 75.44 727 SER A O 1
ATOM 5697 N N . ARG A 1 728 ? -88.697 20.525 80.040 1.00 77.88 728 ARG A N 1
ATOM 5698 C CA . ARG A 1 728 ? -88.365 19.816 78.800 1.00 77.88 728 ARG A CA 1
ATOM 5699 C C . ARG A 1 728 ? -87.443 18.643 79.115 1.00 77.88 728 ARG A C 1
ATOM 5701 O O . ARG A 1 728 ? -86.663 18.735 80.055 1.00 77.88 728 ARG A O 1
ATOM 5708 N N . ASP A 1 729 ? -87.534 17.575 78.332 1.00 78.06 729 ASP A N 1
ATOM 5709 C CA . ASP A 1 729 ? -86.618 16.437 78.424 1.00 78.06 729 ASP A CA 1
ATOM 5710 C C . ASP A 1 729 ? -85.281 16.751 77.726 1.00 78.06 729 ASP A C 1
ATOM 5712 O O . ASP A 1 729 ? -85.274 17.264 76.601 1.00 78.06 729 ASP A O 1
ATOM 5716 N N . PHE A 1 730 ? -84.162 16.490 78.403 1.00 80.44 730 PHE A N 1
ATOM 5717 C CA . PHE A 1 730 ? -82.801 16.665 77.891 1.00 80.44 730 PHE A CA 1
ATOM 5718 C C . PHE A 1 730 ? -81.797 15.790 78.657 1.00 80.44 730 PHE A C 1
ATOM 5720 O O . PHE A 1 730 ? -82.074 15.301 79.753 1.00 80.44 730 PHE A O 1
ATOM 5727 N N . LEU A 1 731 ? -80.628 15.590 78.046 1.00 81.94 731 LEU A N 1
ATOM 5728 C CA . LEU A 1 731 ? -79.500 14.845 78.601 1.00 81.94 731 LEU A CA 1
ATOM 5729 C C . LEU A 1 731 ? -78.548 15.803 79.325 1.00 81.94 731 LEU A C 1
ATOM 5731 O O . LEU A 1 731 ? -78.109 16.790 78.736 1.00 81.94 731 LEU A O 1
ATOM 5735 N N . LEU A 1 732 ? -78.207 15.490 80.570 1.00 80.38 732 LEU A N 1
ATOM 5736 C CA . LEU A 1 732 ? -77.172 16.168 81.348 1.00 80.38 732 LEU A CA 1
ATOM 5737 C C . LEU A 1 732 ? -75.916 15.321 81.400 1.00 80.38 732 LEU A C 1
ATOM 5739 O O . LEU A 1 732 ? -76.010 14.105 81.533 1.00 80.38 732 LEU A O 1
ATOM 5743 N N . ASP A 1 733 ? -74.745 15.949 81.385 1.00 82.50 733 ASP A N 1
ATOM 5744 C CA . ASP A 1 733 ? -73.538 15.237 81.794 1.00 82.50 733 ASP A CA 1
ATOM 5745 C C . ASP A 1 733 ? -73.719 14.730 83.226 1.00 82.50 733 ASP A C 1
ATOM 5747 O O . ASP A 1 733 ? -74.244 15.440 84.094 1.00 82.50 733 ASP A O 1
ATOM 5751 N N . ALA A 1 734 ? -73.314 13.482 83.470 1.00 83.00 734 ALA A N 1
ATOM 5752 C CA . ALA A 1 734 ? -73.500 12.841 84.766 1.00 83.00 734 ALA A CA 1
ATOM 5753 C C . ALA A 1 734 ? -72.883 13.654 85.919 1.00 83.00 734 ALA A C 1
ATOM 5755 O O . ALA A 1 734 ? -73.401 13.608 87.032 1.00 83.00 734 ALA A O 1
ATOM 5756 N N . GLU A 1 735 ? -71.831 14.437 85.651 1.00 81.31 735 GLU A N 1
ATOM 5757 C CA . GLU A 1 735 ? -71.219 15.374 86.605 1.00 81.31 735 GLU A CA 1
ATOM 5758 C C . GLU A 1 735 ? -72.196 16.469 87.053 1.00 81.31 735 GLU A C 1
ATOM 5760 O O . GLU A 1 735 ? -72.371 16.690 88.250 1.00 81.31 735 GLU A O 1
ATOM 5765 N N . ILE A 1 736 ? -72.913 17.088 86.114 1.00 81.69 736 ILE A N 1
ATOM 5766 C CA . ILE A 1 736 ? -73.906 18.129 86.412 1.00 81.69 736 ILE A CA 1
ATOM 5767 C C . ILE A 1 736 ? -75.118 17.511 87.120 1.00 81.69 736 ILE A C 1
ATOM 5769 O O . ILE A 1 736 ? -75.625 18.070 88.091 1.00 81.69 736 ILE A O 1
ATOM 5773 N N . ALA A 1 737 ? -75.566 16.327 86.688 1.00 83.81 737 ALA A N 1
ATOM 5774 C CA . ALA A 1 737 ? -76.657 15.606 87.349 1.00 83.81 737 ALA A CA 1
ATOM 5775 C C . ALA A 1 737 ? -76.311 15.238 88.806 1.00 83.81 737 ALA A C 1
ATOM 5777 O O . ALA A 1 737 ? -77.146 15.360 89.705 1.00 83.81 737 ALA A O 1
ATOM 5778 N N . ALA A 1 738 ? -75.065 14.831 89.044 1.00 83.62 738 ALA A N 1
ATOM 5779 C CA . ALA A 1 738 ? -74.517 14.591 90.368 1.00 83.62 738 ALA A CA 1
ATOM 5780 C C . ALA A 1 738 ? -74.499 15.857 91.239 1.00 83.62 738 ALA A C 1
ATOM 5782 O O . ALA A 1 738 ? -74.950 15.798 92.380 1.00 83.62 738 ALA A O 1
ATOM 5783 N N . GLU A 1 739 ? -74.045 16.997 90.712 1.00 82.94 739 GLU A N 1
ATOM 5784 C CA . GLU A 1 739 ? -74.044 18.268 91.450 1.00 82.94 739 GLU A CA 1
ATOM 5785 C C . GLU A 1 739 ? -75.454 18.744 91.821 1.00 82.94 739 GLU A C 1
ATOM 5787 O O . GLU A 1 739 ? -75.680 19.232 92.933 1.00 82.94 739 GLU A O 1
ATOM 5792 N N . VAL A 1 740 ? -76.418 18.587 90.909 1.00 83.62 740 VAL A N 1
ATOM 5793 C CA . VAL A 1 740 ? -77.829 18.908 91.166 1.00 83.62 740 VAL A CA 1
ATOM 5794 C C . VAL A 1 740 ? -78.368 18.041 92.302 1.00 83.62 740 VAL A C 1
ATOM 5796 O O . VAL A 1 740 ? -79.025 18.557 93.208 1.00 83.62 740 VAL A O 1
ATOM 5799 N N . TYR A 1 741 ? -78.061 16.742 92.289 1.00 86.81 741 TYR A N 1
ATOM 5800 C CA . TYR A 1 741 ? -78.485 15.816 93.336 1.00 86.81 741 TYR A CA 1
ATOM 5801 C C . TYR A 1 741 ? -77.818 16.110 94.690 1.00 86.81 741 TYR A C 1
ATOM 5803 O O . TYR A 1 741 ? -78.505 16.131 95.711 1.00 86.81 741 TYR A O 1
ATOM 5811 N N . ASP A 1 742 ? -76.516 16.414 94.698 1.00 84.75 742 ASP A N 1
ATOM 5812 C CA . ASP A 1 742 ? -75.764 16.817 95.897 1.00 84.75 742 ASP A CA 1
ATOM 5813 C C . ASP A 1 742 ? -76.380 18.061 96.544 1.00 84.75 742 ASP A C 1
ATOM 5815 O O . ASP A 1 742 ? -76.590 18.123 97.757 1.00 84.75 742 ASP A O 1
ATOM 5819 N N . TYR A 1 743 ? -76.732 19.047 95.721 1.00 81.94 743 TYR A N 1
ATOM 5820 C CA . TYR A 1 743 ? -77.325 20.285 96.202 1.00 81.94 743 TYR A CA 1
ATOM 5821 C C . TYR A 1 743 ? -78.771 20.118 96.680 1.00 81.94 743 TYR A C 1
ATOM 5823 O O . TYR A 1 743 ? -79.190 20.732 97.669 1.00 81.94 743 TYR A O 1
ATOM 5831 N N . PHE A 1 744 ? -79.539 19.276 95.991 1.00 84.44 744 PHE A N 1
ATOM 5832 C CA . PHE A 1 744 ? -80.890 18.939 96.401 1.00 84.44 744 PHE A CA 1
ATOM 5833 C C . PHE A 1 744 ? -80.916 18.221 97.753 1.00 84.44 744 PHE A C 1
ATOM 5835 O O . PHE A 1 744 ? -81.686 18.622 98.625 1.00 84.44 744 PHE A O 1
ATOM 5842 N N . GLU A 1 745 ? -80.064 17.210 97.956 1.00 83.88 745 GLU A N 1
ATOM 5843 C CA . GLU A 1 745 ? -79.991 16.478 99.226 1.00 83.88 745 GLU A CA 1
ATOM 5844 C C . GLU A 1 745 ? -79.667 17.418 100.386 1.00 83.88 745 GLU A C 1
ATOM 5846 O O . GLU A 1 745 ? -80.381 17.420 101.391 1.00 83.88 745 GLU A O 1
ATOM 5851 N N . GLN A 1 746 ? -78.664 18.284 100.213 1.00 80.50 746 GLN A N 1
ATOM 5852 C CA . GLN A 1 746 ? -78.271 19.254 101.231 1.00 80.50 746 GLN A CA 1
ATOM 5853 C C . GLN A 1 746 ? -79.437 20.177 101.614 1.00 80.50 746 GLN A C 1
ATOM 5855 O O . GLN A 1 746 ? -79.659 20.462 102.795 1.00 80.50 746 GLN A O 1
ATOM 5860 N N . THR A 1 747 ? -80.208 20.621 100.622 1.00 77.19 747 THR A N 1
ATOM 5861 C CA . THR A 1 747 ? -81.363 21.498 100.835 1.00 77.19 747 THR A CA 1
ATOM 5862 C C . THR A 1 747 ? -82.509 20.768 101.526 1.00 77.19 747 THR A C 1
ATOM 5864 O O . THR A 1 747 ? -83.077 21.274 102.496 1.00 77.19 747 THR A O 1
ATOM 5867 N N . LEU A 1 748 ? -82.839 19.563 101.063 1.00 79.62 748 LEU A N 1
ATOM 5868 C CA . LEU A 1 748 ? -83.896 18.742 101.644 1.00 79.62 748 LEU A CA 1
ATOM 5869 C C . LEU A 1 748 ? -83.581 18.384 103.103 1.00 79.62 748 LEU A C 1
ATOM 5871 O O . LEU A 1 748 ? -84.455 18.431 103.968 1.00 79.62 748 LEU A O 1
ATOM 5875 N N . ARG A 1 749 ? -82.310 18.116 103.406 1.00 77.56 749 ARG A N 1
ATOM 5876 C CA . ARG A 1 749 ? -81.821 17.875 104.764 1.00 77.56 749 ARG A CA 1
ATOM 5877 C C . ARG A 1 749 ? -82.010 19.085 105.679 1.00 77.56 749 ARG A C 1
ATOM 5879 O O . ARG A 1 749 ? -82.492 18.929 106.805 1.00 77.56 749 ARG A O 1
ATOM 5886 N N . LEU A 1 750 ? -81.662 20.287 105.216 1.00 74.88 750 LEU A N 1
ATOM 5887 C CA . LEU A 1 750 ? -81.895 21.528 105.966 1.00 74.88 750 LEU A CA 1
ATOM 5888 C C . LEU A 1 750 ? -83.392 21.750 106.219 1.00 74.88 750 LEU A C 1
ATOM 5890 O O . LEU A 1 750 ? -83.788 22.015 107.354 1.00 74.88 750 LEU A O 1
ATOM 5894 N N . PHE A 1 751 ? -84.228 21.529 105.201 1.00 73.62 751 PHE A N 1
ATOM 5895 C CA . PHE A 1 751 ? -85.684 21.652 105.295 1.00 73.62 751 PHE A CA 1
ATOM 5896 C C . PHE A 1 751 ? -86.294 20.747 106.382 1.00 73.62 751 PHE A C 1
ATOM 5898 O O . PHE A 1 751 ? -87.146 21.186 107.159 1.00 73.62 751 PHE A O 1
ATOM 5905 N N . ILE A 1 752 ? -85.819 19.502 106.498 1.00 72.62 752 ILE A N 1
ATOM 5906 C CA . ILE A 1 752 ? -86.253 18.553 107.540 1.00 72.62 752 ILE A CA 1
ATOM 5907 C C . ILE A 1 752 ? -85.769 18.988 108.934 1.00 72.62 752 ILE A C 1
ATOM 5909 O O . ILE A 1 752 ? -86.489 18.830 109.926 1.00 72.62 752 ILE A O 1
ATOM 5913 N N . THR A 1 753 ? -84.566 19.559 109.017 1.00 70.62 753 THR A N 1
ATOM 5914 C CA . THR A 1 753 ? -83.930 19.938 110.288 1.00 70.62 753 THR A CA 1
ATOM 5915 C C . THR A 1 753 ? -84.568 21.196 110.901 1.00 70.62 753 THR A C 1
ATOM 5917 O O . THR A 1 753 ? -84.831 21.225 112.103 1.00 70.62 753 THR A O 1
ATOM 5920 N N . GLU A 1 754 ? -84.893 22.215 110.096 1.00 65.50 754 GLU A N 1
ATOM 5921 C CA . GLU A 1 754 ? -85.402 23.517 110.574 1.00 65.50 754 GLU A CA 1
ATOM 5922 C C . GLU A 1 754 ? -86.936 23.580 110.769 1.00 65.50 754 GLU A C 1
ATOM 5924 O O . GLU A 1 754 ? -87.453 24.477 111.444 1.00 65.50 754 GLU A O 1
ATOM 5929 N N . GLY A 1 755 ? -87.703 22.619 110.240 1.00 58.88 755 GLY A N 1
ATOM 5930 C CA . GLY A 1 755 ? -89.166 22.603 110.341 1.00 58.88 755 GLY A CA 1
ATOM 5931 C C . GLY A 1 755 ? -89.706 22.335 111.759 1.00 58.88 755 GLY A C 1
ATOM 5932 O O . GLY A 1 755 ? -89.613 21.221 112.279 1.00 58.88 755 GLY A O 1
ATOM 5933 N N . LYS A 1 756 ? -90.358 23.324 112.391 1.00 45.97 756 LYS A N 1
ATOM 5934 C CA . LYS A 1 756 ? -91.182 23.131 113.606 1.00 45.97 756 LYS A CA 1
ATOM 5935 C C . LYS A 1 756 ? -92.582 22.611 113.233 1.00 45.97 756 LYS A C 1
ATOM 5937 O O . LYS A 1 756 ? -93.478 23.403 112.970 1.00 45.97 756 LYS A O 1
ATOM 5942 N N . GLY A 1 757 ? -92.767 21.290 113.194 1.00 48.12 757 GLY A N 1
ATOM 5943 C CA . GLY A 1 757 ? -94.062 20.627 112.957 1.00 48.12 757 GLY A CA 1
ATOM 5944 C C . GLY A 1 757 ? -93.901 19.189 112.448 1.00 48.12 757 GLY A C 1
ATOM 5945 O O . GLY A 1 757 ? -92.830 18.847 111.952 1.00 48.12 757 GLY A O 1
ATOM 5946 N N . LYS A 1 758 ? -94.934 18.342 112.600 1.00 49.81 758 LYS A N 1
ATOM 5947 C CA . LYS A 1 758 ? -94.939 16.947 112.110 1.00 49.81 758 LYS A CA 1
ATOM 5948 C C . LYS A 1 758 ? -94.677 16.911 110.598 1.00 49.81 758 LYS A C 1
ATOM 5950 O O . LYS A 1 758 ? -95.278 17.674 109.847 1.00 49.81 758 LYS A O 1
ATOM 5955 N N . THR A 1 759 ? -93.803 16.006 110.170 1.00 52.28 759 THR A N 1
ATOM 5956 C CA . THR A 1 759 ? -93.304 15.830 108.792 1.00 52.28 759 THR A CA 1
ATOM 5957 C C . THR A 1 759 ? -94.397 15.585 107.745 1.00 52.28 759 THR A C 1
ATOM 5959 O O . THR A 1 759 ? -94.174 15.862 106.573 1.00 52.28 759 THR A O 1
ATOM 5962 N N . GLY A 1 760 ? -95.590 15.140 108.152 1.00 51.94 760 GLY A N 1
ATOM 5963 C CA . GLY A 1 760 ? -96.683 14.789 107.239 1.00 51.94 760 GLY A CA 1
ATOM 5964 C C . GLY A 1 760 ? -97.484 15.945 106.623 1.00 51.94 760 GLY A C 1
ATOM 5965 O O . GLY A 1 760 ? -98.245 15.686 105.700 1.00 51.94 760 GLY A O 1
ATOM 5966 N N . ASP A 1 761 ? -97.336 17.193 107.088 1.00 51.50 761 ASP A N 1
ATOM 5967 C CA . ASP A 1 761 ? -98.224 18.308 106.682 1.00 51.50 761 ASP A CA 1
ATOM 5968 C C . ASP A 1 761 ? -97.566 19.335 105.738 1.00 51.50 761 ASP A C 1
ATOM 5970 O O . ASP A 1 761 ? -98.128 20.395 105.462 1.00 51.50 761 ASP A O 1
ATOM 5974 N N . LYS A 1 762 ? -96.359 19.047 105.232 1.00 61.06 762 LYS A N 1
ATOM 5975 C CA . LYS A 1 762 ? -95.596 19.947 104.354 1.00 61.06 762 LYS A CA 1
ATOM 5976 C C . LYS A 1 762 ? -95.326 19.295 103.009 1.00 61.06 762 LYS A C 1
ATOM 5978 O O . LYS A 1 762 ? -94.775 18.198 102.957 1.00 61.06 762 LYS A O 1
ATOM 5983 N N . SER A 1 763 ? -95.686 19.986 101.928 1.00 68.25 763 SER A N 1
ATOM 5984 C CA . SER A 1 763 ? -95.448 19.516 100.563 1.00 68.25 763 SER A CA 1
ATOM 5985 C C . SER A 1 763 ? -94.485 20.406 99.790 1.00 68.25 763 SER A C 1
ATOM 5987 O O . SER A 1 763 ? -94.555 21.634 99.883 1.00 68.25 763 SER A O 1
ATOM 5989 N N . VAL A 1 764 ? -93.584 19.778 99.031 1.00 77.62 764 VAL A N 1
ATOM 5990 C CA . VAL A 1 764 ? -92.545 20.459 98.250 1.00 77.62 764 VAL A CA 1
ATOM 5991 C C . VAL A 1 764 ? -92.688 20.145 96.767 1.00 77.62 764 VAL A C 1
ATOM 5993 O O . VAL A 1 764 ? -92.847 18.992 96.373 1.00 77.62 764 VAL A O 1
ATOM 5996 N N . VAL A 1 765 ? -92.576 21.170 95.929 1.00 79.00 765 VAL A N 1
ATOM 5997 C CA . VAL A 1 765 ? -92.472 21.015 94.478 1.00 79.00 765 VAL A CA 1
ATOM 5998 C C . VAL A 1 765 ? -91.067 21.404 94.045 1.00 79.00 765 VAL A C 1
ATOM 6000 O O . VAL A 1 765 ? -90.595 22.499 94.353 1.00 79.00 765 VAL A O 1
ATOM 6003 N N . VAL A 1 766 ? -90.400 20.502 93.328 1.00 80.50 766 VAL A N 1
ATOM 6004 C CA . VAL A 1 766 ? -89.100 20.762 92.704 1.00 80.50 766 VAL A CA 1
ATOM 6005 C C . VAL A 1 766 ? -89.332 21.051 91.227 1.00 80.50 766 VAL A C 1
ATOM 6007 O O . VAL A 1 766 ? -89.958 20.254 90.531 1.00 80.50 766 VAL A O 1
ATOM 6010 N N . TYR A 1 767 ? -88.838 22.187 90.745 1.00 80.69 767 TYR A N 1
ATOM 6011 C CA . TYR A 1 767 ? -88.936 22.600 89.353 1.00 80.69 767 TYR A CA 1
ATOM 6012 C C . TYR A 1 767 ? -87.546 22.693 88.729 1.00 80.69 767 TYR A C 1
ATOM 6014 O O . TYR A 1 767 ? -86.686 23.425 89.211 1.00 80.69 767 TYR A O 1
ATOM 6022 N N . MET A 1 768 ? -87.335 21.961 87.641 1.00 82.56 768 MET A N 1
ATOM 6023 C CA . MET A 1 768 ? -86.093 21.970 86.874 1.00 82.56 768 MET A CA 1
ATOM 6024 C C . MET A 1 768 ? -86.369 22.513 85.476 1.00 82.56 768 MET A C 1
ATOM 6026 O O . MET A 1 768 ? -87.067 21.890 84.675 1.00 82.56 768 MET A O 1
ATOM 6030 N N . LYS A 1 769 ? -85.843 23.694 85.168 1.00 79.06 769 LYS A N 1
ATOM 6031 C CA . LYS A 1 769 ? -86.013 24.329 83.863 1.00 79.06 769 LYS A CA 1
ATOM 6032 C C . LYS A 1 769 ? -84.682 24.324 83.119 1.00 79.06 769 LYS A C 1
ATOM 6034 O O . LYS A 1 769 ? -83.751 25.016 83.509 1.00 79.06 769 LYS A O 1
ATOM 6039 N N . GLY A 1 770 ? -84.598 23.529 82.056 1.00 70.94 770 GLY A N 1
ATOM 6040 C CA . GLY A 1 770 ? -83.441 23.538 81.159 1.00 70.94 770 GLY A CA 1
ATOM 6041 C C . GLY A 1 770 ? -83.539 24.675 80.143 1.00 70.94 770 GLY A C 1
ATOM 6042 O O . GLY A 1 770 ? -84.532 24.756 79.416 1.00 70.94 770 GLY A O 1
ATOM 6043 N N . GLU A 1 771 ? -82.518 25.528 80.085 1.00 71.94 771 GLU A N 1
ATOM 6044 C CA . GLU A 1 771 ? -82.260 26.486 79.002 1.00 71.94 771 GLU A CA 1
ATOM 6045 C C . GLU A 1 771 ? -80.998 26.063 78.225 1.00 71.94 771 GLU A C 1
ATOM 6047 O O . GLU A 1 771 ? -80.258 25.194 78.674 1.00 71.94 771 GLU A O 1
ATOM 6052 N N . GLU A 1 772 ? -80.734 26.640 77.045 1.00 65.50 772 GLU A N 1
ATOM 6053 C CA . GLU A 1 772 ? -79.628 26.190 76.167 1.00 65.50 772 GLU A CA 1
ATOM 6054 C C . GLU A 1 772 ? -78.236 26.256 76.820 1.00 65.50 772 GLU A C 1
ATOM 6056 O O . GLU A 1 772 ? -77.344 25.510 76.431 1.00 65.50 772 GLU A O 1
ATOM 6061 N N . THR A 1 773 ? -78.046 27.129 77.810 1.00 68.38 773 THR A N 1
ATOM 6062 C CA . THR A 1 773 ? -76.740 27.400 78.435 1.00 68.38 773 THR A CA 1
ATOM 6063 C C . THR A 1 773 ? -76.674 27.045 79.918 1.00 68.38 773 THR A C 1
ATOM 6065 O O . THR A 1 773 ? -75.596 27.071 80.512 1.00 68.38 773 THR A O 1
ATOM 6068 N N . HIS A 1 774 ? -77.810 26.746 80.551 1.00 76.75 774 HIS A N 1
ATOM 6069 C CA . HIS A 1 774 ? -77.870 26.469 81.981 1.00 76.75 774 HIS A CA 1
ATOM 6070 C C . HIS A 1 774 ? -79.148 25.723 82.382 1.00 76.75 774 HIS A C 1
ATOM 6072 O O . HIS A 1 774 ? -80.197 25.851 81.755 1.00 76.75 774 HIS A O 1
ATOM 6078 N N . LEU A 1 775 ? -79.063 24.966 83.473 1.00 80.31 775 LEU A N 1
ATOM 6079 C CA . LEU A 1 775 ? -80.190 24.374 84.176 1.00 80.31 775 LEU A CA 1
ATOM 6080 C C . LEU A 1 775 ? -80.546 25.234 85.389 1.00 80.31 775 LEU A C 1
ATOM 6082 O O . LEU A 1 775 ? -79.734 25.438 86.290 1.00 80.31 775 LEU A O 1
ATOM 6086 N N . GLU A 1 776 ? -81.787 25.694 85.442 1.00 81.19 776 GLU A N 1
ATOM 6087 C CA . GLU A 1 776 ? -82.357 26.377 86.594 1.00 81.19 776 GLU A CA 1
ATOM 6088 C C . GLU A 1 776 ? -83.078 25.366 87.502 1.00 81.19 776 GLU A C 1
ATOM 6090 O O . GLU A 1 776 ? -84.044 24.718 87.093 1.00 81.19 776 GLU A O 1
ATOM 6095 N N . PHE A 1 777 ? -82.612 25.226 88.743 1.00 82.12 777 PHE A N 1
ATOM 6096 C CA . PHE A 1 777 ? -83.166 24.341 89.765 1.00 82.12 777 PHE A CA 1
ATOM 6097 C C . PHE A 1 777 ? -83.880 25.157 90.848 1.00 82.12 777 PHE A C 1
ATOM 6099 O O . PHE A 1 777 ? -83.258 25.996 91.505 1.00 82.12 777 PHE A O 1
ATOM 6106 N N . ARG A 1 778 ? -85.172 24.892 91.064 1.00 81.25 778 ARG A N 1
ATOM 6107 C CA . ARG A 1 778 ? -86.008 25.543 92.084 1.00 81.25 778 ARG A CA 1
ATOM 6108 C C . ARG A 1 778 ? -86.696 24.532 92.992 1.00 81.25 778 ARG A C 1
ATOM 6110 O O . ARG A 1 778 ? -87.181 23.509 92.522 1.00 81.25 778 ARG A O 1
ATOM 6117 N N . MET A 1 779 ? -86.812 24.849 94.277 1.00 78.88 779 MET A N 1
ATOM 6118 C CA . MET A 1 779 ? -87.559 24.061 95.268 1.00 78.88 779 MET A CA 1
ATOM 6119 C C . MET A 1 779 ? -88.505 24.995 96.033 1.00 78.88 779 MET A C 1
ATOM 6121 O O . MET A 1 779 ? -88.073 26.051 96.490 1.00 78.88 779 MET A O 1
ATOM 6125 N N . VAL A 1 780 ? -89.794 24.646 96.139 1.00 75.81 780 VAL A N 1
ATOM 6126 C CA . VAL A 1 780 ? -90.856 25.537 96.660 1.00 75.81 780 VAL A CA 1
ATOM 6127 C C . VAL A 1 780 ? -91.812 24.789 97.608 1.00 75.81 780 VAL A C 1
ATOM 6129 O O . VAL A 1 780 ? -92.200 23.661 97.311 1.00 75.81 780 VAL A O 1
ATOM 6132 N N . GLU A 1 781 ? -92.222 25.404 98.732 1.00 70.69 781 GLU A N 1
ATOM 6133 C CA . GLU A 1 781 ? -93.238 24.862 99.669 1.00 70.69 781 GLU A CA 1
ATOM 6134 C C . GLU A 1 781 ? -94.635 25.178 99.127 1.00 70.69 781 GLU A C 1
ATOM 6136 O O . GLU A 1 781 ? -94.951 26.332 98.848 1.00 70.69 781 GLU A O 1
ATOM 6141 N N . SER A 1 782 ? -95.517 24.186 99.031 1.00 61.56 782 SER A N 1
ATOM 6142 C CA . SER A 1 782 ? -96.827 24.361 98.390 1.00 61.56 782 SER A CA 1
ATOM 6143 C C . SER A 1 782 ? -97.859 25.143 99.224 1.00 61.56 782 SER A C 1
ATOM 6145 O O . SER A 1 782 ? -98.891 25.527 98.677 1.00 61.56 782 SER A O 1
ATOM 6147 N N . ILE A 1 783 ? -97.654 25.341 100.536 1.00 54.66 783 ILE A N 1
ATOM 6148 C CA . ILE A 1 783 ? -98.723 25.779 101.471 1.00 54.66 783 ILE A CA 1
ATOM 6149 C C . ILE A 1 783 ? -98.557 27.241 101.945 1.00 54.66 783 ILE A C 1
ATOM 6151 O O . ILE A 1 783 ? -99.495 27.843 102.463 1.00 54.66 783 ILE A O 1
ATOM 6155 N N . SER A 1 784 ? -97.412 27.880 101.692 1.00 49.47 784 SER A N 1
ATOM 6156 C CA . SER A 1 784 ? -97.168 29.291 102.021 1.00 49.47 784 SER A CA 1
ATOM 6157 C C . SER A 1 784 ? -96.836 30.060 100.746 1.00 49.47 784 SER A C 1
ATOM 6159 O O . SER A 1 784 ? -95.761 29.895 100.186 1.00 49.47 784 SER A O 1
ATOM 6161 N N . ASN A 1 785 ? -97.734 30.939 100.295 1.00 46.94 785 ASN A N 1
ATOM 6162 C CA . ASN A 1 785 ? -97.548 31.797 99.115 1.00 46.94 785 ASN A CA 1
ATOM 6163 C C . ASN A 1 785 ? -96.545 32.954 99.390 1.00 46.94 785 ASN A C 1
ATOM 6165 O O . ASN A 1 785 ? -96.820 34.124 99.124 1.00 46.94 785 ASN A O 1
ATOM 6169 N N . LYS A 1 786 ? -95.396 32.634 100.004 1.00 44.22 786 LYS A N 1
ATOM 6170 C CA . LYS A 1 786 ? -94.281 33.532 100.332 1.00 44.22 786 LYS A CA 1
ATOM 6171 C C . LYS A 1 786 ? -92.955 32.888 99.904 1.00 44.22 786 LYS A C 1
ATOM 6173 O O . LYS A 1 786 ? -92.405 32.118 100.676 1.00 44.22 786 LYS A O 1
ATOM 6178 N N . GLY A 1 787 ? -92.443 33.296 98.738 1.00 54.16 787 GLY A N 1
ATOM 6179 C CA . GLY A 1 787 ? -91.040 33.158 98.304 1.00 54.16 787 GLY A CA 1
ATOM 6180 C C . GLY A 1 787 ? -90.547 31.742 97.968 1.00 54.16 787 GLY A C 1
ATOM 6181 O O . GLY A 1 787 ? -90.849 30.789 98.675 1.00 54.16 787 GLY A O 1
ATOM 6182 N N . ASP A 1 788 ? -89.756 31.621 96.894 1.00 56.59 788 ASP A N 1
ATOM 6183 C CA . ASP A 1 788 ? -89.041 30.385 96.537 1.00 56.59 788 ASP A CA 1
ATOM 6184 C C . ASP A 1 788 ? -88.182 29.909 97.733 1.00 56.59 788 ASP A C 1
ATOM 6186 O O . ASP A 1 788 ? -87.460 30.707 98.334 1.00 56.59 788 ASP A O 1
ATOM 6190 N N . LEU A 1 789 ? -88.250 28.615 98.081 1.00 60.75 789 LEU A N 1
ATOM 6191 C CA . LEU A 1 789 ? -87.448 28.008 99.163 1.00 60.75 789 LEU A CA 1
ATOM 6192 C C . LEU A 1 789 ? -85.977 27.878 98.755 1.00 60.75 789 LEU A C 1
ATOM 6194 O O . LEU A 1 789 ? -85.089 27.919 99.603 1.00 60.75 789 LEU A O 1
ATOM 6198 N N . LEU A 1 790 ? -85.727 27.712 97.453 1.00 65.94 790 LEU A N 1
ATOM 6199 C CA . LEU A 1 790 ? -84.396 27.594 96.875 1.00 65.94 790 LEU A CA 1
ATOM 6200 C C . LEU A 1 790 ? -84.414 27.893 95.368 1.00 65.94 790 LEU A C 1
ATOM 6202 O O . LEU A 1 790 ? -85.314 27.432 94.664 1.00 65.94 790 LEU A O 1
ATOM 6206 N N . LEU A 1 791 ? -83.381 28.582 94.871 1.00 75.31 791 LEU A N 1
ATOM 6207 C CA . LEU A 1 791 ? -83.082 28.771 93.446 1.00 75.31 791 LEU A CA 1
ATOM 6208 C C . LEU A 1 791 ? -81.563 28.661 93.224 1.00 75.31 791 LEU A C 1
ATOM 6210 O O . LEU A 1 791 ? -80.804 29.428 93.817 1.00 75.31 791 LEU A O 1
ATOM 6214 N N . ARG A 1 792 ? -81.114 27.752 92.349 1.00 79.25 792 ARG A N 1
ATOM 6215 C CA . ARG A 1 792 ? -79.715 27.660 91.890 1.00 79.25 792 ARG A CA 1
ATOM 6216 C C . ARG A 1 792 ? -79.648 27.402 90.390 1.00 79.25 792 ARG A C 1
ATOM 6218 O O . ARG A 1 792 ? -80.471 26.678 89.842 1.00 79.25 792 ARG A O 1
ATOM 6225 N N . ILE A 1 793 ? -78.652 27.996 89.740 1.00 79.19 793 ILE A N 1
ATOM 6226 C CA . ILE A 1 793 ? -78.387 27.846 88.309 1.00 79.19 793 ILE A CA 1
ATOM 6227 C C . ILE A 1 793 ? -77.103 27.029 88.128 1.00 79.19 793 ILE A C 1
ATOM 6229 O O . ILE A 1 793 ? -76.076 27.368 88.720 1.00 79.19 793 ILE A O 1
ATOM 6233 N N . PHE A 1 794 ? -77.168 25.972 87.320 1.00 77.44 794 PHE A N 1
ATOM 6234 C CA . PHE A 1 794 ? -76.045 25.108 86.952 1.00 77.44 794 PHE A CA 1
ATOM 6235 C C . PHE A 1 794 ? -75.689 25.341 85.477 1.00 77.44 794 PHE A C 1
ATOM 6237 O O . PHE A 1 794 ? -76.581 25.252 84.635 1.00 77.44 794 PHE A O 1
ATOM 6244 N N . PRO A 1 795 ? -74.437 25.662 85.122 1.00 72.19 795 PRO A N 1
ATOM 6245 C CA . PRO A 1 795 ? -74.050 25.849 83.723 1.00 72.19 795 PRO A CA 1
ATOM 6246 C C . PRO A 1 795 ? -74.101 24.518 82.957 1.00 72.19 795 PRO A C 1
ATOM 6248 O O . PRO A 1 795 ? -73.713 23.488 83.499 1.00 72.19 795 PRO A O 1
ATOM 6251 N N . LEU A 1 796 ? -74.562 24.538 81.702 1.00 73.00 796 LEU A N 1
ATOM 6252 C CA . LEU A 1 796 ? -74.482 23.398 80.779 1.00 73.00 796 LEU A CA 1
ATOM 6253 C C . LEU A 1 796 ? -73.345 23.679 79.788 1.00 73.00 796 LEU A C 1
ATOM 6255 O O . LEU A 1 796 ? -73.408 24.654 79.041 1.00 73.00 796 LEU A O 1
ATOM 6259 N N . ASP A 1 797 ? -72.284 22.871 79.809 1.00 56.44 797 ASP A N 1
ATOM 6260 C CA . ASP A 1 797 ? -71.098 23.106 78.980 1.00 56.44 797 ASP A CA 1
ATOM 6261 C C . ASP A 1 797 ? -71.352 22.591 77.549 1.00 56.44 797 ASP A C 1
ATOM 6263 O O . ASP A 1 797 ? -71.280 21.397 77.260 1.00 56.44 797 ASP A O 1
ATOM 6267 N N . THR A 1 798 ? -71.705 23.480 76.616 1.00 50.34 798 THR A N 1
ATOM 6268 C CA . THR A 1 798 ? -71.866 23.115 75.199 1.00 50.34 798 THR A CA 1
ATOM 6269 C C . THR A 1 798 ? -70.504 23.102 74.506 1.00 50.34 798 THR A C 1
ATOM 6271 O O . THR A 1 798 ? -70.117 24.075 73.854 1.00 50.34 798 THR A O 1
ATOM 6274 N N . LYS A 1 799 ? -69.764 21.997 74.627 1.00 39.66 799 LYS A N 1
ATOM 6275 C CA . LYS A 1 799 ? -68.606 21.709 73.767 1.00 39.66 799 LYS A CA 1
ATOM 6276 C C . LYS A 1 799 ? -68.894 20.513 72.862 1.00 39.66 799 LYS A C 1
ATOM 6278 O O . LYS A 1 799 ? -68.756 19.364 73.263 1.00 39.66 799 LYS A O 1
ATOM 6283 N N . GLU A 1 800 ? -69.272 20.794 71.616 1.00 33.62 800 GLU A N 1
ATOM 6284 C CA . GLU A 1 800 ? -69.128 19.837 70.514 1.00 33.62 800 GLU A CA 1
ATOM 6285 C C . GLU A 1 800 ? -67.631 19.691 70.180 1.00 33.62 800 GLU A C 1
ATOM 6287 O O . GLU A 1 800 ? -67.053 20.524 69.480 1.00 33.62 800 GLU A O 1
ATOM 6292 N N . GLU A 1 801 ? -66.978 18.645 70.690 1.00 32.72 801 GLU A N 1
ATOM 6293 C CA . GLU A 1 801 ? -65.657 18.224 70.209 1.00 32.72 801 GLU A CA 1
ATOM 6294 C C . GLU A 1 801 ? -65.811 17.361 68.945 1.00 32.72 801 GLU A C 1
ATOM 6296 O O . GLU A 1 801 ? -66.181 16.189 68.990 1.00 32.72 801 GLU A O 1
ATOM 6301 N N . ASN A 1 802 ? -65.509 17.961 67.789 1.00 27.58 802 ASN A N 1
ATOM 6302 C CA . ASN A 1 802 ? -65.269 17.245 66.537 1.00 27.58 802 ASN A CA 1
ATOM 6303 C C . ASN A 1 802 ? -63.962 16.436 66.647 1.00 27.58 802 ASN A C 1
ATOM 6305 O O . ASN A 1 802 ? -62.870 17.008 66.617 1.00 27.58 802 ASN A O 1
ATOM 6309 N N . HIS A 1 803 ? -64.072 15.110 66.741 1.00 31.81 803 HIS A N 1
ATOM 6310 C CA . HIS A 1 803 ? -62.956 14.175 66.572 1.00 31.81 803 HIS A CA 1
ATOM 6311 C C . HIS A 1 803 ? -62.564 14.029 65.086 1.00 31.81 803 HIS A C 1
ATOM 6313 O O . HIS A 1 803 ? -63.432 13.903 64.221 1.00 31.81 803 HIS A O 1
ATOM 6319 N N . VAL A 1 804 ? -61.250 14.033 64.819 1.00 31.84 804 VAL A N 1
ATOM 6320 C CA . VAL A 1 804 ? -60.604 13.560 63.573 1.00 31.84 804 VAL A CA 1
ATOM 6321 C C . VAL A 1 804 ? -60.538 12.041 63.560 1.00 31.84 804 VAL A C 1
ATOM 6323 O O . VAL A 1 804 ? -60.208 11.480 64.632 1.00 31.84 804 VAL A O 1
#

Sequence (804 aa):
MGLISSPKGSRQLCWAVCIAIFALFLVLAAFHVPSFRGYTWDLSPGYGPQLTPAEYAESAFPGFLSTLKGDYSAQSLPWGSVVYETAGIPLSSIYKGSVFRPEFTATAVIAVKGGAASGITGWKSLLSGDYPVSLDIKFRPNLEYLVMAIAAGLDTQPGSKAAGSYTQAIALLKELKKQGRLSENNAEAPVAITFDYRARRAAAAQQAVAIVVPEEGTLSYTVGIFSPSGAAALSEVDQSRLVKEGYLLPGQMPGKAIDDISEFNNALPGIRGAYSRQVLGEQLFSTATYQEHLFSYFAFILMLTAWSCSFYYRIGEGETRRQFLAVSALLLFWVTLRMIKIEAFNGDLVRYLWYLFYIPMIFIPLLLFRIGLSIGDLLNGKNKKTWQGVYRFSFWLSVLLLLMVFTNDLHQLVFSFHKGVDYFEIYGYGVFYYIIAFRVFCFVIAFVIIAVVSTWKKIRVPLIPMALVFCFFIFCNVGYVLYIPVIRISEITLTYSFSALAFIEIALQSRLIPNNIKYGRLFRSAPCSVQIFSGFALAQGRAIKPEYKTAAAGILPAAFFEQLKKMDSKSPQSIVVPGTENIRYDTYPITGGIAVAGINLDKIVTLTATLKEYNKQLEEQNIRLHAAEHIKRETAEVKHKHAVYAAIDQILKEKSHELQKLLDLSEDPGDGEKKSALIRLMVNYCKRRSGLAIACAGGEKVHIADLSIILEEALHESGVSGVARFSRDFLLDAEIAAEVYDYFEQTLRLFITEGKGKTGDKSVVVYMKGEETHLEFRMVESISNKGDLLLRIFPLDTKEENHV

Organism: Leadbettera azotonutricia (strain ATCC BAA-888 / DSM 13862 / ZAS-9) (NCBI:txid545695)

Foldseek 3Di:
DVLQPAPVSVVVVLVVVVVVLVVLVVVLVVLCDLFQQFEDDDLQPQDDDPQQLVSLCCQVQPLQVVQFDDDPDSQPDDRVQKFWCLHQVVVPVVQPQKDWDFFFKWWWWKKAFDPQCPQCQALVSLLVDPFAEEEECSRPCSQLQLLLFNQQLPDPDDVPPSLPPSPVSLVSLQSCLVVVRYDYPDPPTRMYGGIQLVQQQCVLVVTRMDIHQHPSFGEMITMTGMDSNHDVPDTDGNSVSCVSSRTHGPPPIPGDYDPDSRSSSSRRQVRVVSNCCRRVVDDQPFDSGPVRLVVVLVVVLVVLSVLLVVVLQFDPDSVLNVLVVVLSVLLNVLSSLVSVLSSDPDPVSVLVSVLSNLVNLQVLLLSLLVSLCVLQCCCVPDNVVVVVVVSVVSVVVSVVLSVCSNCCLVPCQQWNDVSHPSNSSDTDGHPSVVVSVVVSLVSLVSSLVSLCVRCVPPDDPLNVQSVVLSVQLCCLVVCCVVSPPSSVSDDNSVSVSVSSSSNVVSCSVVCSPPTCPCVLVVQQADPFWKFWWFPVCLVVVHDTDTPGTHVNHDDDDPVVNVVVNVDDLADWDWDDDPPPNQWIWIWDRDSGTIMITIDGCPVVVVVVVVVVVVVVVVVVVVVVVVVVVVVVVVVVVVVLVVVLVVQLVVVLVVLVVVLVVLVPDDDDPVCVLLSQLLNQLSVLLNVVLSVLSSQLSVQHWDKVVVLQVSLCVSCVSSLAAEGEDEPDIDTAGSVLSSVLSVVSSVLVNVVSVPDDDDRNPWYKYWYWYDDPFWIWTWIDIPPDPDDTSDIDIGTGDPDDDDDD

Secondary structure (DSSP, 8-state):
-GGGSSHHHHHHHHHHHHHHHHHHHHHHHHT--TT-TTSSS--S--SSS---HHHHHHHHSTTSGGGEES---TTTSPTT-EEEHHHHHHHHHHSTT-EEEEEEEEEEEEEEEGGGGTT--STTHHHH--S-EEE--SSTTHHHHHHHHHHHHH---TT--TTS-THHHHHHHHHHHHTT-EEES-TT-SEEEEEHHHHHHHHHTT--EEEE--TT--BEEEEEEEETT-GGGPPEE-HHHHHHTTPBPTT--SSB--S-HHHHHHHHHHHHHHIIIIII----SS--SHHHHHHHHHHHHHHHHHHHHHHHHH---HHHHHHHHHHHHHHHHHHHHHHHHHH---HHHHHHHHHHTHHHHHHHHHHHHHHHHHHSGGGTSS-HHHHHHHHHHHHHHHHHHHHHHHTHHHH-SSEEETT-GGGTTSEEE-HHHHHHHHHHHHHHHHHHHHHHHHHTTT-STTHHHHHHHHHHHHHHHHHHHTT-HHHHHS-HHHHHHHHHHHHHHHHHHTTSS--STTHHHHHHT-SSEEEEEEHHHHHTT-----SEE-TT--PPPHHHHHHHHHS-TTS-EEEE-TT-TTEEEEEEEETTEEEEEEEE-HHHHHHHHHHHHHHHHHHHHHHHHHHHHHHHHHHHHHHHHHHHHHHHHHHHHHHHHHHHHHHSS---TT-HHHHHHHHHHHHHHHHHHHHHHHHHHTT-EEEHHHHHHHHHHHHHHHT-EEEEEESS--EEEHHHHHHHHHHHHHHHHHHHHH--S-GGG-EEEEEEEE-SSEEEEEEEESS--S--SEEEEEE---------

pLDDT: mean 75.55, std 15.57, range [25.88, 97.19]

Radius of gyration: 65.58 Å; chains: 1; bounding box: 150×68×180 Å